Protein AF-A0A1X0P9D5-F1 (afdb_monomer)

Structure (mmCIF, N/CA/C/O backbone):
data_AF-A0A1X0P9D5-F1
#
_entry.id   AF-A0A1X0P9D5-F1
#
loop_
_atom_site.group_PDB
_atom_site.id
_atom_site.type_symbol
_atom_site.label_atom_id
_atom_site.label_alt_id
_atom_site.label_comp_id
_atom_site.label_asym_id
_atom_site.label_entity_id
_atom_site.label_seq_id
_atom_site.pdbx_PDB_ins_code
_atom_site.Cartn_x
_atom_site.Cartn_y
_atom_site.Cartn_z
_atom_site.occupancy
_atom_site.B_iso_or_equiv
_atom_site.auth_seq_id
_atom_site.auth_comp_id
_atom_site.auth_asym_id
_atom_site.auth_atom_id
_atom_site.pdbx_PDB_model_num
ATOM 1 N N . MET A 1 1 ? -4.549 -54.820 -21.043 1.00 29.36 1 MET A N 1
ATOM 2 C CA . MET A 1 1 ? -5.825 -54.355 -21.633 1.00 29.36 1 MET A CA 1
ATOM 3 C C . MET A 1 1 ? -6.159 -53.022 -20.970 1.00 29.36 1 MET A C 1
ATOM 5 O O . MET A 1 1 ? -6.401 -53.026 -19.777 1.00 29.36 1 MET A O 1
ATOM 9 N N . LEU A 1 2 ? -5.772 -51.872 -21.532 1.00 27.58 2 LEU A N 1
ATOM 10 C CA . LEU A 1 2 ? -6.295 -51.149 -22.712 1.00 27.58 2 LEU A CA 1
ATOM 11 C C . LEU A 1 2 ? -7.409 -50.141 -22.342 1.00 27.58 2 LEU A C 1
ATOM 13 O O . LEU A 1 2 ? -8.564 -50.530 -22.328 1.00 27.58 2 LEU A O 1
ATOM 17 N N . LEU A 1 3 ? -6.988 -48.874 -22.127 1.00 26.27 3 LEU A N 1
ATOM 18 C CA . LEU A 1 3 ? -7.594 -47.574 -22.534 1.00 26.27 3 LEU A CA 1
ATOM 19 C C . LEU A 1 3 ? -9.073 -47.240 -22.166 1.00 26.27 3 LEU A C 1
ATOM 21 O O . LEU A 1 3 ? -9.845 -48.138 -21.869 1.00 26.27 3 LEU A O 1
ATOM 25 N N . PRO A 1 4 ? -9.553 -45.973 -22.303 1.00 43.00 4 PRO A N 1
ATOM 26 C CA . PRO A 1 4 ? -8.861 -44.675 -22.402 1.00 43.00 4 PRO A CA 1
ATOM 27 C C . PRO A 1 4 ? -9.437 -43.537 -21.513 1.00 43.00 4 PRO A C 1
ATOM 29 O O . PRO A 1 4 ? -10.584 -43.541 -21.069 1.00 43.00 4 PRO A O 1
ATOM 32 N N . ARG A 1 5 ? -8.625 -42.478 -21.375 1.00 29.28 5 ARG A N 1
ATOM 33 C CA . ARG A 1 5 ? -9.010 -41.106 -20.995 1.00 29.28 5 ARG A CA 1
ATOM 34 C C . ARG A 1 5 ? -9.924 -40.475 -22.061 1.00 29.28 5 ARG A C 1
ATOM 36 O O . ARG A 1 5 ? -9.617 -40.571 -23.247 1.00 29.28 5 ARG A O 1
ATOM 43 N N . ARG A 1 6 ? -10.966 -39.744 -21.645 1.00 25.56 6 ARG A N 1
ATOM 44 C CA . ARG A 1 6 ? -11.691 -38.779 -22.493 1.00 25.56 6 ARG A CA 1
ATOM 45 C C . ARG A 1 6 ? -11.326 -37.347 -22.106 1.00 25.56 6 ARG A C 1
ATOM 47 O O . ARG A 1 6 ? -11.396 -36.970 -20.941 1.00 25.56 6 ARG A O 1
ATOM 54 N N . GLN A 1 7 ? -10.920 -36.597 -23.124 1.00 26.16 7 GLN A N 1
ATOM 55 C CA . GLN A 1 7 ? -10.745 -35.150 -23.149 1.00 26.16 7 GLN A CA 1
ATOM 56 C C . GLN A 1 7 ? -12.101 -34.455 -22.962 1.00 26.16 7 GLN A C 1
ATOM 58 O O . GLN A 1 7 ? -13.082 -34.859 -23.582 1.00 26.16 7 GLN A O 1
ATOM 63 N N . PHE A 1 8 ? -12.137 -33.378 -22.179 1.00 24.88 8 PHE A N 1
ATOM 64 C CA . PHE A 1 8 ? -13.155 -32.339 -22.307 1.00 24.88 8 PHE A CA 1
ATOM 65 C C . PHE A 1 8 ? -12.454 -31.046 -22.723 1.00 24.88 8 PHE A C 1
ATOM 67 O O . PHE A 1 8 ? -11.687 -30.461 -21.962 1.00 24.88 8 PHE A O 1
ATOM 74 N N . CYS A 1 9 ? -12.688 -30.648 -23.973 1.00 23.50 9 CYS A N 1
ATOM 75 C CA . CYS A 1 9 ? -12.358 -29.333 -24.501 1.00 23.50 9 CYS A CA 1
ATOM 76 C C . CYS A 1 9 ? -13.322 -28.303 -23.902 1.00 23.50 9 CYS A C 1
ATOM 78 O O . CYS A 1 9 ? -14.532 -28.411 -24.095 1.00 23.50 9 CYS A O 1
ATOM 80 N N . ALA A 1 10 ? -12.794 -27.292 -23.213 1.00 25.31 10 ALA A N 1
ATOM 81 C CA . ALA A 1 10 ? -13.541 -26.082 -22.894 1.00 25.31 10 ALA A CA 1
ATOM 82 C C . ALA A 1 10 ? -13.475 -25.143 -24.107 1.00 25.31 10 ALA A C 1
ATOM 84 O O . ALA A 1 10 ? -12.432 -24.570 -24.418 1.00 25.31 10 ALA A O 1
ATOM 85 N N . VAL A 1 11 ? -14.593 -25.044 -24.824 1.00 26.19 11 VAL A N 1
ATOM 86 C CA . VAL A 1 11 ? -14.821 -24.066 -25.889 1.00 26.19 11 VAL A CA 1
ATOM 87 C C . VAL A 1 11 ? -15.128 -22.723 -25.230 1.00 26.19 11 VAL A C 1
ATOM 89 O O . VAL A 1 11 ? -16.077 -22.607 -24.457 1.00 26.19 11 VAL A O 1
ATOM 92 N N . GLY A 1 12 ? -14.306 -21.717 -25.523 1.00 24.33 12 GLY A N 1
ATOM 93 C CA . GLY A 1 12 ? -14.533 -20.339 -25.108 1.00 24.33 12 GLY A CA 1
ATOM 94 C C . GLY A 1 12 ? -15.701 -19.715 -25.870 1.00 24.33 12 GLY A C 1
ATOM 95 O O . GLY A 1 12 ? -15.745 -19.763 -27.098 1.00 24.33 12 GLY A O 1
ATOM 96 N N . MET A 1 13 ? -16.627 -19.093 -25.142 1.00 24.36 13 MET A N 1
ATOM 97 C CA . MET A 1 13 ? -17.635 -18.203 -25.714 1.00 24.36 13 MET A CA 1
ATOM 98 C C . MET A 1 13 ? -17.244 -16.751 -25.440 1.00 24.36 13 MET A C 1
ATOM 100 O O . MET A 1 13 ? -17.421 -16.235 -24.340 1.00 24.36 13 MET A O 1
ATOM 104 N N . TYR A 1 14 ? -16.721 -16.094 -26.475 1.00 25.80 14 TYR A N 1
ATOM 105 C CA . TYR A 1 14 ? -16.740 -14.641 -26.612 1.00 25.80 14 TYR A CA 1
ATOM 106 C C . TYR A 1 14 ? -18.151 -14.228 -27.047 1.00 25.80 14 TYR A C 1
ATOM 108 O O . TYR A 1 14 ? -18.581 -14.569 -28.149 1.00 25.80 14 TYR A O 1
ATOM 116 N N . ALA A 1 15 ? -18.873 -13.495 -26.200 1.00 25.91 15 ALA A N 1
ATOM 117 C CA . ALA A 1 15 ? -20.132 -12.867 -26.581 1.00 25.91 15 ALA A CA 1
ATOM 118 C C . ALA A 1 15 ? -19.864 -11.453 -27.116 1.00 25.91 15 ALA A C 1
ATOM 120 O O . ALA A 1 15 ? -19.425 -10.553 -26.403 1.00 25.91 15 ALA A O 1
ATOM 121 N N . SER A 1 16 ? -20.113 -11.312 -28.414 1.00 25.41 16 SER A N 1
ATOM 122 C CA . SER A 1 16 ? -20.185 -10.074 -29.182 1.00 25.41 16 SER A CA 1
ATOM 123 C C . SER A 1 16 ? -21.464 -9.307 -28.835 1.00 25.41 16 SER A C 1
ATOM 125 O O . SER A 1 16 ? -22.542 -9.894 -28.858 1.00 25.41 16 SER A O 1
ATOM 127 N N . CYS A 1 17 ? -21.364 -7.996 -28.604 1.00 24.31 17 CYS A N 1
ATOM 128 C CA . CYS A 1 17 ? -22.497 -7.076 -28.706 1.00 24.31 17 CYS A CA 1
ATOM 129 C C . CYS A 1 17 ? -22.097 -5.874 -29.572 1.00 24.31 17 CYS A C 1
ATOM 131 O O . CYS A 1 17 ? -21.242 -5.069 -29.203 1.00 24.31 17 CYS A O 1
ATOM 133 N N . ARG A 1 18 ? -22.732 -5.763 -30.743 1.00 26.80 18 ARG A N 1
ATOM 134 C CA . ARG A 1 18 ? -22.739 -4.590 -31.626 1.00 26.80 18 ARG A CA 1
ATOM 135 C C . ARG A 1 18 ? -24.182 -4.296 -32.054 1.00 26.80 18 ARG A C 1
ATOM 137 O O . ARG A 1 18 ? -24.924 -5.237 -32.309 1.00 26.80 18 ARG A O 1
ATOM 144 N N . LEU A 1 19 ? -24.432 -2.996 -32.282 1.00 27.28 19 LEU A N 1
ATOM 145 C CA . LEU A 1 19 ? -25.589 -2.326 -32.924 1.00 27.28 19 LEU A CA 1
ATOM 146 C C . LEU A 1 19 ? -26.808 -2.136 -31.993 1.00 27.28 19 LEU A C 1
ATOM 148 O O . LEU A 1 19 ? -27.176 -3.060 -31.291 1.00 27.28 19 LEU A O 1
ATOM 152 N N . HIS A 1 20 ? -27.475 -0.980 -31.881 1.00 26.55 20 HIS A N 1
ATOM 153 C CA . HIS A 1 20 ? -27.617 0.212 -32.731 1.00 26.55 20 HIS A CA 1
ATOM 154 C C . HIS A 1 20 ? -27.954 1.453 -31.869 1.00 26.55 20 HIS A C 1
ATOM 156 O O . HIS A 1 20 ? -28.776 1.339 -30.970 1.00 26.55 20 HIS A O 1
ATOM 162 N N . SER A 1 21 ? -27.421 2.638 -32.203 1.00 25.36 21 SER A N 1
ATOM 163 C CA . SER A 1 21 ? -28.246 3.815 -32.552 1.00 25.36 21 SER A CA 1
ATOM 164 C C . SER A 1 21 ? -27.381 4.974 -33.068 1.00 25.36 21 SER A C 1
ATOM 166 O O . SER A 1 21 ? -26.315 5.266 -32.532 1.00 25.36 21 SER A O 1
ATOM 168 N N . LEU A 1 22 ? -27.840 5.583 -34.160 1.00 27.95 22 LEU A N 1
ATOM 169 C CA . LEU A 1 22 ? -27.232 6.659 -34.952 1.00 27.95 22 LEU A CA 1
ATOM 170 C C . LEU A 1 22 ? -28.058 7.953 -34.800 1.00 27.95 22 LEU A C 1
ATOM 172 O O . LEU A 1 22 ? -29.240 7.860 -34.487 1.00 27.95 22 LEU A O 1
ATOM 176 N N . MET A 1 23 ? -27.443 9.086 -35.200 1.00 27.45 23 MET A N 1
ATOM 177 C CA . MET A 1 23 ? -28.006 10.427 -35.531 1.00 27.45 23 MET A CA 1
ATOM 178 C C . MET A 1 23 ? -28.106 11.437 -34.366 1.00 27.45 23 MET A C 1
ATOM 180 O O . MET A 1 23 ? -28.661 11.095 -33.336 1.00 27.45 23 MET A O 1
ATOM 184 N N . LEU A 1 24 ? -27.644 12.705 -34.393 1.00 28.95 24 LEU A N 1
ATOM 185 C CA . LEU A 1 24 ? -27.053 13.695 -35.339 1.00 28.95 24 LEU A CA 1
ATOM 186 C C . LEU A 1 24 ? -26.233 14.692 -34.455 1.00 28.95 24 LEU A C 1
ATOM 188 O O . LEU A 1 24 ? -26.608 14.884 -33.307 1.00 28.95 24 LEU A O 1
ATOM 192 N N . CYS A 1 25 ? -25.114 15.346 -34.806 1.00 26.31 25 CYS A N 1
ATOM 193 C CA . CYS A 1 25 ? -24.866 16.371 -35.837 1.00 26.31 25 CYS A CA 1
ATOM 194 C C . CYS A 1 25 ? -23.348 16.772 -35.795 1.00 26.31 25 CYS A C 1
ATOM 196 O O . CYS A 1 25 ? -22.700 16.523 -34.776 1.00 26.31 25 CYS A O 1
ATOM 198 N N . PRO A 1 26 ? -22.747 17.377 -36.846 1.00 37.69 26 PRO A N 1
ATOM 199 C CA . PRO A 1 26 ? -21.297 17.392 -37.079 1.00 37.69 26 PRO A CA 1
ATOM 200 C C . PRO A 1 26 ? -20.604 18.747 -36.824 1.00 37.69 26 PRO A C 1
ATOM 202 O O . PRO A 1 26 ? -21.229 19.794 -36.969 1.00 37.69 26 PRO A O 1
ATOM 205 N N . LYS A 1 27 ? -19.278 18.691 -36.585 1.00 31.47 27 LYS A N 1
ATOM 206 C CA . LYS A 1 27 ? -18.193 19.636 -36.980 1.00 31.47 27 LYS A CA 1
ATOM 207 C C . LYS A 1 27 ? -17.182 19.891 -35.849 1.00 31.47 27 LYS A C 1
ATOM 209 O O . LYS A 1 27 ? -17.354 20.807 -35.063 1.00 31.47 27 LYS A O 1
ATOM 214 N N . GLN A 1 28 ? -16.074 19.149 -35.855 1.00 30.39 28 GLN A N 1
ATOM 215 C CA . GLN A 1 28 ? -14.709 19.689 -35.998 1.00 30.39 28 GLN A CA 1
ATOM 216 C C . GLN A 1 28 ? -13.708 18.529 -35.925 1.00 30.39 28 GLN A C 1
ATOM 218 O O . GLN A 1 28 ? -13.527 17.875 -34.904 1.00 30.39 28 GLN A O 1
ATOM 223 N N . HIS A 1 29 ? -13.081 18.247 -37.065 1.00 32.69 29 HIS A N 1
ATOM 224 C CA . HIS A 1 29 ? -12.006 17.275 -37.188 1.00 32.69 29 HIS A CA 1
ATOM 225 C C . HIS A 1 29 ? -10.721 17.831 -36.557 1.00 32.69 29 HIS A C 1
ATOM 227 O O . HIS A 1 29 ? -10.050 18.664 -37.160 1.00 32.69 29 HIS A O 1
ATOM 233 N N . GLN A 1 30 ? -10.320 17.287 -35.410 1.00 30.50 30 GLN A N 1
ATOM 234 C CA . GLN A 1 30 ? -8.907 17.131 -35.067 1.00 30.50 30 GLN A CA 1
ATOM 235 C C . GLN A 1 30 ? -8.640 15.639 -34.866 1.00 30.50 30 GLN A C 1
ATOM 237 O O . GLN A 1 30 ? -9.183 14.989 -33.977 1.00 30.50 30 GLN A O 1
ATOM 242 N N . ARG A 1 31 ? -7.859 15.070 -35.788 1.00 30.81 31 ARG A N 1
ATOM 243 C CA . ARG A 1 31 ? -7.423 13.673 -35.771 1.00 30.81 31 ARG A CA 1
ATOM 244 C C . ARG A 1 31 ? -6.461 13.455 -34.597 1.00 30.81 31 ARG A C 1
ATOM 246 O O . ARG A 1 31 ? -5.271 13.706 -34.739 1.00 30.81 31 ARG A O 1
ATOM 253 N N . CYS A 1 32 ? -6.955 12.929 -33.480 1.00 29.94 32 CYS A N 1
ATOM 254 C CA . CYS A 1 32 ? -6.142 12.141 -32.551 1.00 29.94 32 CYS A CA 1
ATOM 255 C C . CYS A 1 32 ? -6.212 10.673 -32.983 1.00 29.94 32 CYS A C 1
ATOM 257 O O . CYS A 1 32 ? -7.026 9.893 -32.494 1.00 29.94 32 CYS A O 1
ATOM 259 N N . SER A 1 33 ? -5.383 10.304 -33.956 1.00 29.47 33 SER A N 1
ATOM 260 C CA . SER A 1 33 ? -5.189 8.909 -34.344 1.00 29.47 33 SER A CA 1
ATOM 261 C C . SER A 1 33 ? -4.329 8.217 -33.281 1.00 29.47 33 SER A C 1
ATOM 263 O O . SER A 1 33 ? -3.103 8.291 -33.330 1.00 29.47 33 SER A O 1
ATOM 265 N N . TYR A 1 34 ? -4.953 7.551 -32.308 1.00 33.25 34 TYR A N 1
ATOM 266 C CA . TYR A 1 34 ? -4.268 6.593 -31.435 1.00 33.25 34 TYR A CA 1
ATOM 267 C C . TYR A 1 34 ? -3.864 5.367 -32.270 1.00 33.25 34 TYR A C 1
ATOM 269 O O . TYR A 1 34 ? -4.627 4.417 -32.428 1.00 33.25 34 TYR A O 1
ATOM 277 N N . HIS A 1 35 ? -2.659 5.388 -32.840 1.00 34.72 35 HIS A N 1
ATOM 278 C CA . HIS A 1 35 ? -2.023 4.182 -33.362 1.00 34.72 35 HIS A CA 1
ATOM 279 C C . HIS A 1 35 ? -1.574 3.312 -32.180 1.00 34.72 35 HIS A C 1
ATOM 281 O O . HIS A 1 35 ? -0.477 3.480 -31.652 1.00 34.72 35 HIS A O 1
ATOM 287 N N . HIS A 1 36 ? -2.397 2.346 -31.772 1.00 39.72 36 HIS A N 1
ATOM 288 C CA . HIS A 1 36 ? -1.877 1.160 -31.093 1.00 39.72 36 HIS A CA 1
ATOM 289 C C . HIS A 1 36 ? -1.109 0.331 -32.127 1.00 39.72 36 HIS A C 1
ATOM 291 O O . HIS A 1 36 ? -1.669 -0.532 -32.798 1.00 39.72 36 HIS A O 1
ATOM 297 N N . SER A 1 37 ? 0.186 0.614 -32.299 1.00 46.00 37 SER A N 1
ATOM 298 C CA . SER A 1 37 ? 1.079 -0.350 -32.940 1.00 46.00 37 SER A CA 1
ATOM 299 C C . SER A 1 37 ? 1.116 -1.584 -32.038 1.00 46.00 37 SER A C 1
ATOM 301 O O . SER A 1 37 ? 1.621 -1.498 -30.917 1.00 46.00 37 SER A O 1
ATOM 303 N N . HIS A 1 38 ? 0.571 -2.712 -32.487 1.00 52.47 38 HIS A N 1
ATOM 304 C CA . HIS A 1 38 ? 0.792 -3.999 -31.837 1.00 52.47 38 HIS A CA 1
ATOM 305 C C . HIS A 1 38 ? 2.296 -4.294 -31.861 1.00 52.47 38 HIS A C 1
ATOM 307 O O . HIS A 1 38 ? 2.842 -4.695 -32.887 1.00 52.47 38 HIS A O 1
ATOM 313 N N . ARG A 1 39 ? 2.988 -4.033 -30.750 1.00 75.88 39 ARG A N 1
ATOM 314 C CA . ARG A 1 39 ? 4.399 -4.393 -30.604 1.00 75.88 39 ARG A CA 1
ATOM 315 C C . ARG A 1 39 ? 4.467 -5.850 -30.209 1.00 75.88 39 ARG A C 1
ATOM 317 O O . ARG A 1 39 ? 3.822 -6.263 -29.249 1.00 75.88 39 ARG A O 1
ATOM 324 N N . SER A 1 40 ? 5.223 -6.616 -30.983 1.00 86.56 40 SER A N 1
ATOM 325 C CA . SER A 1 40 ? 5.480 -8.012 -30.653 1.00 86.56 40 SER A CA 1
ATOM 326 C C . SER A 1 40 ? 6.461 -8.073 -29.479 1.00 86.56 40 SER A C 1
ATOM 328 O O . SER A 1 40 ? 7.405 -7.278 -29.454 1.00 86.56 40 SER A O 1
ATOM 330 N N . PRO A 1 41 ? 6.247 -8.969 -28.503 1.00 93.75 41 PRO A N 1
ATOM 331 C CA . PRO A 1 41 ? 7.199 -9.175 -27.422 1.00 93.75 41 PRO A CA 1
ATOM 332 C C . PRO A 1 41 ? 8.531 -9.692 -27.977 1.00 93.75 41 PRO A C 1
ATOM 334 O O . PRO A 1 41 ? 8.555 -10.536 -28.873 1.00 93.75 41 PRO A O 1
ATOM 337 N N . VAL A 1 42 ? 9.635 -9.185 -27.433 1.00 95.62 42 VAL A N 1
ATOM 338 C CA . VAL A 1 42 ? 11.005 -9.574 -27.773 1.00 95.62 42 VAL A CA 1
ATOM 339 C C . VAL A 1 42 ? 11.639 -10.234 -26.556 1.00 95.62 42 VAL A C 1
ATOM 341 O O . VAL A 1 42 ? 11.574 -9.697 -25.449 1.00 95.62 42 VAL A O 1
ATOM 344 N N . VAL A 1 43 ? 12.256 -11.397 -26.768 1.00 96.25 43 VAL A N 1
ATOM 345 C CA . VAL A 1 43 ? 12.989 -12.132 -25.732 1.00 96.25 43 VAL A CA 1
ATOM 346 C C . VAL A 1 43 ? 14.475 -11.829 -25.879 1.00 96.25 43 VAL A C 1
ATOM 348 O O . VAL A 1 43 ? 15.092 -12.229 -26.863 1.00 96.25 43 VAL A O 1
ATOM 351 N N . CYS A 1 44 ? 15.043 -11.127 -24.906 1.00 95.38 44 CYS A N 1
ATOM 352 C CA . CYS A 1 44 ? 16.450 -10.750 -24.890 1.00 95.38 44 CYS A CA 1
ATOM 353 C C . CYS A 1 44 ? 17.318 -11.886 -24.340 1.00 95.38 44 CYS A C 1
ATOM 355 O O . CYS A 1 44 ? 16.965 -12.522 -23.343 1.00 95.38 44 CYS A O 1
ATOM 357 N N . ARG A 1 45 ? 18.482 -12.104 -24.961 1.00 94.12 45 ARG A N 1
ATOM 358 C CA . ARG A 1 45 ? 19.479 -13.095 -24.519 1.00 94.12 45 ARG A CA 1
ATOM 359 C C . ARG A 1 45 ? 20.618 -12.486 -23.715 1.00 94.12 45 ARG A C 1
ATOM 361 O O . ARG A 1 45 ? 21.317 -13.217 -23.028 1.00 94.12 45 ARG A O 1
ATOM 368 N N . GLY A 1 46 ? 20.773 -11.164 -23.747 1.00 93.94 46 GLY A N 1
ATOM 369 C CA . GLY A 1 46 ? 21.770 -10.445 -22.957 1.00 93.94 46 GLY A CA 1
ATOM 370 C C . GLY A 1 46 ? 21.236 -9.139 -22.372 1.00 93.94 46 GLY A C 1
ATOM 371 O O . GLY A 1 46 ? 20.317 -8.510 -22.906 1.00 93.94 46 GLY A O 1
ATOM 372 N N . VAL A 1 47 ? 21.850 -8.686 -21.274 1.00 92.81 47 VAL A N 1
ATOM 373 C CA . VAL A 1 47 ? 21.472 -7.423 -20.608 1.00 92.81 47 VAL A CA 1
ATOM 374 C C . VAL A 1 47 ? 21.677 -6.214 -21.534 1.00 92.81 47 VAL A C 1
ATOM 376 O O . VAL A 1 47 ? 20.848 -5.305 -21.547 1.00 92.81 47 VAL A O 1
ATOM 379 N N . GLY A 1 48 ? 22.742 -6.204 -22.346 1.00 92.50 48 GLY A N 1
ATOM 380 C CA . GLY A 1 48 ? 23.024 -5.111 -23.288 1.00 92.50 48 GLY A CA 1
ATOM 381 C C . GLY A 1 48 ? 21.996 -4.998 -24.422 1.00 92.50 48 GLY A C 1
ATOM 382 O O . GLY A 1 48 ? 21.538 -3.899 -24.734 1.00 92.50 48 GLY A O 1
ATOM 383 N N . GLU A 1 49 ? 21.574 -6.133 -24.985 1.00 93.00 49 GLU A N 1
ATOM 384 C CA . GLU A 1 49 ? 20.513 -6.200 -26.001 1.00 93.00 49 GLU A CA 1
ATOM 385 C C . GLU A 1 49 ? 19.190 -5.638 -25.456 1.00 93.00 49 GLU A C 1
ATOM 387 O O . GLU A 1 49 ? 18.531 -4.819 -26.102 1.00 93.00 49 GLU A O 1
ATOM 392 N N . CYS A 1 50 ? 18.826 -6.028 -24.233 1.00 93.50 50 CYS A N 1
ATOM 393 C CA . CYS A 1 50 ? 17.635 -5.535 -23.546 1.00 93.50 50 CYS A CA 1
ATOM 394 C C . CYS A 1 50 ? 17.656 -4.011 -23.379 1.00 93.50 50 CYS A C 1
ATOM 396 O O . CYS A 1 50 ? 16.693 -3.324 -23.725 1.00 93.50 50 CYS A O 1
ATOM 398 N N . GLN A 1 51 ? 18.780 -3.446 -22.934 1.00 93.06 51 GLN A N 1
ATOM 399 C CA . GLN A 1 51 ? 18.917 -1.995 -22.805 1.00 93.06 51 GLN A CA 1
ATOM 400 C C . GLN A 1 51 ? 18.753 -1.262 -24.135 1.00 93.06 51 GLN A C 1
ATOM 402 O O . GLN A 1 51 ? 18.198 -0.163 -24.159 1.00 93.06 51 GLN A O 1
ATOM 407 N N . GLN A 1 52 ? 19.230 -1.838 -25.241 1.00 93.50 52 GLN A N 1
ATOM 408 C CA . GLN A 1 52 ? 19.047 -1.248 -26.562 1.00 93.50 52 GLN A CA 1
ATOM 409 C C . GLN A 1 52 ? 17.560 -1.175 -26.927 1.00 93.50 52 GLN A C 1
ATOM 411 O O . GLN A 1 52 ? 17.093 -0.113 -27.339 1.00 93.50 52 GLN A O 1
ATOM 416 N N . HIS A 1 53 ? 16.800 -2.244 -26.683 1.00 93.44 53 HIS A N 1
ATOM 417 C CA . HIS A 1 53 ? 15.351 -2.254 -26.892 1.00 93.44 53 HIS A CA 1
ATOM 418 C C . HIS A 1 53 ? 14.639 -1.226 -26.003 1.00 93.44 53 HIS A C 1
ATOM 420 O O . HIS A 1 53 ? 13.828 -0.442 -26.493 1.00 93.44 53 HIS A O 1
ATOM 426 N N . ILE A 1 54 ? 14.997 -1.142 -24.720 1.00 94.31 54 ILE A N 1
ATOM 427 C CA . ILE A 1 54 ? 14.432 -0.153 -23.788 1.00 94.31 54 ILE A CA 1
ATOM 428 C C . ILE A 1 54 ? 14.735 1.285 -24.245 1.00 94.31 54 ILE A C 1
ATOM 430 O O . ILE A 1 54 ? 13.863 2.155 -24.186 1.00 94.31 54 ILE A O 1
ATOM 434 N N . ARG A 1 55 ? 15.944 1.552 -24.761 1.00 93.75 55 ARG A N 1
ATOM 435 C CA . ARG A 1 55 ? 16.310 2.864 -25.324 1.00 93.75 55 ARG A CA 1
ATOM 436 C C . ARG A 1 55 ? 15.482 3.219 -26.560 1.00 93.75 55 ARG A C 1
ATOM 438 O O . ARG A 1 55 ? 15.125 4.388 -26.692 1.00 93.75 55 ARG A O 1
ATOM 445 N N . LEU A 1 56 ? 15.172 2.252 -27.427 1.00 92.50 56 LEU A N 1
ATOM 446 C CA . LEU A 1 56 ? 14.314 2.462 -28.600 1.00 92.50 56 LEU A CA 1
ATOM 447 C C . LEU A 1 56 ? 12.876 2.793 -28.184 1.00 92.50 56 LEU A C 1
ATOM 449 O O . LEU A 1 56 ? 12.337 3.800 -28.633 1.00 92.50 56 LEU A O 1
ATOM 453 N N . LEU A 1 57 ? 12.302 2.028 -27.246 1.00 92.06 57 LEU A N 1
ATOM 454 C CA . LEU A 1 57 ? 10.964 2.300 -26.702 1.00 92.06 57 LEU A CA 1
ATOM 455 C C . LEU A 1 57 ? 10.869 3.715 -26.115 1.00 92.06 57 LEU A C 1
ATOM 457 O O . LEU A 1 57 ? 9.875 4.413 -26.296 1.00 92.06 57 LEU A O 1
ATOM 461 N N . ARG A 1 58 ? 11.923 4.162 -25.426 1.00 92.81 58 ARG A N 1
ATOM 462 C CA . ARG A 1 58 ? 11.991 5.502 -24.833 1.00 92.81 58 ARG A CA 1
ATOM 463 C C . ARG A 1 58 ? 11.902 6.620 -25.879 1.00 92.81 58 ARG A C 1
ATOM 465 O O . ARG A 1 58 ? 11.264 7.634 -25.609 1.00 92.81 58 ARG A O 1
ATOM 472 N N . GLN A 1 59 ? 12.540 6.465 -27.043 1.00 88.69 59 GLN A N 1
ATOM 473 C CA . GLN A 1 59 ? 12.618 7.522 -28.067 1.00 88.69 59 GLN A CA 1
ATOM 474 C C . GLN A 1 59 ? 11.248 7.920 -28.631 1.00 88.69 59 GLN A C 1
ATOM 476 O O . GLN A 1 59 ? 11.072 9.047 -29.083 1.00 88.69 59 GLN A O 1
ATOM 481 N N . GLU A 1 60 ? 10.263 7.031 -28.561 1.00 85.50 60 GLU A N 1
ATOM 482 C CA . GLU A 1 60 ? 8.937 7.249 -29.142 1.00 85.50 60 GLU A CA 1
ATOM 483 C C . GLU A 1 60 ? 7.977 8.005 -28.207 1.00 85.50 60 GLU A C 1
ATOM 485 O O . GLU A 1 60 ? 6.895 8.403 -28.629 1.00 85.50 60 GLU A O 1
ATOM 490 N N . MET A 1 61 ? 8.353 8.205 -26.939 1.00 86.06 61 MET A N 1
ATOM 491 C CA . MET A 1 61 ? 7.488 8.778 -25.894 1.00 86.06 61 MET A CA 1
ATOM 492 C C . MET A 1 61 ? 7.941 10.160 -25.392 1.00 86.06 61 MET A C 1
ATOM 494 O O . MET A 1 61 ? 7.442 10.643 -24.377 1.00 86.06 61 MET A O 1
ATOM 498 N N . GLY A 1 62 ? 8.882 10.808 -26.085 1.00 85.25 62 GLY A N 1
ATOM 499 C CA . GLY A 1 62 ? 9.408 12.125 -25.712 1.00 85.25 62 GLY A CA 1
ATOM 500 C C . GLY A 1 62 ? 8.498 13.309 -26.073 1.00 85.25 62 GLY A C 1
ATOM 501 O O . GLY A 1 62 ? 7.557 13.190 -26.853 1.00 85.25 62 GLY A O 1
ATOM 502 N N . GLY A 1 63 ? 8.822 14.488 -25.531 1.00 91.69 63 GLY A N 1
ATOM 503 C CA . GLY A 1 63 ? 8.195 15.760 -25.912 1.00 91.69 63 GLY A CA 1
ATOM 504 C C . GLY A 1 63 ? 7.124 16.290 -24.950 1.00 91.69 63 GLY A C 1
ATOM 505 O O . GLY A 1 63 ? 6.357 17.179 -25.324 1.00 91.69 63 GLY A O 1
ATOM 506 N N . ALA A 1 64 ? 7.068 15.790 -23.714 1.00 95.00 64 ALA A N 1
ATOM 507 C CA . ALA A 1 64 ? 6.127 16.255 -22.700 1.00 95.00 64 ALA A CA 1
ATOM 508 C C . ALA A 1 64 ? 6.374 17.726 -22.309 1.00 95.00 64 ALA A C 1
ATOM 510 O O . ALA A 1 64 ? 7.517 18.167 -22.166 1.00 95.00 64 ALA A O 1
ATOM 511 N N . ARG A 1 65 ? 5.289 18.494 -22.136 1.00 94.94 65 ARG A N 1
ATOM 512 C CA . ARG A 1 65 ? 5.330 19.938 -21.816 1.00 94.94 65 ARG A CA 1
ATOM 513 C C . ARG A 1 65 ? 4.997 20.268 -20.358 1.00 94.94 65 ARG A C 1
ATOM 515 O O . ARG A 1 65 ? 5.289 21.375 -19.919 1.00 94.94 65 ARG A O 1
ATOM 522 N N . THR A 1 66 ? 4.392 19.326 -19.640 1.00 95.50 66 THR A N 1
ATOM 523 C CA . THR A 1 66 ? 3.963 19.446 -18.239 1.00 95.50 66 THR A CA 1
ATOM 524 C C . THR A 1 66 ? 4.380 18.202 -17.464 1.00 95.50 66 THR A C 1
ATOM 526 O O . THR A 1 66 ? 4.621 17.147 -18.062 1.00 95.50 66 THR A O 1
ATOM 529 N N . LEU A 1 67 ? 4.434 18.304 -16.137 1.00 96.25 67 LEU A N 1
ATOM 530 C CA . LEU A 1 67 ? 4.744 17.178 -15.260 1.00 96.25 67 LEU A CA 1
ATOM 531 C C . LEU A 1 67 ? 3.717 16.044 -15.386 1.00 96.25 67 LEU A C 1
ATOM 533 O O . LEU A 1 67 ? 4.108 14.879 -15.430 1.00 96.25 67 LEU A O 1
ATOM 537 N N . LEU A 1 68 ? 2.428 16.372 -15.547 1.00 96.25 68 LEU A N 1
ATOM 538 C CA . LEU A 1 68 ? 1.372 15.390 -15.823 1.00 96.25 68 LEU A CA 1
ATOM 539 C C . LEU A 1 68 ? 1.678 14.565 -17.083 1.00 96.25 68 LEU A C 1
ATOM 541 O O . LEU A 1 68 ? 1.615 13.339 -17.053 1.00 96.25 68 LEU A O 1
ATOM 545 N N . ALA A 1 69 ? 2.079 15.220 -18.176 1.00 95.69 69 ALA A N 1
ATOM 546 C CA . ALA A 1 69 ? 2.420 14.525 -19.416 1.00 95.69 69 ALA A CA 1
ATOM 547 C C . ALA A 1 69 ? 3.682 13.652 -19.272 1.00 95.69 69 ALA A C 1
ATOM 549 O O . ALA A 1 69 ? 3.752 12.581 -19.877 1.00 95.69 69 ALA A O 1
ATOM 550 N N . VAL A 1 70 ? 4.662 14.071 -18.457 1.00 96.88 70 VAL A N 1
ATOM 551 C CA . VAL A 1 70 ? 5.829 13.234 -18.115 1.00 96.88 70 VAL A CA 1
ATOM 552 C C . VAL A 1 70 ? 5.388 12.011 -17.309 1.00 96.88 70 VAL A C 1
ATOM 554 O O . VAL A 1 70 ? 5.840 10.910 -17.608 1.00 96.88 70 VAL A O 1
ATOM 557 N N . HIS A 1 71 ? 4.480 12.170 -16.342 1.00 96.62 71 HIS A N 1
ATOM 558 C CA . HIS A 1 71 ? 3.927 11.064 -15.552 1.00 96.62 71 HIS A CA 1
ATOM 559 C C . HIS A 1 71 ? 3.201 10.044 -16.435 1.00 96.62 71 HIS A C 1
ATOM 561 O O . HIS A 1 71 ? 3.497 8.851 -16.381 1.00 96.62 71 HIS A O 1
ATOM 567 N N . GLU A 1 72 ? 2.330 10.497 -17.335 1.00 95.88 72 GLU A N 1
ATOM 568 C CA . GLU A 1 72 ? 1.632 9.607 -18.268 1.00 95.88 72 GLU A CA 1
ATOM 569 C C . GLU A 1 72 ? 2.576 8.932 -19.273 1.00 95.88 72 GLU A C 1
ATOM 571 O O . GLU A 1 72 ? 2.346 7.788 -19.673 1.00 95.88 72 GLU A O 1
ATOM 576 N N . ALA A 1 73 ? 3.637 9.615 -19.713 1.00 96.44 73 ALA A N 1
ATOM 577 C CA . ALA A 1 73 ? 4.675 9.012 -20.548 1.00 96.44 73 ALA A CA 1
ATOM 578 C C . ALA A 1 73 ? 5.474 7.951 -19.774 1.00 96.44 73 ALA A C 1
ATOM 580 O O . ALA A 1 73 ? 5.687 6.861 -20.296 1.00 96.44 73 ALA A O 1
ATOM 581 N N . ALA A 1 74 ? 5.845 8.228 -18.522 1.00 96.00 74 ALA A N 1
ATOM 582 C CA . ALA A 1 74 ? 6.569 7.310 -17.648 1.00 96.00 74 ALA A CA 1
ATOM 583 C C . ALA A 1 74 ? 5.782 6.018 -17.385 1.00 96.00 74 ALA A C 1
ATOM 585 O O . ALA A 1 74 ? 6.310 4.924 -17.583 1.00 96.00 74 ALA A O 1
ATOM 586 N N . VAL A 1 75 ? 4.503 6.133 -17.006 1.00 94.75 75 VAL A N 1
ATOM 587 C CA . VAL A 1 75 ? 3.627 4.976 -16.756 1.00 94.75 75 VAL A CA 1
ATOM 588 C C . VAL A 1 75 ? 3.452 4.139 -18.025 1.00 94.75 75 VAL A C 1
ATOM 590 O O . VAL A 1 75 ? 3.608 2.917 -17.983 1.00 94.75 75 VAL A O 1
ATOM 593 N N . ARG A 1 76 ? 3.197 4.778 -19.176 1.00 95.56 76 ARG A N 1
ATOM 594 C CA . ARG A 1 76 ? 3.098 4.075 -20.468 1.00 95.56 76 ARG A CA 1
ATOM 595 C C . ARG A 1 76 ? 4.410 3.410 -20.868 1.00 95.56 76 ARG A C 1
ATOM 597 O O . ARG A 1 76 ? 4.381 2.299 -21.388 1.00 95.56 76 ARG A O 1
ATOM 604 N N . PHE A 1 77 ? 5.543 4.054 -20.606 1.00 96.12 77 PHE A N 1
ATOM 605 C CA . PHE A 1 77 ? 6.859 3.503 -20.898 1.00 96.12 77 PHE A CA 1
ATOM 606 C C . PHE A 1 77 ? 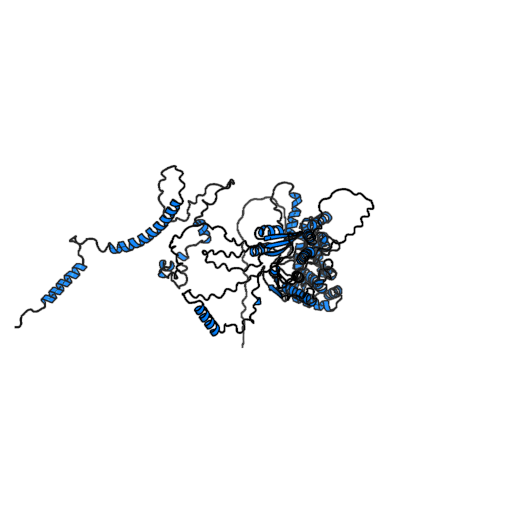7.146 2.250 -20.080 1.00 96.12 77 PHE A C 1
ATOM 608 O O . PHE A 1 77 ? 7.493 1.225 -20.661 1.00 96.12 77 PHE A O 1
ATOM 615 N N . VAL A 1 78 ? 6.946 2.289 -18.761 1.00 94.81 78 VAL A N 1
ATOM 616 C CA . VAL A 1 78 ? 7.154 1.108 -17.912 1.00 94.81 78 VAL A CA 1
ATOM 617 C C . VAL A 1 78 ? 6.187 -0.017 -18.288 1.00 94.81 78 VAL A C 1
ATOM 619 O O . VAL A 1 78 ? 6.613 -1.166 -18.393 1.00 94.81 78 VAL A O 1
ATOM 622 N N . ALA A 1 79 ? 4.922 0.296 -18.592 1.00 94.88 79 ALA A N 1
ATOM 623 C CA . ALA A 1 79 ? 3.956 -0.694 -19.075 1.00 94.88 79 ALA A CA 1
ATOM 624 C C . ALA A 1 79 ? 4.364 -1.312 -20.428 1.00 94.88 79 ALA A C 1
ATOM 626 O O . ALA A 1 79 ? 4.227 -2.522 -20.630 1.00 94.88 79 ALA A O 1
ATOM 627 N N . ALA A 1 80 ? 4.913 -0.510 -21.347 1.00 95.12 80 ALA A N 1
ATOM 628 C CA . ALA A 1 80 ? 5.461 -1.006 -22.605 1.00 95.12 80 ALA A CA 1
ATOM 629 C C . ALA A 1 80 ? 6.655 -1.935 -22.349 1.00 95.12 80 ALA A C 1
ATOM 631 O O . ALA A 1 80 ? 6.654 -3.060 -22.832 1.00 95.12 80 ALA A O 1
ATOM 632 N N . VAL A 1 81 ? 7.619 -1.538 -21.511 1.00 95.56 81 VAL A N 1
ATOM 633 C CA . VAL A 1 81 ? 8.763 -2.397 -21.153 1.00 95.56 81 VAL A CA 1
ATOM 634 C C . VAL A 1 81 ? 8.296 -3.710 -20.518 1.00 95.56 81 VAL A C 1
ATOM 636 O O . VAL A 1 81 ? 8.810 -4.769 -20.873 1.00 95.56 81 VAL A O 1
ATOM 639 N N . HIS A 1 82 ? 7.288 -3.664 -19.643 1.00 94.44 82 HIS A N 1
ATOM 640 C CA . HIS A 1 82 ? 6.727 -4.852 -19.000 1.00 94.44 82 HIS A CA 1
ATOM 641 C C . HIS A 1 82 ? 6.110 -5.843 -20.005 1.00 94.44 82 HIS A C 1
ATOM 643 O O . HIS A 1 82 ? 6.117 -7.050 -19.773 1.00 94.44 82 HIS A O 1
ATOM 649 N N . THR A 1 83 ? 5.552 -5.350 -21.111 1.00 95.00 83 THR A N 1
ATOM 650 C CA . THR A 1 83 ? 4.829 -6.175 -22.093 1.00 95.00 83 THR A CA 1
ATOM 651 C C . THR A 1 83 ? 5.675 -6.570 -23.300 1.00 95.00 83 THR A C 1
ATOM 653 O O . THR A 1 83 ? 5.407 -7.608 -23.902 1.00 95.00 83 THR A O 1
ATOM 656 N N . THR A 1 84 ? 6.694 -5.784 -23.659 1.00 95.44 84 THR A N 1
ATOM 657 C CA . THR A 1 84 ? 7.455 -5.990 -24.899 1.00 95.44 84 THR A CA 1
ATOM 658 C C . THR A 1 84 ? 8.877 -6.491 -24.697 1.00 95.44 84 THR A C 1
ATOM 660 O O . THR A 1 84 ? 9.431 -7.033 -25.644 1.00 95.44 84 THR A O 1
ATOM 663 N N . VAL A 1 85 ? 9.500 -6.289 -23.531 1.00 96.50 85 VAL A N 1
ATOM 664 C CA . VAL A 1 85 ? 10.904 -6.678 -23.296 1.00 96.50 85 VAL A CA 1
ATOM 665 C C . VAL A 1 85 ? 10.955 -7.770 -22.239 1.00 96.50 85 VAL A C 1
ATOM 667 O O . VAL A 1 85 ? 10.717 -7.515 -21.057 1.00 96.50 85 VAL A O 1
ATOM 670 N N . LEU A 1 86 ? 11.248 -8.991 -22.675 1.00 96.81 86 LEU A N 1
ATOM 671 C CA . LEU A 1 86 ? 11.170 -10.199 -21.863 1.00 96.81 86 LEU A CA 1
ATOM 672 C C . LEU A 1 86 ? 12.530 -10.899 -21.778 1.00 96.81 86 LE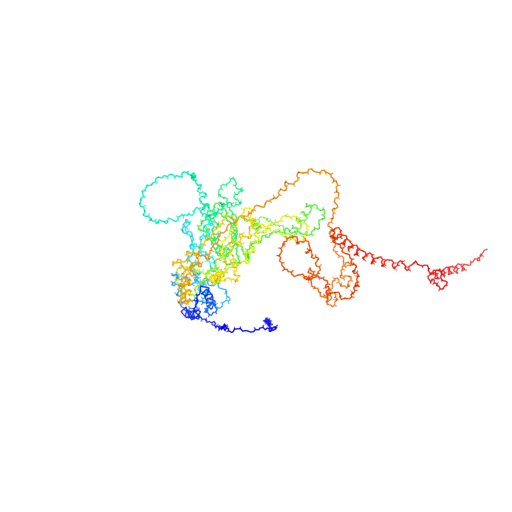U A C 1
ATOM 674 O O . LEU A 1 86 ? 13.355 -10.800 -22.680 1.00 96.81 86 LEU A O 1
ATOM 678 N N . PHE A 1 87 ? 12.732 -11.657 -20.711 1.00 96.25 87 PHE A N 1
ATOM 679 C CA . PHE A 1 87 ? 13.831 -12.595 -20.518 1.00 96.25 87 PHE A CA 1
ATOM 680 C C . PHE A 1 87 ? 13.272 -14.007 -20.320 1.00 96.25 87 PHE A C 1
ATOM 682 O O . PHE A 1 87 ? 12.138 -14.147 -19.846 1.00 96.25 87 PHE A O 1
ATOM 689 N N . PRO A 1 88 ? 14.038 -15.063 -20.651 1.00 95.50 88 PRO A N 1
ATOM 690 C CA . PRO A 1 88 ? 13.687 -16.414 -20.225 1.00 95.50 88 PRO A CA 1
ATOM 691 C C . PRO A 1 88 ? 13.630 -16.486 -18.693 1.00 95.50 88 PRO A C 1
ATOM 693 O O . PRO A 1 88 ? 14.359 -15.771 -18.009 1.00 95.50 88 PRO A O 1
ATOM 696 N N . ARG A 1 89 ? 12.780 -17.363 -18.144 1.00 93.25 89 ARG A N 1
ATOM 697 C CA . ARG A 1 89 ? 12.677 -17.585 -16.691 1.00 93.25 89 ARG A CA 1
ATOM 698 C C . ARG A 1 89 ? 14.028 -17.905 -16.051 1.00 93.25 89 ARG A C 1
ATOM 700 O O . ARG A 1 89 ? 14.334 -17.372 -14.988 1.00 93.25 89 ARG A O 1
ATOM 707 N N . ASP A 1 90 ? 14.807 -18.793 -16.665 1.00 93.12 90 ASP A N 1
ATOM 708 C CA . ASP A 1 90 ? 16.159 -19.105 -16.201 1.00 93.12 90 ASP A CA 1
ATOM 709 C C . ASP A 1 90 ? 17.117 -17.984 -16.614 1.00 93.12 90 ASP A C 1
ATOM 711 O O . ASP A 1 90 ? 17.864 -18.089 -17.582 1.00 93.12 90 ASP A O 1
ATOM 715 N N . VAL A 1 91 ? 17.043 -16.861 -15.902 1.00 93.69 91 VAL A N 1
ATOM 716 C CA . VAL A 1 91 ? 17.886 -15.692 -16.169 1.00 93.69 91 VAL A CA 1
ATOM 717 C C . VAL A 1 91 ? 19.345 -15.977 -15.799 1.00 93.69 91 VAL A C 1
ATOM 719 O O . VAL A 1 91 ? 20.259 -15.497 -16.461 1.00 93.69 91 VAL A O 1
ATOM 722 N N . VAL A 1 92 ? 19.575 -16.770 -14.751 1.00 92.06 92 VAL A N 1
ATOM 723 C CA . VAL A 1 92 ? 20.921 -17.060 -14.240 1.00 92.06 92 VAL A CA 1
ATOM 724 C C . VAL A 1 92 ? 21.707 -17.941 -15.212 1.00 92.06 92 VAL A C 1
ATOM 726 O O . VAL A 1 92 ? 22.867 -17.637 -15.483 1.00 92.06 92 VAL A O 1
ATOM 729 N N . GLY A 1 93 ? 21.087 -18.998 -15.748 1.00 90.81 93 GLY A N 1
ATOM 730 C CA . GLY A 1 93 ? 21.718 -19.898 -16.715 1.00 90.81 93 GLY A CA 1
ATOM 731 C C . GLY A 1 93 ? 21.517 -19.498 -18.179 1.00 90.81 93 GLY A C 1
ATOM 732 O O . GLY A 1 93 ? 22.359 -19.807 -19.020 1.00 90.81 93 GLY A O 1
ATOM 733 N N . GLY A 1 94 ? 20.417 -18.812 -18.498 1.00 88.50 94 GLY A N 1
ATOM 734 C CA . GLY A 1 94 ? 19.969 -18.567 -19.872 1.00 88.50 94 GLY A CA 1
ATOM 735 C C . GLY A 1 94 ? 20.193 -17.155 -20.417 1.00 88.50 94 GLY A C 1
ATOM 736 O O . GLY A 1 94 ? 19.936 -16.939 -21.602 1.00 88.50 94 GLY A O 1
ATOM 737 N N . VAL A 1 95 ? 20.647 -16.194 -19.600 1.00 93.88 95 VAL A N 1
ATOM 738 C CA . VAL A 1 95 ? 20.940 -14.818 -20.043 1.00 93.88 95 VAL A CA 1
ATOM 739 C C . VAL A 1 95 ? 22.429 -14.525 -19.918 1.00 93.88 95 VAL A C 1
ATOM 741 O O . VAL A 1 95 ? 23.011 -14.551 -18.832 1.00 93.88 95 VAL A O 1
ATOM 744 N N . GLU A 1 96 ? 23.036 -14.183 -21.049 1.00 92.12 96 GLU A N 1
ATOM 745 C CA . GLU A 1 96 ? 24.442 -13.820 -21.155 1.00 92.12 96 GLU A CA 1
ATOM 746 C C . GLU A 1 96 ? 24.772 -12.629 -20.239 1.00 92.12 96 GLU A C 1
ATOM 748 O O . GLU A 1 96 ? 24.008 -11.664 -20.108 1.00 92.12 96 GLU A O 1
ATOM 753 N N . ASP A 1 97 ? 25.933 -12.707 -19.588 1.00 89.75 97 ASP A N 1
ATOM 754 C CA . ASP A 1 97 ? 26.475 -11.737 -18.631 1.00 89.75 97 ASP A CA 1
ATOM 755 C C . ASP A 1 97 ? 25.660 -11.483 -17.350 1.00 89.75 97 ASP A C 1
ATOM 757 O O . ASP A 1 97 ? 26.142 -10.736 -16.492 1.00 89.75 97 ASP A O 1
ATOM 761 N N . PHE A 1 98 ? 24.461 -12.055 -17.170 1.00 93.94 98 PHE A N 1
ATOM 762 C CA . PHE A 1 98 ? 23.627 -11.748 -16.000 1.00 93.94 98 PHE A CA 1
ATOM 763 C C . PHE A 1 98 ? 24.300 -12.184 -14.694 1.00 93.94 98 PHE A C 1
ATOM 765 O O . PHE A 1 98 ? 24.536 -11.348 -13.821 1.00 93.94 98 PHE A O 1
ATOM 772 N N . ALA A 1 99 ? 24.684 -13.460 -14.585 1.00 92.62 99 ALA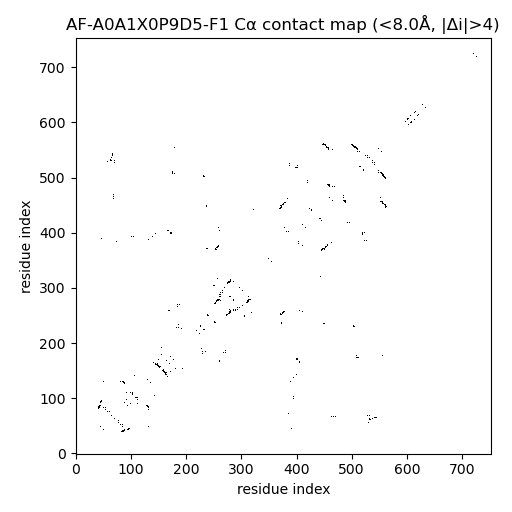 A N 1
ATOM 773 C CA . ALA A 1 99 ? 25.342 -14.001 -13.393 1.00 92.62 99 ALA A CA 1
ATOM 774 C C . ALA A 1 99 ? 26.645 -13.250 -13.062 1.00 92.62 99 ALA A C 1
ATOM 776 O O . ALA A 1 99 ? 26.876 -12.861 -11.919 1.00 92.62 99 ALA A O 1
ATOM 777 N N . ALA A 1 100 ? 27.461 -12.951 -14.079 1.00 90.94 100 ALA A N 1
ATOM 778 C CA . ALA A 1 100 ? 28.708 -12.204 -13.913 1.00 90.94 100 ALA A CA 1
ATOM 779 C C . ALA A 1 100 ? 28.486 -10.739 -13.485 1.00 90.94 100 ALA A C 1
ATOM 781 O O . ALA A 1 100 ? 29.321 -10.151 -12.798 1.00 90.94 100 ALA A O 1
ATOM 782 N N . ARG A 1 101 ? 27.384 -10.103 -13.899 1.00 91.75 101 ARG A N 1
ATOM 783 C CA . ARG A 1 101 ? 27.012 -8.747 -13.453 1.00 91.75 101 ARG A CA 1
ATOM 784 C C . ARG A 1 101 ? 26.461 -8.758 -12.031 1.00 91.75 101 ARG A C 1
ATOM 786 O O . ARG A 1 101 ? 26.881 -7.923 -11.236 1.00 91.75 101 ARG A O 1
ATOM 793 N N . LEU A 1 102 ? 25.602 -9.720 -11.703 1.00 91.12 102 LEU A N 1
ATOM 794 C CA . LEU A 1 102 ? 25.044 -9.887 -10.364 1.00 91.12 102 LEU A CA 1
ATOM 795 C C . LEU A 1 102 ? 26.147 -10.163 -9.329 1.00 91.12 102 LEU A C 1
ATOM 797 O O . LEU A 1 102 ? 26.239 -9.448 -8.334 1.00 91.12 102 LEU A O 1
ATOM 801 N N . ALA A 1 103 ? 27.046 -11.113 -9.602 1.00 89.81 103 ALA A N 1
ATOM 802 C CA . ALA A 1 103 ? 28.172 -11.420 -8.718 1.00 89.81 103 ALA A CA 1
ATOM 803 C C . ALA A 1 103 ? 29.070 -10.192 -8.474 1.00 89.81 103 ALA A C 1
ATOM 805 O O . ALA A 1 103 ? 29.497 -9.936 -7.350 1.00 89.81 103 ALA A O 1
ATOM 806 N N . ARG A 1 104 ? 29.310 -9.371 -9.508 1.00 88.44 104 ARG A N 1
ATOM 807 C CA . ARG A 1 104 ? 30.063 -8.112 -9.365 1.00 88.44 104 ARG A CA 1
ATOM 808 C C . ARG A 1 104 ? 29.332 -7.067 -8.524 1.00 88.44 104 ARG A C 1
ATOM 810 O O . ARG A 1 104 ? 29.984 -6.360 -7.763 1.00 88.44 104 ARG A O 1
ATOM 817 N N . ALA A 1 105 ? 28.013 -6.955 -8.662 1.00 86.12 105 ALA A N 1
ATOM 818 C CA . ALA A 1 105 ? 27.206 -5.976 -7.933 1.00 86.12 105 ALA A CA 1
ATOM 819 C C . ALA A 1 105 ? 27.146 -6.255 -6.421 1.00 86.12 105 ALA A C 1
ATOM 821 O O . ALA A 1 105 ? 27.095 -5.318 -5.619 1.00 86.12 105 ALA A O 1
ATOM 822 N N . HIS A 1 106 ? 27.171 -7.534 -6.038 1.00 83.25 106 HIS A N 1
ATOM 823 C CA . HIS A 1 106 ? 27.066 -7.971 -4.643 1.00 83.25 106 HIS A CA 1
ATOM 824 C C . HIS A 1 106 ? 28.406 -8.371 -4.014 1.00 83.25 106 HIS A C 1
ATOM 826 O O . HIS A 1 106 ? 28.465 -8.536 -2.804 1.00 83.25 106 HIS A O 1
ATOM 832 N N . ALA A 1 107 ? 29.482 -8.459 -4.807 1.00 80.56 107 ALA A N 1
ATOM 833 C CA . ALA A 1 107 ? 30.827 -8.851 -4.372 1.00 80.56 107 ALA A CA 1
ATOM 834 C C . ALA A 1 107 ? 30.900 -10.222 -3.659 1.00 80.56 107 ALA A C 1
ATOM 836 O O . ALA A 1 107 ? 31.866 -10.500 -2.952 1.00 80.56 107 ALA A O 1
ATOM 837 N N . GLU A 1 108 ? 29.912 -11.092 -3.890 1.00 77.38 108 GLU A N 1
ATOM 838 C CA . GLU A 1 108 ? 29.779 -12.411 -3.268 1.00 77.38 108 GLU A CA 1
ATOM 839 C C . GLU A 1 108 ? 29.485 -13.473 -4.334 1.00 77.38 108 GLU A C 1
ATOM 841 O O . GLU A 1 108 ? 28.648 -13.282 -5.218 1.00 77.38 108 GLU A O 1
ATOM 846 N N . LEU A 1 109 ? 30.190 -14.608 -4.258 1.00 67.88 109 LEU A N 1
ATOM 847 C CA . LEU A 1 109 ? 30.031 -15.726 -5.199 1.00 67.88 109 LEU A CA 1
ATOM 848 C C . LEU A 1 109 ? 28.699 -16.468 -4.998 1.00 67.88 109 LEU A C 1
ATOM 850 O O . LEU A 1 109 ? 28.136 -16.963 -5.972 1.00 67.88 109 LEU A O 1
ATOM 854 N N . THR A 1 110 ? 28.171 -16.502 -3.770 1.00 86.88 110 THR A N 1
ATOM 855 C CA . THR A 1 110 ? 26.894 -17.163 -3.438 1.00 86.88 110 THR A CA 1
ATOM 856 C C . THR A 1 110 ? 25.675 -16.360 -3.886 1.00 86.88 110 THR A C 1
ATOM 858 O O . THR A 1 110 ? 24.603 -16.933 -4.067 1.00 86.88 110 THR A O 1
ATOM 861 N N . ALA A 1 111 ? 25.843 -15.063 -4.178 1.00 87.75 111 ALA A N 1
ATOM 862 C CA . ALA A 1 111 ? 24.755 -14.172 -4.580 1.00 87.75 111 ALA A CA 1
ATOM 863 C C . ALA A 1 111 ? 23.986 -14.677 -5.813 1.00 87.75 111 ALA A C 1
ATOM 865 O O . ALA A 1 111 ? 22.799 -14.401 -5.960 1.00 87.75 111 ALA A O 1
ATOM 866 N N . VAL A 1 112 ? 24.642 -15.424 -6.707 1.00 91.06 112 VAL A N 1
ATOM 867 C CA . VAL A 1 112 ? 24.003 -15.989 -7.904 1.00 91.06 112 VAL A CA 1
ATOM 868 C C . VAL A 1 112 ? 23.041 -17.126 -7.550 1.00 91.06 112 VAL A C 1
ATOM 870 O O . VAL A 1 112 ? 21.921 -17.162 -8.061 1.00 91.06 112 VAL A O 1
ATOM 873 N N . GLU A 1 113 ? 23.453 -18.032 -6.664 1.00 92.00 113 GLU A N 1
ATOM 874 C CA . GLU A 1 113 ? 22.623 -19.152 -6.202 1.00 92.00 113 GLU A CA 1
ATOM 875 C C . GLU A 1 113 ? 21.468 -18.649 -5.328 1.00 92.00 113 GLU A C 1
ATOM 877 O O . GLU A 1 113 ? 20.313 -19.033 -5.528 1.00 92.00 113 GLU A O 1
ATOM 882 N N . GLU A 1 114 ? 21.764 -17.717 -4.420 1.00 94.00 114 GLU A N 1
ATOM 883 C CA . GLU A 1 114 ? 20.782 -17.070 -3.548 1.00 94.00 114 GLU A CA 1
ATOM 884 C C . GLU A 1 114 ? 19.743 -16.285 -4.352 1.00 94.00 114 GLU A C 1
ATOM 886 O O . GLU A 1 114 ? 18.542 -16.403 -4.099 1.00 94.00 114 GLU A O 1
ATOM 891 N N . PHE A 1 115 ? 20.168 -15.549 -5.385 1.00 95.31 115 PHE A N 1
ATOM 892 C CA . PHE A 1 115 ? 19.235 -14.885 -6.290 1.00 95.31 115 PHE A CA 1
ATOM 893 C C . PHE A 1 115 ? 18.394 -15.887 -7.086 1.00 95.31 115 PHE A C 1
ATOM 895 O O . PHE A 1 115 ? 17.220 -15.629 -7.343 1.00 95.31 115 PHE A O 1
ATOM 902 N N . GLY A 1 116 ? 18.952 -17.045 -7.451 1.00 94.12 116 GLY A N 1
ATOM 903 C CA . GLY A 1 116 ? 18.192 -18.139 -8.055 1.00 94.12 116 GLY A CA 1
ATOM 904 C C . GLY A 1 116 ? 17.039 -18.602 -7.159 1.00 94.12 116 GLY A C 1
ATOM 905 O O . GLY A 1 116 ? 15.903 -18.713 -7.626 1.00 94.12 116 GLY A O 1
ATOM 906 N N . ALA A 1 117 ? 17.297 -18.796 -5.863 1.00 93.50 117 ALA A N 1
ATOM 907 C CA . ALA A 1 117 ? 16.263 -19.125 -4.879 1.00 93.50 117 ALA A CA 1
ATOM 908 C C . ALA A 1 117 ? 15.263 -17.970 -4.674 1.00 93.50 117 ALA A C 1
ATOM 910 O O . ALA A 1 117 ? 14.052 -18.198 -4.634 1.00 93.50 117 ALA A O 1
ATOM 911 N N . TRP A 1 118 ? 15.747 -16.724 -4.626 1.00 94.31 118 TRP A N 1
ATOM 912 C CA . TRP A 1 118 ? 14.916 -15.519 -4.529 1.00 94.31 118 TRP A CA 1
ATOM 913 C C . TRP A 1 118 ? 13.938 -15.391 -5.702 1.00 94.31 118 TRP A C 1
ATOM 915 O O . TRP A 1 118 ? 12.742 -15.166 -5.514 1.00 94.31 118 TRP A O 1
ATOM 925 N N . LEU A 1 119 ? 14.437 -15.598 -6.922 1.00 94.44 119 LEU A N 1
ATOM 926 C CA . LEU A 1 119 ? 13.653 -15.589 -8.152 1.00 94.44 119 LEU A CA 1
ATOM 927 C C . LEU A 1 119 ? 12.580 -16.684 -8.131 1.00 94.44 119 LEU A C 1
ATOM 929 O O . LEU A 1 119 ? 11.440 -16.430 -8.513 1.00 94.44 119 LEU A O 1
ATOM 933 N N . GLN A 1 120 ? 12.921 -17.889 -7.664 1.00 92.38 120 GLN A N 1
ATOM 934 C CA . GLN A 1 120 ? 11.971 -19.000 -7.550 1.00 92.38 120 GLN A CA 1
ATOM 935 C C . GLN A 1 120 ? 10.871 -18.737 -6.516 1.00 92.38 120 GLN A C 1
ATOM 937 O O . GLN A 1 120 ? 9.726 -19.124 -6.748 1.00 92.38 120 GLN A O 1
ATOM 942 N N . ALA A 1 121 ? 11.198 -18.077 -5.403 1.00 90.56 121 ALA A N 1
ATOM 943 C CA . ALA A 1 121 ? 10.226 -17.715 -4.375 1.00 90.56 121 ALA A CA 1
ATOM 944 C C . ALA A 1 121 ? 9.272 -16.602 -4.841 1.00 90.56 121 ALA A C 1
ATOM 946 O O . ALA A 1 121 ? 8.083 -16.635 -4.521 1.00 90.56 121 ALA A O 1
ATOM 947 N N . ALA A 1 122 ? 9.776 -15.631 -5.610 1.00 88.69 122 ALA A N 1
ATOM 948 C CA . ALA A 1 122 ? 9.000 -14.473 -6.048 1.00 88.69 122 ALA A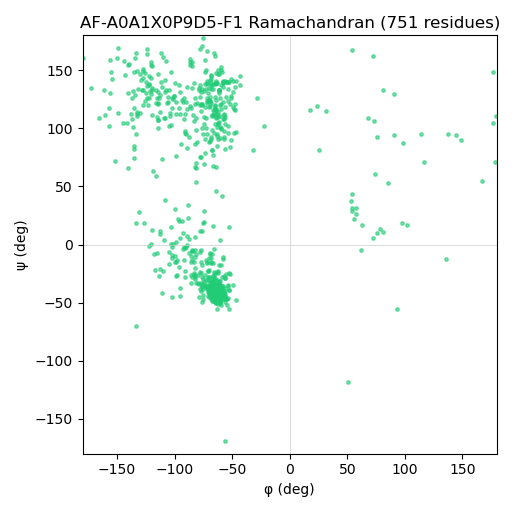 CA 1
ATOM 949 C C . ALA A 1 122 ? 8.188 -14.715 -7.334 1.00 88.69 122 ALA A C 1
ATOM 951 O O . ALA A 1 122 ? 7.102 -14.154 -7.490 1.00 88.69 122 ALA A O 1
ATOM 952 N N . VAL A 1 123 ? 8.686 -15.542 -8.263 1.00 88.88 123 VAL A N 1
ATOM 953 C CA . VAL A 1 123 ? 8.078 -15.736 -9.589 1.00 88.88 123 VAL A CA 1
ATOM 954 C C . VAL A 1 123 ? 7.351 -17.085 -9.680 1.00 88.88 123 VAL A C 1
ATOM 956 O O . VAL A 1 123 ? 7.987 -18.137 -9.545 1.00 88.88 123 VAL A O 1
ATOM 959 N N . PRO A 1 124 ? 6.039 -17.103 -10.004 1.00 87.81 124 PRO A N 1
ATOM 960 C CA . PRO A 1 124 ? 5.251 -18.333 -10.081 1.00 87.81 124 PRO A CA 1
ATOM 961 C C . PRO A 1 124 ? 5.896 -19.399 -10.978 1.00 87.81 124 PRO A C 1
ATOM 963 O O . PRO A 1 124 ? 6.374 -19.049 -12.057 1.00 87.81 124 PRO A O 1
ATOM 966 N N . PRO A 1 125 ? 5.869 -20.698 -10.614 1.00 85.19 125 PRO A N 1
ATOM 967 C CA . PRO A 1 125 ? 6.500 -21.793 -11.372 1.00 85.19 125 PRO A CA 1
ATOM 968 C C . PRO A 1 125 ? 5.980 -21.962 -12.807 1.00 85.19 125 PRO A C 1
ATOM 970 O O . PRO A 1 125 ? 6.650 -22.562 -13.638 1.00 85.19 125 PRO A O 1
ATOM 973 N N . THR A 1 126 ? 4.814 -21.400 -13.116 1.00 89.06 126 THR A N 1
ATOM 974 C CA . THR A 1 126 ? 4.173 -21.469 -14.434 1.00 89.06 126 THR A CA 1
ATOM 975 C C . THR A 1 126 ? 4.658 -20.413 -15.427 1.00 89.06 126 THR A C 1
ATOM 977 O O . THR A 1 126 ? 4.353 -20.521 -16.610 1.00 89.06 126 THR A O 1
ATOM 980 N N . ALA A 1 127 ? 5.386 -19.384 -14.982 1.00 91.50 127 ALA A N 1
ATOM 981 C CA . ALA A 1 127 ? 5.882 -18.336 -15.869 1.00 91.50 127 ALA A CA 1
ATOM 982 C C . ALA A 1 127 ? 7.115 -18.810 -16.662 1.00 91.50 127 ALA A C 1
ATOM 984 O O . ALA A 1 127 ? 8.142 -19.150 -16.072 1.00 91.50 127 ALA A O 1
ATOM 985 N N . GLU A 1 128 ? 7.018 -18.810 -17.993 1.00 93.38 128 GLU A N 1
ATOM 986 C CA . GLU A 1 128 ? 8.132 -19.130 -18.906 1.00 93.38 128 GLU A CA 1
ATOM 987 C C . GLU A 1 128 ? 9.064 -17.935 -19.148 1.00 93.38 128 GLU A C 1
ATOM 989 O O . GLU A 1 128 ? 10.265 -18.107 -19.362 1.00 93.38 128 GLU A O 1
ATOM 994 N N . PHE A 1 129 ? 8.513 -16.723 -19.079 1.00 95.38 129 PHE A N 1
ATOM 995 C CA . PHE A 1 129 ? 9.223 -15.473 -19.322 1.00 95.38 129 PHE A CA 1
ATOM 996 C C . PHE A 1 129 ? 9.020 -14.501 -18.166 1.00 95.38 129 PHE A C 1
ATOM 998 O O . PHE A 1 129 ? 7.974 -14.499 -17.514 1.00 95.38 129 PHE A O 1
ATOM 1005 N N . ILE A 1 130 ? 10.008 -13.637 -17.957 1.00 95.69 130 ILE A N 1
ATOM 1006 C CA . ILE A 1 130 ? 9.950 -12.531 -17.006 1.00 95.69 130 ILE A CA 1
ATOM 1007 C C . ILE A 1 130 ? 10.189 -11.208 -17.724 1.00 95.69 130 ILE A C 1
ATOM 1009 O O . ILE A 1 130 ? 11.049 -11.114 -18.595 1.00 95.69 130 ILE A O 1
ATOM 1013 N N . SER A 1 131 ? 9.426 -10.170 -17.387 1.00 95.75 131 SER A N 1
ATOM 1014 C CA . SER A 1 131 ? 9.630 -8.859 -18.000 1.00 95.75 131 SER A CA 1
ATOM 1015 C C . SER A 1 131 ? 10.904 -8.189 -17.484 1.00 95.75 131 SER A C 1
ATOM 1017 O O . SER A 1 131 ? 11.304 -8.376 -16.334 1.00 95.75 131 SER A O 1
ATOM 1019 N N . ALA A 1 132 ? 11.540 -7.364 -18.315 1.00 95.38 132 ALA A N 1
ATOM 1020 C CA . ALA A 1 132 ? 12.733 -6.619 -17.916 1.00 95.38 132 ALA A CA 1
ATOM 1021 C C . ALA A 1 132 ? 12.461 -5.663 -16.741 1.00 95.38 132 ALA A C 1
ATOM 1023 O O . ALA A 1 132 ? 13.315 -5.495 -15.867 1.00 95.38 132 ALA A O 1
ATOM 1024 N N . ALA A 1 133 ? 11.265 -5.066 -16.696 1.00 93.94 133 ALA A N 1
ATOM 1025 C CA . ALA A 1 133 ? 10.831 -4.227 -15.583 1.00 93.94 133 ALA A CA 1
ATOM 1026 C C . ALA A 1 133 ? 10.742 -5.036 -14.278 1.00 93.94 133 ALA A C 1
ATOM 1028 O O . ALA A 1 133 ? 11.290 -4.613 -13.263 1.00 93.94 133 ALA A O 1
ATOM 1029 N N . GLU A 1 134 ? 10.133 -6.224 -14.314 1.00 93.88 134 GLU A N 1
ATOM 1030 C CA . GLU A 1 134 ? 9.990 -7.068 -13.126 1.00 93.88 134 GLU A CA 1
ATOM 1031 C C . GLU A 1 134 ? 11.329 -7.656 -12.665 1.00 93.88 134 GLU A C 1
ATOM 1033 O O . GLU A 1 134 ? 11.650 -7.618 -11.480 1.00 93.88 134 GLU A O 1
ATOM 1038 N N . LEU A 1 135 ? 12.184 -8.089 -13.595 1.00 95.12 135 LEU A N 1
ATOM 1039 C CA . LEU A 1 135 ? 13.539 -8.533 -13.265 1.00 95.12 135 LEU A CA 1
ATOM 1040 C C . LEU A 1 135 ? 14.368 -7.409 -12.621 1.00 95.12 135 LEU A C 1
ATOM 1042 O O . LEU A 1 135 ? 15.113 -7.655 -11.674 1.00 95.12 135 LEU A O 1
ATOM 1046 N N . THR A 1 136 ? 14.205 -6.163 -13.081 1.00 93.94 136 THR A N 1
ATOM 1047 C CA . THR A 1 136 ? 14.844 -4.993 -12.453 1.00 93.94 136 THR A CA 1
ATOM 1048 C C . THR A 1 136 ? 14.373 -4.828 -11.006 1.00 93.94 136 THR A C 1
ATOM 1050 O O . THR A 1 136 ? 15.196 -4.653 -10.106 1.00 93.94 136 THR A O 1
ATOM 1053 N N . ARG A 1 137 ? 13.062 -4.944 -10.758 1.00 92.88 137 ARG A N 1
ATOM 1054 C CA . ARG A 1 137 ? 12.477 -4.872 -9.408 1.00 92.88 137 ARG A CA 1
ATOM 1055 C C . ARG A 1 137 ? 12.961 -6.009 -8.512 1.00 92.88 137 ARG A C 1
ATOM 1057 O O . ARG A 1 137 ? 13.230 -5.773 -7.336 1.00 92.88 137 ARG A O 1
ATOM 1064 N N . LEU A 1 138 ? 13.143 -7.212 -9.055 1.00 93.94 138 LEU A N 1
ATOM 1065 C CA . LEU A 1 138 ? 13.701 -8.348 -8.323 1.00 93.94 138 LEU A CA 1
ATOM 1066 C C . LEU A 1 138 ? 15.147 -8.110 -7.897 1.00 93.94 138 LEU A C 1
ATOM 1068 O O . LEU A 1 138 ? 15.438 -8.275 -6.715 1.00 93.94 138 LEU A O 1
ATOM 1072 N N . VAL A 1 139 ? 16.019 -7.652 -8.802 1.00 94.00 139 VAL A N 1
ATOM 1073 C CA . VAL A 1 139 ? 17.419 -7.314 -8.475 1.00 94.00 139 VAL A CA 1
ATOM 1074 C C . VAL A 1 139 ? 17.483 -6.221 -7.403 1.00 94.00 139 VAL A C 1
ATOM 1076 O O . VAL A 1 139 ? 18.212 -6.364 -6.422 1.00 94.00 139 VAL A O 1
ATOM 1079 N N . LEU A 1 140 ? 16.666 -5.168 -7.526 1.00 91.75 140 LEU A N 1
ATOM 1080 C CA . LEU A 1 140 ? 16.572 -4.118 -6.504 1.00 91.75 140 LEU A CA 1
ATOM 1081 C C . LEU A 1 140 ? 16.082 -4.672 -5.157 1.00 91.75 140 LEU A C 1
ATOM 1083 O O . LEU A 1 140 ? 16.645 -4.342 -4.116 1.00 91.75 140 LEU A O 1
ATOM 1087 N N . SER A 1 141 ? 15.056 -5.531 -5.162 1.00 93.12 141 SER A N 1
ATOM 1088 C CA . SER A 1 141 ? 14.513 -6.131 -3.938 1.00 93.12 141 SER A CA 1
ATOM 1089 C C . SER A 1 141 ? 15.483 -7.098 -3.261 1.00 93.12 141 SER A C 1
ATOM 1091 O O . SER A 1 141 ? 15.549 -7.122 -2.038 1.00 93.12 141 SER A O 1
ATOM 1093 N N . PHE A 1 142 ? 16.270 -7.837 -4.043 1.00 93.81 142 PHE A N 1
ATOM 1094 C CA . PHE A 1 142 ? 17.302 -8.735 -3.545 1.00 93.81 142 PHE A CA 1
ATOM 1095 C C . PHE A 1 142 ? 18.403 -7.938 -2.840 1.00 93.81 142 PHE A C 1
ATOM 1097 O O . PHE A 1 142 ? 18.716 -8.182 -1.679 1.00 93.81 142 PHE A O 1
ATOM 1104 N N . GLY A 1 143 ? 18.920 -6.888 -3.484 1.00 91.38 143 GLY A N 1
ATOM 1105 C CA . GLY A 1 143 ? 19.887 -6.007 -2.834 1.00 91.38 143 GLY A CA 1
ATOM 1106 C C . GLY A 1 143 ? 19.339 -5.293 -1.603 1.00 91.38 143 GLY A C 1
ATOM 1107 O O . GLY A 1 143 ? 20.057 -5.159 -0.611 1.00 91.38 143 GLY A O 1
ATOM 1108 N N . ARG A 1 144 ? 18.062 -4.897 -1.621 1.00 91.62 144 ARG A N 1
ATOM 1109 C CA . ARG A 1 144 ? 17.372 -4.328 -0.455 1.00 91.62 144 ARG A CA 1
ATOM 1110 C C . ARG A 1 144 ? 17.268 -5.325 0.699 1.00 91.62 144 ARG A C 1
ATOM 1112 O O . ARG A 1 144 ? 17.479 -4.924 1.838 1.00 91.62 144 ARG A O 1
ATOM 1119 N N . TYR A 1 145 ? 16.975 -6.591 0.411 1.00 92.75 145 TYR A N 1
ATOM 1120 C CA . TYR A 1 145 ? 16.918 -7.654 1.410 1.00 92.75 145 TYR A CA 1
ATOM 1121 C C . TYR A 1 145 ? 18.290 -7.879 2.057 1.00 92.75 145 TYR A C 1
ATOM 1123 O O . TYR A 1 145 ? 18.394 -7.806 3.274 1.00 92.75 145 TYR A O 1
ATOM 1131 N N . HIS A 1 146 ? 19.362 -8.030 1.273 1.00 90.75 146 HIS A N 1
ATOM 1132 C CA . HIS A 1 146 ? 20.700 -8.291 1.824 1.00 90.75 146 HIS A CA 1
ATOM 1133 C C . HIS A 1 146 ? 21.323 -7.087 2.544 1.00 90.75 146 HIS A C 1
ATOM 1135 O O . HIS A 1 146 ? 21.971 -7.254 3.574 1.00 90.75 146 HIS A O 1
ATOM 1141 N N . ARG A 1 147 ? 21.137 -5.860 2.036 1.00 89.25 147 ARG A N 1
ATOM 1142 C CA . ARG A 1 147 ? 21.684 -4.653 2.690 1.00 89.25 147 ARG A CA 1
ATOM 1143 C C . ARG A 1 147 ? 20.839 -4.172 3.869 1.00 89.25 147 ARG A C 1
ATOM 1145 O O . ARG A 1 147 ? 21.363 -3.504 4.758 1.00 89.25 147 ARG A O 1
ATOM 1152 N N . GLY A 1 148 ? 19.549 -4.489 3.854 1.00 90.69 148 GLY A N 1
ATOM 1153 C CA . GLY A 1 148 ? 18.565 -3.984 4.798 1.00 90.69 148 GLY A CA 1
ATOM 1154 C C . GLY A 1 148 ? 18.210 -2.505 4.589 1.00 90.69 148 GLY A C 1
ATOM 1155 O O . GLY A 1 148 ? 18.914 -1.729 3.942 1.00 90.69 148 GLY A O 1
ATOM 1156 N N . VAL A 1 149 ? 17.078 -2.102 5.159 1.00 90.88 149 VAL A N 1
ATOM 1157 C CA . VAL A 1 149 ? 16.607 -0.719 5.254 1.00 90.88 149 VAL A CA 1
ATOM 1158 C C . VAL A 1 149 ? 16.953 -0.198 6.640 1.00 90.88 149 VAL A C 1
ATOM 1160 O O . VAL A 1 149 ? 16.536 -0.774 7.646 1.00 90.88 149 VAL A O 1
ATOM 1163 N N . ARG A 1 150 ? 17.711 0.897 6.706 1.00 89.50 150 ARG A N 1
ATOM 1164 C CA . ARG A 1 150 ? 18.121 1.498 7.978 1.00 89.50 150 ARG A CA 1
ATOM 1165 C C . ARG A 1 150 ? 16.959 2.230 8.645 1.00 89.50 150 ARG A C 1
ATOM 1167 O O . ARG A 1 150 ? 16.302 3.061 8.027 1.00 89.50 150 ARG A O 1
ATOM 1174 N N . TRP A 1 151 ? 16.779 1.961 9.934 1.00 87.19 151 TRP A N 1
ATOM 1175 C CA . TRP A 1 151 ? 15.805 2.604 10.806 1.00 87.19 151 TRP A CA 1
ATOM 1176 C C . TRP A 1 151 ? 16.468 3.102 12.093 1.00 87.19 151 TRP A C 1
ATOM 1178 O O . TRP A 1 151 ? 17.314 2.432 12.678 1.00 87.19 151 TRP A O 1
ATOM 1188 N N . GLY A 1 152 ? 16.054 4.271 12.588 1.00 65.94 152 GLY A N 1
ATOM 1189 C CA . GLY A 1 152 ? 16.366 4.693 13.959 1.00 65.94 152 GLY A CA 1
ATOM 1190 C C . GLY A 1 152 ? 17.771 5.242 14.213 1.00 65.94 152 GLY A C 1
ATOM 1191 O O . GLY A 1 152 ? 18.130 5.359 15.375 1.00 65.94 152 GLY A O 1
ATOM 1192 N N . GLY A 1 153 ? 18.566 5.582 13.192 1.00 64.69 153 GLY A N 1
ATOM 1193 C CA . GLY A 1 153 ? 19.940 6.080 13.376 1.00 64.69 153 GLY A CA 1
ATOM 1194 C C . GLY A 1 153 ? 20.050 7.449 14.065 1.00 64.69 153 GLY A C 1
ATOM 1195 O O . GLY A 1 153 ? 20.914 7.629 14.919 1.00 64.69 153 GLY A O 1
ATOM 1196 N N . GLU A 1 154 ? 19.172 8.399 13.735 1.00 57.22 154 GLU A N 1
ATOM 1197 C CA . GLU A 1 154 ? 19.269 9.783 14.236 1.00 57.22 154 GLU A CA 1
ATOM 1198 C C . GLU A 1 154 ? 18.341 10.067 15.436 1.00 57.22 154 GLU A C 1
ATOM 1200 O O . GLU A 1 154 ? 18.662 10.889 16.297 1.00 57.22 154 GLU A O 1
ATOM 1205 N N . TRP A 1 155 ? 17.223 9.342 15.563 1.00 60.59 155 TRP A N 1
ATOM 1206 C CA . TRP A 1 155 ? 16.181 9.580 16.583 1.00 60.59 155 TRP A CA 1
ATOM 1207 C C . TRP A 1 155 ? 15.997 8.450 17.603 1.00 60.59 155 TRP A C 1
ATOM 1209 O O . TRP A 1 155 ? 15.260 8.630 18.572 1.00 60.59 155 TRP A O 1
ATOM 1219 N N . HIS A 1 156 ? 16.660 7.305 17.432 1.00 55.09 156 HIS A N 1
ATOM 1220 C CA . HIS A 1 156 ? 16.679 6.218 18.412 1.00 55.09 156 HIS A CA 1
ATOM 1221 C C . HIS A 1 156 ? 18.135 5.837 18.721 1.00 55.09 156 HIS A C 1
ATOM 1223 O O . HIS A 1 156 ? 19.028 6.000 17.896 1.00 55.09 156 HIS A O 1
ATOM 1229 N N . ARG A 1 157 ? 18.441 5.364 19.934 1.00 57.62 157 ARG A N 1
ATOM 1230 C CA . ARG A 1 157 ? 19.802 4.865 20.204 1.00 57.62 157 ARG A CA 1
ATOM 1231 C C . ARG A 1 157 ? 20.011 3.562 19.425 1.00 57.62 157 ARG A C 1
ATOM 1233 O O . ARG A 1 157 ? 19.204 2.651 19.583 1.00 57.62 157 ARG A O 1
ATOM 1240 N N . GLY A 1 158 ? 21.086 3.496 18.633 1.00 63.84 158 GLY A N 1
ATOM 1241 C CA . GLY A 1 158 ? 21.558 2.273 17.972 1.00 63.84 158 GLY A CA 1
ATOM 1242 C C . GLY A 1 158 ? 20.703 1.829 16.788 1.00 63.84 158 GLY A C 1
ATOM 1243 O O . GLY A 1 158 ? 20.135 0.746 16.845 1.00 63.84 158 GLY A O 1
ATOM 1244 N N . GLY A 1 159 ? 20.591 2.669 15.749 1.00 80.31 159 GLY A N 1
ATOM 1245 C CA . GLY A 1 159 ? 19.844 2.346 14.529 1.00 80.31 159 GLY A CA 1
ATOM 1246 C C . GLY A 1 159 ? 20.080 0.917 14.022 1.00 80.31 159 GLY A C 1
ATOM 1247 O O . GLY A 1 159 ? 21.173 0.372 14.150 1.00 80.31 159 GLY A O 1
ATOM 1248 N N . TYR A 1 160 ? 19.034 0.324 13.463 1.00 88.94 160 TYR A N 1
ATOM 1249 C CA . TYR A 1 160 ? 18.954 -1.087 13.096 1.00 88.94 160 TYR A CA 1
ATOM 1250 C C . TYR A 1 160 ? 18.605 -1.236 11.614 1.00 88.94 160 TYR A C 1
ATOM 1252 O O . TYR A 1 160 ? 18.252 -0.262 10.943 1.00 88.94 160 TYR A O 1
ATOM 1260 N N . LEU A 1 161 ? 18.733 -2.456 11.103 1.00 92.00 161 LEU A N 1
ATOM 1261 C CA . LEU A 1 161 ? 18.374 -2.809 9.737 1.00 92.00 161 LEU A CA 1
ATOM 1262 C C . LEU A 1 161 ? 17.110 -3.674 9.755 1.00 92.00 161 LEU A C 1
ATOM 1264 O O . LEU A 1 161 ? 16.911 -4.496 10.650 1.00 92.00 161 LEU A O 1
ATOM 1268 N N . LEU A 1 162 ? 16.236 -3.439 8.784 1.00 93.00 162 LEU A N 1
ATOM 1269 C CA . LEU A 1 162 ? 15.097 -4.298 8.472 1.00 93.00 162 LEU A CA 1
ATOM 1270 C C . LEU A 1 162 ? 15.324 -4.949 7.115 1.00 93.00 162 LEU A C 1
ATOM 1272 O O . LEU A 1 162 ? 15.763 -4.266 6.195 1.00 93.00 162 LEU A O 1
ATOM 1276 N N . HIS A 1 163 ? 14.973 -6.222 6.964 1.00 94.31 163 HIS A N 1
ATOM 1277 C CA . HIS A 1 163 ? 15.243 -6.999 5.753 1.00 94.31 163 HIS A CA 1
ATOM 1278 C C . HIS A 1 163 ? 13.936 -7.325 4.997 1.00 94.31 163 HIS A C 1
ATOM 1280 O O . HIS A 1 163 ? 13.446 -8.454 5.043 1.00 94.31 163 HIS A O 1
ATOM 1286 N N . PRO A 1 164 ? 13.313 -6.340 4.314 1.00 93.88 164 PRO A N 1
ATOM 1287 C CA . PRO A 1 164 ? 12.018 -6.530 3.664 1.00 93.88 164 PRO A CA 1
ATOM 1288 C C . PRO A 1 164 ? 12.112 -7.488 2.473 1.00 93.88 164 PRO A C 1
ATOM 1290 O O . PRO A 1 164 ? 13.061 -7.429 1.688 1.00 93.88 164 PRO A O 1
ATOM 1293 N N . TRP A 1 165 ? 11.088 -8.325 2.293 1.00 94.56 165 TRP A N 1
ATOM 1294 C CA . TRP A 1 165 ? 10.999 -9.213 1.134 1.00 94.56 165 TRP A CA 1
ATOM 1295 C C . TRP A 1 165 ? 10.588 -8.485 -0.153 1.00 94.56 165 TRP A C 1
ATOM 1297 O O . TRP A 1 165 ? 10.174 -7.318 -0.143 1.00 94.56 165 TRP A O 1
ATOM 1307 N N . HIS A 1 166 ? 10.663 -9.188 -1.286 1.00 93.00 166 HIS A N 1
ATOM 1308 C CA . HIS A 1 166 ? 10.191 -8.676 -2.569 1.00 93.00 166 HIS A CA 1
ATOM 1309 C C . HIS A 1 166 ? 8.723 -8.214 -2.503 1.00 93.00 166 HIS A C 1
ATOM 1311 O O . HIS A 1 166 ? 7.879 -8.835 -1.865 1.00 93.00 166 HIS A O 1
ATOM 1317 N N . ASN A 1 167 ? 8.411 -7.098 -3.165 1.00 91.38 167 ASN A N 1
ATOM 1318 C CA . ASN A 1 167 ? 7.068 -6.512 -3.194 1.00 91.38 167 ASN A CA 1
ATOM 1319 C C . ASN A 1 167 ? 6.447 -6.245 -1.800 1.00 91.38 167 ASN A C 1
ATOM 1321 O O . ASN A 1 167 ? 5.229 -6.301 -1.637 1.00 91.38 167 ASN A O 1
ATOM 1325 N N . THR A 1 168 ? 7.275 -5.933 -0.796 1.00 93.56 168 THR A N 1
ATOM 1326 C CA . THR A 1 168 ? 6.820 -5.447 0.516 1.00 93.56 168 THR A CA 1
ATOM 1327 C C . THR A 1 168 ? 7.203 -3.978 0.708 1.00 93.56 168 THR A C 1
ATOM 1329 O O . THR A 1 168 ? 8.320 -3.552 0.383 1.00 93.56 168 THR A O 1
ATOM 1332 N N . TYR A 1 169 ? 6.258 -3.181 1.209 1.00 94.38 169 TYR A N 1
ATOM 1333 C CA . TYR A 1 169 ? 6.500 -1.773 1.502 1.00 94.38 169 TYR A CA 1
ATOM 1334 C C . TYR A 1 169 ? 7.272 -1.629 2.817 1.00 94.38 169 TYR A C 1
ATOM 1336 O O . TYR A 1 169 ? 6.982 -2.315 3.796 1.00 94.38 169 TYR A O 1
ATOM 1344 N N . CYS A 1 170 ? 8.261 -0.736 2.825 1.00 93.06 170 CYS A N 1
ATOM 1345 C CA . CYS A 1 170 ? 8.976 -0.319 4.029 1.00 93.06 170 CYS A CA 1
ATOM 1346 C C . CYS A 1 170 ? 9.587 1.072 3.775 1.00 93.06 170 CYS A C 1
ATOM 1348 O O . CYS A 1 170 ? 10.419 1.183 2.866 1.00 93.06 170 CYS A O 1
ATOM 1350 N N . PRO A 1 171 ? 9.175 2.107 4.533 1.00 91.38 171 PRO A N 1
ATOM 1351 C CA . PRO A 1 171 ? 9.702 3.465 4.424 1.00 91.38 171 PRO A CA 1
ATOM 1352 C C . PRO A 1 171 ? 11.228 3.478 4.491 1.00 91.38 171 PRO A C 1
ATOM 1354 O O . PRO A 1 171 ? 11.814 3.015 5.475 1.00 91.38 171 PRO A O 1
ATOM 1357 N N . ALA A 1 172 ? 11.877 3.987 3.448 1.00 87.50 172 ALA A N 1
ATOM 1358 C CA . ALA A 1 172 ? 13.332 3.926 3.335 1.00 87.50 172 ALA A CA 1
ATOM 1359 C C . ALA A 1 172 ? 13.996 5.301 3.408 1.00 87.50 172 ALA A C 1
ATOM 1361 O O . ALA A 1 172 ? 15.139 5.391 3.851 1.00 87.50 172 ALA A O 1
ATOM 1362 N N . THR A 1 173 ? 13.285 6.355 3.008 1.00 86.25 173 THR A N 1
ATOM 1363 C CA . THR A 1 173 ? 13.775 7.731 3.126 1.00 86.25 173 THR A CA 1
ATOM 1364 C C . THR A 1 173 ? 13.481 8.301 4.512 1.00 86.25 173 THR A C 1
ATOM 1366 O O . THR A 1 173 ? 12.515 7.912 5.176 1.00 86.25 173 THR A O 1
ATOM 1369 N N . HIS A 1 174 ? 14.293 9.268 4.944 1.00 85.62 174 HIS A N 1
ATOM 1370 C CA . HIS A 1 174 ? 14.064 9.998 6.192 1.00 85.62 174 HIS A CA 1
ATOM 1371 C C . HIS A 1 174 ? 12.657 10.624 6.222 1.00 85.62 174 HIS A C 1
ATOM 1373 O O . HIS A 1 174 ? 11.900 10.431 7.177 1.00 85.62 174 HIS A O 1
ATOM 1379 N N . ALA A 1 175 ? 12.280 11.287 5.125 1.00 86.62 175 ALA A N 1
ATOM 1380 C CA . ALA A 1 175 ? 10.999 11.966 4.955 1.00 86.62 175 ALA A CA 1
ATOM 1381 C C . ALA A 1 175 ? 9.793 11.034 5.163 1.00 86.62 175 ALA A C 1
ATOM 1383 O O . ALA A 1 175 ? 8.837 11.392 5.854 1.00 86.62 175 ALA A O 1
ATOM 1384 N N . GLU A 1 176 ? 9.841 9.825 4.597 1.00 89.06 176 GLU A N 1
ATOM 1385 C CA . GLU A 1 176 ? 8.777 8.825 4.745 1.00 89.06 176 GLU A CA 1
ATOM 1386 C C . GLU A 1 176 ? 8.743 8.209 6.148 1.00 89.06 176 GLU A C 1
ATOM 1388 O O . GLU A 1 176 ? 7.673 7.834 6.626 1.00 89.06 176 GLU A O 1
ATOM 1393 N N . GLN A 1 177 ? 9.894 8.100 6.822 1.00 91.50 177 GLN A N 1
ATOM 1394 C CA . GLN A 1 177 ? 9.990 7.539 8.172 1.00 91.50 177 GLN A CA 1
ATOM 1395 C C . GLN A 1 177 ? 9.456 8.504 9.246 1.00 91.50 177 GLN A C 1
ATOM 1397 O O . GLN A 1 177 ? 8.869 8.050 10.230 1.00 91.50 177 GLN A O 1
ATOM 1402 N N . MET A 1 178 ? 9.589 9.824 9.065 1.00 90.62 178 MET A N 1
ATOM 1403 C CA . MET A 1 178 ? 9.184 10.846 10.049 1.00 90.62 178 MET A CA 1
ATOM 1404 C C . MET A 1 178 ? 7.786 10.680 10.685 1.00 90.62 178 MET A C 1
ATOM 1406 O O . MET A 1 178 ? 7.701 10.765 11.916 1.00 90.62 178 MET A O 1
ATOM 1410 N N . PRO A 1 179 ? 6.685 10.429 9.945 1.00 93.62 179 PRO A N 1
ATOM 1411 C CA . PRO A 1 179 ? 5.376 10.196 10.563 1.00 93.62 179 PRO A CA 1
ATOM 1412 C C . PRO A 1 179 ? 5.372 9.006 11.536 1.00 93.62 179 PRO A C 1
ATOM 1414 O O . PRO A 1 179 ? 4.810 9.111 12.627 1.00 93.62 179 PRO A O 1
ATOM 1417 N N . TYR A 1 180 ? 6.049 7.908 11.194 1.00 95.00 180 TYR A N 1
ATOM 1418 C CA . TYR A 1 180 ? 6.167 6.724 12.054 1.00 95.00 180 TYR A CA 1
ATOM 1419 C C . TYR A 1 180 ? 7.028 7.001 13.289 1.00 95.00 180 TYR A C 1
ATOM 1421 O O . TYR A 1 180 ? 6.716 6.562 14.396 1.00 95.00 180 TYR A O 1
ATOM 1429 N N . VAL A 1 181 ? 8.095 7.779 13.114 1.00 91.62 181 VAL A N 1
ATOM 1430 C CA . VAL A 1 181 ? 9.007 8.176 14.191 1.00 91.62 181 VAL A CA 1
ATOM 1431 C C . VAL A 1 181 ? 8.309 9.052 15.217 1.00 91.62 181 VAL A C 1
ATOM 1433 O O . VAL A 1 181 ? 8.415 8.798 16.415 1.00 91.62 181 VAL A O 1
ATOM 1436 N N . HIS A 1 182 ? 7.574 10.069 14.777 1.00 90.50 182 HIS A N 1
ATOM 1437 C CA . HIS A 1 182 ? 6.834 10.930 15.694 1.00 90.50 182 HIS A CA 1
ATOM 1438 C C . HIS A 1 182 ? 5.666 10.203 16.364 1.00 90.50 182 HIS A C 1
ATOM 1440 O O . HIS A 1 182 ? 5.390 10.476 17.532 1.00 90.50 182 HIS A O 1
ATOM 1446 N N . LEU A 1 183 ? 5.028 9.244 15.684 1.00 94.25 183 LEU A N 1
ATOM 1447 C CA . LEU A 1 183 ? 4.056 8.365 16.331 1.00 94.25 183 LEU A CA 1
ATOM 1448 C C . LEU A 1 183 ? 4.717 7.543 17.451 1.00 94.25 183 LEU A C 1
ATOM 1450 O O . LEU A 1 183 ? 4.197 7.500 18.565 1.00 94.25 183 LEU A O 1
ATOM 1454 N N . LEU A 1 184 ? 5.895 6.957 17.199 1.00 92.25 184 LEU A N 1
ATOM 1455 C CA . LEU A 1 184 ? 6.666 6.241 18.222 1.00 92.25 184 LEU A CA 1
ATOM 1456 C C . LEU A 1 184 ? 7.071 7.156 19.388 1.00 92.25 184 LEU A C 1
ATOM 1458 O O . LEU A 1 184 ? 6.943 6.762 20.545 1.00 92.25 184 LEU A O 1
ATOM 1462 N N . GLN A 1 185 ? 7.535 8.375 19.107 1.00 89.44 185 GLN A N 1
ATOM 1463 C CA . GLN A 1 185 ? 7.903 9.350 20.139 1.00 89.44 185 GLN A CA 1
ATOM 1464 C C . GLN A 1 185 ? 6.717 9.733 21.024 1.00 89.44 185 GLN A C 1
ATOM 1466 O O . GLN A 1 185 ? 6.862 9.800 22.245 1.00 89.44 185 GLN A O 1
ATOM 1471 N N . TRP A 1 186 ? 5.541 9.934 20.423 1.00 90.69 186 TRP A N 1
ATOM 1472 C CA . TRP A 1 186 ? 4.310 10.202 21.160 1.00 90.69 186 TRP A CA 1
ATOM 1473 C C . TRP A 1 186 ? 3.914 9.016 22.053 1.00 90.69 186 TRP A C 1
ATOM 1475 O O . TRP A 1 186 ? 3.606 9.223 23.226 1.00 90.69 186 TRP A O 1
ATOM 1485 N N . MET A 1 187 ? 4.010 7.775 21.557 1.00 91.12 187 MET A N 1
ATOM 1486 C CA . MET A 1 187 ? 3.736 6.570 22.360 1.00 91.12 187 MET A CA 1
ATOM 1487 C C . MET A 1 187 ? 4.737 6.387 23.516 1.00 91.12 187 MET A C 1
ATOM 1489 O O . MET A 1 187 ? 4.351 6.038 24.632 1.00 91.12 187 MET A O 1
ATOM 1493 N N . LEU A 1 188 ? 6.024 6.655 23.275 1.00 87.62 188 LEU A N 1
ATOM 1494 C CA . LEU A 1 188 ? 7.099 6.519 24.266 1.00 87.62 188 LEU A CA 1
ATOM 1495 C C . LEU A 1 188 ? 7.236 7.720 25.212 1.00 87.62 188 LEU A C 1
ATOM 1497 O O . LEU A 1 188 ? 8.057 7.678 26.126 1.00 87.62 188 LEU A O 1
ATOM 1501 N N . HIS A 1 189 ? 6.465 8.788 25.004 1.00 83.56 189 HIS A N 1
ATOM 1502 C CA . HIS A 1 189 ? 6.593 10.052 25.729 1.00 83.56 189 HIS A CA 1
ATOM 1503 C C . HIS A 1 189 ? 7.997 10.692 25.615 1.00 83.56 189 HIS A C 1
ATOM 1505 O O . HIS A 1 189 ? 8.466 11.360 26.539 1.00 83.56 189 HIS A O 1
ATOM 1511 N N . THR A 1 190 ? 8.692 10.501 24.487 1.00 77.19 190 THR A N 1
ATOM 1512 C CA . THR A 1 190 ? 10.068 10.986 24.277 1.00 77.19 190 THR A CA 1
ATOM 1513 C C . THR A 1 190 ? 10.115 12.269 23.449 1.00 77.19 190 THR A C 1
ATOM 1515 O O . THR A 1 190 ? 9.566 12.354 22.352 1.00 77.19 190 THR A O 1
ATOM 1518 N N . LYS A 1 191 ? 10.801 13.302 23.956 1.00 66.56 191 LYS A N 1
ATOM 1519 C CA . LYS A 1 191 ? 10.983 14.554 23.205 1.00 66.56 191 LYS A CA 1
ATOM 1520 C C . LYS A 1 191 ? 11.808 14.298 21.933 1.00 66.56 191 LYS A C 1
ATOM 1522 O O . LYS A 1 191 ? 12.830 13.610 22.026 1.00 66.56 191 LYS A O 1
ATOM 1527 N N . PRO A 1 192 ? 11.455 14.897 20.780 1.00 59.31 192 PRO A N 1
ATOM 1528 C CA . PRO A 1 192 ? 12.359 14.908 19.640 1.00 59.31 192 PRO A CA 1
ATOM 1529 C C . PRO A 1 192 ? 13.633 15.652 20.036 1.00 59.31 192 PRO A C 1
ATOM 1531 O O . PRO A 1 192 ? 13.592 16.732 20.635 1.00 59.31 192 PRO A O 1
ATOM 1534 N N . ARG A 1 193 ? 14.786 15.062 19.724 1.00 56.12 193 ARG A N 1
ATOM 1535 C CA . ARG A 1 193 ? 16.064 15.751 19.886 1.00 56.12 193 ARG A CA 1
ATOM 1536 C C . ARG A 1 193 ? 16.073 16.924 18.912 1.00 56.12 193 ARG A C 1
ATOM 1538 O O . ARG A 1 193 ? 15.945 16.717 17.710 1.00 56.12 193 ARG A O 1
ATOM 1545 N N . ARG A 1 194 ? 16.199 18.153 19.420 1.00 49.97 194 ARG A N 1
ATOM 1546 C CA . ARG A 1 194 ? 16.458 19.307 18.554 1.00 49.97 194 ARG A CA 1
ATOM 1547 C C . ARG A 1 194 ? 17.773 19.027 17.827 1.00 49.97 194 ARG A C 1
ATOM 1549 O O . ARG A 1 194 ? 18.792 18.816 18.483 1.00 49.97 194 ARG A O 1
ATOM 1556 N N . HIS A 1 195 ? 17.747 18.995 16.496 1.00 41.69 195 HIS A N 1
ATOM 1557 C CA . HIS A 1 195 ? 18.976 19.116 15.725 1.00 41.69 195 HIS A CA 1
ATOM 1558 C C . HIS A 1 195 ? 19.591 20.464 16.100 1.00 41.69 195 HIS A C 1
ATOM 1560 O O . HIS A 1 195 ? 18.976 21.511 15.900 1.00 41.69 195 HIS A O 1
ATOM 1566 N N . ASN A 1 196 ? 20.781 20.432 16.699 1.00 33.34 196 ASN A N 1
ATOM 1567 C CA . ASN A 1 196 ? 21.603 21.616 16.882 1.00 33.34 196 ASN A CA 1
ATOM 1568 C C . ASN A 1 196 ? 22.068 22.072 15.498 1.00 33.34 196 ASN A C 1
ATOM 1570 O O . ASN A 1 196 ? 23.184 21.775 15.079 1.00 33.34 196 ASN A O 1
ATOM 1574 N N . THR A 1 197 ? 21.221 22.798 14.775 1.00 36.22 197 THR A N 1
ATOM 1575 C CA . THR A 1 197 ? 21.682 23.654 13.688 1.00 36.22 197 THR A CA 1
ATOM 1576 C C . THR A 1 197 ? 22.343 24.854 14.350 1.00 36.22 197 THR A C 1
ATOM 1578 O O . THR A 1 197 ? 21.746 25.914 14.513 1.00 36.22 197 THR A O 1
ATOM 1581 N N . SER A 1 198 ? 23.579 24.669 14.811 1.00 36.28 198 SER A N 1
ATOM 1582 C CA . SER A 1 198 ? 24.474 25.761 15.166 1.00 36.28 198 SER A CA 1
ATOM 1583 C C . SER A 1 198 ? 24.835 26.512 13.884 1.00 36.28 198 SER A C 1
ATOM 1585 O O . SER A 1 198 ? 25.920 26.343 13.331 1.00 36.28 198 SER A O 1
ATOM 1587 N N . GLN A 1 199 ? 23.915 27.333 13.380 1.00 32.84 199 GLN A N 1
ATOM 1588 C CA . GLN A 1 199 ? 24.326 28.494 12.612 1.00 32.84 199 GLN A CA 1
ATOM 1589 C C . GLN A 1 199 ? 24.906 29.477 13.620 1.00 32.84 199 GLN A C 1
ATOM 1591 O O . GLN A 1 199 ? 24.190 30.152 14.355 1.00 32.84 199 GLN A O 1
ATOM 1596 N N . HIS A 1 200 ? 26.235 29.483 13.672 1.00 35.03 200 HIS A N 1
ATOM 1597 C CA . HIS A 1 200 ? 27.040 30.590 14.159 1.00 35.03 200 HIS A CA 1
ATOM 1598 C C . HIS A 1 200 ? 26.577 31.866 13.437 1.00 35.03 200 HIS A C 1
ATOM 1600 O O . HIS A 1 200 ? 27.066 32.201 12.361 1.00 35.03 200 HIS A O 1
ATOM 1606 N N . ILE A 1 201 ? 25.607 32.572 14.010 1.00 35.34 201 ILE A N 1
ATOM 1607 C CA . ILE A 1 201 ? 25.450 33.998 13.763 1.00 35.34 201 ILE A CA 1
ATOM 1608 C C . ILE A 1 201 ? 26.273 34.665 14.854 1.00 35.34 201 ILE A C 1
ATOM 1610 O O . ILE A 1 201 ? 25.862 34.774 16.006 1.00 35.34 201 ILE A O 1
ATOM 1614 N N . ASN A 1 202 ? 27.492 35.040 14.477 1.00 37.34 202 ASN A N 1
ATOM 1615 C CA . ASN A 1 202 ? 28.254 36.034 15.208 1.00 37.34 202 ASN A CA 1
ATOM 1616 C C . ASN A 1 202 ? 27.463 37.342 15.168 1.00 37.34 202 ASN A C 1
ATOM 1618 O O . ASN A 1 202 ? 27.465 38.031 14.152 1.00 37.34 202 ASN A O 1
ATOM 1622 N N . THR A 1 203 ? 26.842 37.703 16.280 1.00 34.00 203 THR A N 1
ATOM 1623 C CA . THR A 1 203 ? 26.553 39.101 16.595 1.00 34.00 203 THR A CA 1
ATOM 1624 C C . THR A 1 203 ? 26.966 39.336 18.036 1.00 34.00 203 THR A C 1
ATOM 1626 O O . THR A 1 203 ? 26.228 39.042 18.972 1.00 34.00 203 THR A O 1
ATOM 1629 N N . ASN A 1 204 ? 28.194 39.832 18.180 1.00 37.22 204 ASN A N 1
ATOM 1630 C CA . ASN A 1 204 ? 28.564 40.689 19.295 1.00 37.22 204 ASN A CA 1
ATOM 1631 C C . ASN A 1 204 ? 27.641 41.917 19.285 1.00 37.22 204 ASN A C 1
ATOM 1633 O O . ASN A 1 204 ? 27.356 42.426 18.198 1.00 37.22 204 ASN A O 1
ATOM 1637 N N . ASN A 1 205 ? 27.210 42.332 20.478 1.00 35.59 205 ASN A N 1
ATOM 1638 C CA . ASN A 1 205 ? 26.747 43.658 20.931 1.00 35.59 205 ASN A CA 1
ATOM 1639 C C . ASN A 1 205 ? 25.625 43.415 21.954 1.00 35.59 205 ASN A C 1
ATOM 1641 O O . ASN A 1 205 ? 24.553 42.931 21.609 1.00 35.59 205 ASN A O 1
ATOM 1645 N N . GLU A 1 206 ? 25.982 43.391 23.236 1.00 37.38 206 GLU A N 1
ATOM 1646 C CA . GLU A 1 206 ? 25.910 44.542 24.155 1.00 37.38 206 GLU A CA 1
ATOM 1647 C C . GLU A 1 206 ? 24.467 44.880 24.560 1.00 37.38 206 GLU A C 1
ATOM 1649 O O . GLU A 1 206 ? 23.675 45.396 23.779 1.00 37.38 206 GLU A O 1
ATOM 1654 N N . ASP A 1 207 ? 24.171 44.520 25.810 1.00 35.94 207 ASP A N 1
ATOM 1655 C CA . ASP A 1 207 ? 23.364 45.228 26.801 1.00 35.94 207 ASP A CA 1
ATOM 1656 C C . ASP A 1 207 ? 22.192 46.098 26.327 1.00 35.94 207 ASP A C 1
ATOM 1658 O O . ASP A 1 207 ? 22.349 47.202 25.814 1.00 35.94 207 ASP A O 1
ATOM 1662 N N . THR A 1 208 ? 20.986 45.678 26.710 1.00 34.59 208 THR A N 1
ATOM 1663 C CA . THR A 1 208 ? 20.026 46.574 27.377 1.00 34.59 208 THR A CA 1
ATOM 1664 C C . THR A 1 208 ? 18.970 45.759 28.126 1.00 34.59 208 THR A C 1
ATOM 1666 O O . THR A 1 208 ? 18.126 45.083 27.541 1.00 34.59 208 THR A O 1
ATOM 1669 N N . ASN A 1 209 ? 19.026 45.845 29.457 1.00 35.59 209 ASN A N 1
ATOM 1670 C CA . ASN A 1 209 ? 17.850 45.741 30.319 1.00 35.59 209 ASN A CA 1
ATOM 1671 C C . ASN A 1 209 ? 16.805 46.766 29.844 1.00 35.59 209 ASN A C 1
ATOM 1673 O O . ASN A 1 209 ? 17.181 47.918 29.643 1.00 35.59 209 ASN A O 1
ATOM 1677 N N . ASP A 1 210 ? 15.530 46.393 29.699 1.00 31.39 210 ASP A N 1
ATOM 1678 C CA . ASP A 1 210 ? 14.483 46.743 30.677 1.00 31.39 210 ASP A CA 1
ATOM 1679 C C . ASP A 1 210 ? 13.072 46.270 30.244 1.00 31.39 210 ASP A C 1
ATOM 1681 O O . ASP A 1 210 ? 12.718 46.278 29.068 1.00 31.39 210 ASP A O 1
ATOM 1685 N N . CYS A 1 211 ? 12.265 45.951 31.260 1.00 31.34 211 CYS A N 1
ATOM 1686 C CA . CYS A 1 211 ? 10.797 45.945 31.321 1.00 31.34 211 CYS A CA 1
ATOM 1687 C C . CYS A 1 211 ? 9.958 44.932 30.508 1.00 31.34 211 CYS A C 1
ATOM 1689 O O . CYS A 1 211 ? 9.682 45.093 29.322 1.00 31.34 211 CYS A O 1
ATOM 1691 N N . GLY A 1 212 ? 9.352 43.980 31.236 1.00 29.78 212 GLY A N 1
ATOM 1692 C CA . GLY A 1 212 ? 8.155 43.267 30.775 1.00 29.78 212 GLY A CA 1
ATOM 1693 C C . GLY A 1 212 ? 7.787 42.021 31.579 1.00 29.78 212 GLY A C 1
ATOM 1694 O O . GLY A 1 212 ? 7.671 40.940 31.012 1.00 29.78 212 GLY A O 1
ATOM 1695 N N . GLY A 1 213 ? 7.630 42.141 32.900 1.00 38.16 213 GLY A N 1
ATOM 1696 C CA . GLY A 1 213 ? 7.183 41.038 33.750 1.00 38.16 213 GLY A CA 1
ATOM 1697 C C . GLY A 1 213 ? 5.739 40.626 33.462 1.00 38.16 213 GLY A C 1
ATOM 1698 O O . GLY A 1 213 ? 4.820 41.356 33.811 1.00 38.16 213 GLY A O 1
ATOM 1699 N N . LEU A 1 214 ? 5.553 39.429 32.904 1.00 34.75 214 LEU A N 1
ATOM 1700 C CA . LEU A 1 214 ? 4.331 38.629 33.001 1.00 34.75 214 LEU A CA 1
ATOM 1701 C C . LEU A 1 214 ? 4.731 37.143 33.049 1.00 34.75 214 LEU A C 1
ATOM 1703 O O . LEU A 1 214 ? 5.155 36.570 32.053 1.00 34.75 214 LEU A O 1
ATOM 1707 N N . LEU A 1 215 ? 4.651 36.571 34.254 1.00 40.25 215 LEU A N 1
ATOM 1708 C CA . LEU A 1 215 ? 4.453 35.151 34.587 1.00 40.25 215 LEU A CA 1
ATOM 1709 C C . LEU A 1 215 ? 4.898 34.114 33.529 1.00 40.25 215 LEU A C 1
ATOM 1711 O O . LEU A 1 215 ? 4.072 33.534 32.831 1.00 40.25 215 LEU A O 1
ATOM 1715 N N . ASN A 1 216 ? 6.195 33.799 33.485 1.00 36.88 216 ASN A N 1
ATOM 1716 C CA . ASN A 1 216 ? 6.670 32.531 32.927 1.00 36.88 216 ASN A CA 1
ATOM 1717 C C . ASN A 1 216 ? 6.828 31.530 34.075 1.00 36.88 216 ASN A C 1
ATOM 1719 O O . ASN A 1 216 ? 7.911 31.395 34.645 1.00 36.88 216 ASN A O 1
ATOM 1723 N N . GLU A 1 217 ? 5.749 30.827 34.429 1.00 38.91 217 GLU A N 1
ATOM 1724 C CA . GLU A 1 217 ? 5.932 29.543 35.105 1.00 38.91 217 GLU A CA 1
ATOM 1725 C C . GLU A 1 217 ? 6.732 28.612 34.176 1.00 38.91 217 GLU A C 1
ATOM 1727 O O . GLU A 1 217 ? 6.471 28.577 32.966 1.00 38.91 217 GLU A O 1
ATOM 1732 N N . PRO A 1 218 ? 7.718 27.857 34.689 1.00 42.56 218 PRO A N 1
ATOM 1733 C CA . PRO A 1 218 ? 8.409 26.863 33.889 1.00 42.56 218 PRO A CA 1
ATOM 1734 C C . PRO A 1 218 ? 7.396 25.784 33.503 1.00 42.56 218 PRO A C 1
ATOM 1736 O O . PRO A 1 218 ? 7.019 24.953 34.325 1.00 42.56 218 PRO A O 1
ATOM 1739 N N . PHE A 1 219 ? 6.940 25.803 32.250 1.00 42.84 219 PHE A N 1
ATOM 1740 C CA . PHE A 1 219 ? 6.103 24.737 31.711 1.00 42.84 219 PHE A CA 1
ATOM 1741 C C . PHE A 1 219 ? 6.742 23.383 32.024 1.00 42.84 219 PHE A C 1
ATOM 1743 O O . PHE A 1 219 ? 7.935 23.175 31.778 1.00 42.84 219 PHE A O 1
ATOM 1750 N N . SER A 1 220 ? 5.941 22.463 32.561 1.00 62.59 220 SER A N 1
ATOM 1751 C CA . SER A 1 220 ? 6.375 21.095 32.818 1.00 62.59 220 SER A CA 1
ATOM 1752 C C . SER A 1 220 ? 7.009 20.519 31.550 1.00 62.59 220 SER A C 1
ATOM 1754 O O . SER A 1 220 ? 6.537 20.757 30.436 1.00 62.59 220 SER A O 1
ATOM 1756 N N . SER A 1 221 ? 8.075 19.724 31.691 1.00 62.16 221 SER A N 1
ATOM 1757 C CA . SER A 1 221 ? 8.742 19.068 30.556 1.00 62.16 221 SER A CA 1
ATOM 1758 C C . SER A 1 221 ? 7.763 18.269 29.677 1.00 62.16 221 SER A C 1
ATOM 1760 O O . SER A 1 221 ? 8.015 18.096 28.483 1.00 62.16 221 SER A O 1
ATOM 1762 N N . ARG A 1 222 ? 6.633 17.849 30.259 1.00 62.72 222 ARG A N 1
ATOM 1763 C CA . ARG A 1 222 ? 5.483 17.225 29.602 1.00 62.72 222 ARG A CA 1
ATOM 1764 C C . ARG A 1 222 ? 4.719 18.179 28.675 1.00 62.72 222 ARG A C 1
ATOM 1766 O O . ARG A 1 222 ? 4.439 17.799 27.543 1.00 62.72 222 ARG A O 1
ATOM 1773 N N . ASP A 1 223 ? 4.430 19.403 29.107 1.00 66.81 223 ASP A N 1
ATOM 1774 C CA . ASP A 1 223 ? 3.654 20.384 28.330 1.00 66.81 223 ASP A CA 1
ATOM 1775 C C . ASP A 1 223 ? 4.437 20.893 27.116 1.00 66.81 223 ASP A C 1
ATOM 1777 O O . ASP A 1 223 ? 3.871 21.153 26.053 1.00 66.81 223 ASP A O 1
ATOM 1781 N N . GLU A 1 224 ? 5.763 20.982 27.244 1.00 69.75 224 GLU A N 1
ATOM 1782 C CA . GLU A 1 224 ? 6.640 21.286 26.114 1.00 69.75 224 GLU A CA 1
ATOM 1783 C C . GLU A 1 224 ? 6.639 20.146 25.080 1.00 69.75 224 GLU A C 1
ATOM 1785 O O . GLU A 1 224 ? 6.545 20.405 23.882 1.00 69.75 224 GLU A O 1
ATOM 1790 N N . ALA A 1 225 ? 6.689 18.882 25.519 1.00 66.50 225 ALA A N 1
ATOM 1791 C CA . ALA A 1 225 ? 6.648 17.728 24.617 1.00 66.50 225 ALA A CA 1
ATOM 1792 C C . ALA A 1 225 ? 5.316 17.654 23.847 1.00 66.50 225 ALA A C 1
ATOM 1794 O O . ALA A 1 225 ? 5.309 17.495 22.627 1.00 66.50 225 ALA A O 1
ATOM 1795 N N . MET A 1 226 ? 4.205 17.887 24.548 1.00 73.88 226 MET A N 1
ATOM 1796 C CA . MET A 1 226 ? 2.857 17.970 23.980 1.00 73.88 226 MET A CA 1
ATOM 1797 C C . MET A 1 226 ? 2.730 19.061 22.910 1.00 73.88 226 MET A C 1
ATOM 1799 O O . MET A 1 226 ? 2.198 18.802 21.827 1.00 73.88 226 MET A O 1
ATOM 1803 N N . ARG A 1 227 ? 3.297 20.249 23.168 1.00 74.06 227 ARG A N 1
ATOM 1804 C CA . ARG A 1 227 ? 3.381 21.333 22.177 1.00 74.06 227 ARG A CA 1
ATOM 1805 C C . ARG A 1 227 ? 4.198 20.940 20.950 1.00 74.06 227 ARG A C 1
ATOM 1807 O O . ARG A 1 227 ? 3.788 21.231 19.832 1.00 74.06 227 ARG A O 1
ATOM 1814 N N . ILE A 1 228 ? 5.331 20.265 21.140 1.00 73.31 228 ILE A N 1
ATOM 1815 C CA . ILE A 1 228 ? 6.203 19.858 20.031 1.00 73.31 228 ILE A CA 1
ATOM 1816 C C . ILE A 1 228 ? 5.543 18.785 19.148 1.00 73.31 228 ILE A C 1
ATOM 1818 O O . ILE A 1 228 ? 5.725 18.781 17.926 1.00 73.31 228 ILE A O 1
ATOM 1822 N N . TRP A 1 229 ? 4.772 17.874 19.740 1.00 73.19 229 TRP A N 1
ATOM 1823 C CA . TRP A 1 229 ? 4.028 16.866 18.981 1.00 73.19 229 TRP A CA 1
ATOM 1824 C C . TRP A 1 229 ? 2.762 17.419 18.319 1.00 73.19 229 TRP A C 1
ATOM 1826 O O . TRP A 1 229 ? 2.240 16.772 17.413 1.00 73.19 229 TRP A O 1
ATOM 1836 N N . ASN A 1 230 ? 2.297 18.606 18.730 1.00 80.81 230 ASN A N 1
ATOM 1837 C CA . ASN A 1 230 ? 0.992 19.160 18.368 1.00 80.81 230 ASN A CA 1
ATOM 1838 C C . ASN A 1 230 ? -0.157 18.188 18.706 1.00 80.81 230 ASN A C 1
ATOM 1840 O O . ASN A 1 230 ? -1.054 17.942 17.896 1.00 80.81 230 ASN A O 1
ATOM 1844 N N . ALA A 1 231 ? -0.072 17.579 19.890 1.00 85.50 231 ALA A N 1
ATOM 1845 C CA . ALA A 1 231 ? -1.069 16.655 20.411 1.00 85.50 231 ALA A CA 1
ATOM 1846 C C . ALA A 1 231 ? -1.930 17.351 21.477 1.00 85.50 231 ALA A C 1
ATOM 1848 O O . ALA A 1 231 ? -1.441 18.211 22.207 1.00 85.50 231 ALA A O 1
ATOM 1849 N N . LEU A 1 232 ? -3.198 16.959 21.597 1.00 87.44 232 LEU A N 1
ATOM 1850 C CA . LEU A 1 232 ? -4.094 17.439 22.656 1.00 87.44 232 LEU A CA 1
ATOM 1851 C C . LEU A 1 232 ? -3.917 16.661 23.964 1.00 87.44 232 LEU A C 1
ATOM 1853 O O . LEU A 1 232 ? -4.180 17.191 25.039 1.00 87.44 232 LEU A O 1
ATOM 1857 N N . GLU A 1 233 ? -3.434 15.417 23.892 1.00 88.00 233 GLU A N 1
ATOM 1858 C CA . GLU A 1 233 ? -3.148 14.596 25.070 1.00 88.00 233 GLU A CA 1
ATOM 1859 C C . GLU A 1 233 ? -2.006 13.588 24.877 1.00 88.00 233 GLU A C 1
ATOM 1861 O O . GLU A 1 233 ? -1.620 13.232 23.760 1.00 88.00 233 GLU A O 1
ATOM 1866 N N . THR A 1 234 ? -1.453 13.132 26.002 1.00 87.44 234 THR A N 1
ATOM 1867 C CA . THR A 1 234 ? -0.440 12.072 26.053 1.00 87.44 234 THR A CA 1
ATOM 1868 C C . THR A 1 234 ? -1.056 10.704 25.781 1.00 87.44 234 THR A C 1
ATOM 1870 O O . THR A 1 234 ? -2.189 10.449 26.199 1.00 87.44 234 THR A O 1
ATOM 1873 N N . PHE A 1 235 ? -0.290 9.796 25.175 1.00 90.19 235 PHE A N 1
ATOM 1874 C CA . PHE A 1 235 ? -0.733 8.425 24.941 1.00 90.19 235 PHE A CA 1
ATOM 1875 C C . PHE A 1 235 ? -1.039 7.702 26.262 1.00 90.19 235 PHE A C 1
ATOM 1877 O O . PHE A 1 235 ? -0.147 7.412 27.054 1.00 90.19 235 PHE A O 1
ATOM 1884 N N . THR A 1 236 ? -2.320 7.422 26.516 1.00 88.81 236 THR A N 1
ATOM 1885 C CA . THR A 1 236 ? -2.779 6.761 27.749 1.00 88.81 236 THR A CA 1
ATOM 1886 C C . THR A 1 236 ? -3.800 5.663 27.429 1.00 88.81 236 THR A C 1
ATOM 1888 O O . THR A 1 236 ? -5.006 5.853 27.626 1.00 88.81 236 THR A O 1
ATOM 1891 N N . PRO A 1 237 ? -3.350 4.510 26.892 1.00 89.69 237 PRO A N 1
ATOM 1892 C CA . PRO A 1 237 ? -4.242 3.441 26.456 1.00 89.69 237 PRO A CA 1
ATOM 1893 C C . PRO A 1 237 ? -5.124 2.926 27.610 1.00 89.69 237 PRO A C 1
ATOM 1895 O O . PRO A 1 237 ? -4.685 2.907 28.765 1.00 89.69 237 PRO A O 1
ATOM 1898 N N . PRO A 1 238 ? -6.362 2.473 27.329 1.00 85.50 238 PRO A N 1
ATOM 1899 C CA . PRO A 1 238 ? -7.299 2.008 28.355 1.00 85.50 238 PRO A CA 1
ATOM 1900 C C . PRO A 1 238 ? -6.729 0.941 29.296 1.00 85.50 238 PRO A C 1
ATOM 1902 O O . PRO A 1 238 ? -6.967 1.015 30.502 1.00 85.50 238 PRO A O 1
ATOM 1905 N N . SER A 1 239 ? -5.930 0.002 28.777 1.00 84.25 239 SER A N 1
ATOM 1906 C CA . SER A 1 239 ? -5.275 -1.046 29.576 1.00 84.25 239 SER A CA 1
ATOM 1907 C C . SER A 1 239 ? -4.419 -0.525 30.740 1.00 84.25 239 SER A C 1
ATOM 1909 O O . SER A 1 239 ? -4.275 -1.229 31.736 1.00 84.25 239 SER A O 1
ATOM 1911 N N . TRP A 1 240 ? -3.901 0.707 30.679 1.00 82.69 240 TRP A N 1
ATOM 1912 C CA . TRP A 1 240 ? -3.105 1.285 31.771 1.00 82.69 240 TRP A CA 1
ATOM 1913 C C . TRP A 1 240 ? -3.956 1.789 32.943 1.00 82.69 240 TRP A C 1
ATOM 1915 O O . TRP A 1 240 ? -3.471 1.873 34.067 1.00 82.69 240 TRP A O 1
ATOM 1925 N N . LYS A 1 241 ? -5.239 2.109 32.719 1.00 72.31 241 LYS A N 1
ATOM 1926 C CA . LYS A 1 241 ? -6.111 2.717 33.745 1.00 72.31 241 LYS A CA 1
ATOM 1927 C C . LYS A 1 241 ? -6.546 1.728 34.828 1.00 72.31 241 LYS A C 1
ATOM 1929 O O . LYS A 1 241 ? -6.792 2.136 35.957 1.00 72.31 241 LYS A O 1
ATOM 1934 N N . ASN A 1 242 ? -6.592 0.436 34.507 1.00 60.09 242 ASN A N 1
ATOM 1935 C CA . ASN A 1 242 ? -6.974 -0.617 35.454 1.00 60.09 242 ASN A CA 1
ATOM 1936 C C . ASN A 1 242 ? -5.801 -1.089 36.336 1.00 60.09 242 ASN A C 1
ATOM 1938 O O . ASN A 1 242 ? -6.002 -1.887 37.246 1.00 60.09 242 ASN A O 1
ATOM 1942 N N . ALA A 1 243 ? -4.584 -0.595 36.090 1.00 54.28 243 ALA A N 1
ATOM 1943 C CA . ALA A 1 243 ? -3.349 -1.041 36.732 1.00 54.28 243 ALA A CA 1
ATOM 1944 C C . ALA A 1 243 ? -2.886 -0.124 37.879 1.00 54.28 243 ALA A C 1
ATOM 1946 O O . ALA A 1 243 ? -1.689 0.009 38.120 1.00 54.28 243 ALA A O 1
ATOM 1947 N N . ALA A 1 244 ? -3.816 0.525 38.586 1.00 46.31 244 ALA A N 1
ATOM 1948 C CA . ALA A 1 244 ? -3.535 1.570 39.580 1.00 46.31 244 ALA A CA 1
ATOM 1949 C C . ALA A 1 244 ? -2.671 1.141 40.797 1.00 46.31 244 ALA A C 1
ATOM 1951 O O . ALA A 1 244 ? -2.428 1.958 41.680 1.00 46.31 244 ALA A O 1
ATOM 1952 N N . SER A 1 245 ? -2.173 -0.099 40.855 1.00 45.41 245 SER A N 1
ATOM 1953 C CA . SER A 1 245 ? -1.284 -0.604 41.913 1.00 45.41 245 SER A CA 1
ATOM 1954 C C . SER A 1 245 ? 0.073 -1.141 41.429 1.00 45.41 245 SER A C 1
ATOM 1956 O O . SER A 1 245 ? 0.904 -1.513 42.255 1.00 45.41 245 SER A O 1
ATOM 1958 N N . THR A 1 246 ? 0.357 -1.152 40.124 1.00 40.94 246 THR A N 1
ATOM 1959 C CA . THR A 1 246 ? 1.639 -1.630 39.574 1.00 40.94 246 THR A CA 1
ATOM 1960 C C . THR A 1 246 ? 2.134 -0.643 38.528 1.00 40.94 246 THR A C 1
ATOM 1962 O O . THR A 1 246 ? 1.365 -0.282 37.646 1.00 40.94 246 THR A O 1
ATOM 1965 N N . GLY A 1 247 ? 3.388 -0.190 38.642 1.00 48.84 247 GLY A N 1
ATOM 1966 C CA . GLY A 1 247 ? 3.988 0.872 37.821 1.00 48.84 247 GLY A CA 1
ATOM 1967 C C . GLY A 1 247 ? 3.953 0.638 36.301 1.00 48.84 247 GLY A C 1
ATOM 1968 O O . GLY A 1 247 ? 3.317 -0.286 35.811 1.00 48.84 247 GLY A O 1
ATOM 1969 N N . SER A 1 248 ? 4.679 1.468 35.548 1.00 51.44 248 SER A N 1
ATOM 1970 C CA . SER A 1 248 ? 4.755 1.576 34.071 1.00 51.44 248 SER A CA 1
ATOM 1971 C C . SER A 1 248 ? 5.060 0.297 33.252 1.00 51.44 248 SER A C 1
ATOM 1973 O O . SER A 1 248 ? 5.409 0.391 32.081 1.00 51.44 248 SER A O 1
ATOM 1975 N N . ASN A 1 249 ? 4.952 -0.892 33.839 1.00 59.75 249 ASN A N 1
ATOM 1976 C CA . ASN A 1 249 ? 5.162 -2.204 33.235 1.00 59.75 249 ASN A CA 1
ATOM 1977 C C . ASN A 1 249 ? 3.880 -2.842 32.677 1.00 59.75 249 ASN A C 1
ATOM 1979 O O . ASN A 1 249 ? 3.897 -4.021 32.339 1.00 59.75 249 ASN A O 1
ATOM 1983 N N . THR A 1 250 ? 2.759 -2.126 32.582 1.00 71.38 250 THR A N 1
ATOM 1984 C CA . THR A 1 250 ? 1.576 -2.666 31.899 1.00 71.38 250 THR A CA 1
ATOM 1985 C C . THR A 1 250 ? 1.666 -2.366 30.406 1.00 71.38 250 THR A C 1
ATOM 1987 O O . THR A 1 250 ? 1.795 -1.220 29.994 1.00 71.38 250 THR A O 1
ATOM 1990 N N . GLY A 1 251 ? 1.686 -3.400 29.564 1.00 85.75 251 GLY A N 1
ATOM 1991 C CA . GLY A 1 251 ? 1.662 -3.218 28.110 1.00 85.75 251 GLY A CA 1
ATOM 1992 C C . GLY A 1 251 ? 0.266 -2.835 27.606 1.00 85.75 251 GLY A C 1
ATOM 1993 O O . GLY A 1 251 ? -0.706 -2.830 28.359 1.00 85.75 251 GLY A O 1
ATOM 1994 N N . PHE A 1 252 ? 0.136 -2.596 26.300 1.00 92.44 252 PHE A N 1
ATOM 1995 C CA . PHE A 1 252 ? -1.163 -2.414 25.629 1.00 92.44 252 PHE A CA 1
ATOM 1996 C C . PHE A 1 252 ? -1.360 -3.394 24.460 1.00 92.44 252 PHE A C 1
ATOM 1998 O O . PHE A 1 252 ? -0.406 -4.041 24.016 1.00 92.44 252 PHE A O 1
ATOM 2005 N N . THR A 1 253 ? -2.607 -3.540 24.013 1.00 94.62 253 THR A N 1
ATOM 2006 C CA . THR A 1 253 ? -3.007 -4.382 22.870 1.00 94.62 253 THR A CA 1
ATOM 2007 C C . THR A 1 253 ? -3.121 -3.545 21.598 1.00 94.62 253 THR A C 1
ATOM 2009 O O . THR A 1 253 ? -3.665 -2.439 21.645 1.00 94.62 253 THR A O 1
ATOM 2012 N N . ALA A 1 254 ? -2.622 -4.054 20.471 1.00 96.88 254 ALA A N 1
ATOM 2013 C CA . ALA A 1 254 ? -2.593 -3.319 19.212 1.00 96.88 254 ALA A CA 1
ATOM 2014 C C . ALA A 1 254 ? -3.050 -4.153 18.005 1.00 96.88 254 ALA A C 1
ATOM 2016 O O . ALA A 1 254 ? -2.811 -5.358 17.946 1.00 96.88 254 ALA A O 1
ATOM 2017 N N . LEU A 1 255 ? -3.665 -3.484 17.029 1.00 96.94 255 LEU A N 1
ATOM 2018 C CA . LEU A 1 255 ? -3.989 -4.021 15.707 1.00 96.94 255 LEU A CA 1
ATOM 2019 C C . LEU A 1 255 ? -3.218 -3.235 14.640 1.00 96.94 255 LEU A C 1
ATOM 2021 O O . LEU A 1 255 ? -3.368 -2.017 14.539 1.00 96.94 255 LEU A O 1
ATOM 2025 N N . ASP A 1 256 ? -2.404 -3.940 13.860 1.00 97.44 256 ASP A N 1
ATOM 2026 C CA . ASP A 1 256 ? -1.607 -3.409 12.753 1.00 97.44 256 ASP A CA 1
ATOM 2027 C C . ASP A 1 256 ? -2.260 -3.806 11.419 1.00 97.44 256 ASP A C 1
ATOM 2029 O O . ASP A 1 256 ? -2.183 -4.963 11.000 1.00 97.44 256 ASP A O 1
ATOM 2033 N N . CYS A 1 257 ? -2.964 -2.862 10.786 1.00 96.25 257 CYS A N 1
ATOM 2034 C CA . CYS A 1 257 ? -3.712 -3.082 9.550 1.00 96.25 257 CYS A CA 1
ATOM 2035 C C . CYS A 1 257 ? -2.877 -2.677 8.325 1.00 96.25 257 CYS A C 1
ATOM 2037 O O . CYS A 1 257 ? -2.642 -1.487 8.097 1.00 96.25 257 CYS A O 1
ATOM 2039 N N . GLY A 1 258 ? -2.491 -3.670 7.518 1.00 93.62 258 GLY A N 1
ATOM 2040 C CA . GLY A 1 258 ? -1.554 -3.517 6.404 1.00 93.62 258 GLY A CA 1
ATOM 2041 C C . GLY A 1 258 ? -0.105 -3.623 6.876 1.00 93.62 258 GLY A C 1
ATOM 2042 O O . GLY A 1 258 ? 0.688 -2.719 6.647 1.00 93.62 258 GLY A O 1
ATOM 2043 N N . CYS A 1 259 ? 0.253 -4.694 7.593 1.00 94.62 259 CYS A N 1
ATOM 2044 C CA . CYS A 1 259 ? 1.546 -4.757 8.285 1.00 94.62 259 CYS A CA 1
ATOM 2045 C C . CYS A 1 259 ? 2.773 -4.842 7.350 1.00 94.62 259 CYS A C 1
ATOM 2047 O O . CYS A 1 259 ? 3.893 -4.584 7.799 1.00 94.62 259 CYS A O 1
ATOM 2049 N N . HIS A 1 260 ? 2.598 -5.170 6.062 1.00 94.81 260 HIS A N 1
ATOM 2050 C CA . HIS A 1 260 ? 3.658 -5.188 5.044 1.00 94.81 260 HIS A CA 1
ATOM 2051 C C . HIS A 1 260 ? 4.901 -5.980 5.474 1.00 94.81 260 HIS A C 1
ATOM 2053 O O . HIS A 1 260 ? 4.801 -7.178 5.695 1.00 94.81 260 HIS A O 1
ATOM 2059 N N . SER A 1 261 ? 6.077 -5.347 5.578 1.00 95.06 261 SER A N 1
ATOM 2060 C CA . SER A 1 261 ? 7.314 -6.010 6.010 1.00 95.06 261 SER A CA 1
ATOM 2061 C C . SER A 1 261 ? 7.457 -6.122 7.537 1.00 95.06 261 SER A C 1
ATOM 2063 O O . SER A 1 261 ? 8.530 -6.472 8.020 1.00 95.06 261 SER A O 1
ATOM 2065 N N . GLY A 1 262 ? 6.439 -5.747 8.317 1.00 96.56 262 GLY A N 1
ATOM 2066 C CA . GLY A 1 262 ? 6.452 -5.788 9.783 1.00 96.56 262 GLY A CA 1
ATOM 2067 C C . GLY A 1 262 ? 7.155 -4.615 10.469 1.00 96.56 262 GLY A C 1
ATOM 2068 O O . GLY A 1 262 ? 7.354 -4.663 11.681 1.00 96.56 262 GLY A O 1
ATOM 2069 N N . TYR A 1 263 ? 7.517 -3.547 9.745 1.00 95.62 263 TYR A N 1
ATOM 2070 C CA . TYR A 1 263 ? 8.197 -2.390 10.349 1.00 95.62 263 TYR A CA 1
ATOM 2071 C C . TYR A 1 263 ? 7.324 -1.697 11.410 1.00 95.62 263 TYR A C 1
ATOM 2073 O O . TYR A 1 263 ? 7.828 -1.315 12.462 1.00 95.62 263 TYR A O 1
ATOM 2081 N N . MET A 1 264 ? 6.009 -1.573 11.185 1.00 97.06 264 MET A N 1
ATOM 2082 C CA . MET A 1 264 ? 5.099 -0.959 12.159 1.00 97.06 264 MET A CA 1
ATOM 2083 C C . MET A 1 264 ? 4.887 -1.869 13.376 1.00 97.06 264 MET A C 1
ATOM 2085 O O . MET A 1 264 ? 4.887 -1.393 14.511 1.00 97.06 264 MET A O 1
ATOM 2089 N N . THR A 1 265 ? 4.809 -3.184 13.163 1.00 97.06 265 THR A N 1
ATOM 2090 C CA . THR A 1 265 ? 4.787 -4.181 14.241 1.00 97.06 265 THR A CA 1
ATOM 2091 C C . THR A 1 265 ? 6.049 -4.095 15.120 1.00 97.06 265 THR A C 1
ATOM 2093 O O . THR A 1 265 ? 5.930 -4.076 16.346 1.00 97.06 265 THR A O 1
ATOM 2096 N N . ASP A 1 266 ? 7.247 -3.960 14.534 1.00 95.19 266 ASP A N 1
ATOM 2097 C CA . ASP A 1 266 ? 8.509 -3.736 15.272 1.00 95.19 266 ASP A CA 1
ATOM 2098 C C . ASP A 1 266 ? 8.449 -2.446 16.121 1.00 95.19 266 ASP A C 1
ATOM 2100 O O . ASP A 1 266 ? 8.782 -2.463 17.313 1.00 95.19 266 ASP A O 1
ATOM 2104 N N . LEU A 1 267 ? 7.918 -1.346 15.567 1.00 94.56 267 LEU A N 1
ATOM 2105 C CA . LEU A 1 267 ? 7.717 -0.093 16.309 1.00 94.56 267 LEU A CA 1
ATOM 2106 C C . LEU A 1 267 ? 6.731 -0.252 17.474 1.00 94.56 267 LEU A C 1
ATOM 2108 O O . LEU A 1 267 ? 6.983 0.272 18.558 1.00 94.56 267 LEU A O 1
ATOM 2112 N N . LEU A 1 268 ? 5.632 -0.988 17.289 1.00 95.62 268 LEU A N 1
ATOM 2113 C CA . LEU A 1 268 ? 4.658 -1.265 18.349 1.00 95.62 268 LEU A CA 1
ATOM 2114 C C . LEU A 1 268 ? 5.276 -2.103 19.480 1.00 95.62 268 LEU A C 1
ATOM 2116 O O . LEU A 1 268 ? 5.063 -1.805 20.659 1.00 95.62 268 LEU A O 1
ATOM 2120 N N . LEU A 1 269 ? 6.106 -3.100 19.152 1.00 94.06 269 LEU A N 1
ATOM 2121 C CA . LEU A 1 269 ? 6.853 -3.884 20.146 1.00 94.06 269 LEU A CA 1
ATOM 2122 C C . LEU A 1 269 ? 7.832 -3.014 20.947 1.00 94.06 269 LEU A C 1
ATOM 2124 O O . LEU A 1 269 ? 7.992 -3.216 22.158 1.00 94.06 269 LEU A O 1
ATOM 2128 N N . LYS A 1 270 ? 8.478 -2.041 20.290 1.00 91.06 270 LYS A N 1
ATOM 2129 C CA . LYS A 1 270 ? 9.341 -1.039 20.940 1.00 91.06 270 LYS A CA 1
ATOM 2130 C C . LYS A 1 270 ? 8.552 -0.065 21.806 1.00 91.06 270 LYS A C 1
ATOM 2132 O O . LYS A 1 270 ? 9.020 0.281 22.886 1.00 91.06 270 LYS A O 1
ATOM 2137 N N . ALA A 1 271 ? 7.350 0.314 21.379 1.00 90.94 271 ALA A N 1
ATOM 2138 C CA . ALA A 1 271 ? 6.440 1.176 22.128 1.00 90.94 271 ALA A CA 1
ATOM 2139 C C . ALA A 1 271 ? 5.870 0.522 23.402 1.00 90.94 271 ALA A C 1
ATOM 2141 O O . ALA A 1 271 ? 5.270 1.212 24.222 1.00 90.94 271 ALA A O 1
ATOM 2142 N N . GLY A 1 272 ? 6.053 -0.792 23.586 1.00 91.00 272 GLY A N 1
ATOM 2143 C CA . GLY A 1 272 ? 5.570 -1.524 24.760 1.00 91.00 272 GLY A CA 1
ATOM 2144 C C . GLY A 1 272 ? 4.245 -2.259 24.547 1.00 91.00 272 GLY A C 1
ATOM 2145 O O . GLY A 1 272 ? 3.592 -2.636 25.524 1.00 91.00 272 GLY A O 1
ATOM 2146 N N . ALA A 1 273 ? 3.837 -2.498 23.297 1.00 92.94 273 ALA A N 1
ATOM 2147 C CA . ALA A 1 273 ? 2.723 -3.398 23.020 1.00 92.94 273 ALA A CA 1
ATOM 2148 C C . ALA A 1 273 ? 3.084 -4.838 23.434 1.00 92.94 273 ALA A C 1
ATOM 2150 O O . ALA A 1 273 ? 4.205 -5.307 23.212 1.00 92.94 273 ALA A O 1
ATOM 2151 N N . HIS A 1 274 ? 2.132 -5.536 24.056 1.00 90.31 274 HIS A N 1
ATOM 2152 C CA . HIS A 1 274 ? 2.315 -6.913 24.537 1.00 90.31 274 HIS A CA 1
ATOM 2153 C C . HIS A 1 274 ? 1.465 -7.931 23.780 1.00 90.31 274 HIS A C 1
ATOM 2155 O O . HIS A 1 274 ? 1.793 -9.111 23.781 1.00 90.31 274 HIS A O 1
ATOM 2161 N N . HIS A 1 275 ? 0.392 -7.495 23.130 1.00 92.75 275 HIS A N 1
ATOM 2162 C CA . HIS A 1 275 ? -0.393 -8.334 22.239 1.00 92.75 275 HIS A CA 1
ATOM 2163 C C . HIS A 1 275 ? -0.634 -7.559 20.951 1.00 92.75 275 HIS A C 1
ATOM 2165 O O . HIS A 1 275 ? -1.285 -6.515 20.985 1.00 92.75 275 HIS A O 1
ATOM 2171 N N . ILE A 1 276 ? -0.064 -8.032 19.845 1.00 95.62 276 ILE A N 1
ATOM 2172 C CA . ILE A 1 276 ? -0.191 -7.388 18.537 1.00 95.62 276 ILE A CA 1
ATOM 2173 C C . ILE A 1 276 ? -0.828 -8.370 17.568 1.00 95.62 276 ILE A C 1
ATOM 2175 O O . ILE A 1 276 ? -0.355 -9.497 17.427 1.00 95.62 276 ILE A O 1
ATOM 2179 N N . VAL A 1 277 ? -1.867 -7.918 16.878 1.00 95.81 277 VAL A N 1
ATOM 2180 C CA . VAL A 1 277 ? -2.442 -8.631 15.741 1.00 95.81 277 VAL A CA 1
ATOM 2181 C C . VAL A 1 277 ? -1.993 -7.913 14.473 1.00 95.81 277 VAL A C 1
ATOM 2183 O O . VAL A 1 277 ? -2.384 -6.772 14.242 1.00 95.81 277 VAL A O 1
ATOM 2186 N N . GLY A 1 278 ? -1.128 -8.549 13.688 1.00 96.69 278 GLY A N 1
ATOM 2187 C CA . GLY A 1 278 ? -0.689 -8.065 12.382 1.00 96.69 278 GLY A CA 1
ATOM 2188 C C . GLY A 1 278 ? -1.581 -8.631 11.289 1.00 96.69 278 GLY A C 1
ATOM 2189 O O . GLY A 1 278 ? -1.781 -9.845 11.215 1.00 96.69 278 GLY A O 1
ATOM 2190 N N . VAL A 1 279 ? -2.140 -7.760 10.456 1.00 95.81 279 VAL A N 1
ATOM 2191 C CA . VAL A 1 279 ? -3.142 -8.132 9.462 1.00 95.81 279 VAL A CA 1
ATOM 2192 C C . VAL A 1 279 ? -2.757 -7.624 8.084 1.00 95.81 279 VAL A C 1
ATOM 2194 O O . VAL A 1 279 ? -2.408 -6.457 7.914 1.00 95.81 279 VAL A O 1
ATOM 2197 N N . ASP A 1 280 ? -2.854 -8.497 7.085 1.00 96.69 280 ASP A N 1
ATOM 2198 C CA . ASP A 1 280 ? -2.551 -8.168 5.693 1.00 96.69 280 ASP A CA 1
ATOM 2199 C C . ASP A 1 280 ? -3.293 -9.119 4.730 1.00 96.69 280 ASP A C 1
ATOM 2201 O O . ASP A 1 280 ? -3.691 -10.229 5.098 1.00 96.69 280 ASP A O 1
ATOM 2205 N N . VAL A 1 281 ? -3.477 -8.690 3.480 1.00 94.69 281 VAL A N 1
ATOM 2206 C CA . VAL A 1 281 ? -4.151 -9.464 2.422 1.00 94.69 281 VAL A CA 1
ATOM 2207 C C . VAL A 1 281 ? -3.242 -10.572 1.897 1.00 94.69 281 VAL A C 1
ATOM 2209 O O . VAL A 1 281 ? -3.702 -11.654 1.509 1.00 94.69 281 VAL A O 1
ATOM 2212 N N . SER A 1 282 ? -1.935 -10.308 1.856 1.00 93.12 282 SER A N 1
ATOM 2213 C CA . SER A 1 282 ? -0.958 -11.202 1.251 1.00 93.12 282 SER A CA 1
ATOM 2214 C C . SER A 1 282 ? -0.306 -12.111 2.292 1.00 93.12 282 SER A C 1
ATOM 2216 O O . SER A 1 282 ? 0.211 -11.676 3.311 1.00 93.12 282 SER A O 1
ATOM 2218 N N . LYS A 1 283 ? -0.256 -13.421 2.017 1.00 94.19 283 LYS A N 1
ATOM 2219 C CA . LYS A 1 283 ? 0.521 -14.348 2.865 1.00 94.19 283 LYS A CA 1
ATOM 2220 C C . LYS A 1 283 ? 2.022 -14.044 2.811 1.00 94.19 283 LYS A C 1
ATOM 2222 O O . LYS A 1 283 ? 2.735 -14.318 3.766 1.00 94.19 283 LYS A O 1
ATOM 2227 N N . HIS A 1 284 ? 2.489 -13.497 1.689 1.00 92.75 284 HIS A N 1
ATOM 2228 C CA . HIS A 1 284 ? 3.896 -13.182 1.474 1.00 92.75 284 HIS A CA 1
ATOM 2229 C C . HIS A 1 284 ? 4.356 -11.997 2.338 1.00 92.75 284 HIS A C 1
ATOM 2231 O O . HIS A 1 284 ? 5.434 -12.048 2.920 1.00 92.75 284 HIS A O 1
ATOM 2237 N N . THR A 1 285 ? 3.534 -10.951 2.469 1.00 93.81 285 THR A N 1
ATOM 2238 C CA . THR A 1 285 ? 3.813 -9.824 3.379 1.00 93.81 285 THR A CA 1
ATOM 2239 C C . THR A 1 285 ? 3.794 -10.293 4.831 1.00 93.81 285 THR A C 1
ATOM 2241 O O . THR A 1 285 ? 4.747 -10.030 5.553 1.00 93.81 285 THR A O 1
ATOM 2244 N N . LEU A 1 286 ? 2.800 -11.096 5.233 1.00 96.75 286 LEU A N 1
ATOM 2245 C CA . LEU A 1 286 ? 2.751 -11.681 6.581 1.00 96.75 286 LEU A CA 1
ATOM 2246 C C . LEU A 1 286 ? 4.006 -12.498 6.918 1.00 96.75 286 LEU A C 1
ATOM 2248 O O . LEU A 1 286 ? 4.548 -12.336 8.005 1.00 96.75 286 LEU A O 1
ATOM 2252 N N . GLY A 1 287 ? 4.509 -13.315 5.985 1.00 96.75 287 GLY A N 1
ATOM 2253 C CA . GLY A 1 287 ? 5.765 -14.048 6.179 1.00 96.75 287 GLY A CA 1
ATOM 2254 C C . GLY A 1 287 ? 6.977 -13.124 6.354 1.00 96.75 287 GLY A C 1
ATOM 2255 O O . GLY A 1 287 ? 7.817 -13.366 7.218 1.00 96.75 287 GLY A O 1
ATOM 2256 N N . SER A 1 288 ? 7.039 -12.020 5.601 1.00 9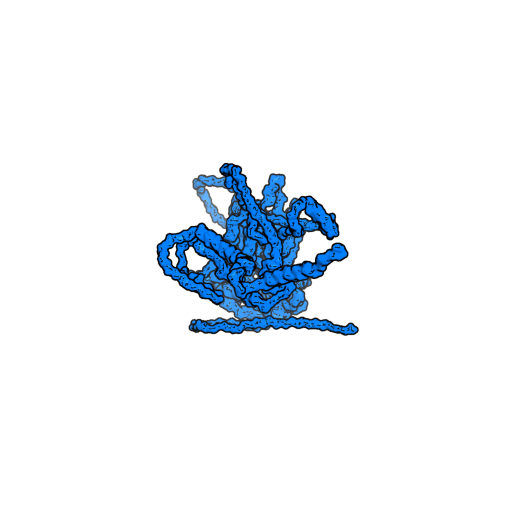6.12 288 SER A N 1
ATOM 2257 C CA . SER A 1 288 ? 8.080 -10.999 5.781 1.00 96.12 288 SER A CA 1
ATOM 2258 C C . SER A 1 288 ? 7.969 -10.303 7.140 1.00 96.12 288 SER A C 1
ATOM 2260 O O . SER A 1 288 ? 8.988 -10.052 7.777 1.00 96.12 288 SER A O 1
ATOM 2262 N N . ALA A 1 289 ? 6.752 -10.002 7.599 1.00 97.69 289 ALA A N 1
ATOM 2263 C CA . ALA A 1 289 ? 6.517 -9.401 8.906 1.00 97.69 289 ALA A CA 1
ATOM 2264 C C . ALA A 1 289 ? 6.882 -10.352 10.056 1.00 97.69 289 ALA A C 1
ATOM 2266 O O . ALA A 1 289 ? 7.480 -9.923 11.043 1.00 97.69 289 ALA A O 1
ATOM 2267 N N . GLU A 1 290 ? 6.584 -11.643 9.912 1.00 97.56 290 GLU A N 1
ATOM 2268 C CA . GLU A 1 290 ? 6.977 -12.682 10.864 1.00 97.56 290 GLU A CA 1
ATOM 2269 C C . GLU A 1 290 ? 8.501 -12.827 10.951 1.00 97.56 290 GLU A C 1
ATOM 2271 O O . GLU A 1 290 ? 9.047 -12.843 12.056 1.00 97.56 290 GLU A O 1
ATOM 2276 N N . ALA A 1 291 ? 9.199 -12.832 9.810 1.00 96.56 291 ALA A N 1
ATOM 2277 C CA . ALA A 1 291 ? 10.661 -12.836 9.769 1.00 96.56 291 ALA A CA 1
ATOM 2278 C C . ALA A 1 291 ? 11.257 -11.615 10.497 1.00 96.56 291 ALA A C 1
ATOM 2280 O O . ALA A 1 291 ? 12.140 -11.773 11.339 1.00 96.56 291 ALA A O 1
ATOM 2281 N N . THR A 1 292 ? 10.706 -10.417 10.268 1.00 96.56 292 THR A N 1
ATOM 2282 C CA . THR A 1 292 ? 11.104 -9.191 10.981 1.00 96.56 292 THR A CA 1
ATOM 2283 C C . THR A 1 292 ? 10.898 -9.304 12.495 1.00 96.56 292 THR A C 1
ATOM 2285 O O . THR A 1 292 ? 11.752 -8.881 13.276 1.00 96.56 292 THR A O 1
ATOM 2288 N N . VAL A 1 293 ? 9.782 -9.885 12.948 1.00 95.50 293 VAL A N 1
ATOM 2289 C CA . VAL A 1 293 ? 9.536 -10.102 14.384 1.00 95.50 293 VAL A CA 1
ATOM 2290 C C . VAL A 1 293 ? 10.525 -11.109 14.966 1.00 95.50 293 VAL A C 1
ATOM 2292 O O . VAL A 1 293 ? 11.020 -10.905 16.076 1.00 95.50 293 VAL A O 1
ATOM 2295 N N . HIS A 1 294 ? 10.851 -12.168 14.229 1.00 95.25 294 HIS A N 1
ATOM 2296 C CA . HIS A 1 294 ? 11.847 -13.145 14.650 1.00 95.25 294 HIS A CA 1
ATOM 2297 C C . HIS A 1 294 ? 13.231 -12.498 14.833 1.00 95.25 294 HIS A C 1
ATOM 2299 O O . HIS A 1 294 ? 13.845 -12.668 15.888 1.00 95.25 294 HIS A O 1
ATOM 2305 N N . GLU A 1 295 ? 13.679 -11.677 13.879 1.00 93.62 295 GLU A N 1
ATOM 2306 C CA . GLU A 1 295 ? 14.915 -10.884 13.992 1.00 93.62 295 GLU A CA 1
ATOM 2307 C C . GLU A 1 295 ? 14.869 -9.915 15.184 1.00 93.62 295 GLU A C 1
ATOM 2309 O O . GLU A 1 295 ? 15.807 -9.848 15.979 1.00 93.62 295 GLU A O 1
ATOM 2314 N N . HIS A 1 296 ? 13.750 -9.214 15.387 1.00 92.44 296 HIS A N 1
ATOM 2315 C CA . HIS A 1 296 ? 13.563 -8.308 16.527 1.00 92.44 296 HIS A CA 1
ATOM 2316 C C . HIS A 1 296 ? 13.725 -9.017 17.880 1.00 92.44 296 HIS A C 1
ATOM 2318 O O . HIS A 1 296 ? 14.321 -8.461 18.812 1.00 92.44 296 HIS A O 1
ATOM 2324 N N . LEU A 1 297 ? 13.198 -10.240 18.000 1.00 91.44 297 LEU A N 1
ATOM 2325 C CA . LEU A 1 297 ? 13.331 -11.065 19.201 1.00 91.44 297 LEU A CA 1
ATOM 2326 C C . LEU A 1 297 ? 14.768 -11.565 19.389 1.00 91.44 297 LEU A C 1
ATOM 2328 O O . LEU A 1 297 ? 15.279 -11.519 20.511 1.00 91.44 297 LEU A O 1
ATOM 2332 N N . GLN A 1 298 ? 15.432 -11.988 18.310 1.00 92.06 298 GLN A N 1
ATOM 2333 C CA . GLN A 1 298 ? 16.840 -12.396 18.337 1.00 92.06 298 GLN A CA 1
ATOM 2334 C C . GLN A 1 298 ? 17.761 -11.250 18.770 1.00 92.06 298 GLN A C 1
ATOM 2336 O O . GLN A 1 298 ? 18.626 -11.435 19.626 1.00 92.06 298 GLN A O 1
ATOM 2341 N N . GLU A 1 299 ? 17.527 -10.048 18.246 1.00 89.12 299 GLU A N 1
ATOM 2342 C CA . GLU A 1 299 ? 18.290 -8.841 18.568 1.00 89.12 299 GLU A CA 1
ATOM 2343 C C . GLU A 1 299 ? 17.906 -8.202 19.911 1.00 89.12 299 GLU A C 1
ATOM 2345 O O . GLU A 1 299 ? 18.557 -7.258 20.360 1.00 89.12 299 GLU A O 1
ATOM 2350 N N . ARG A 1 300 ? 16.855 -8.700 20.580 1.00 88.56 300 ARG A N 1
ATOM 2351 C CA . ARG A 1 300 ? 16.375 -8.202 21.883 1.00 88.56 300 ARG A CA 1
ATOM 2352 C C . ARG A 1 300 ? 16.117 -6.689 21.886 1.00 88.56 300 ARG A C 1
ATOM 2354 O O . ARG A 1 300 ? 16.344 -6.012 22.890 1.00 88.56 300 ARG A O 1
ATOM 2361 N N . ARG A 1 301 ? 15.596 -6.151 20.777 1.00 85.12 301 ARG A N 1
ATOM 2362 C CA . ARG A 1 301 ? 15.411 -4.697 20.583 1.00 85.12 301 ARG A CA 1
ATOM 2363 C C . ARG A 1 301 ? 14.372 -4.072 21.518 1.00 85.12 301 ARG A C 1
ATOM 2365 O O . ARG A 1 301 ? 14.305 -2.853 21.643 1.00 85.12 301 ARG A O 1
ATOM 2372 N N . SER A 1 302 ? 13.531 -4.889 22.149 1.00 85.19 302 SER A N 1
ATOM 2373 C CA . SER A 1 302 ? 12.520 -4.446 23.109 1.00 85.19 302 SER A CA 1
ATOM 2374 C C . SER A 1 302 ? 12.670 -5.190 24.432 1.00 85.19 302 SER A C 1
ATOM 2376 O O . SER A 1 302 ? 13.048 -6.360 24.449 1.00 85.19 302 SER A O 1
ATOM 2378 N N . THR A 1 303 ? 12.343 -4.533 25.543 1.00 76.12 303 THR A N 1
ATOM 2379 C CA . THR A 1 303 ? 12.480 -5.123 26.880 1.00 76.12 303 THR A CA 1
ATOM 2380 C C . THR A 1 303 ? 11.556 -6.331 27.063 1.00 76.12 303 THR A C 1
ATOM 2382 O O . THR A 1 303 ? 10.412 -6.335 26.600 1.00 76.12 303 THR A O 1
ATOM 2385 N N . GLY A 1 304 ? 12.058 -7.368 27.739 1.00 71.75 304 GLY A N 1
ATOM 2386 C CA . GLY A 1 304 ? 11.348 -8.629 27.994 1.00 71.75 304 GLY A CA 1
ATOM 2387 C C . GLY A 1 304 ? 10.602 -8.680 29.331 1.00 71.75 304 GLY A C 1
ATOM 2388 O O . GLY A 1 304 ? 10.347 -9.767 29.833 1.00 71.75 304 GLY A O 1
ATOM 2389 N N . HIS A 1 305 ? 10.297 -7.533 29.950 1.00 73.88 305 HIS A N 1
ATOM 2390 C CA . HIS A 1 305 ? 9.670 -7.496 31.282 1.00 73.88 305 HIS A CA 1
ATOM 2391 C C . HIS A 1 305 ? 8.211 -7.978 31.290 1.00 73.88 305 HIS A C 1
ATOM 2393 O O . HIS A 1 305 ? 7.709 -8.381 32.334 1.00 73.88 305 HIS A O 1
ATOM 2399 N N . VAL A 1 306 ? 7.541 -7.946 30.136 1.00 78.62 306 VAL A N 1
ATOM 2400 C CA . VAL A 1 306 ? 6.167 -8.423 29.938 1.00 78.62 306 VAL A CA 1
ATOM 2401 C C . VAL A 1 306 ? 6.196 -9.456 28.822 1.00 78.62 306 VAL A C 1
ATOM 2403 O O . VAL A 1 306 ? 6.860 -9.234 27.809 1.00 78.62 306 VAL A O 1
ATOM 2406 N N . ALA A 1 307 ? 5.484 -10.571 28.994 1.00 84.25 307 ALA A N 1
ATOM 2407 C CA . ALA A 1 307 ? 5.326 -11.562 27.936 1.00 84.25 307 ALA A CA 1
ATOM 2408 C C . ALA A 1 307 ? 4.632 -10.921 26.724 1.00 84.25 307 ALA A C 1
ATOM 2410 O O . ALA A 1 307 ? 3.560 -10.328 26.856 1.00 84.25 307 ALA A O 1
ATOM 2411 N N . LYS A 1 308 ? 5.260 -11.030 25.550 1.00 89.31 308 LYS A N 1
ATOM 2412 C CA . LYS A 1 308 ? 4.763 -10.459 24.294 1.00 89.31 308 LYS A CA 1
ATOM 2413 C C . LYS A 1 308 ? 4.248 -11.576 23.398 1.00 89.31 308 LYS A C 1
ATOM 2415 O O . LYS A 1 308 ? 4.935 -12.577 23.217 1.00 89.31 308 LYS A O 1
ATOM 2420 N N . ARG A 1 309 ? 3.059 -11.393 22.832 1.00 91.12 309 ARG A N 1
ATOM 2421 C CA . ARG A 1 309 ? 2.443 -12.277 21.841 1.00 91.12 309 ARG A CA 1
ATOM 2422 C C . ARG A 1 309 ? 2.161 -11.490 20.570 1.00 91.12 309 ARG A C 1
ATOM 2424 O O . ARG A 1 309 ? 1.609 -10.391 20.625 1.00 91.12 309 ARG A O 1
ATOM 2431 N N . VAL A 1 310 ? 2.549 -12.056 19.436 1.00 94.38 310 VAL A N 1
ATOM 2432 C CA . VAL A 1 310 ? 2.284 -11.491 18.112 1.00 94.38 310 VAL A CA 1
ATOM 2433 C C . VAL A 1 310 ? 1.559 -12.546 17.295 1.00 94.38 310 VAL A C 1
ATOM 2435 O O . VAL A 1 310 ? 1.975 -13.704 17.271 1.00 94.38 310 VAL A O 1
ATOM 2438 N N . HIS A 1 311 ? 0.457 -12.158 16.668 1.00 94.38 311 HIS A N 1
ATOM 2439 C CA . HIS A 1 311 ? -0.369 -13.034 15.850 1.00 94.38 311 HIS A CA 1
ATOM 2440 C C . HIS A 1 311 ? -0.531 -12.414 14.469 1.00 94.38 311 HIS A C 1
ATOM 2442 O O . HIS A 1 311 ? -0.988 -11.280 14.351 1.00 94.38 311 HIS A O 1
ATOM 2448 N N . PHE A 1 312 ? -0.158 -13.156 13.430 1.00 95.62 312 PHE A N 1
ATOM 2449 C CA . PHE A 1 312 ? -0.327 -12.731 12.046 1.00 95.62 312 PHE A CA 1
ATOM 2450 C C . PHE A 1 312 ? -1.546 -13.414 11.440 1.00 95.62 312 PHE A C 1
ATOM 2452 O O . PHE A 1 312 ? -1.661 -14.640 11.460 1.00 95.62 312 PHE A O 1
ATOM 2459 N N . MET A 1 313 ? -2.466 -12.619 10.903 1.00 94.00 313 MET A N 1
ATOM 2460 C CA . MET A 1 313 ? -3.704 -13.106 10.312 1.00 94.00 313 MET A CA 1
ATOM 2461 C C . MET A 1 313 ? -3.863 -12.558 8.901 1.00 94.00 313 MET A C 1
ATOM 2463 O O . MET A 1 313 ? -3.744 -11.360 8.658 1.00 94.00 313 MET A O 1
ATOM 2467 N N . ARG A 1 314 ? -4.199 -13.445 7.964 1.00 94.56 314 ARG A N 1
ATOM 2468 C CA . ARG A 1 314 ? -4.627 -13.017 6.636 1.00 94.56 314 ARG A CA 1
ATOM 2469 C C . ARG A 1 314 ? -6.092 -12.608 6.672 1.00 94.56 314 ARG A C 1
ATOM 2471 O O . ARG A 1 314 ? -6.938 -13.452 6.958 1.00 94.56 314 ARG A O 1
ATOM 2478 N N . CYS A 1 315 ? -6.389 -11.372 6.292 1.00 90.94 315 CYS A N 1
ATOM 2479 C CA . CYS A 1 315 ? -7.749 -10.952 5.966 1.00 90.94 315 CYS A CA 1
ATOM 2480 C C . CYS A 1 315 ? -7.740 -9.842 4.909 1.00 90.94 315 CYS A C 1
ATOM 2482 O O . CYS A 1 315 ? -6.694 -9.273 4.605 1.00 90.94 315 CYS A O 1
ATOM 2484 N N . ASP A 1 316 ? -8.910 -9.520 4.364 1.00 87.94 316 ASP A N 1
ATOM 2485 C CA . ASP A 1 316 ? -9.005 -8.560 3.264 1.00 87.94 316 ASP A CA 1
ATOM 2486 C C . ASP A 1 316 ? -8.826 -7.112 3.739 1.00 87.94 316 ASP A C 1
ATOM 2488 O O . ASP A 1 316 ? -8.057 -6.356 3.147 1.00 87.94 316 ASP A O 1
ATOM 2492 N N . ILE A 1 317 ? -9.500 -6.711 4.820 1.00 86.38 317 ILE A N 1
ATOM 2493 C CA . ILE A 1 317 ? -9.470 -5.324 5.313 1.00 86.38 317 ILE A CA 1
ATOM 2494 C C . ILE A 1 317 ? -9.252 -5.302 6.822 1.00 86.38 317 ILE A C 1
ATOM 2496 O O . ILE A 1 317 ? -8.173 -4.948 7.281 1.00 86.38 317 ILE A O 1
ATOM 2500 N N . LEU A 1 318 ? -10.252 -5.736 7.586 1.00 87.44 318 LEU A N 1
ATOM 2501 C CA . LEU A 1 318 ? -10.174 -5.889 9.032 1.00 87.44 318 LEU A CA 1
ATOM 2502 C C . LEU A 1 318 ? -10.674 -7.284 9.418 1.00 87.44 318 LEU A C 1
ATOM 2504 O O . LEU A 1 318 ? -11.565 -7.818 8.751 1.00 87.44 318 LEU A O 1
ATOM 2508 N N . PRO A 1 319 ? -10.113 -7.888 10.475 1.00 84.44 319 PRO A N 1
ATOM 2509 C CA . PRO A 1 319 ? -10.558 -9.193 10.931 1.00 84.44 319 PRO A CA 1
ATOM 2510 C C . PRO A 1 319 ? -11.987 -9.100 11.472 1.00 84.44 319 PRO A C 1
ATOM 2512 O O . PRO A 1 319 ? -12.305 -8.207 12.259 1.00 84.44 319 PRO A O 1
ATOM 2515 N N . GLU A 1 320 ? -12.846 -10.038 11.073 1.00 78.12 320 GLU A N 1
ATOM 2516 C CA . GLU A 1 320 ? -14.165 -10.209 11.676 1.00 78.12 320 GLU A CA 1
ATOM 2517 C C . GLU A 1 320 ? -14.064 -11.178 12.855 1.00 78.12 320 GLU A C 1
ATOM 2519 O O . GLU A 1 320 ? -13.726 -12.351 12.710 1.00 78.12 320 GLU A O 1
ATOM 2524 N N . TRP A 1 321 ? -14.356 -10.671 14.047 1.00 70.50 321 TRP A N 1
ATOM 2525 C CA . TRP A 1 321 ? -14.276 -11.425 15.290 1.00 70.50 321 TRP A CA 1
ATOM 2526 C C . TRP A 1 321 ? -15.620 -12.110 15.451 1.00 70.50 321 TRP A C 1
ATOM 2528 O O . TRP A 1 321 ? -16.590 -11.503 15.917 1.00 70.50 321 TRP A O 1
ATOM 2538 N N . GLU A 1 322 ? -15.717 -13.341 14.954 1.00 60.06 322 GLU A N 1
ATOM 2539 C CA . GLU A 1 322 ? -16.948 -14.106 15.079 1.00 60.06 322 GLU A CA 1
ATOM 2540 C C . GLU A 1 322 ? -17.269 -14.296 16.562 1.00 60.06 322 GLU A C 1
ATOM 2542 O O . GLU A 1 322 ? -16.519 -14.912 17.321 1.00 60.06 322 GLU A O 1
ATOM 2547 N N . THR A 1 323 ? -18.433 -13.799 16.985 1.00 56.00 323 THR A N 1
ATOM 2548 C CA . THR A 1 323 ? -19.062 -14.333 18.185 1.00 56.00 323 THR A CA 1
ATOM 2549 C C . THR A 1 323 ? -19.390 -15.780 17.864 1.00 56.00 323 THR A C 1
ATOM 2551 O O . THR A 1 323 ? -20.265 -16.046 17.041 1.00 56.00 323 THR A O 1
ATOM 2554 N N . VAL A 1 324 ? -18.659 -16.722 18.468 1.00 54.12 324 VAL A N 1
ATOM 2555 C CA . VAL A 1 324 ? -19.008 -18.143 18.407 1.00 54.12 324 VAL A CA 1
ATOM 2556 C C . VAL A 1 324 ? -20.424 -18.248 18.949 1.00 54.12 324 VAL A C 1
ATOM 2558 O O . VAL A 1 324 ? -20.642 -18.217 20.162 1.00 54.12 324 VAL A O 1
ATOM 2561 N N . ALA A 1 325 ? -21.399 -18.286 18.040 1.00 52.09 325 ALA A N 1
ATOM 2562 C CA . ALA A 1 325 ? -22.787 -18.408 18.414 1.00 52.09 325 ALA A CA 1
ATOM 2563 C C . ALA A 1 325 ? -22.876 -19.702 19.225 1.00 52.09 325 ALA A C 1
ATOM 2565 O O . ALA A 1 325 ? -22.466 -20.759 18.721 1.00 52.09 325 ALA A O 1
ATOM 2566 N N . PRO A 1 326 ? -23.351 -19.663 20.483 1.00 52.84 326 PRO A N 1
ATOM 2567 C CA . PRO A 1 326 ? -23.689 -20.901 21.150 1.00 52.84 326 PRO A CA 1
ATOM 2568 C C . PRO A 1 326 ? -24.652 -21.612 20.204 1.00 52.84 326 PRO A C 1
ATOM 2570 O O . PRO A 1 326 ? -25.630 -21.009 19.771 1.00 52.84 326 PRO A O 1
ATOM 2573 N N . LYS A 1 327 ? -24.332 -22.848 19.800 1.00 50.88 327 LYS A N 1
ATOM 2574 C CA . LYS A 1 327 ? -25.235 -23.664 18.985 1.00 50.88 327 LYS A CA 1
ATOM 2575 C C . LYS A 1 327 ? -26.548 -23.798 19.756 1.00 50.88 327 LYS A C 1
ATOM 2577 O O . LYS A 1 327 ? -26.687 -24.685 20.601 1.00 50.88 327 LYS A O 1
ATOM 2582 N N . GLU A 1 328 ? -27.488 -22.897 19.500 1.00 48.19 328 GLU A N 1
ATOM 2583 C CA . GLU A 1 328 ? -28.866 -23.009 19.938 1.00 48.19 328 GLU A CA 1
ATOM 2584 C C . GLU A 1 328 ? -29.466 -24.144 19.123 1.00 48.19 328 GLU A C 1
ATOM 2586 O O . GLU A 1 328 ? -29.965 -23.983 18.013 1.00 48.19 328 GLU A O 1
ATOM 2591 N N . ASN A 1 329 ? -29.335 -25.354 19.658 1.00 45.41 329 ASN A N 1
ATOM 2592 C CA . ASN A 1 329 ? -30.121 -26.473 19.184 1.00 45.41 329 ASN A CA 1
ATOM 2593 C C . ASN A 1 329 ? -31.584 -26.116 19.461 1.00 45.41 329 ASN A C 1
ATOM 2595 O O . ASN A 1 329 ? -31.976 -26.064 20.626 1.00 45.41 329 ASN A O 1
ATOM 2599 N N . GLY A 1 330 ? -32.341 -25.842 18.395 1.00 43.97 330 GLY A N 1
ATOM 2600 C CA . GLY A 1 330 ? -33.736 -25.401 18.407 1.00 43.97 330 GLY A CA 1
ATOM 2601 C C . GLY A 1 330 ? -34.675 -26.346 19.154 1.00 43.97 330 GLY A C 1
ATOM 2602 O O . GLY A 1 330 ? -35.355 -27.175 18.558 1.00 43.97 330 GLY A O 1
ATOM 2603 N N . GLY A 1 331 ? -34.710 -26.211 20.476 1.00 45.69 331 GLY A N 1
ATOM 2604 C CA . GLY A 1 331 ? -35.747 -26.747 21.338 1.00 45.69 331 GLY A CA 1
ATOM 2605 C C . GLY A 1 331 ? -36.678 -25.611 21.720 1.00 45.69 331 GLY A C 1
ATOM 2606 O O . GLY A 1 331 ? -36.251 -24.651 22.354 1.00 45.69 331 GLY A O 1
ATOM 2607 N N . THR A 1 332 ? -37.944 -25.724 21.327 1.00 48.78 332 THR A N 1
ATOM 2608 C CA . THR A 1 332 ? -39.040 -24.865 21.790 1.00 48.78 332 THR A CA 1
ATOM 2609 C C . THR A 1 332 ? -38.955 -24.634 23.304 1.00 48.78 332 THR A C 1
ATOM 2611 O O . THR A 1 332 ? -38.729 -25.611 24.029 1.00 48.78 332 THR A O 1
ATOM 2614 N N . PRO A 1 333 ? -39.181 -23.404 23.806 1.00 44.97 333 PRO A N 1
ATOM 2615 C CA . PRO A 1 333 ? -39.159 -23.089 25.228 1.00 44.97 333 PRO A CA 1
ATOM 2616 C C . PRO A 1 333 ? -40.436 -23.624 25.885 1.00 44.97 333 PRO A C 1
ATOM 2618 O O . PRO A 1 333 ? -41.330 -22.888 26.293 1.00 44.97 333 PRO A O 1
ATOM 2621 N N . LEU A 1 334 ? -40.546 -24.946 25.976 1.00 54.34 334 LEU A N 1
ATOM 2622 C CA . LEU A 1 334 ? -41.376 -25.560 26.997 1.00 54.34 334 LEU A CA 1
ATOM 2623 C C . LEU A 1 334 ? -40.697 -25.278 28.338 1.00 54.34 334 LEU A C 1
ATOM 2625 O O . LEU A 1 334 ? -39.473 -25.205 28.397 1.00 54.34 334 LEU A O 1
ATOM 2629 N N . LYS A 1 335 ? -41.500 -25.084 29.390 1.00 59.03 335 LYS A N 1
ATOM 2630 C CA . LYS A 1 335 ? -41.138 -24.725 30.778 1.00 59.03 335 LYS A CA 1
ATOM 2631 C C . LYS A 1 335 ? -40.200 -25.734 31.483 1.00 59.03 335 LYS A C 1
ATOM 2633 O O . LYS A 1 335 ? -40.417 -26.086 32.639 1.00 59.03 335 LYS A O 1
ATOM 2638 N N . GLU A 1 336 ? -39.189 -26.262 30.809 1.00 58.22 336 GLU A N 1
ATOM 2639 C CA . GLU A 1 336 ? -38.152 -27.090 31.400 1.00 58.22 336 GLU A CA 1
ATOM 2640 C C . GLU A 1 336 ? -37.137 -26.197 32.117 1.00 58.22 336 GLU A C 1
ATOM 2642 O O . GLU A 1 336 ? -36.669 -25.186 31.596 1.00 58.22 336 GLU A O 1
ATOM 2647 N N . SER A 1 337 ? -36.792 -26.586 33.343 1.00 78.44 337 SER A N 1
ATOM 2648 C CA . SER A 1 337 ? -35.753 -25.939 34.141 1.00 78.44 337 SER A CA 1
ATOM 2649 C C . SER A 1 337 ? -34.435 -25.858 33.355 1.00 78.44 337 SER A C 1
ATOM 2651 O O . SER A 1 337 ? -34.025 -26.823 32.701 1.00 78.44 337 SER A O 1
ATOM 2653 N N . VAL A 1 338 ? -33.718 -24.734 33.466 1.00 79.81 338 VAL A N 1
ATOM 2654 C CA . VAL A 1 338 ? -32.376 -24.535 32.878 1.00 79.81 338 VAL A CA 1
ATOM 2655 C C . VAL A 1 338 ? -31.442 -25.703 33.227 1.00 79.81 338 VAL A C 1
ATOM 2657 O O . VAL A 1 338 ? -30.658 -26.158 32.395 1.00 79.81 338 VAL A O 1
ATOM 2660 N N . LEU A 1 339 ? -31.595 -26.269 34.429 1.00 80.81 339 LEU A N 1
ATOM 2661 C CA . LEU A 1 339 ? -30.833 -27.427 34.897 1.00 80.81 339 LEU A CA 1
ATOM 2662 C C . LEU A 1 339 ? -31.180 -28.712 34.135 1.00 80.81 339 LEU A C 1
ATOM 2664 O O . LEU A 1 339 ? -30.289 -29.507 33.836 1.00 80.81 339 LEU A O 1
ATOM 2668 N N . THR A 1 340 ? -32.452 -28.923 33.782 1.00 80.94 340 THR A N 1
ATOM 2669 C CA . THR A 1 340 ? -32.869 -30.096 32.998 1.00 80.94 340 THR A CA 1
ATOM 2670 C C . THR A 1 340 ? -32.368 -30.022 31.559 1.00 80.94 340 THR A C 1
ATOM 2672 O O . THR A 1 340 ? -31.888 -31.029 31.031 1.00 80.94 340 THR A O 1
ATOM 2675 N N . VAL A 1 341 ? -32.370 -28.828 30.959 1.00 84.44 341 VAL A N 1
ATOM 2676 C CA . VAL A 1 341 ? -31.802 -28.590 29.624 1.00 84.44 341 VAL A CA 1
ATOM 2677 C C . VAL A 1 341 ? -30.282 -28.784 29.644 1.00 84.44 341 VAL A C 1
ATOM 2679 O O . VAL A 1 341 ? -29.747 -29.517 28.811 1.00 84.44 341 VAL A O 1
ATOM 2682 N N . ALA A 1 342 ? -29.585 -28.228 30.641 1.00 82.62 342 ALA A N 1
ATOM 2683 C CA . ALA A 1 342 ? -28.142 -28.408 30.814 1.00 82.62 342 ALA A CA 1
ATOM 2684 C C . ALA A 1 342 ? -27.758 -29.883 31.034 1.00 82.62 342 ALA A C 1
ATOM 2686 O O . ALA A 1 342 ? -26.814 -30.385 30.421 1.00 82.62 342 ALA A O 1
ATOM 2687 N N . ALA A 1 343 ? -28.519 -30.620 31.850 1.00 82.94 343 ALA A N 1
ATOM 2688 C CA . ALA A 1 343 ? -28.281 -32.041 32.092 1.00 82.94 343 ALA A CA 1
ATOM 2689 C C . ALA A 1 343 ? -28.510 -32.896 30.834 1.00 82.94 343 ALA A C 1
ATOM 2691 O O . ALA A 1 343 ? -27.703 -33.787 30.547 1.00 82.94 343 ALA A O 1
ATOM 2692 N N . LYS A 1 344 ? -29.574 -32.625 30.062 1.00 83.62 344 LYS A N 1
ATOM 2693 C CA . LYS A 1 344 ? -29.821 -33.275 28.763 1.00 83.62 344 LYS A CA 1
ATOM 2694 C C . LYS A 1 344 ? -28.704 -32.960 27.768 1.00 83.62 344 LYS A C 1
ATOM 2696 O O . LYS A 1 344 ? -28.216 -33.883 27.116 1.00 83.62 344 LYS A O 1
ATOM 2701 N N . ARG A 1 345 ? -28.253 -31.701 27.699 1.00 83.81 345 ARG A N 1
ATOM 2702 C CA . ARG A 1 345 ? -27.133 -31.269 26.851 1.00 83.81 345 ARG A CA 1
ATOM 2703 C C . ARG A 1 345 ? -25.846 -32.012 27.201 1.00 83.81 345 ARG A C 1
ATOM 2705 O O . ARG A 1 345 ? -25.296 -32.673 26.329 1.00 83.81 345 ARG A O 1
ATOM 2712 N N . ARG A 1 346 ? -25.446 -32.026 28.477 1.00 85.62 346 ARG A N 1
ATOM 2713 C CA . ARG A 1 346 ? -24.263 -32.765 28.952 1.00 85.62 346 ARG A CA 1
ATOM 2714 C C . ARG A 1 346 ? -24.337 -34.253 28.602 1.00 85.62 346 ARG A C 1
ATOM 2716 O O . ARG A 1 346 ? -23.366 -34.824 28.123 1.00 85.62 346 ARG A O 1
ATOM 2723 N N . ARG A 1 347 ? -25.494 -34.898 28.812 1.00 87.50 347 ARG A N 1
ATOM 2724 C CA . ARG A 1 347 ? -25.696 -36.318 28.458 1.00 87.50 347 ARG A CA 1
ATOM 2725 C C . ARG A 1 347 ? -25.594 -36.555 26.951 1.00 87.50 347 ARG A C 1
ATOM 2727 O O . ARG A 1 347 ? -25.043 -37.571 26.542 1.00 87.50 347 ARG A O 1
ATOM 2734 N N . ARG A 1 348 ? -26.129 -35.648 26.130 1.00 87.38 348 ARG A N 1
ATOM 2735 C CA . ARG A 1 348 ? -26.046 -35.724 24.665 1.00 87.38 348 ARG A CA 1
ATOM 2736 C C . ARG A 1 348 ? -24.609 -35.549 24.182 1.00 87.38 348 ARG A C 1
ATOM 2738 O O . ARG A 1 348 ? -24.151 -36.378 23.408 1.00 87.38 348 ARG A O 1
ATOM 2745 N N . GLU A 1 349 ? -23.905 -34.531 24.670 1.00 86.94 349 GLU A N 1
ATOM 2746 C CA . GLU A 1 349 ? -22.500 -34.278 24.334 1.00 86.94 349 GLU A CA 1
ATOM 2747 C C . GLU A 1 349 ? -21.612 -35.456 24.763 1.00 86.94 349 GLU A C 1
ATOM 2749 O O . GLU A 1 349 ? -20.782 -35.897 23.974 1.00 86.94 349 GLU A O 1
ATOM 2754 N N . ALA A 1 350 ? -21.854 -36.051 25.942 1.00 86.25 350 ALA A N 1
ATOM 2755 C CA . ALA A 1 350 ? -21.149 -37.254 26.399 1.00 86.25 350 ALA A CA 1
ATOM 2756 C C . ALA A 1 350 ? -21.364 -38.451 25.463 1.00 86.25 350 ALA A C 1
ATOM 2758 O O . ALA A 1 350 ? -20.410 -39.110 25.064 1.00 86.25 350 ALA A O 1
ATOM 2759 N N . ARG A 1 351 ? -22.624 -38.725 25.094 1.00 88.06 351 ARG A N 1
ATOM 2760 C CA . ARG A 1 351 ? -22.985 -39.845 24.205 1.00 88.06 351 ARG A CA 1
ATOM 2761 C C . ARG A 1 351 ? -22.450 -39.673 22.788 1.00 88.06 351 ARG A C 1
ATOM 2763 O O . ARG A 1 351 ? -22.219 -40.661 22.110 1.00 88.06 351 ARG A O 1
ATOM 2770 N N . GLN A 1 352 ? -22.295 -38.432 22.340 1.00 88.38 352 GLN A N 1
ATOM 2771 C CA . GLN A 1 352 ? -21.725 -38.109 21.036 1.00 88.38 352 GLN A CA 1
ATOM 2772 C C . GLN A 1 352 ? -20.194 -37.995 21.069 1.00 88.38 352 GLN A C 1
ATOM 2774 O O . GLN A 1 352 ? -19.617 -37.619 20.057 1.00 88.38 352 GLN A O 1
ATOM 2779 N N . HIS A 1 353 ? -19.545 -38.278 22.207 1.00 81.81 353 HIS A N 1
ATOM 2780 C CA . HIS A 1 353 ? -18.105 -38.077 22.408 1.00 81.81 353 HIS A CA 1
ATOM 2781 C C . HIS A 1 353 ? -17.629 -36.643 22.089 1.00 81.81 353 HIS A C 1
ATOM 2783 O O . HIS A 1 353 ? -16.477 -36.425 21.738 1.00 81.81 353 HIS A O 1
ATOM 2789 N N . ASN A 1 354 ? -18.515 -35.656 22.253 1.00 79.44 354 ASN A N 1
ATOM 2790 C CA . ASN A 1 354 ? -18.260 -34.234 21.998 1.00 79.44 354 ASN A CA 1
ATOM 2791 C C . ASN A 1 354 ? -17.857 -33.462 23.268 1.00 79.44 354 ASN A C 1
ATOM 2793 O O . ASN A 1 354 ? -17.753 -32.237 23.236 1.00 79.44 354 ASN A O 1
ATOM 2797 N N . ILE A 1 355 ? -17.678 -34.144 24.404 1.00 81.12 355 ILE A N 1
ATOM 2798 C CA . ILE A 1 355 ? -17.134 -33.516 25.613 1.00 81.12 355 ILE A CA 1
ATOM 2799 C C . ILE A 1 355 ? -15.631 -33.362 25.417 1.00 81.12 355 ILE A C 1
ATOM 2801 O O . ILE A 1 355 ? -14.932 -34.355 25.222 1.00 81.12 355 ILE A O 1
ATOM 2805 N N . ALA A 1 356 ? -15.146 -32.122 25.483 1.00 72.00 356 ALA A N 1
ATOM 2806 C CA . ALA A 1 356 ? -13.717 -31.841 25.482 1.00 72.00 356 ALA A CA 1
ATOM 2807 C C . ALA A 1 356 ? -13.049 -32.606 26.638 1.00 72.00 356 ALA A C 1
ATOM 2809 O O . ALA A 1 356 ? -13.392 -32.398 27.801 1.00 72.00 356 ALA A O 1
ATOM 2810 N N . VAL A 1 357 ? -12.132 -33.514 26.295 1.00 75.25 357 VAL A N 1
ATOM 2811 C CA . VAL A 1 357 ? -11.378 -34.343 27.254 1.00 75.25 357 VAL A CA 1
ATOM 2812 C C . VAL A 1 357 ? -10.422 -33.482 28.084 1.00 75.25 357 VAL A C 1
ATOM 2814 O O . VAL A 1 357 ? -10.163 -33.794 29.242 1.00 75.25 357 VAL A O 1
ATOM 2817 N N . ASP A 1 358 ? -9.978 -32.361 27.514 1.00 75.44 358 ASP A N 1
ATOM 2818 C CA . ASP A 1 358 ? -9.209 -31.325 28.189 1.00 75.44 358 ASP A CA 1
ATOM 2819 C C . ASP A 1 358 ? -9.680 -29.938 27.690 1.00 75.44 358 ASP A C 1
ATOM 2821 O O . ASP A 1 358 ? -9.373 -29.557 26.553 1.00 75.44 358 ASP A O 1
ATOM 2825 N N . PRO A 1 359 ? -10.465 -29.188 28.488 1.00 62.69 359 PRO A N 1
ATOM 2826 C CA . PRO A 1 359 ? -10.974 -27.871 28.107 1.00 62.69 359 PRO A CA 1
ATOM 2827 C C . PRO A 1 359 ? -9.883 -26.789 28.033 1.00 62.69 359 PRO A C 1
ATOM 2829 O O . PRO A 1 359 ? -10.183 -25.682 27.578 1.00 62.69 359 PRO A O 1
ATOM 2832 N N . ASP A 1 360 ? -8.653 -27.083 28.464 1.00 59.03 360 ASP A N 1
ATOM 2833 C CA . ASP A 1 360 ? -7.507 -26.175 28.378 1.00 59.03 360 ASP A CA 1
ATOM 2834 C C . ASP A 1 360 ? -6.607 -26.464 27.162 1.00 59.03 360 ASP A C 1
ATOM 2836 O O . ASP A 1 360 ? -5.823 -25.603 26.770 1.00 59.03 360 ASP A O 1
ATOM 2840 N N . SER A 1 361 ? -6.783 -27.616 26.498 1.00 52.28 361 SER A N 1
ATOM 2841 C CA . SER A 1 361 ? -6.043 -28.001 25.278 1.00 52.28 361 SER A CA 1
ATOM 2842 C C . SER A 1 361 ? -6.609 -27.431 23.969 1.00 52.28 361 SER A C 1
ATOM 2844 O O . SER A 1 361 ? -5.939 -27.449 22.936 1.00 52.28 361 SER A O 1
ATOM 2846 N N . VAL A 1 362 ? -7.846 -26.926 23.985 1.00 51.91 362 VAL A N 1
ATOM 2847 C CA . VAL A 1 362 ? -8.463 -26.282 22.819 1.00 51.91 362 VAL A CA 1
ATOM 2848 C C . VAL A 1 362 ? -8.030 -24.827 22.826 1.00 51.91 362 VAL A C 1
ATOM 2850 O O . VAL A 1 362 ? -8.378 -24.124 23.767 1.00 51.91 362 VAL A O 1
ATOM 2853 N N . GLU A 1 363 ? -7.296 -24.399 21.796 1.00 55.19 363 GLU A N 1
ATOM 2854 C CA . GLU A 1 363 ? -6.876 -23.021 21.494 1.00 55.19 363 GLU A CA 1
ATOM 2855 C C . GLU A 1 363 ? -7.906 -21.955 21.944 1.00 55.19 363 GLU A C 1
ATOM 2857 O O . GLU A 1 363 ? -8.684 -21.427 21.147 1.00 55.19 363 GLU A O 1
ATOM 2862 N N . LYS A 1 364 ? -7.902 -21.585 23.233 1.00 51.34 364 LYS A N 1
ATOM 2863 C CA . LYS A 1 364 ? -8.684 -20.465 23.788 1.00 51.34 364 LYS A CA 1
ATOM 2864 C C . LYS A 1 364 ? -8.204 -19.119 23.223 1.00 51.34 364 LYS A C 1
ATOM 2866 O O . LYS A 1 364 ? -8.802 -18.088 23.504 1.00 51.34 364 LYS A O 1
ATOM 2871 N N . GLU A 1 365 ? -7.151 -19.131 22.406 1.00 51.22 365 GLU A N 1
ATOM 2872 C CA . GLU A 1 365 ? -6.498 -17.964 21.812 1.00 51.22 365 GLU A CA 1
ATOM 2873 C C . GLU A 1 365 ? -7.239 -17.343 20.618 1.00 51.22 365 GLU A C 1
ATOM 2875 O O . GLU A 1 365 ? -6.823 -16.291 20.147 1.00 51.22 365 GLU A O 1
ATOM 2880 N N . LYS A 1 366 ? -8.347 -17.924 20.134 1.00 55.97 366 LYS A N 1
ATOM 2881 C CA . LYS A 1 366 ? -9.081 -17.355 18.980 1.00 55.97 366 LYS A CA 1
ATOM 2882 C C . LYS A 1 366 ? -10.102 -16.274 19.325 1.00 55.97 366 LYS A C 1
ATOM 2884 O O . LYS A 1 366 ? -10.530 -15.551 18.429 1.00 55.97 366 LYS A O 1
ATOM 2889 N N . ASN A 1 367 ? -10.475 -16.137 20.595 1.00 63.25 367 ASN A N 1
ATOM 2890 C CA . ASN A 1 367 ? -11.278 -15.004 21.033 1.00 63.25 367 ASN A CA 1
ATOM 2891 C C . ASN A 1 367 ? -10.314 -13.923 21.466 1.00 63.25 367 ASN A C 1
ATOM 2893 O O . ASN A 1 367 ? -9.829 -13.958 22.597 1.00 63.25 367 ASN A O 1
ATOM 2897 N N . PHE A 1 368 ? -10.014 -12.990 20.574 1.00 72.56 368 PHE A N 1
ATOM 2898 C CA . PHE A 1 368 ? -9.312 -11.812 21.018 1.00 72.56 368 PHE A CA 1
ATOM 2899 C C . PHE A 1 368 ? -10.296 -10.747 21.525 1.00 72.56 368 PHE A C 1
ATOM 2901 O O . PHE A 1 368 ? -11.468 -10.680 21.148 1.00 72.56 368 PHE A O 1
ATOM 2908 N N . ASP A 1 369 ? -9.782 -9.900 22.401 1.00 80.25 369 ASP A N 1
ATOM 2909 C CA . ASP A 1 369 ? -10.511 -8.766 22.936 1.00 80.25 369 ASP A CA 1
ATOM 2910 C C . ASP A 1 369 ? -10.372 -7.538 22.022 1.00 80.25 369 ASP A C 1
ATOM 2912 O O . ASP A 1 369 ? -9.405 -7.440 21.258 1.00 80.25 369 ASP A O 1
ATOM 2916 N N . PRO A 1 370 ? -11.292 -6.560 22.128 1.00 89.12 370 PRO A N 1
ATOM 2917 C CA . PRO A 1 370 ? -11.124 -5.251 21.504 1.00 89.12 370 PRO A CA 1
ATOM 2918 C C . PRO A 1 370 ? -9.742 -4.665 21.821 1.00 89.12 370 PRO A C 1
ATOM 2920 O O . PRO A 1 370 ? -9.278 -4.768 22.958 1.00 89.12 370 PRO A O 1
ATOM 2923 N N . VAL A 1 371 ? -9.097 -4.008 20.856 1.00 93.38 371 VAL A N 1
ATOM 2924 C CA . VAL A 1 371 ? -7.732 -3.481 21.032 1.00 93.38 371 VAL A CA 1
ATOM 2925 C C . VAL A 1 371 ? -7.709 -2.077 21.646 1.00 93.38 371 VAL A C 1
ATOM 2927 O O . VAL A 1 371 ? -8.681 -1.320 21.558 1.00 93.38 371 VAL A O 1
ATOM 2930 N N . ASP A 1 372 ? -6.590 -1.710 22.278 1.00 94.94 372 ASP A N 1
ATOM 2931 C CA . ASP A 1 372 ? -6.355 -0.352 22.795 1.00 94.94 372 ASP A CA 1
ATOM 2932 C C . ASP A 1 372 ? -5.945 0.626 21.688 1.00 94.94 372 ASP A C 1
ATOM 2934 O O . ASP A 1 372 ? -6.266 1.814 21.762 1.00 94.94 372 ASP A O 1
ATOM 2938 N N . PHE A 1 373 ? -5.203 0.127 20.698 1.00 97.31 373 PHE A N 1
ATOM 2939 C CA . PHE A 1 373 ? -4.590 0.919 19.641 1.00 97.31 373 PHE A CA 1
ATOM 2940 C C . PHE A 1 373 ? -4.763 0.233 18.282 1.00 97.31 373 PHE A C 1
ATOM 2942 O O . PHE A 1 373 ? -4.386 -0.923 18.119 1.00 97.31 373 PHE A O 1
ATOM 2949 N N . LEU A 1 374 ? -5.310 0.937 17.296 1.00 97.56 374 LEU A N 1
ATOM 2950 C CA . LEU A 1 374 ? -5.378 0.473 15.909 1.00 97.56 374 LEU A CA 1
ATOM 2951 C C . LEU A 1 374 ? -4.546 1.405 15.038 1.00 97.56 374 LEU A C 1
ATOM 2953 O O . LEU A 1 374 ? -4.704 2.618 15.142 1.00 97.56 374 LEU A O 1
ATOM 2957 N N . VAL A 1 375 ? -3.705 0.866 14.159 1.00 97.94 375 VAL A N 1
ATOM 2958 C CA . VAL A 1 375 ? -3.019 1.658 13.131 1.00 97.94 375 VAL A CA 1
ATOM 2959 C C . VAL A 1 375 ? -3.380 1.178 11.731 1.00 97.94 375 VAL A C 1
ATOM 2961 O O . VAL A 1 375 ? -3.384 -0.020 11.461 1.00 97.94 375 VAL A O 1
ATOM 2964 N N . PHE A 1 376 ? -3.666 2.128 10.840 1.00 97.75 376 PHE A N 1
ATOM 2965 C CA . PHE A 1 376 ? -3.827 1.910 9.405 1.00 97.75 376 PHE A CA 1
ATOM 2966 C C . PHE A 1 376 ? -2.844 2.798 8.637 1.00 97.75 376 PHE A C 1
ATOM 2968 O O . PHE A 1 376 ? -2.864 4.025 8.778 1.00 97.75 376 PHE A O 1
ATOM 2975 N N . HIS A 1 377 ? -1.963 2.183 7.849 1.00 96.44 377 HIS A N 1
ATOM 2976 C CA . HIS A 1 377 ? -0.838 2.871 7.201 1.00 96.44 377 HIS A CA 1
ATOM 2977 C C . HIS A 1 377 ? -0.598 2.368 5.764 1.00 96.44 377 HIS A C 1
ATOM 2979 O O . HIS A 1 377 ? 0.427 1.764 5.468 1.00 96.44 377 HIS A O 1
ATOM 2985 N N . PRO A 1 378 ? -1.543 2.603 4.834 1.00 94.75 378 PRO A N 1
ATOM 2986 C CA . PRO A 1 378 ? -1.390 2.179 3.447 1.00 94.75 378 PRO A CA 1
ATOM 2987 C C . PRO A 1 378 ? -0.168 2.844 2.783 1.00 94.75 378 PRO A C 1
ATOM 2989 O O . PRO A 1 378 ? 0.125 4.014 3.053 1.00 94.75 378 PRO A O 1
ATOM 2992 N N . PRO A 1 379 ? 0.521 2.150 1.859 1.00 91.75 379 PRO A N 1
ATOM 2993 C CA . PRO A 1 379 ? 1.726 2.666 1.233 1.00 91.75 379 PRO A CA 1
ATOM 2994 C C . PRO A 1 379 ? 1.405 3.863 0.338 1.00 91.75 379 PRO A C 1
ATOM 2996 O O . PRO A 1 379 ? 0.428 3.856 -0.425 1.00 91.75 379 PRO A O 1
ATOM 2999 N N . ALA A 1 380 ? 2.255 4.887 0.416 1.00 88.06 380 ALA A N 1
ATOM 3000 C CA . ALA A 1 380 ? 2.176 6.057 -0.446 1.00 88.06 380 ALA A CA 1
ATOM 3001 C C . ALA A 1 380 ? 2.712 5.716 -1.843 1.00 88.06 380 ALA A C 1
ATOM 3003 O O . ALA A 1 380 ? 3.771 5.104 -1.982 1.00 88.06 380 ALA A O 1
ATOM 3004 N N . LYS A 1 381 ? 1.985 6.116 -2.893 1.00 90.00 381 LYS A N 1
ATOM 3005 C CA . LYS A 1 381 ? 2.454 5.924 -4.270 1.00 90.00 381 LYS A CA 1
ATOM 3006 C C . LYS A 1 381 ? 3.496 6.985 -4.643 1.00 90.00 381 LYS A C 1
ATOM 3008 O O . LYS A 1 381 ? 3.252 8.164 -4.378 1.00 90.00 381 LYS A O 1
ATOM 3013 N N . PRO A 1 382 ? 4.618 6.604 -5.280 1.00 90.44 382 PRO A N 1
ATOM 3014 C CA . PRO A 1 382 ? 5.610 7.541 -5.761 1.00 90.44 382 PRO A CA 1
ATOM 3015 C C . PRO A 1 382 ? 5.053 8.247 -6.993 1.00 90.44 382 PRO A C 1
ATOM 3017 O O . PRO A 1 382 ? 4.157 7.739 -7.676 1.00 90.44 382 PRO A O 1
ATOM 3020 N N . LEU A 1 383 ? 5.611 9.414 -7.301 1.00 92.56 383 LEU A N 1
ATOM 3021 C CA . LEU A 1 383 ? 5.220 10.163 -8.487 1.00 92.56 383 LEU A CA 1
ATOM 3022 C C . LEU A 1 383 ? 5.535 9.393 -9.776 1.00 92.56 383 LEU A C 1
ATOM 3024 O O . LEU A 1 383 ? 4.716 9.374 -10.693 1.00 92.56 383 LEU A O 1
ATOM 3028 N N . PHE A 1 384 ? 6.701 8.750 -9.847 1.00 93.62 384 PHE A N 1
ATOM 3029 C CA . PHE A 1 384 ? 7.113 7.942 -10.992 1.00 93.62 384 PHE A CA 1
ATOM 3030 C C . PHE A 1 384 ? 7.427 6.495 -10.581 1.00 93.62 384 PHE A C 1
ATOM 3032 O O . PHE A 1 384 ? 7.981 6.273 -9.503 1.00 93.62 384 PHE A O 1
ATOM 3039 N N . PRO A 1 385 ? 7.120 5.505 -11.441 1.00 92.31 385 PRO A N 1
ATOM 3040 C CA . PRO A 1 385 ? 7.515 4.113 -11.220 1.00 92.31 385 PRO A CA 1
ATOM 3041 C C . PRO A 1 385 ? 9.039 3.943 -11.261 1.00 92.31 385 PRO A C 1
ATOM 3043 O O . PRO A 1 385 ? 9.749 4.778 -11.828 1.00 92.31 385 PRO A O 1
ATOM 3046 N N . SER A 1 386 ? 9.558 2.838 -10.726 1.00 90.62 386 SER A N 1
ATOM 3047 C CA . SER A 1 386 ? 10.993 2.542 -10.770 1.00 90.62 386 SER A CA 1
ATOM 3048 C C . SER A 1 386 ? 11.518 2.486 -12.203 1.00 90.62 386 SER A C 1
ATOM 3050 O O . SER A 1 386 ? 10.892 1.922 -13.100 1.00 90.62 386 SER A O 1
ATOM 3052 N N . TRP A 1 387 ? 12.679 3.106 -12.429 1.00 91.94 387 TRP A N 1
ATOM 3053 C CA . TRP A 1 387 ? 13.299 3.160 -13.753 1.00 91.94 387 TRP A CA 1
ATOM 3054 C C . TRP A 1 387 ? 13.699 1.741 -14.206 1.00 91.94 387 TRP A C 1
ATOM 3056 O O . TRP A 1 387 ? 14.536 1.121 -13.544 1.00 91.94 387 TRP A O 1
ATOM 3066 N N . PRO A 1 388 ? 13.140 1.205 -15.311 1.00 93.44 388 PRO A N 1
ATOM 3067 C CA . PRO A 1 388 ? 13.289 -0.202 -15.679 1.00 93.44 388 PRO A CA 1
ATOM 3068 C C . PRO A 1 388 ? 14.631 -0.444 -16.386 1.00 93.44 388 PRO A C 1
ATOM 3070 O O . PRO A 1 388 ? 14.687 -0.658 -17.593 1.00 93.44 388 PRO A O 1
ATOM 3073 N N . SER A 1 389 ? 15.737 -0.355 -15.649 1.00 92.12 389 SER A N 1
ATOM 3074 C CA . SER A 1 389 ? 17.095 -0.533 -16.168 1.00 92.12 389 SER A CA 1
ATOM 3075 C C . SER A 1 389 ? 17.898 -1.464 -15.272 1.00 92.12 389 SER A C 1
ATOM 3077 O O . SER A 1 389 ? 18.299 -1.101 -14.165 1.00 92.12 389 SER A O 1
ATOM 3079 N N . LEU A 1 390 ? 18.192 -2.657 -15.790 1.00 90.31 390 LEU A N 1
ATOM 3080 C CA . LEU A 1 390 ? 19.012 -3.645 -15.088 1.00 90.31 390 LEU A CA 1
ATOM 3081 C C . LEU A 1 390 ? 20.428 -3.140 -14.801 1.00 90.31 390 LEU A C 1
ATOM 3083 O O . LEU A 1 390 ? 20.988 -3.470 -13.763 1.00 90.31 390 LEU A O 1
ATOM 3087 N N . GLU A 1 391 ? 21.006 -2.315 -15.681 1.00 90.25 391 GLU A N 1
ATOM 3088 C CA . GLU A 1 391 ? 22.331 -1.726 -15.424 1.00 90.25 391 GLU A CA 1
ATOM 3089 C C . GLU A 1 391 ? 22.330 -0.864 -14.176 1.00 90.25 391 GLU A C 1
ATOM 3091 O O . GLU A 1 391 ? 23.232 -0.946 -13.348 1.00 90.25 391 GLU A O 1
ATOM 3096 N N . ASP A 1 392 ? 21.302 -0.028 -14.061 1.00 87.50 392 ASP A N 1
ATOM 3097 C CA . ASP A 1 392 ? 21.161 0.869 -12.932 1.00 87.50 392 ASP A CA 1
ATOM 3098 C C . ASP A 1 392 ? 20.884 0.079 -11.657 1.00 87.50 392 ASP A C 1
ATOM 3100 O O . ASP A 1 392 ? 21.428 0.426 -10.615 1.00 87.50 392 ASP A O 1
ATOM 3104 N N . ALA A 1 393 ? 20.110 -1.008 -11.739 1.00 89.19 393 ALA A N 1
ATOM 3105 C CA . ALA A 1 393 ? 19.860 -1.880 -10.597 1.00 89.19 393 ALA A CA 1
ATOM 3106 C C . ALA A 1 393 ? 21.142 -2.541 -10.071 1.00 89.19 393 ALA A C 1
ATOM 3108 O O . ALA A 1 393 ? 21.377 -2.506 -8.866 1.00 89.19 393 ALA A O 1
ATOM 3109 N N . PHE A 1 394 ? 22.005 -3.063 -10.951 1.00 89.44 394 PHE A N 1
ATOM 3110 C CA . PHE A 1 394 ? 23.298 -3.636 -10.548 1.00 89.44 394 PHE A CA 1
ATOM 3111 C C . PHE A 1 394 ? 24.253 -2.597 -9.954 1.00 89.44 394 PHE A C 1
ATOM 3113 O O . PHE A 1 394 ? 25.021 -2.903 -9.046 1.00 89.44 394 PHE A O 1
ATOM 3120 N N . ASN A 1 395 ? 24.211 -1.364 -10.457 1.00 86.19 395 ASN A N 1
ATOM 3121 C CA . ASN A 1 395 ? 25.077 -0.287 -9.985 1.00 86.19 395 ASN A CA 1
ATOM 3122 C C . ASN A 1 395 ? 24.492 0.475 -8.784 1.00 86.19 395 ASN A C 1
ATOM 3124 O O . ASN A 1 395 ? 25.173 1.335 -8.216 1.00 86.19 395 ASN A O 1
ATOM 3128 N N . SER A 1 396 ? 23.244 0.196 -8.392 1.00 82.38 396 SER A N 1
ATOM 3129 C CA . SER A 1 396 ? 22.585 0.950 -7.334 1.00 82.38 396 SER A CA 1
ATOM 3130 C C . SER A 1 396 ? 23.188 0.631 -5.969 1.00 82.38 396 SER A C 1
ATOM 3132 O O . SER A 1 396 ? 23.232 -0.516 -5.506 1.00 82.38 396 SER A O 1
ATOM 3134 N N . ARG A 1 397 ? 23.644 1.683 -5.286 1.00 73.44 397 ARG A N 1
ATOM 3135 C CA . ARG A 1 397 ? 24.024 1.617 -3.870 1.00 73.44 397 ARG A CA 1
ATOM 3136 C C . ARG A 1 397 ? 22.822 1.809 -2.945 1.00 73.44 397 ARG A C 1
ATOM 3138 O O . ARG A 1 397 ? 22.778 1.200 -1.877 1.00 73.44 397 ARG A O 1
ATOM 3145 N N . ASP A 1 398 ? 21.819 2.536 -3.429 1.00 67.06 398 ASP A N 1
ATOM 3146 C CA . ASP A 1 398 ? 20.676 2.994 -2.653 1.00 67.06 398 ASP A CA 1
ATOM 3147 C C . ASP A 1 398 ? 19.402 2.316 -3.165 1.00 67.06 398 ASP A C 1
ATOM 3149 O O . ASP A 1 398 ? 18.889 2.622 -4.242 1.00 67.06 398 ASP A O 1
ATOM 3153 N N . PHE A 1 399 ? 18.872 1.369 -2.390 1.00 68.75 399 PHE A N 1
ATOM 3154 C CA . PHE A 1 399 ? 17.619 0.672 -2.716 1.00 68.75 399 PHE A CA 1
ATOM 3155 C C . PHE A 1 399 ? 16.369 1.388 -2.167 1.00 68.75 399 PHE A C 1
ATOM 3157 O O . PHE A 1 399 ? 15.256 0.865 -2.256 1.00 68.75 399 PHE A O 1
ATOM 3164 N N . ALA A 1 400 ? 16.560 2.589 -1.609 1.00 54.22 400 ALA A N 1
ATOM 3165 C CA . ALA A 1 400 ? 15.550 3.356 -0.886 1.00 54.22 400 ALA A CA 1
ATOM 3166 C C . ALA A 1 400 ? 14.435 3.946 -1.773 1.00 54.22 400 ALA A C 1
ATOM 3168 O O . ALA A 1 400 ? 13.339 4.168 -1.282 1.00 54.22 400 ALA A O 1
ATOM 3169 N N . GLY A 1 401 ? 14.670 4.143 -3.076 1.00 54.06 401 GLY A N 1
ATOM 3170 C CA . GLY A 1 401 ? 13.698 4.743 -4.010 1.00 54.06 401 GLY A CA 1
ATOM 3171 C C . GLY A 1 401 ? 12.872 3.743 -4.832 1.00 54.06 401 GLY A C 1
ATOM 3172 O O . GLY A 1 401 ? 12.427 4.071 -5.931 1.00 54.06 401 GLY A O 1
ATOM 3173 N N . SER A 1 402 ? 12.742 2.493 -4.379 1.00 61.97 402 SER A N 1
ATOM 3174 C CA . SER A 1 402 ? 12.120 1.430 -5.178 1.00 61.97 402 SER A CA 1
ATOM 3175 C C . SER A 1 402 ? 10.604 1.344 -4.957 1.00 61.97 402 SER A C 1
ATOM 3177 O O . SER A 1 402 ? 10.127 1.373 -3.827 1.00 61.97 402 SER A O 1
ATOM 3179 N N . ASP A 1 403 ? 9.831 1.200 -6.038 1.00 75.25 403 ASP A N 1
ATOM 3180 C CA . ASP A 1 403 ? 8.359 1.137 -6.033 1.00 75.25 403 ASP A CA 1
ATOM 3181 C C . ASP A 1 403 ? 7.780 -0.204 -5.516 1.00 75.25 403 ASP A C 1
ATOM 3183 O O . ASP A 1 403 ? 6.704 -0.673 -5.916 1.00 75.25 403 ASP A O 1
ATOM 3187 N N . LEU A 1 404 ? 8.523 -0.870 -4.633 1.00 80.00 404 LEU A N 1
ATOM 3188 C CA . LEU A 1 404 ? 8.251 -2.217 -4.148 1.00 80.00 404 LEU A CA 1
ATOM 3189 C C . LEU A 1 404 ? 7.142 -2.204 -3.091 1.00 80.00 404 LEU A C 1
ATOM 3191 O O . LEU A 1 404 ? 7.227 -1.500 -2.087 1.00 80.00 404 LEU A O 1
ATOM 3195 N N . GLY A 1 405 ? 6.104 -3.019 -3.299 1.00 76.88 405 GLY A N 1
ATOM 3196 C CA . GLY A 1 405 ? 4.987 -3.158 -2.357 1.00 76.88 405 GLY A CA 1
ATOM 3197 C C . GLY A 1 405 ? 3.984 -2.004 -2.365 1.00 76.88 405 GLY A C 1
ATOM 3198 O O . GLY A 1 405 ? 3.114 -1.946 -1.506 1.00 76.88 405 GLY A O 1
ATOM 3199 N N . ILE A 1 406 ? 4.078 -1.096 -3.338 1.00 81.62 406 ILE A N 1
ATOM 3200 C CA . ILE A 1 406 ? 3.255 0.120 -3.405 1.00 81.62 406 ILE A CA 1
ATOM 3201 C C . ILE A 1 406 ? 1.871 -0.138 -4.021 1.00 81.62 406 ILE A C 1
ATOM 3203 O O . ILE A 1 406 ? 0.894 0.549 -3.720 1.00 81.62 406 ILE A O 1
ATOM 3207 N N . SER A 1 407 ? 1.761 -1.163 -4.866 1.00 84.06 407 SER A N 1
ATOM 3208 C CA . SER A 1 407 ? 0.476 -1.636 -5.390 1.00 84.06 407 SER A CA 1
ATOM 3209 C C . SER A 1 407 ? -0.191 -2.564 -4.376 1.00 84.06 407 SER A C 1
ATOM 3211 O O . SER A 1 407 ? -0.301 -3.767 -4.602 1.00 84.06 407 SER A O 1
ATOM 3213 N N . HIS A 1 408 ? -0.593 -2.003 -3.235 1.00 90.94 408 HIS A N 1
ATOM 3214 C CA . HIS A 1 408 ? -1.289 -2.738 -2.186 1.00 90.94 408 HIS A CA 1
ATOM 3215 C C . HIS A 1 408 ? -2.808 -2.501 -2.253 1.00 90.94 408 HIS A C 1
ATOM 3217 O O . HIS A 1 408 ? -3.223 -1.354 -2.443 1.00 90.94 408 HIS A O 1
ATOM 3223 N N . PRO A 1 409 ? -3.660 -3.529 -2.051 1.00 91.19 409 PRO A N 1
ATOM 3224 C CA . PRO A 1 409 ? -5.120 -3.368 -2.069 1.00 91.19 409 PRO A CA 1
ATOM 3225 C C . PRO A 1 409 ? -5.650 -2.321 -1.076 1.00 91.19 409 PRO A C 1
ATOM 3227 O O . PRO A 1 409 ? -6.659 -1.664 -1.336 1.00 91.19 409 PRO A O 1
ATOM 3230 N N . HIS A 1 410 ? -4.941 -2.118 0.040 1.00 92.00 410 HIS A N 1
ATOM 3231 C CA . HIS A 1 410 ? -5.302 -1.120 1.055 1.00 92.00 410 HIS A CA 1
ATOM 3232 C C . HIS A 1 410 ? -5.080 0.336 0.624 1.00 92.00 410 HIS A C 1
ATOM 3234 O O . HIS A 1 410 ? -5.666 1.231 1.226 1.00 92.00 410 HIS A O 1
ATOM 3240 N N . SER A 1 411 ? -4.310 0.601 -0.437 1.00 93.06 411 SER A N 1
ATOM 3241 C CA . SER A 1 411 ? -4.102 1.957 -0.974 1.00 93.06 411 SER A CA 1
ATOM 3242 C C . SER A 1 411 ? -5.253 2.396 -1.884 1.00 93.06 411 SER A C 1
ATOM 3244 O O . SER A 1 411 ? -5.042 2.765 -3.044 1.00 93.06 411 SER A O 1
ATOM 3246 N N . SER A 1 412 ? -6.488 2.320 -1.381 1.00 93.62 412 SER A N 1
ATOM 3247 C CA . SER A 1 412 ? -7.691 2.689 -2.126 1.00 93.62 412 SER A CA 1
ATOM 3248 C C . SER A 1 412 ? -8.751 3.360 -1.247 1.00 93.62 412 SER A C 1
ATOM 3250 O O . SER A 1 412 ? -8.926 3.046 -0.068 1.00 93.62 412 SER A O 1
ATOM 3252 N N . LEU A 1 413 ? -9.489 4.306 -1.838 1.00 92.75 413 LEU A N 1
ATOM 3253 C CA . LEU A 1 413 ? -10.556 5.030 -1.144 1.00 92.75 413 LEU A CA 1
ATOM 3254 C C . LEU A 1 413 ? -11.727 4.126 -0.706 1.00 92.75 413 LEU A C 1
ATOM 3256 O O . LEU A 1 413 ? -12.224 4.343 0.398 1.00 92.75 413 LEU A O 1
ATOM 3260 N N . PRO A 1 414 ? -12.172 3.123 -1.496 1.00 93.81 414 PRO A N 1
ATOM 3261 C CA . PRO A 1 414 ? -13.206 2.190 -1.050 1.00 93.81 414 PRO A CA 1
ATOM 3262 C C . PRO A 1 414 ? -12.816 1.438 0.226 1.00 93.81 414 PRO A C 1
ATOM 3264 O O . PRO A 1 414 ? -13.614 1.397 1.157 1.00 93.81 414 PRO A O 1
ATOM 3267 N N . VAL A 1 415 ? -11.573 0.946 0.313 1.00 93.88 415 VAL A N 1
ATOM 3268 C CA . VAL A 1 415 ? -11.079 0.247 1.511 1.00 93.88 415 VAL A CA 1
ATOM 3269 C C . VAL A 1 415 ? -11.043 1.180 2.718 1.00 93.88 415 VAL A C 1
ATOM 3271 O O . VAL A 1 415 ? -11.522 0.811 3.786 1.00 93.88 415 VAL A O 1
ATOM 3274 N N . LEU A 1 416 ? -10.548 2.414 2.555 1.00 95.44 416 LEU A N 1
ATOM 3275 C CA . LEU A 1 416 ? -10.568 3.397 3.641 1.00 95.44 416 LEU A CA 1
ATOM 3276 C C . LEU A 1 416 ? -12.000 3.659 4.133 1.00 95.44 416 LEU A C 1
ATOM 3278 O O . LEU A 1 416 ? -12.237 3.672 5.336 1.00 95.44 416 LEU A O 1
ATOM 3282 N N . ARG A 1 417 ? -12.968 3.837 3.226 1.00 94.00 417 ARG A N 1
ATOM 3283 C CA . ARG A 1 417 ? -14.376 4.051 3.600 1.00 94.00 417 ARG A CA 1
ATOM 3284 C C . ARG A 1 417 ? -14.954 2.868 4.364 1.00 94.00 417 ARG A C 1
ATOM 3286 O O . ARG A 1 417 ? -15.649 3.084 5.350 1.00 94.00 417 ARG A O 1
ATOM 3293 N N . GLU A 1 418 ? -14.649 1.648 3.941 1.00 92.69 418 GLU A N 1
ATOM 3294 C CA . GLU A 1 418 ? -15.105 0.443 4.629 1.00 92.69 418 GLU A CA 1
ATOM 3295 C C . GLU A 1 418 ? -14.514 0.337 6.041 1.00 92.69 418 GLU A C 1
ATOM 3297 O O . GLU A 1 418 ? -15.251 0.098 6.995 1.00 92.69 418 GLU A O 1
ATOM 3302 N N . ILE A 1 419 ? -13.217 0.624 6.210 1.00 93.88 419 ILE A N 1
ATOM 3303 C CA . ILE A 1 419 ? -12.579 0.707 7.535 1.00 93.88 419 ILE A CA 1
ATOM 3304 C C . ILE A 1 419 ? -13.303 1.732 8.412 1.00 93.88 419 ILE A C 1
ATOM 3306 O O . ILE A 1 419 ? -13.673 1.426 9.543 1.00 93.88 419 ILE A O 1
ATOM 3310 N N . LEU A 1 420 ? -13.545 2.941 7.897 1.00 94.69 420 LEU A N 1
ATOM 3311 C CA . LEU A 1 420 ? -14.228 3.995 8.650 1.00 94.69 420 LEU A CA 1
ATOM 3312 C C . LEU A 1 420 ? -15.657 3.584 9.040 1.00 94.69 420 LEU A C 1
ATOM 3314 O O . LEU A 1 420 ? -16.063 3.811 10.177 1.00 94.69 420 LEU A O 1
ATOM 3318 N N . GLN A 1 421 ? -16.394 2.916 8.149 1.00 91.31 421 GLN A N 1
ATOM 3319 C CA . GLN A 1 421 ? -17.726 2.376 8.446 1.00 91.31 421 GLN A CA 1
ATOM 3320 C C . GLN A 1 421 ? -17.687 1.312 9.548 1.00 91.31 421 GLN A C 1
ATOM 3322 O O . GLN A 1 421 ? -18.531 1.326 10.444 1.00 91.31 421 GLN A O 1
ATOM 3327 N N . GLN A 1 422 ? -16.695 0.418 9.530 1.00 89.19 422 GLN A N 1
ATOM 3328 C CA . GLN A 1 422 ? -16.526 -0.586 10.582 1.00 89.19 422 GLN A CA 1
ATOM 3329 C C . GLN A 1 422 ? -16.156 0.042 11.934 1.00 89.19 422 GLN A C 1
ATOM 3331 O O . GLN A 1 422 ? -16.614 -0.428 12.975 1.00 89.19 422 GLN A O 1
ATOM 3336 N N . LEU A 1 423 ? -15.376 1.127 11.937 1.00 90.75 423 LEU A N 1
ATOM 3337 C CA . LEU A 1 423 ? -15.032 1.879 13.149 1.00 90.75 423 LEU A CA 1
ATOM 3338 C C . LEU A 1 423 ? -16.226 2.635 13.744 1.00 90.75 423 LEU A C 1
ATOM 3340 O O . LEU A 1 423 ? -16.356 2.714 14.967 1.00 90.75 423 LEU A O 1
ATOM 3344 N N . LEU A 1 424 ? -17.101 3.166 12.887 1.00 88.69 424 LEU A N 1
ATOM 3345 C CA . LEU A 1 424 ? -18.343 3.831 13.286 1.00 88.69 424 LEU A CA 1
ATOM 3346 C C . LEU A 1 424 ? -19.411 2.866 13.799 1.00 88.69 424 LEU A C 1
ATOM 3348 O O . LEU A 1 424 ? -20.372 3.319 14.418 1.00 88.69 424 LEU A O 1
ATOM 3352 N N . PHE A 1 425 ? -19.273 1.560 13.556 1.00 76.06 425 PHE A N 1
ATOM 3353 C CA . PHE A 1 425 ? -20.264 0.581 13.980 1.00 76.06 425 PHE A CA 1
ATOM 3354 C C . PHE A 1 425 ? -20.327 0.513 15.514 1.00 76.06 425 PHE A C 1
ATOM 3356 O O . PHE A 1 425 ? -19.549 -0.170 16.187 1.00 76.06 425 PHE A O 1
ATOM 3363 N N . VAL A 1 426 ? -21.273 1.253 16.087 1.00 58.75 426 VAL A N 1
ATOM 3364 C CA . VAL A 1 426 ? -21.644 1.157 17.493 1.00 58.75 426 VAL A CA 1
ATOM 3365 C C . VAL A 1 426 ? -22.489 -0.101 17.625 1.00 58.75 426 VAL A C 1
ATOM 3367 O O . VAL A 1 426 ? -23.530 -0.217 16.987 1.00 58.75 426 VAL A O 1
ATOM 3370 N N . SER A 1 427 ? -22.048 -1.055 18.449 1.00 51.47 427 SER A N 1
ATOM 3371 C CA . SER A 1 427 ? -22.901 -2.161 18.890 1.00 51.47 427 SER A CA 1
ATOM 3372 C C . SER A 1 427 ? -24.061 -1.563 19.690 1.00 51.47 427 SER A C 1
ATOM 3374 O O . SER A 1 427 ? -23.978 -1.456 20.914 1.00 51.47 427 SER A O 1
ATOM 3376 N N . SER A 1 428 ? -25.120 -1.126 19.009 1.00 46.56 428 SER A N 1
ATOM 3377 C CA . SER A 1 428 ? -26.356 -0.683 19.633 1.00 46.56 428 SER A CA 1
ATOM 3378 C C . SER A 1 428 ? -26.927 -1.879 20.386 1.00 46.56 428 SER A C 1
ATOM 3380 O O . SER A 1 428 ? -27.444 -2.829 19.804 1.00 46.56 428 SER A O 1
ATOM 3382 N N . ASN A 1 429 ? -26.784 -1.856 21.706 1.00 44.56 429 ASN A N 1
ATOM 3383 C CA . ASN A 1 429 ? -27.432 -2.807 22.604 1.00 44.56 429 ASN A CA 1
ATOM 3384 C C . ASN A 1 429 ? -28.918 -2.459 22.818 1.00 44.56 429 ASN A C 1
ATOM 3386 O O . ASN A 1 429 ? -29.540 -3.006 23.728 1.00 44.56 429 ASN A O 1
ATOM 3390 N N . GLU A 1 430 ? -29.481 -1.548 22.020 1.00 43.16 430 GLU A N 1
ATOM 3391 C CA . GLU A 1 430 ? -30.883 -1.176 22.124 1.00 43.16 430 GLU A CA 1
ATOM 3392 C C . GLU A 1 430 ? -31.776 -2.318 21.641 1.00 43.16 430 GLU A C 1
ATOM 3394 O O . GLU A 1 430 ? -31.630 -2.874 20.552 1.00 43.16 430 GLU A O 1
ATOM 3399 N N . MET A 1 431 ? -32.666 -2.698 22.549 1.00 45.31 431 MET A N 1
ATOM 3400 C CA . MET A 1 431 ? -33.720 -3.688 22.413 1.00 45.31 431 MET A CA 1
ATOM 3401 C C . MET A 1 431 ? -34.780 -3.221 21.407 1.00 45.31 431 MET A C 1
ATOM 3403 O O . MET A 1 431 ? -35.925 -2.982 21.783 1.00 45.31 431 MET A O 1
ATOM 3407 N N . ASP A 1 432 ? -34.441 -3.120 20.125 1.00 39.09 432 ASP A N 1
ATOM 3408 C CA . ASP A 1 432 ? -35.461 -2.984 19.085 1.00 39.09 432 ASP A CA 1
ATOM 3409 C C . ASP A 1 432 ? -36.048 -4.363 18.766 1.00 39.09 432 ASP A C 1
ATOM 3411 O O . ASP A 1 432 ? -35.606 -5.106 17.890 1.00 39.09 432 ASP A O 1
ATOM 3415 N N . ASN A 1 433 ? -37.087 -4.711 19.527 1.00 43.94 433 ASN A N 1
ATOM 3416 C CA . ASN A 1 433 ? -37.864 -5.953 19.445 1.00 43.94 433 ASN A CA 1
ATOM 3417 C C . ASN A 1 433 ? -38.687 -6.119 18.144 1.00 43.94 433 ASN A C 1
ATOM 3419 O O . ASN A 1 433 ? -39.603 -6.940 18.107 1.00 43.94 433 ASN A O 1
ATOM 3423 N N . SER A 1 434 ? -38.422 -5.359 17.078 1.00 40.50 434 SER A N 1
ATOM 3424 C CA . SER A 1 434 ? -39.333 -5.271 15.924 1.00 40.50 434 SER A CA 1
ATOM 3425 C C . SER A 1 434 ? -38.760 -5.702 14.570 1.00 40.50 434 SER A C 1
ATOM 3427 O O . SER A 1 434 ? -39.512 -5.727 13.597 1.00 40.50 434 SER A O 1
ATOM 3429 N N . SER A 1 435 ? -37.501 -6.145 14.472 1.00 38.50 435 SER A N 1
ATOM 3430 C CA . SER A 1 435 ? -37.008 -6.762 13.231 1.00 38.50 435 SER A CA 1
ATOM 3431 C C . SER A 1 435 ? -36.252 -8.068 13.484 1.00 38.50 435 SER A C 1
ATOM 3433 O O . SER A 1 435 ? -35.167 -8.118 14.050 1.00 38.50 435 SER A O 1
ATOM 3435 N N . SER A 1 436 ? -36.847 -9.174 13.041 1.00 38.16 436 SER A N 1
ATOM 3436 C CA . SER A 1 436 ? -36.341 -10.547 13.167 1.00 38.16 436 SER A CA 1
ATOM 3437 C C . SER A 1 436 ? -35.173 -10.879 12.225 1.00 38.16 436 SER A C 1
ATOM 3439 O O . SER A 1 436 ? -34.872 -12.052 11.997 1.00 38.16 436 SER A O 1
ATOM 3441 N N . ARG A 1 437 ? -34.462 -9.878 11.692 1.00 40.28 437 ARG A N 1
ATOM 3442 C CA . ARG A 1 437 ? -33.166 -10.125 11.056 1.00 40.28 437 ARG A CA 1
ATOM 3443 C C . ARG A 1 437 ? -32.123 -10.137 12.156 1.00 40.28 437 ARG A C 1
ATOM 3445 O O . ARG A 1 437 ? -31.862 -9.118 12.777 1.00 40.28 437 ARG A O 1
ATOM 3452 N N . GLN A 1 438 ? -31.560 -11.317 12.403 1.00 42.03 438 GLN A N 1
ATOM 3453 C CA . GLN A 1 438 ? -30.445 -11.560 13.313 1.00 42.03 438 GLN A CA 1
ATOM 3454 C C . GLN A 1 438 ? -29.271 -10.616 12.996 1.00 42.03 438 GLN A C 1
ATOM 3456 O O . GLN A 1 438 ? -28.333 -10.984 12.289 1.00 42.03 438 GLN A O 1
ATOM 3461 N N . HIS A 1 439 ? -29.299 -9.392 13.517 1.00 43.41 439 HIS A N 1
ATOM 3462 C CA . HIS A 1 439 ? -28.136 -8.524 13.552 1.00 43.41 439 HIS A CA 1
ATOM 3463 C C . HIS A 1 439 ? -27.160 -9.158 14.542 1.00 43.41 439 HIS A C 1
ATOM 3465 O O . HIS A 1 439 ? -27.255 -8.974 15.755 1.00 43.41 439 HIS A O 1
ATOM 3471 N N . ARG A 1 440 ? -26.258 -10.001 14.016 1.00 55.62 440 ARG A N 1
ATOM 3472 C CA . ARG A 1 440 ? -25.136 -10.568 14.769 1.00 55.62 440 ARG A CA 1
ATOM 3473 C C . ARG A 1 440 ? -24.434 -9.412 15.478 1.00 55.62 440 ARG A C 1
ATOM 3475 O O . ARG A 1 440 ? -23.937 -8.501 14.819 1.00 55.62 440 ARG A O 1
ATOM 3482 N N . ARG A 1 441 ? -24.412 -9.441 16.813 1.00 55.69 441 ARG A N 1
ATOM 3483 C CA . ARG A 1 441 ? -23.671 -8.473 17.628 1.00 55.69 441 ARG A CA 1
ATOM 3484 C C . ARG A 1 441 ? -22.191 -8.584 17.257 1.00 55.69 441 ARG A C 1
ATOM 3486 O O . ARG A 1 441 ? -21.526 -9.536 17.667 1.00 55.69 441 ARG A O 1
ATOM 3493 N N . LYS A 1 442 ? -21.699 -7.659 16.429 1.00 66.25 442 LYS A N 1
ATOM 3494 C CA . LYS A 1 442 ? -20.273 -7.542 16.110 1.00 66.25 442 LYS A CA 1
ATOM 3495 C C . LYS A 1 442 ? -19.559 -6.995 17.348 1.00 66.25 442 LYS A C 1
ATOM 3497 O O . LYS A 1 442 ? -19.973 -5.979 17.906 1.00 66.25 442 LYS A O 1
ATOM 3502 N N . ILE A 1 443 ? -18.523 -7.699 17.803 1.00 72.69 443 ILE A N 1
ATOM 3503 C CA . ILE A 1 443 ? -17.671 -7.256 18.913 1.00 72.69 443 ILE A CA 1
ATOM 3504 C C . ILE A 1 443 ? -17.006 -5.939 18.484 1.00 72.69 443 ILE A C 1
ATOM 3506 O O . ILE A 1 443 ? -16.522 -5.856 17.353 1.00 72.69 443 ILE A O 1
ATOM 3510 N N . PRO A 1 444 ? -16.994 -4.893 19.332 1.00 81.06 444 PRO A N 1
ATOM 3511 C CA . PRO A 1 444 ? -16.334 -3.644 18.979 1.00 81.06 444 PRO A CA 1
ATOM 3512 C C . PRO A 1 444 ? -14.841 -3.891 18.757 1.00 81.06 444 PRO A C 1
ATOM 3514 O O . PRO A 1 444 ? -14.181 -4.468 19.610 1.00 81.06 444 PRO A O 1
ATOM 3517 N N . LEU A 1 445 ? -14.291 -3.408 17.644 1.00 87.44 445 LEU A N 1
ATOM 3518 C CA . LEU A 1 445 ? -12.878 -3.629 17.318 1.00 87.44 445 LEU A CA 1
ATOM 3519 C C . LEU A 1 445 ? -11.924 -2.909 18.288 1.00 87.44 445 LEU A C 1
ATOM 3521 O O . LEU A 1 445 ? -10.850 -3.410 18.602 1.00 87.44 445 LEU A O 1
ATOM 3525 N N . ILE A 1 446 ? -12.326 -1.731 18.774 1.00 91.44 446 ILE A N 1
ATOM 3526 C CA . ILE A 1 446 ? -11.527 -0.866 19.653 1.00 91.44 446 ILE A CA 1
ATOM 3527 C C . ILE A 1 446 ? -12.277 -0.598 20.952 1.00 91.44 446 ILE A C 1
ATOM 3529 O O . ILE A 1 446 ? -13.479 -0.282 20.937 1.00 91.44 446 ILE A O 1
ATOM 3533 N N . LYS A 1 447 ? -11.536 -0.668 22.063 1.00 91.75 447 LYS A N 1
ATOM 3534 C CA . LYS A 1 447 ? -12.017 -0.335 23.408 1.00 91.75 447 LYS A CA 1
ATOM 3535 C C . LYS A 1 447 ? -12.485 1.116 23.498 1.00 91.75 447 LYS A C 1
ATOM 3537 O O . LYS A 1 447 ? -11.990 2.006 22.810 1.00 91.75 447 LYS A O 1
ATOM 3542 N N . GLU A 1 448 ? -13.415 1.388 24.403 1.00 91.00 448 GLU A N 1
ATOM 3543 C CA . GLU A 1 448 ? -13.790 2.767 24.722 1.00 91.00 448 GLU A CA 1
ATOM 3544 C C . GLU A 1 448 ? -12.590 3.547 25.280 1.00 91.00 448 GLU A C 1
ATOM 3546 O O . GLU A 1 448 ? -11.867 3.063 26.153 1.00 91.00 448 GLU A O 1
ATOM 3551 N N . GLY A 1 449 ? -12.360 4.759 24.772 1.00 91.38 449 GLY A N 1
ATOM 3552 C CA . GLY A 1 449 ? -11.150 5.526 25.074 1.00 91.38 449 GLY A CA 1
ATOM 3553 C C . GLY A 1 449 ? -9.873 4.991 24.416 1.00 91.38 449 GLY A C 1
ATOM 3554 O O . GLY A 1 449 ? -8.801 5.505 24.723 1.00 91.38 449 GLY A O 1
ATOM 3555 N N . GLY A 1 450 ? -9.967 3.972 23.554 1.00 94.69 450 GLY A N 1
ATOM 3556 C CA . GLY A 1 450 ? -8.869 3.516 22.703 1.00 94.69 450 GLY A CA 1
ATOM 3557 C C . GLY A 1 450 ? -8.572 4.499 21.570 1.00 94.69 450 GLY A C 1
ATOM 3558 O O . GLY A 1 450 ? -9.368 5.399 21.280 1.00 94.69 450 GLY A O 1
ATOM 3559 N N . TYR A 1 451 ? -7.423 4.318 20.926 1.00 97.25 451 TYR A N 1
ATOM 3560 C CA . TYR A 1 451 ? -6.907 5.217 19.896 1.00 97.25 451 TYR A CA 1
ATOM 3561 C C . TYR A 1 451 ? -6.861 4.536 18.526 1.00 97.25 451 TYR A C 1
ATOM 3563 O O . TYR A 1 451 ? -6.581 3.343 18.418 1.00 97.25 451 TYR A O 1
ATOM 3571 N N . VAL A 1 452 ? -7.087 5.321 17.477 1.00 97.56 452 VAL A N 1
ATOM 3572 C CA . VAL A 1 452 ? -6.880 4.930 16.082 1.00 97.56 452 VAL A CA 1
ATOM 3573 C C . VAL A 1 452 ? -5.910 5.901 15.442 1.00 97.56 452 VAL A C 1
ATOM 3575 O O . VAL A 1 452 ? -6.138 7.108 15.484 1.00 97.56 452 VAL A O 1
ATOM 3578 N N . ALA A 1 453 ? -4.844 5.380 14.848 1.00 98.19 453 ALA A N 1
ATOM 3579 C CA . ALA A 1 453 ? -3.869 6.144 14.097 1.00 98.19 453 ALA A CA 1
ATOM 3580 C C . ALA A 1 453 ? -3.992 5.857 12.595 1.00 98.19 453 ALA A C 1
ATOM 3582 O O . ALA A 1 453 ? -3.997 4.704 12.167 1.00 98.19 453 ALA A O 1
ATOM 3583 N N . PHE A 1 454 ? -4.046 6.915 11.796 1.00 98.12 454 PHE A N 1
ATOM 3584 C CA . PHE A 1 454 ? -4.013 6.862 10.342 1.00 98.12 454 PHE A CA 1
ATOM 3585 C C . PHE A 1 454 ? -2.744 7.556 9.851 1.00 98.12 454 PHE A C 1
ATOM 3587 O O . PHE A 1 454 ? -2.497 8.709 10.211 1.00 98.12 454 PHE A O 1
ATOM 3594 N N . ILE A 1 455 ? -1.954 6.865 9.030 1.00 97.69 455 ILE A N 1
ATOM 3595 C CA . ILE A 1 455 ? -0.809 7.439 8.313 1.00 97.69 455 ILE A CA 1
ATOM 3596 C C . ILE A 1 455 ? -1.149 7.372 6.830 1.00 97.69 455 ILE A C 1
ATOM 3598 O O . ILE A 1 455 ? -1.084 6.305 6.225 1.00 97.69 455 ILE A O 1
ATOM 3602 N N . LEU A 1 456 ? -1.593 8.493 6.265 1.00 96.56 456 LEU A N 1
ATOM 3603 C CA . LEU A 1 456 ? -2.198 8.532 4.934 1.00 96.56 456 LEU A CA 1
ATOM 3604 C C . LEU A 1 456 ? -1.476 9.533 4.035 1.00 96.56 456 LEU A C 1
ATOM 3606 O O . LEU A 1 456 ? -1.164 10.632 4.491 1.00 96.56 456 LEU A O 1
ATOM 3610 N N . PRO A 1 457 ? -1.254 9.229 2.747 1.00 94.44 457 PRO A N 1
ATOM 3611 C CA . PRO A 1 457 ? -0.901 10.271 1.793 1.00 94.44 457 PRO A CA 1
ATOM 3612 C C . PRO A 1 457 ? -2.079 11.243 1.621 1.00 94.44 457 PRO A C 1
ATOM 3614 O O . PRO A 1 457 ? -3.222 10.928 1.959 1.00 94.44 457 PRO A O 1
ATOM 3617 N N . ARG A 1 458 ? -1.837 12.419 1.033 1.00 91.38 458 ARG A N 1
ATOM 3618 C CA . ARG A 1 458 ? -2.927 13.353 0.700 1.00 91.38 458 ARG A CA 1
ATOM 3619 C C . ARG A 1 458 ? -3.983 12.713 -0.204 1.00 91.38 458 ARG A C 1
ATOM 3621 O O . ARG A 1 458 ? -5.175 12.925 0.012 1.00 91.38 458 ARG A O 1
ATOM 3628 N N . THR A 1 459 ? -3.544 11.942 -1.197 1.00 92.75 459 THR A N 1
ATOM 3629 C CA . THR A 1 459 ? -4.376 11.154 -2.117 1.00 92.75 459 THR A CA 1
ATOM 3630 C C . THR A 1 459 ? -3.703 9.805 -2.382 1.00 92.75 459 THR A C 1
ATOM 3632 O O . THR A 1 459 ? -2.484 9.677 -2.272 1.00 92.75 459 THR A O 1
ATOM 3635 N N . PHE A 1 460 ? -4.483 8.782 -2.743 1.00 92.12 460 PHE A N 1
ATOM 3636 C CA . PHE A 1 460 ? -3.921 7.485 -3.150 1.00 92.12 460 PHE A CA 1
ATOM 3637 C C . PHE A 1 460 ? -3.352 7.498 -4.572 1.00 92.12 460 PHE A C 1
ATOM 3639 O O . PHE A 1 460 ? -2.502 6.669 -4.895 1.00 92.12 460 PHE A O 1
ATOM 3646 N N . ASP A 1 461 ? -3.843 8.399 -5.425 1.00 91.62 461 ASP A N 1
ATOM 3647 C CA . ASP A 1 461 ? -3.387 8.557 -6.801 1.00 91.62 461 ASP A CA 1
ATOM 3648 C C . ASP A 1 461 ? -2.680 9.915 -6.970 1.00 91.62 461 ASP A C 1
ATOM 3650 O O . ASP A 1 461 ? -3.335 10.960 -6.842 1.00 91.62 461 ASP A O 1
ATOM 3654 N N . PRO A 1 462 ? -1.358 9.934 -7.239 1.00 91.88 462 PRO A N 1
ATOM 3655 C CA . PRO A 1 462 ? -0.633 11.170 -7.508 1.00 91.88 462 PRO A CA 1
ATOM 3656 C C . PRO A 1 462 ? -1.095 11.829 -8.814 1.00 91.88 462 PRO A C 1
ATOM 3658 O O . PRO A 1 462 ? -0.979 13.048 -8.942 1.00 91.88 462 PRO A O 1
ATOM 3661 N N . LYS A 1 463 ? -1.678 11.073 -9.760 1.00 93.62 463 LYS A N 1
ATOM 3662 C CA . LYS A 1 463 ? -2.202 11.633 -11.011 1.00 93.62 463 LYS A CA 1
ATOM 3663 C C . LYS A 1 463 ? -3.290 12.673 -10.751 1.00 93.62 463 LYS A C 1
ATOM 3665 O O . LYS A 1 463 ? -3.252 13.743 -11.347 1.00 93.62 463 LYS A O 1
ATOM 3670 N N . SER A 1 464 ? -4.199 12.409 -9.811 1.00 91.06 464 SER A N 1
ATOM 3671 C CA . SER A 1 464 ? -5.281 13.341 -9.462 1.00 91.06 464 SER A CA 1
ATOM 3672 C C . SER A 1 464 ? -4.758 14.680 -8.930 1.00 91.06 464 SER A C 1
ATOM 3674 O O . SER A 1 464 ? -5.371 15.721 -9.155 1.00 91.06 464 SER A O 1
ATOM 3676 N N . ILE A 1 465 ? -3.606 14.673 -8.247 1.00 91.19 465 ILE A N 1
ATOM 3677 C CA . ILE A 1 465 ? -2.937 15.904 -7.809 1.00 91.19 465 ILE A CA 1
ATOM 3678 C C . ILE A 1 465 ? -2.402 16.670 -9.022 1.00 91.19 465 ILE A C 1
ATOM 3680 O O . ILE A 1 465 ? -2.622 17.873 -9.126 1.00 91.19 465 ILE A O 1
ATOM 3684 N N . LEU A 1 466 ? -1.729 15.982 -9.948 1.00 92.88 466 LEU A N 1
ATOM 3685 C CA . LEU A 1 466 ? -1.168 16.597 -11.155 1.00 92.88 466 LEU A CA 1
ATOM 3686 C C . LEU A 1 466 ? -2.241 17.145 -12.105 1.00 92.88 466 LEU A C 1
ATOM 3688 O O . LEU A 1 466 ? -2.020 18.164 -12.758 1.00 92.88 466 LEU A O 1
ATOM 3692 N N . GLU A 1 467 ? -3.390 16.476 -12.207 1.00 90.94 467 GLU A N 1
ATOM 3693 C CA . GLU A 1 467 ? -4.545 16.952 -12.975 1.00 90.94 467 GLU A CA 1
ATOM 3694 C C . GLU A 1 467 ? -5.072 18.270 -12.399 1.00 90.94 467 GLU A C 1
ATOM 3696 O O . GLU A 1 467 ? -5.298 19.217 -13.150 1.00 90.94 467 GLU A O 1
ATOM 3701 N N . TYR A 1 468 ? -5.171 18.371 -11.070 1.00 85.19 468 TYR A N 1
ATOM 3702 C CA . TYR A 1 468 ? -5.574 19.603 -10.392 1.00 85.19 468 TYR A CA 1
ATOM 3703 C C . TYR A 1 468 ? -4.565 20.744 -10.612 1.00 85.19 468 TYR A C 1
ATOM 3705 O O . TYR A 1 468 ? -4.949 21.829 -11.047 1.00 85.19 468 TYR A O 1
ATOM 3713 N N . THR A 1 469 ? -3.267 20.503 -10.389 1.00 84.75 469 THR A N 1
ATOM 3714 C CA . THR A 1 469 ? -2.233 21.548 -10.533 1.00 84.75 469 THR A CA 1
ATOM 3715 C C . THR A 1 469 ? -2.045 22.010 -11.975 1.00 84.75 469 THR A C 1
ATOM 3717 O O . THR A 1 469 ? -1.732 23.172 -12.223 1.00 84.75 469 THR A O 1
ATOM 3720 N N . SER A 1 470 ? -2.271 21.127 -12.951 1.00 79.62 470 SER A N 1
ATOM 3721 C CA . SER A 1 470 ? -2.178 21.482 -14.371 1.00 79.62 470 SER A CA 1
ATOM 3722 C C . SER A 1 470 ? -3.328 22.386 -14.840 1.00 79.62 470 SER A C 1
ATOM 3724 O O . SER A 1 470 ? -3.172 23.078 -15.848 1.00 79.62 470 SER A O 1
ATOM 3726 N N . LEU A 1 471 ? -4.468 22.381 -14.138 1.00 71.44 471 LEU A N 1
ATOM 3727 C CA . LEU A 1 471 ? -5.673 23.158 -14.466 1.00 71.44 471 LEU A CA 1
ATOM 3728 C C . LEU A 1 471 ? -5.771 24.490 -13.703 1.00 71.44 471 LEU A C 1
ATOM 3730 O O . LEU A 1 471 ? -6.465 25.397 -14.157 1.00 71.44 471 LEU A O 1
ATOM 3734 N N . GLU A 1 472 ? -5.049 24.634 -12.590 1.00 64.38 472 GLU A N 1
ATOM 3735 C CA . GLU A 1 472 ? -5.034 25.835 -11.739 1.00 64.38 472 GLU A CA 1
ATOM 3736 C C . GLU A 1 472 ? -4.741 27.153 -12.502 1.00 64.38 472 GLU A C 1
ATOM 3738 O O . GLU A 1 472 ? -5.451 28.130 -12.270 1.00 64.38 472 GLU A O 1
ATOM 3743 N N . PRO A 1 473 ? -3.824 27.212 -13.497 1.00 58.47 473 PRO A N 1
ATOM 3744 C CA . PRO A 1 473 ? -3.561 28.443 -14.256 1.00 58.47 473 PRO A CA 1
ATOM 3745 C C . PRO A 1 473 ? -4.691 28.881 -15.207 1.00 58.47 473 PRO A C 1
ATOM 3747 O O . PRO A 1 473 ? -4.614 29.968 -15.774 1.00 58.47 473 PRO A O 1
ATOM 3750 N N . LEU A 1 474 ? -5.694 28.029 -15.458 1.00 55.16 474 LEU A N 1
ATOM 3751 C CA . LEU A 1 474 ? -6.790 28.290 -16.405 1.00 55.16 474 LEU A CA 1
ATOM 3752 C C . LEU A 1 474 ? -8.080 28.766 -15.715 1.00 55.16 474 LEU A C 1
ATOM 3754 O O . LEU A 1 474 ? -9.002 29.201 -16.402 1.00 55.16 474 LEU A O 1
ATOM 3758 N N . LEU A 1 475 ? -8.152 28.696 -14.381 1.00 54.12 475 LEU A N 1
ATOM 3759 C CA . LEU A 1 475 ? -9.366 28.962 -13.599 1.00 54.12 475 LEU A CA 1
ATOM 3760 C C . LEU A 1 475 ? -9.534 30.428 -13.156 1.00 54.12 475 LEU A C 1
ATOM 3762 O O . LEU A 1 475 ? -10.592 30.777 -12.637 1.00 54.12 475 LEU A O 1
ATOM 3766 N N . ASP A 1 476 ? -8.565 31.305 -13.443 1.00 51.38 476 ASP A N 1
ATOM 3767 C CA . ASP A 1 476 ? -8.708 32.762 -13.250 1.00 51.38 476 ASP A CA 1
ATOM 3768 C C . ASP A 1 476 ? -9.703 33.413 -14.239 1.00 51.38 476 ASP A C 1
ATOM 3770 O O . ASP A 1 476 ? -10.059 34.582 -14.098 1.00 51.38 476 ASP A O 1
ATOM 3774 N N . SER A 1 477 ? -10.205 32.672 -15.236 1.00 46.34 477 SER A N 1
ATOM 3775 C CA . SER A 1 477 ? -11.337 33.088 -16.076 1.00 46.34 477 SER A CA 1
ATOM 3776 C C . SER A 1 477 ? -12.564 32.248 -15.742 1.00 46.34 477 SER A C 1
ATOM 3778 O O . SER A 1 477 ? -12.616 31.056 -16.025 1.00 46.34 477 SER A O 1
ATOM 3780 N N . GLY A 1 478 ? -13.539 32.890 -15.099 1.00 47.44 478 GLY A N 1
ATOM 3781 C CA . GLY A 1 478 ? -14.689 32.256 -14.468 1.00 47.44 478 GLY A CA 1
ATOM 3782 C C . GLY A 1 478 ? -15.432 31.214 -15.311 1.00 47.44 478 GLY A C 1
ATOM 3783 O O . GLY A 1 478 ? -15.800 31.453 -16.459 1.00 47.44 478 GLY A O 1
ATOM 3784 N N . GLY A 1 479 ? -15.750 30.098 -14.651 1.00 47.53 479 GLY A N 1
ATOM 3785 C CA . GLY A 1 479 ? -16.814 29.175 -15.039 1.00 47.53 479 GLY A CA 1
ATOM 3786 C C . GLY A 1 479 ? -16.323 27.795 -15.472 1.00 47.53 479 GLY A C 1
ATOM 3787 O O . GLY A 1 479 ? -15.996 27.613 -16.632 1.00 47.53 479 GLY A O 1
ATOM 3788 N N . PHE A 1 480 ? -16.309 26.847 -14.522 1.00 42.16 480 PHE A N 1
ATOM 3789 C CA . PHE A 1 480 ? -16.664 25.411 -14.615 1.00 42.16 480 PHE A CA 1
ATOM 3790 C C . PHE A 1 480 ? -15.834 24.548 -13.633 1.00 42.16 480 PHE A C 1
ATOM 3792 O O . PHE A 1 480 ? -14.781 24.017 -13.957 1.00 42.16 480 PHE A O 1
ATOM 3799 N N . GLY A 1 481 ? -16.359 24.383 -12.412 1.00 46.19 481 GLY A N 1
ATOM 3800 C CA . GLY A 1 481 ? -16.633 23.073 -11.799 1.00 46.19 481 GLY A CA 1
ATOM 3801 C C . GLY A 1 481 ? -15.521 22.062 -11.482 1.00 46.19 481 GLY A C 1
ATOM 3802 O O . GLY A 1 481 ? -15.874 20.908 -11.253 1.00 46.19 481 GLY A O 1
ATOM 3803 N N . VAL A 1 482 ? -14.230 22.402 -11.433 1.00 50.31 482 VAL A N 1
ATOM 3804 C CA . VAL A 1 482 ? -13.229 21.447 -10.910 1.00 50.31 482 VAL A CA 1
ATOM 3805 C C . VAL A 1 482 ? -13.236 21.501 -9.382 1.00 50.31 482 VAL A C 1
ATOM 3807 O O . VAL A 1 482 ? -12.652 22.393 -8.771 1.00 50.31 482 VAL A O 1
ATOM 3810 N N . THR A 1 483 ? -13.932 20.557 -8.747 1.00 58.00 483 THR A N 1
ATOM 3811 C CA . THR A 1 483 ? -13.897 20.401 -7.288 1.00 58.00 483 THR A CA 1
ATOM 3812 C C . THR A 1 483 ? -12.490 19.998 -6.838 1.00 58.00 483 THR A C 1
ATOM 3814 O O . THR A 1 483 ? -11.965 19.007 -7.357 1.00 58.00 483 THR A O 1
ATOM 3817 N N . PRO A 1 484 ? -11.874 20.714 -5.879 1.00 66.69 484 PRO A N 1
ATOM 3818 C CA . PRO A 1 484 ? -10.564 20.350 -5.352 1.00 66.69 484 PRO A CA 1
ATOM 3819 C C . PRO A 1 484 ? -10.595 18.934 -4.771 1.00 66.69 484 PRO A C 1
ATOM 3821 O O . PRO A 1 484 ? -11.564 18.537 -4.120 1.00 66.69 484 PRO A O 1
ATOM 3824 N N . VAL A 1 485 ? -9.528 18.162 -5.002 1.00 73.06 485 VAL A N 1
ATOM 3825 C CA . VAL A 1 485 ? -9.415 16.806 -4.450 1.00 73.06 485 VAL A CA 1
ATOM 3826 C C . VAL A 1 485 ? -9.359 16.906 -2.927 1.00 73.06 485 VAL A C 1
ATOM 3828 O O . VAL A 1 485 ? -8.393 17.431 -2.366 1.00 73.06 485 VAL A O 1
ATOM 3831 N N . MET A 1 486 ? -10.405 16.417 -2.259 1.00 82.06 486 MET A N 1
ATOM 3832 C CA . MET A 1 486 ? -10.480 16.416 -0.801 1.00 82.06 486 MET A CA 1
ATOM 3833 C C . MET A 1 486 ? -9.371 15.517 -0.228 1.00 82.06 486 MET A C 1
ATOM 3835 O O . MET A 1 486 ? -9.303 14.341 -0.602 1.00 82.06 486 MET A O 1
ATOM 3839 N N . PRO A 1 487 ? -8.497 16.031 0.658 1.00 90.31 487 PRO A N 1
ATOM 3840 C CA . PRO A 1 487 ? -7.449 15.228 1.279 1.00 90.31 487 PRO A CA 1
ATOM 3841 C C . PRO A 1 487 ? -8.024 14.030 2.039 1.00 90.31 487 PRO A C 1
ATOM 3843 O O . PRO A 1 487 ? -9.022 14.160 2.750 1.00 90.31 487 PRO A O 1
ATOM 3846 N N . LEU A 1 488 ? -7.362 12.871 1.957 1.00 92.38 488 LEU A N 1
ATOM 3847 C CA . LEU A 1 488 ? -7.793 11.661 2.671 1.00 92.38 488 LEU A CA 1
ATOM 3848 C C . LEU A 1 488 ? -7.878 11.881 4.184 1.00 92.38 488 LEU A C 1
ATOM 3850 O O . LEU A 1 488 ? -8.791 11.373 4.830 1.00 92.38 488 LEU A O 1
ATOM 3854 N N . GLY A 1 489 ? -6.968 12.677 4.747 1.00 91.81 489 GLY A N 1
ATOM 3855 C CA . GLY A 1 489 ? -7.013 13.014 6.163 1.00 91.81 489 GLY A CA 1
ATOM 3856 C C . GLY A 1 489 ? -8.279 13.779 6.567 1.00 91.81 489 GLY A C 1
ATOM 3857 O O . GLY A 1 489 ? -8.813 13.550 7.649 1.00 91.81 489 GLY A O 1
ATOM 3858 N N . ASP A 1 490 ? -8.808 14.635 5.688 1.00 92.31 490 ASP A N 1
ATOM 3859 C CA . ASP A 1 490 ? -10.070 15.344 5.931 1.00 92.31 490 ASP A CA 1
ATOM 3860 C C . ASP A 1 490 ? -11.279 14.408 5.790 1.00 92.31 490 ASP A C 1
ATOM 3862 O O . ASP A 1 490 ? -12.206 14.504 6.591 1.00 92.31 490 ASP A O 1
ATOM 3866 N N . VAL A 1 491 ? -11.246 13.441 4.860 1.00 92.50 491 VAL A N 1
ATOM 3867 C CA . VAL A 1 491 ? -12.253 12.359 4.779 1.00 92.50 491 VAL A CA 1
ATOM 3868 C C . VAL A 1 491 ? -12.347 11.606 6.111 1.00 92.50 491 VAL A C 1
ATOM 3870 O O . VAL A 1 491 ? -13.445 11.373 6.606 1.00 92.50 491 VAL A O 1
ATOM 3873 N N . VAL A 1 492 ? -11.209 11.234 6.709 1.00 94.06 492 VAL A N 1
ATOM 3874 C CA . VAL A 1 492 ? -11.182 10.517 7.996 1.00 94.06 492 VAL A CA 1
ATOM 3875 C C . VAL A 1 492 ? -11.789 11.360 9.110 1.00 94.06 492 VAL A C 1
ATOM 3877 O O . VAL A 1 492 ? -12.667 10.878 9.824 1.00 94.06 492 VAL A O 1
ATOM 3880 N N . VAL A 1 493 ? -11.331 12.608 9.257 1.00 92.31 493 VAL A N 1
ATOM 3881 C CA . VAL A 1 493 ? -11.796 13.497 10.330 1.00 92.31 493 VAL A CA 1
ATOM 3882 C C . VAL A 1 493 ? -13.296 13.737 10.206 1.00 92.31 493 VAL A C 1
ATOM 3884 O O . VAL A 1 493 ? -14.005 13.496 11.171 1.00 92.31 493 VAL A O 1
ATOM 3887 N N . THR A 1 494 ? -13.781 14.116 9.023 1.00 92.44 494 THR A N 1
ATOM 3888 C CA . THR A 1 494 ? -15.213 14.378 8.784 1.00 92.44 494 THR A CA 1
ATOM 3889 C C . THR A 1 494 ? -16.091 13.145 8.986 1.00 92.44 494 THR A C 1
ATOM 3891 O O . THR A 1 494 ? -17.204 13.263 9.482 1.00 92.44 494 THR A O 1
ATOM 3894 N N . THR A 1 495 ? -15.601 11.951 8.639 1.00 92.75 495 THR A N 1
ATOM 3895 C CA . THR A 1 495 ? -16.381 10.712 8.787 1.00 92.75 495 THR A CA 1
ATOM 3896 C C . THR A 1 495 ? -16.466 10.260 10.245 1.00 92.75 495 THR A C 1
ATOM 3898 O O . THR A 1 495 ? -17.501 9.758 10.668 1.00 92.75 495 THR A O 1
ATOM 3901 N N . LEU A 1 496 ? -15.384 10.407 11.018 1.00 92.19 496 LEU A N 1
ATOM 3902 C CA . LEU A 1 496 ? -15.325 9.964 12.418 1.00 92.19 496 LEU A CA 1
ATOM 3903 C C . LEU A 1 496 ? -15.715 11.053 13.426 1.00 92.19 496 LEU A C 1
ATOM 3905 O O . LEU A 1 496 ? -15.769 10.782 14.632 1.00 92.19 496 LEU A O 1
ATOM 3909 N N . GLU A 1 497 ? -15.973 12.271 12.951 1.00 89.00 497 GLU A N 1
ATOM 3910 C CA . GLU A 1 497 ? -16.430 13.384 13.771 1.00 89.00 497 GLU A CA 1
ATOM 3911 C C . GLU A 1 497 ? -17.713 13.009 14.528 1.00 89.00 497 GLU A C 1
ATOM 3913 O O . GLU A 1 497 ? -18.584 12.293 14.039 1.00 89.00 497 GLU A O 1
ATOM 3918 N N . GLY A 1 498 ? -17.813 13.446 15.782 1.00 87.69 498 GLY A N 1
ATOM 3919 C CA . GLY A 1 498 ? -18.917 13.081 16.670 1.00 87.69 498 GLY A CA 1
ATOM 3920 C C . GLY A 1 498 ? -18.608 11.860 17.536 1.00 87.69 498 GLY A C 1
ATOM 3921 O O . GLY A 1 498 ? -18.645 11.996 18.760 1.00 87.69 498 GLY A O 1
ATOM 3922 N N . SER A 1 499 ? -18.242 10.715 16.949 1.00 91.12 499 SER A N 1
ATOM 3923 C CA . SER A 1 499 ? -17.942 9.468 17.689 1.00 91.12 499 SER A CA 1
ATOM 3924 C C . SER A 1 499 ? -16.495 9.370 18.182 1.00 91.12 499 SER A C 1
ATOM 3926 O O . SER A 1 499 ? -16.217 8.707 19.187 1.00 91.12 499 SER A O 1
ATOM 3928 N N . TYR A 1 500 ? -15.574 10.045 17.498 1.00 95.25 500 TYR A N 1
ATOM 3929 C CA . TYR A 1 500 ? -14.165 10.121 17.859 1.00 95.25 500 TYR A CA 1
ATOM 3930 C C . TYR A 1 500 ? -13.735 11.575 18.093 1.00 95.25 500 TYR A C 1
ATOM 3932 O O . TYR A 1 500 ? -14.354 12.522 17.612 1.00 95.25 500 TYR A O 1
ATOM 3940 N N . GLU A 1 501 ? -12.665 11.752 18.862 1.00 94.94 501 GLU A N 1
ATOM 3941 C CA . GLU A 1 501 ? -12.024 13.041 19.125 1.00 94.94 501 GLU A CA 1
ATOM 3942 C C . GLU A 1 501 ? -10.645 13.057 18.482 1.00 94.94 501 GLU A C 1
ATOM 3944 O O . GLU A 1 501 ? -9.847 12.147 18.700 1.00 94.94 501 GLU A O 1
ATOM 3949 N N . LEU A 1 502 ? -10.349 14.088 17.694 1.00 95.88 502 LEU A N 1
ATOM 3950 C CA . LEU A 1 502 ? -9.025 14.270 17.114 1.00 95.88 502 LEU A CA 1
ATOM 3951 C C . LEU A 1 502 ? -8.020 14.614 18.221 1.00 95.88 502 LEU A C 1
ATOM 3953 O O . LEU A 1 502 ? -8.186 15.611 18.910 1.00 95.88 502 LEU A O 1
ATOM 3957 N N . VAL A 1 503 ? -6.973 13.805 18.371 1.00 94.94 503 VAL A N 1
ATOM 3958 C CA . VAL A 1 503 ? -5.925 13.972 19.392 1.00 94.94 503 VAL A CA 1
ATOM 3959 C C . VAL A 1 503 ? -4.659 14.566 18.798 1.00 94.94 503 VAL A C 1
ATOM 3961 O O . VAL A 1 503 ? -4.060 15.456 19.391 1.00 94.94 503 VAL A O 1
ATOM 3964 N N . LEU A 1 504 ? -4.232 14.068 17.640 1.00 93.94 504 LEU A N 1
ATOM 3965 C CA . LEU A 1 504 ? -3.025 14.526 16.964 1.00 93.94 504 LEU A CA 1
ATOM 3966 C C . LEU A 1 504 ? -3.333 14.679 15.483 1.00 93.94 504 LEU A C 1
ATOM 3968 O O . LEU A 1 504 ? -3.882 13.773 14.859 1.00 93.94 504 LEU A O 1
ATOM 3972 N N . ARG A 1 505 ? -2.944 15.821 14.918 1.00 94.12 505 ARG A N 1
ATOM 3973 C CA . ARG A 1 505 ? -2.929 16.048 13.474 1.00 94.12 505 ARG A CA 1
ATOM 3974 C C . ARG A 1 505 ? -1.630 16.725 13.090 1.00 94.12 505 ARG A C 1
ATOM 3976 O O . ARG A 1 505 ? -1.363 17.855 13.504 1.00 94.12 505 ARG A O 1
ATOM 3983 N N . ARG A 1 506 ? -0.835 16.045 12.268 1.00 92.62 506 ARG A N 1
ATOM 3984 C CA . ARG A 1 506 ? 0.418 16.588 11.748 1.00 92.62 506 ARG A CA 1
ATOM 3985 C C . ARG A 1 506 ? 0.609 16.197 10.293 1.00 92.62 506 ARG A C 1
ATOM 3987 O O . ARG A 1 506 ? 0.487 15.028 9.947 1.00 92.62 506 ARG A O 1
ATOM 3994 N N . ARG A 1 507 ? 0.922 17.193 9.465 1.00 91.94 507 ARG A N 1
ATOM 3995 C CA . ARG A 1 507 ? 1.214 17.018 8.041 1.00 91.94 507 ARG A CA 1
ATOM 3996 C C . ARG A 1 507 ? 2.723 17.031 7.827 1.00 91.94 507 ARG A C 1
ATOM 3998 O O . ARG A 1 507 ? 3.395 17.958 8.280 1.00 91.94 507 ARG A O 1
ATOM 4005 N N . TYR A 1 508 ? 3.242 16.020 7.148 1.00 91.19 508 TYR A N 1
ATOM 4006 C CA . TYR A 1 508 ? 4.652 15.896 6.794 1.00 91.19 508 TYR A CA 1
ATOM 4007 C C . TYR A 1 508 ? 4.818 16.220 5.319 1.00 91.19 508 TYR A C 1
ATOM 4009 O O . TYR A 1 508 ? 4.315 15.499 4.458 1.00 91.19 508 TYR A O 1
ATOM 4017 N N . SER A 1 509 ? 5.506 17.325 5.035 1.00 87.88 509 SER A N 1
ATOM 4018 C CA . SER A 1 509 ? 5.911 17.655 3.671 1.00 87.88 509 SER A CA 1
ATOM 4019 C C . SER A 1 509 ? 7.029 16.716 3.236 1.00 87.88 509 SER A C 1
ATOM 4021 O O . SER A 1 509 ? 7.966 16.472 3.993 1.00 87.88 509 SER A O 1
ATOM 4023 N N . LEU A 1 510 ? 6.954 16.245 1.995 1.00 86.19 510 LEU A N 1
ATOM 4024 C CA . LEU A 1 510 ? 7.978 15.398 1.388 1.00 86.19 510 LEU A CA 1
ATOM 4025 C C . LEU A 1 510 ? 9.085 16.218 0.707 1.00 86.19 510 LEU A C 1
ATOM 4027 O O . LEU A 1 510 ? 9.781 15.718 -0.169 1.00 86.19 510 LEU A O 1
ATOM 4031 N N . LYS A 1 511 ? 9.282 17.482 1.107 1.00 86.81 511 LYS A N 1
ATOM 4032 C CA . LYS A 1 511 ? 10.311 18.375 0.548 1.00 86.81 511 LYS A CA 1
ATOM 4033 C C . LYS A 1 511 ? 11.719 17.770 0.578 1.00 86.81 511 LYS A C 1
ATOM 4035 O O . LYS A 1 511 ? 12.497 18.047 -0.326 1.00 86.81 511 LYS A O 1
ATOM 4040 N N . GLU A 1 512 ? 12.050 16.982 1.597 1.00 80.06 512 GLU A N 1
ATOM 4041 C CA . GLU A 1 512 ? 13.355 16.313 1.719 1.00 80.06 512 GLU A CA 1
ATOM 4042 C C . GLU A 1 512 ? 13.614 15.313 0.579 1.00 80.06 512 GLU A C 1
ATOM 4044 O O . GLU A 1 512 ? 14.763 15.102 0.215 1.00 80.06 512 GLU A O 1
ATOM 4049 N N . MET A 1 513 ? 12.569 14.801 -0.087 1.00 79.00 513 MET A N 1
ATOM 4050 C CA . MET A 1 513 ? 12.715 13.960 -1.285 1.00 79.00 513 MET A CA 1
ATOM 4051 C C . MET A 1 513 ? 13.273 14.710 -2.504 1.00 79.00 513 MET A C 1
ATOM 4053 O O . MET A 1 513 ? 13.544 14.086 -3.526 1.00 79.00 513 MET A O 1
ATOM 4057 N N . LEU A 1 514 ? 13.413 16.038 -2.426 1.00 79.44 514 LEU A N 1
ATOM 4058 C CA . LEU A 1 514 ? 14.045 16.868 -3.453 1.00 79.44 514 LEU A CA 1
ATOM 4059 C C . LEU A 1 514 ? 15.559 17.020 -3.260 1.00 79.44 514 LEU A C 1
ATOM 4061 O O . LEU A 1 514 ? 16.169 17.752 -4.034 1.00 79.44 514 LEU A O 1
ATOM 4065 N N . ASP A 1 515 ? 16.156 16.418 -2.228 1.00 80.69 515 ASP A N 1
ATOM 4066 C CA . ASP A 1 515 ? 17.606 16.478 -2.057 1.00 80.69 515 ASP A CA 1
ATOM 4067 C C . ASP A 1 515 ? 18.321 15.681 -3.163 1.00 80.69 515 ASP A C 1
ATOM 4069 O O . ASP A 1 515 ? 17.927 14.565 -3.504 1.00 80.69 515 ASP A O 1
ATOM 4073 N N . ASP A 1 516 ? 19.397 16.239 -3.718 1.00 72.50 516 ASP A N 1
ATOM 4074 C CA . ASP A 1 516 ? 20.177 15.626 -4.803 1.00 72.50 516 ASP A CA 1
ATOM 4075 C C . ASP A 1 516 ? 20.827 14.300 -4.376 1.00 72.50 516 ASP A C 1
ATOM 4077 O O . ASP A 1 516 ? 21.138 13.442 -5.212 1.00 72.50 516 ASP A O 1
ATOM 4081 N N . SER A 1 517 ? 21.035 14.130 -3.066 1.00 73.62 517 SER A N 1
ATOM 4082 C CA . SER A 1 517 ? 21.563 12.905 -2.468 1.00 73.62 517 SER A CA 1
ATOM 4083 C C . SER A 1 517 ? 20.553 11.746 -2.512 1.00 73.62 517 SER A C 1
ATOM 4085 O O . SER A 1 517 ? 20.942 10.577 -2.649 1.00 73.62 517 SER A O 1
ATOM 4087 N N . GLU A 1 518 ? 19.255 12.057 -2.503 1.00 79.19 518 GLU A N 1
ATOM 4088 C CA . GLU A 1 518 ? 18.185 11.070 -2.431 1.00 79.19 518 GLU A CA 1
ATOM 4089 C C . GLU A 1 518 ? 18.049 10.282 -3.741 1.00 79.19 518 GLU A C 1
ATOM 4091 O O . GLU A 1 518 ? 18.140 10.795 -4.865 1.00 79.19 518 GLU A O 1
ATOM 4096 N N . ALA A 1 519 ? 17.827 8.973 -3.610 1.00 80.81 519 ALA A N 1
ATOM 4097 C CA . ALA A 1 519 ? 17.658 8.085 -4.761 1.00 80.81 519 ALA A CA 1
ATOM 4098 C C . ALA A 1 519 ? 16.407 8.450 -5.579 1.00 80.81 519 ALA A C 1
ATOM 4100 O O . ALA A 1 519 ? 16.427 8.383 -6.812 1.00 80.81 519 ALA A O 1
ATOM 4101 N N . THR A 1 520 ? 15.344 8.887 -4.898 1.00 84.69 520 THR A N 1
ATOM 4102 C CA . THR A 1 520 ? 14.068 9.244 -5.524 1.00 84.69 520 THR A CA 1
ATOM 4103 C C . THR A 1 520 ? 14.190 10.488 -6.400 1.00 84.69 520 THR A C 1
ATOM 4105 O O . THR A 1 520 ? 13.744 10.458 -7.545 1.00 84.69 520 THR A O 1
ATOM 4108 N N . HIS A 1 521 ? 14.896 11.536 -5.951 1.00 88.50 521 HIS A N 1
ATOM 4109 C CA . HIS A 1 521 ? 15.126 12.725 -6.778 1.00 88.50 521 HIS A CA 1
ATOM 4110 C C . HIS A 1 521 ? 15.871 12.381 -8.076 1.00 88.50 521 HIS A C 1
ATOM 4112 O O . HIS A 1 521 ? 15.463 12.763 -9.177 1.00 88.50 521 HIS A O 1
ATOM 4118 N N . ARG A 1 522 ? 16.943 11.583 -7.968 1.00 88.50 522 ARG A N 1
ATOM 4119 C CA . ARG A 1 522 ? 17.715 11.117 -9.131 1.00 88.50 522 ARG A CA 1
ATOM 4120 C C . ARG A 1 522 ? 16.854 10.317 -10.107 1.00 88.50 522 ARG A C 1
ATOM 4122 O O . ARG A 1 522 ? 17.042 10.447 -11.318 1.00 88.50 522 ARG A O 1
ATOM 4129 N N . GLN A 1 523 ? 15.924 9.504 -9.608 1.00 89.19 523 GLN A N 1
ATOM 4130 C CA . GLN A 1 523 ? 14.973 8.762 -10.433 1.00 89.19 523 GLN A CA 1
ATOM 4131 C C . GLN A 1 523 ? 13.984 9.691 -11.144 1.00 89.19 523 GLN A C 1
ATOM 4133 O O . GLN A 1 523 ? 13.832 9.596 -12.363 1.00 89.19 523 GLN A O 1
ATOM 4138 N N . ASP A 1 524 ? 13.369 10.624 -10.426 1.00 92.31 524 ASP A N 1
ATOM 4139 C CA . ASP A 1 524 ? 12.394 11.563 -10.986 1.00 92.31 524 ASP A CA 1
ATOM 4140 C C . ASP A 1 524 ? 13.032 12.425 -12.084 1.00 92.31 524 ASP A C 1
ATOM 4142 O O . ASP A 1 524 ? 12.502 12.561 -13.193 1.00 92.31 524 ASP A O 1
ATOM 4146 N N . MET A 1 525 ? 14.255 12.905 -11.844 1.00 93.81 525 MET A N 1
ATOM 4147 C CA . MET A 1 525 ? 15.016 13.662 -12.836 1.00 93.81 525 MET A CA 1
ATOM 4148 C C . MET A 1 525 ? 15.411 12.827 -14.060 1.00 93.81 525 MET A C 1
ATOM 4150 O O . MET A 1 525 ? 15.563 13.387 -15.147 1.00 93.81 525 MET A O 1
ATOM 4154 N N . ARG A 1 526 ? 15.545 11.496 -13.952 1.00 93.00 526 ARG A N 1
ATOM 4155 C CA . ARG A 1 526 ? 15.755 10.627 -15.129 1.00 93.00 526 ARG A CA 1
ATOM 4156 C C . ARG A 1 526 ? 14.527 10.608 -16.031 1.00 93.00 526 ARG A C 1
ATOM 4158 O O . ARG A 1 526 ? 14.692 10.713 -17.246 1.00 93.00 526 ARG A O 1
ATOM 4165 N N . TYR A 1 527 ? 13.323 10.536 -15.464 1.00 95.56 527 TYR A N 1
ATOM 4166 C CA . TYR A 1 527 ? 12.080 10.619 -16.236 1.00 95.56 527 TYR A CA 1
ATOM 4167 C C . TYR A 1 527 ? 11.925 11.978 -16.911 1.00 95.56 527 TYR A C 1
ATOM 4169 O O . TYR A 1 527 ? 11.624 12.037 -18.104 1.00 95.56 527 TYR A O 1
ATOM 4177 N N . ILE A 1 528 ? 12.210 13.064 -16.190 1.00 96.19 528 ILE A N 1
ATOM 4178 C CA . ILE A 1 528 ? 12.170 14.412 -16.765 1.00 96.19 528 ILE A CA 1
ATOM 4179 C C . ILE A 1 528 ? 13.176 14.521 -17.918 1.00 96.19 528 ILE A C 1
ATOM 4181 O O . ILE A 1 528 ? 12.787 14.893 -19.019 1.00 96.19 528 ILE A O 1
ATOM 4185 N N . ARG A 1 529 ? 14.434 14.102 -17.742 1.00 95.31 529 ARG A N 1
ATOM 4186 C CA . ARG A 1 529 ? 15.437 14.131 -18.828 1.00 95.31 529 ARG A CA 1
ATOM 4187 C C . ARG A 1 529 ? 15.055 13.260 -20.028 1.00 95.31 529 ARG A C 1
ATOM 4189 O O . ARG A 1 529 ? 15.416 13.590 -21.153 1.00 95.31 529 ARG A O 1
ATOM 4196 N N . ALA A 1 530 ? 14.380 12.137 -19.792 1.00 94.94 530 ALA A N 1
ATOM 4197 C CA . ALA A 1 530 ? 13.995 11.198 -20.838 1.00 94.94 530 ALA A CA 1
ATOM 4198 C C . ALA A 1 530 ? 12.789 11.673 -21.660 1.00 94.94 530 ALA A C 1
ATOM 4200 O O . ALA A 1 530 ? 12.772 11.470 -22.873 1.00 94.94 530 ALA A O 1
ATOM 4201 N N . PHE A 1 531 ? 11.785 12.267 -21.010 1.00 96.81 531 PHE A N 1
ATOM 4202 C CA . PHE A 1 531 ? 10.474 12.497 -21.620 1.00 96.81 531 PHE A CA 1
ATOM 4203 C C . PHE A 1 531 ? 10.094 13.973 -21.755 1.00 96.81 531 PHE A C 1
ATOM 4205 O O . PHE A 1 531 ? 9.277 14.303 -22.618 1.00 96.81 531 PHE A O 1
ATOM 4212 N N . ALA A 1 532 ? 10.679 14.879 -20.966 1.00 96.44 532 ALA A N 1
ATOM 4213 C CA . ALA A 1 532 ? 10.401 16.305 -21.085 1.00 96.44 532 ALA A CA 1
ATOM 4214 C C . ALA A 1 532 ? 10.970 16.884 -22.384 1.00 96.44 532 ALA A C 1
ATOM 4216 O O . ALA A 1 532 ? 12.084 16.581 -22.809 1.00 96.44 532 ALA A O 1
ATOM 4217 N N . HIS A 1 533 ? 10.216 17.790 -22.998 1.00 95.50 533 HIS A N 1
ATOM 4218 C CA . HIS A 1 533 ? 10.720 18.589 -24.102 1.00 95.50 533 HIS A CA 1
ATOM 4219 C C . HIS A 1 533 ? 11.771 19.598 -23.584 1.00 95.50 533 HIS A C 1
ATOM 4221 O O . HIS A 1 533 ? 11.495 20.290 -22.597 1.00 95.50 533 HIS A O 1
ATOM 4227 N N . PRO A 1 534 ? 12.932 19.773 -24.251 1.00 94.38 534 PRO A N 1
ATOM 4228 C CA . PRO A 1 534 ? 14.037 20.595 -23.739 1.00 94.38 534 PRO A CA 1
ATOM 4229 C C . PRO A 1 534 ? 13.649 22.029 -23.345 1.00 94.38 534 PRO A C 1
ATOM 4231 O O . PRO A 1 534 ? 14.132 22.553 -22.346 1.00 94.38 534 PRO A O 1
ATOM 4234 N N . GLN A 1 535 ? 12.723 22.652 -24.083 1.00 95.31 535 GLN A N 1
ATOM 4235 C CA . GLN A 1 535 ? 12.239 24.012 -23.791 1.00 95.31 535 GLN A CA 1
ATOM 4236 C C . GLN A 1 535 ? 11.437 24.121 -22.482 1.00 95.31 535 GLN A C 1
ATOM 4238 O O . GLN A 1 535 ? 11.410 25.184 -21.869 1.00 95.31 535 GLN A O 1
ATOM 4243 N N . PHE A 1 536 ? 10.787 23.039 -22.046 1.00 94.94 536 PHE A N 1
ATOM 4244 C CA . PHE A 1 536 ? 9.915 23.031 -20.867 1.00 94.94 536 PHE A CA 1
ATOM 4245 C C . PHE A 1 536 ? 10.580 22.395 -19.640 1.00 94.94 536 PHE A C 1
ATOM 4247 O O . PHE A 1 536 ? 9.979 22.376 -18.570 1.00 94.94 536 PHE A O 1
ATOM 4254 N N . HIS A 1 537 ? 11.832 21.940 -19.748 1.00 94.31 537 HIS A N 1
ATOM 4255 C CA . HIS A 1 537 ? 12.534 21.221 -18.681 1.00 94.31 537 HIS A CA 1
ATOM 4256 C C . HIS A 1 537 ? 12.552 21.992 -17.350 1.00 94.31 537 HIS A C 1
ATOM 4258 O O . HIS A 1 537 ? 12.092 21.481 -16.336 1.00 94.31 537 HIS A O 1
ATOM 4264 N N . LYS A 1 538 ? 12.977 23.266 -17.357 1.00 94.88 538 LYS A N 1
ATOM 4265 C CA . LYS A 1 538 ? 13.011 24.121 -16.147 1.00 94.88 538 LYS A CA 1
ATOM 4266 C C . LYS A 1 538 ? 11.629 24.422 -15.561 1.00 94.88 538 LYS A C 1
ATOM 4268 O O . LYS A 1 538 ? 11.509 24.808 -14.403 1.00 94.88 538 LYS A O 1
ATOM 4273 N N . ARG A 1 539 ? 10.578 24.362 -16.381 1.00 94.88 539 ARG A N 1
ATOM 4274 C CA . ARG A 1 539 ? 9.201 24.532 -15.910 1.00 94.88 539 ARG A CA 1
ATOM 4275 C C . ARG A 1 539 ? 8.740 23.259 -15.206 1.00 94.88 539 ARG A C 1
ATOM 4277 O O . ARG A 1 539 ? 8.279 23.350 -14.080 1.00 94.88 539 ARG A O 1
ATOM 4284 N N . ILE A 1 540 ? 8.926 22.105 -15.841 1.00 95.81 540 ILE A N 1
ATOM 4285 C CA . ILE A 1 540 ? 8.545 20.797 -15.294 1.00 95.81 540 ILE A CA 1
ATOM 4286 C C . ILE A 1 540 ? 9.312 20.497 -14.000 1.00 95.81 540 ILE A C 1
ATOM 4288 O O . ILE A 1 540 ? 8.746 19.966 -13.056 1.00 95.81 540 ILE A O 1
ATOM 4292 N N . GLU A 1 541 ? 10.581 20.892 -13.919 1.00 95.25 541 GLU A N 1
ATOM 4293 C CA . GLU A 1 541 ? 11.377 20.779 -12.695 1.00 95.25 541 GLU A CA 1
ATOM 4294 C C . GLU A 1 541 ? 10.812 21.632 -11.547 1.00 95.25 541 GLU A C 1
ATOM 4296 O O . GLU A 1 541 ? 10.782 21.182 -10.406 1.00 95.25 541 GLU A O 1
ATOM 4301 N N . ARG A 1 542 ? 10.290 22.834 -11.833 1.00 94.25 542 ARG A N 1
ATOM 4302 C CA . ARG A 1 542 ? 9.568 23.635 -10.829 1.00 94.25 542 ARG A CA 1
ATOM 4303 C C . ARG A 1 542 ? 8.249 22.983 -10.427 1.00 94.25 542 ARG A C 1
ATOM 4305 O O . ARG A 1 542 ? 7.997 22.861 -9.238 1.00 94.25 542 ARG A O 1
ATOM 4312 N N . GLU A 1 543 ? 7.476 22.480 -11.392 1.00 94.94 543 GLU A N 1
ATOM 4313 C CA . GLU A 1 543 ? 6.249 21.717 -11.116 1.00 94.94 543 GLU A CA 1
ATOM 4314 C C . GLU A 1 543 ? 6.540 20.497 -10.214 1.00 94.94 543 GLU A C 1
ATOM 4316 O O . GLU A 1 543 ? 5.763 20.205 -9.309 1.00 94.94 543 GLU A O 1
ATOM 4321 N N . LEU A 1 544 ? 7.684 19.819 -10.399 1.00 95.06 544 LEU A N 1
ATOM 4322 C CA . LEU A 1 544 ? 8.132 18.713 -9.539 1.00 95.06 544 LEU A CA 1
ATOM 4323 C C . LEU A 1 544 ? 8.434 19.191 -8.112 1.00 95.06 544 LEU A C 1
ATOM 4325 O O . LEU A 1 544 ? 8.040 18.549 -7.137 1.00 95.06 544 LEU A O 1
ATOM 4329 N N . GLN A 1 545 ? 9.135 20.317 -7.977 1.00 93.31 545 GLN A N 1
ATOM 4330 C CA . GLN A 1 545 ? 9.427 20.893 -6.667 1.00 93.31 545 GLN A CA 1
ATOM 4331 C C . GLN A 1 545 ? 8.150 21.307 -5.934 1.00 93.31 545 GLN A C 1
ATOM 4333 O O . GLN A 1 545 ? 8.019 21.033 -4.740 1.00 93.31 545 GLN A O 1
ATOM 4338 N N . ASP A 1 546 ? 7.214 21.937 -6.639 1.00 91.69 546 ASP A N 1
ATOM 4339 C CA . ASP A 1 546 ? 5.934 22.365 -6.081 1.00 91.69 546 ASP A CA 1
ATOM 4340 C C . ASP A 1 546 ? 5.083 21.152 -5.685 1.00 91.69 546 ASP A C 1
ATOM 4342 O O . ASP A 1 546 ? 4.491 21.145 -4.602 1.00 91.69 546 ASP A O 1
ATOM 4346 N N . PHE A 1 547 ? 5.107 20.075 -6.483 1.00 93.50 547 PHE A N 1
ATOM 4347 C CA . PHE A 1 547 ? 4.450 18.811 -6.150 1.00 93.50 547 PHE A CA 1
ATOM 4348 C C . PHE A 1 547 ? 4.871 18.296 -4.766 1.00 93.50 547 PHE A C 1
ATOM 4350 O O . PHE A 1 547 ? 4.007 18.125 -3.910 1.00 93.50 547 PHE A O 1
ATOM 4357 N N . TYR A 1 548 ? 6.168 18.114 -4.494 1.00 92.19 548 TYR A N 1
ATOM 4358 C CA . TYR A 1 548 ? 6.629 17.575 -3.203 1.00 92.19 548 TYR A CA 1
ATOM 4359 C C . TYR A 1 548 ? 6.591 18.581 -2.042 1.00 92.19 548 TYR A C 1
ATOM 4361 O O . TYR A 1 548 ? 6.454 18.185 -0.883 1.00 92.19 548 TYR A O 1
ATOM 4369 N N . LYS A 1 549 ? 6.717 19.886 -2.319 1.00 90.25 549 LYS A N 1
ATOM 4370 C CA . LYS A 1 549 ? 6.686 20.928 -1.278 1.00 90.25 549 LYS A CA 1
ATOM 4371 C C . LYS A 1 549 ? 5.266 21.248 -0.819 1.00 90.25 549 LYS A C 1
ATOM 4373 O O . LYS A 1 549 ? 5.039 21.385 0.382 1.00 90.25 549 LYS A O 1
ATOM 4378 N N . VAL A 1 550 ? 4.340 21.401 -1.765 1.00 88.94 550 VAL A N 1
ATOM 4379 C CA . VAL A 1 550 ? 3.020 22.010 -1.537 1.00 88.94 550 VAL A CA 1
ATOM 4380 C C . VAL A 1 550 ? 1.896 20.989 -1.642 1.00 88.94 550 VAL A C 1
ATOM 4382 O O . VAL A 1 550 ? 0.956 21.015 -0.843 1.00 88.94 550 VAL A O 1
ATOM 4385 N N . HIS A 1 551 ? 1.958 20.095 -2.627 1.00 88.69 551 HIS A N 1
ATOM 4386 C CA . HIS A 1 551 ? 0.805 19.266 -2.954 1.00 88.69 551 HIS A CA 1
ATOM 4387 C C . HIS A 1 551 ? 0.838 17.901 -2.274 1.00 88.69 551 HIS A C 1
ATOM 4389 O O . HIS A 1 551 ? -0.178 17.506 -1.708 1.00 88.69 551 HIS A O 1
ATOM 4395 N N . GLN A 1 552 ? 1.980 17.218 -2.257 1.00 89.94 552 GLN A N 1
ATOM 4396 C CA . GLN A 1 552 ? 2.131 15.894 -1.669 1.00 89.94 552 GLN A CA 1
ATOM 4397 C C . GLN A 1 552 ? 2.618 15.979 -0.221 1.00 89.94 552 GLN A C 1
ATOM 4399 O O . GLN A 1 552 ? 3.656 16.564 0.086 1.00 89.94 552 GLN A O 1
ATOM 4404 N N . MET A 1 553 ? 1.853 15.360 0.674 1.00 91.69 553 MET A N 1
ATOM 4405 C CA . MET A 1 553 ? 2.150 15.273 2.102 1.00 91.69 553 MET A CA 1
ATOM 4406 C C . MET A 1 553 ? 1.703 13.914 2.641 1.00 91.69 553 MET A C 1
ATOM 4408 O O . MET A 1 553 ? 0.824 13.275 2.054 1.00 91.69 553 MET A O 1
ATOM 4412 N N . ILE A 1 554 ? 2.287 13.505 3.766 1.00 94.62 554 ILE A N 1
ATOM 4413 C CA . ILE A 1 554 ? 1.803 12.383 4.574 1.00 94.62 554 ILE A CA 1
ATOM 4414 C C . ILE A 1 554 ? 1.151 12.958 5.833 1.00 94.62 554 ILE A C 1
ATOM 4416 O O . ILE A 1 554 ? 1.788 13.685 6.593 1.00 94.62 554 ILE A O 1
ATOM 4420 N N . ASP A 1 555 ? -0.116 12.642 6.055 1.00 95.31 555 ASP A N 1
ATOM 4421 C CA . ASP A 1 555 ? -0.878 13.033 7.232 1.00 95.31 555 ASP A CA 1
ATOM 4422 C C . ASP A 1 555 ? -0.779 11.932 8.295 1.00 95.31 555 ASP A C 1
ATOM 4424 O O . ASP A 1 555 ? -1.170 10.790 8.055 1.00 95.31 555 ASP A O 1
ATOM 4428 N N . LEU A 1 556 ? -0.288 12.290 9.485 1.00 96.88 556 LEU A N 1
ATOM 4429 C CA . LEU A 1 556 ? -0.447 11.497 10.703 1.00 96.88 556 LEU A CA 1
ATOM 4430 C C . LEU A 1 556 ? -1.646 12.042 11.479 1.00 96.88 556 LEU A C 1
ATOM 4432 O O . LEU A 1 556 ? -1.631 13.188 11.945 1.00 96.88 556 LEU A O 1
ATOM 4436 N N . LEU A 1 557 ? -2.659 11.201 11.639 1.00 97.50 557 LEU A N 1
ATOM 4437 C CA . LEU A 1 557 ? -3.856 11.485 12.417 1.00 97.50 557 LEU A CA 1
ATOM 4438 C C . LEU A 1 557 ? -3.971 10.472 13.542 1.00 97.50 557 LEU A C 1
ATOM 4440 O O . LEU A 1 557 ? -3.863 9.276 13.298 1.00 97.50 557 LEU A O 1
ATOM 4444 N N . VAL A 1 558 ? -4.240 10.935 14.757 1.00 97.56 558 VAL A N 1
ATOM 4445 C CA . VAL A 1 558 ? -4.616 10.070 15.877 1.00 97.56 558 VAL A CA 1
ATOM 4446 C C . VAL A 1 558 ? -5.952 10.547 16.409 1.00 97.56 558 VAL A C 1
ATOM 4448 O O . VAL A 1 558 ? -6.099 11.722 16.742 1.00 97.56 558 VAL A O 1
ATOM 4451 N N . LEU A 1 559 ? -6.918 9.639 16.492 1.00 97.19 559 LEU A N 1
ATOM 4452 C CA . LEU A 1 559 ? -8.245 9.895 17.027 1.00 97.19 559 LEU A CA 1
ATOM 4453 C C . LEU A 1 559 ? -8.520 8.980 18.219 1.00 97.19 559 LEU A C 1
ATOM 4455 O O . LEU A 1 559 ? -8.132 7.814 18.219 1.00 97.19 559 LEU A O 1
ATOM 4459 N N . ARG A 1 560 ? -9.221 9.489 19.228 1.00 96.06 560 ARG A N 1
ATOM 4460 C CA . ARG A 1 560 ? -9.656 8.733 20.402 1.00 96.06 560 ARG A CA 1
ATOM 4461 C C . ARG A 1 560 ? -11.141 8.423 20.317 1.00 96.06 560 ARG A C 1
ATOM 4463 O O . ARG A 1 560 ? -11.946 9.318 20.080 1.00 96.06 560 ARG A O 1
ATOM 4470 N N . LYS A 1 561 ? -11.521 7.174 20.580 1.00 94.88 561 LYS A N 1
ATOM 4471 C CA . LYS A 1 561 ? -12.927 6.766 20.660 1.00 94.88 561 LYS A CA 1
ATOM 4472 C C . LYS A 1 561 ? -13.582 7.366 21.904 1.00 94.88 561 LYS A C 1
ATOM 4474 O O . LYS A 1 561 ? -13.108 7.117 23.018 1.00 94.88 561 LYS A O 1
ATOM 4479 N N . LYS A 1 562 ? -14.678 8.114 21.744 1.00 92.50 562 LYS A N 1
ATOM 4480 C CA . LYS A 1 562 ? -15.440 8.621 22.894 1.00 92.50 562 LYS A CA 1
ATOM 4481 C C . LYS A 1 562 ? -16.043 7.459 23.678 1.00 92.50 562 LYS A C 1
ATOM 4483 O O . LYS A 1 562 ? -16.391 6.420 23.118 1.00 92.50 562 LYS A O 1
ATOM 4488 N N . LYS A 1 563 ? -16.159 7.631 24.994 1.00 87.12 563 LYS A N 1
ATOM 4489 C CA . LYS A 1 563 ? -16.945 6.706 25.814 1.00 87.12 563 LYS A CA 1
ATOM 4490 C C . LYS A 1 563 ? -18.407 6.889 25.444 1.00 87.12 563 LYS A C 1
ATOM 4492 O O . LYS A 1 563 ? -18.858 8.031 25.351 1.00 87.12 563 LYS A O 1
ATOM 4497 N N . LEU A 1 564 ? -19.131 5.792 25.243 1.00 80.81 564 LEU A N 1
ATOM 4498 C CA . LEU A 1 564 ? -20.571 5.887 25.068 1.00 80.81 564 LEU A CA 1
ATOM 4499 C C . LEU A 1 564 ? -21.122 6.433 26.387 1.00 80.81 564 LEU A C 1
ATOM 4501 O O . LEU A 1 564 ? -20.961 5.799 27.435 1.00 80.81 564 LEU A O 1
ATOM 4505 N N . SER A 1 565 ? -21.721 7.624 26.372 1.00 67.75 565 SER A N 1
ATOM 4506 C CA . SER A 1 565 ? -22.506 8.059 27.518 1.00 67.75 565 SER A CA 1
ATOM 4507 C C . SER A 1 565 ? -23.655 7.069 27.613 1.00 67.75 565 SER A C 1
ATOM 4509 O O . SER A 1 565 ? -24.609 7.137 26.841 1.00 67.75 565 SER A O 1
ATOM 4511 N N . LYS A 1 566 ? -23.552 6.102 28.528 1.00 60.47 566 LYS A N 1
ATOM 4512 C CA . LYS A 1 566 ? -24.747 5.443 29.034 1.00 60.47 566 LYS A CA 1
ATOM 4513 C C . LYS A 1 566 ? -25.579 6.593 29.569 1.00 60.47 566 LYS A C 1
ATOM 4515 O O . LYS A 1 566 ? -25.210 7.156 30.597 1.00 60.47 566 LYS A O 1
ATOM 4520 N N . ASN A 1 567 ? -26.609 6.999 28.830 1.00 42.72 567 ASN A N 1
ATOM 4521 C CA . ASN A 1 567 ? -27.672 7.813 29.383 1.00 42.72 567 ASN A CA 1
ATOM 4522 C C . ASN A 1 567 ? -28.217 6.988 30.545 1.00 42.72 567 ASN A C 1
ATOM 4524 O O . ASN A 1 567 ? -29.043 6.098 30.384 1.00 42.72 567 ASN A O 1
ATOM 4528 N N . THR A 1 568 ? -27.657 7.207 31.728 1.00 41.16 568 THR A N 1
ATOM 4529 C CA . THR A 1 568 ? -28.380 6.996 32.959 1.00 41.16 568 THR A CA 1
ATOM 4530 C C . THR A 1 568 ? -29.505 8.004 32.876 1.00 41.16 568 THR A C 1
ATOM 4532 O O . THR A 1 568 ? -29.293 9.185 33.156 1.00 41.16 568 THR A O 1
ATOM 4535 N N . ASP A 1 569 ? -30.659 7.548 32.392 1.00 39.53 569 ASP A N 1
ATOM 4536 C CA . ASP A 1 569 ? -31.932 8.229 32.555 1.00 39.53 569 ASP A CA 1
ATOM 4537 C C . ASP A 1 569 ? -32.057 8.605 34.029 1.00 39.53 569 ASP A C 1
ATOM 4539 O O . ASP A 1 569 ? -32.409 7.810 34.896 1.00 39.53 569 ASP A O 1
ATOM 4543 N N . THR A 1 570 ? -31.671 9.844 34.311 1.00 40.69 570 THR A N 1
ATOM 4544 C CA . THR A 1 570 ? -31.859 10.519 35.592 1.00 40.69 570 THR A CA 1
ATOM 4545 C C . THR A 1 570 ? -32.940 11.577 35.399 1.00 40.69 570 THR A C 1
ATOM 4547 O O . THR A 1 570 ? -32.858 12.685 35.910 1.00 40.69 570 THR A O 1
ATOM 4550 N N . PHE A 1 571 ? -33.959 11.229 34.614 1.00 40.38 571 PHE A N 1
ATOM 4551 C CA . PHE A 1 571 ? -35.176 11.999 34.421 1.00 40.38 571 PHE A CA 1
ATOM 4552 C C . PHE A 1 571 ? -36.351 11.031 34.498 1.00 40.38 571 PHE A C 1
ATOM 4554 O O . PHE A 1 571 ? -36.776 10.509 33.484 1.00 40.38 571 PHE A O 1
ATOM 4561 N N . TYR A 1 572 ? -36.773 10.716 35.724 1.00 40.03 572 TYR A N 1
ATOM 4562 C CA . TYR A 1 572 ? -38.168 10.611 36.180 1.00 40.03 572 TYR A CA 1
ATOM 4563 C C . TYR A 1 572 ? -38.157 10.175 37.656 1.00 40.03 572 TYR A C 1
ATOM 4565 O O . TYR A 1 572 ? -38.504 9.055 38.013 1.00 40.03 572 TYR A O 1
ATOM 4573 N N . ASN A 1 573 ? -37.742 11.092 38.536 1.00 39.59 573 ASN A N 1
ATOM 4574 C CA . ASN A 1 573 ? -38.307 11.150 39.882 1.00 39.59 573 ASN A CA 1
ATOM 4575 C C . ASN A 1 573 ? -39.507 12.093 39.779 1.00 39.59 573 ASN A C 1
ATOM 4577 O O . ASN A 1 573 ? -39.356 13.312 39.781 1.00 39.59 573 ASN A O 1
ATOM 4581 N N . GLY A 1 574 ? -40.683 11.508 39.596 1.00 33.00 574 GLY A N 1
ATOM 4582 C CA . GLY A 1 574 ? -41.952 12.213 39.562 1.00 33.00 574 GLY A CA 1
ATOM 4583 C C . GLY A 1 574 ? -43.043 11.223 39.917 1.00 33.00 574 GLY A C 1
ATOM 4584 O O . GLY A 1 574 ? -43.383 10.372 39.101 1.00 33.00 574 GLY A O 1
ATOM 4585 N N . ASP A 1 575 ? -43.500 11.314 41.164 1.00 41.34 575 ASP A N 1
ATOM 4586 C CA . ASP A 1 575 ? -44.697 10.684 41.712 1.00 41.34 575 ASP A CA 1
ATOM 4587 C C . ASP A 1 575 ? -45.783 10.453 40.661 1.00 41.34 575 ASP A C 1
ATOM 4589 O O . ASP A 1 575 ? -46.221 11.413 40.040 1.00 41.34 575 ASP A O 1
ATOM 4593 N N . HIS A 1 576 ? -46.278 9.218 40.533 1.00 35.91 576 HIS A N 1
ATOM 4594 C CA . HIS A 1 576 ? -47.710 8.962 40.360 1.00 35.91 576 HIS A CA 1
ATOM 4595 C C . HIS A 1 576 ? -48.055 7.480 40.586 1.00 35.91 576 HIS A C 1
ATOM 4597 O O . HIS A 1 576 ? -47.731 6.596 39.802 1.00 35.91 576 HIS A O 1
ATOM 4603 N N . ASN A 1 577 ? -48.731 7.257 41.714 1.00 35.38 577 ASN A N 1
ATOM 4604 C CA . ASN A 1 577 ? -49.832 6.329 41.972 1.00 35.38 577 ASN A CA 1
ATOM 4605 C C . ASN A 1 577 ? -50.010 5.088 41.078 1.00 35.38 577 ASN A C 1
ATOM 4607 O O . ASN A 1 577 ? -50.414 5.163 39.922 1.00 35.38 577 ASN A O 1
ATOM 4611 N N . ASN A 1 578 ? -49.912 3.941 41.757 1.00 39.22 578 ASN A N 1
ATOM 4612 C CA . ASN A 1 578 ? -50.676 2.712 41.540 1.00 39.22 578 ASN A CA 1
ATOM 4613 C C . ASN A 1 578 ? -52.018 2.930 40.810 1.00 39.22 578 ASN A C 1
ATOM 4615 O O . ASN A 1 578 ? -53.028 3.254 41.438 1.00 39.22 578 ASN A O 1
ATOM 4619 N N . VAL A 1 579 ? -52.055 2.629 39.512 1.00 36.16 579 VAL A N 1
ATOM 4620 C CA . VAL A 1 579 ? -53.280 2.205 38.830 1.00 36.16 579 VAL A CA 1
ATOM 4621 C C . VAL A 1 579 ? -52.981 0.906 38.100 1.00 36.16 579 VAL A C 1
ATOM 4623 O O . VAL A 1 579 ? -52.088 0.790 37.267 1.00 36.16 579 VAL A O 1
ATOM 4626 N N . ASN A 1 580 ? -53.734 -0.101 38.508 1.00 36.19 580 ASN A N 1
ATOM 4627 C CA . ASN A 1 580 ? -53.640 -1.488 38.112 1.00 36.19 580 ASN A CA 1
ATOM 4628 C C . ASN A 1 580 ? -54.282 -1.656 36.720 1.00 36.19 580 ASN A C 1
ATOM 4630 O O . ASN A 1 580 ? -55.411 -2.131 36.612 1.00 36.19 580 ASN A O 1
ATOM 4634 N N . GLU A 1 581 ? -53.604 -1.227 35.654 1.00 31.78 581 GLU A N 1
ATOM 4635 C CA . GLU A 1 581 ? -54.033 -1.511 34.281 1.00 31.78 581 GLU A CA 1
ATOM 4636 C C . GLU A 1 581 ? -53.379 -2.798 33.773 1.00 31.78 581 GLU A C 1
ATOM 4638 O O . GLU A 1 581 ? -52.185 -2.877 33.486 1.00 31.78 581 GLU A O 1
ATOM 4643 N N . LYS A 1 582 ? -54.213 -3.836 33.661 1.00 33.25 582 LYS A N 1
ATOM 4644 C CA . LYS A 1 582 ? -53.927 -5.073 32.934 1.00 33.25 582 LYS A CA 1
ATOM 4645 C C . LYS A 1 582 ? -53.677 -4.739 31.463 1.00 33.25 582 LYS A C 1
ATOM 4647 O O . LYS A 1 582 ? -54.603 -4.733 30.654 1.00 33.25 582 LYS A O 1
ATOM 4652 N N . SER A 1 583 ? -52.422 -4.508 31.108 1.00 32.78 583 SER A N 1
ATOM 4653 C CA . SER A 1 583 ? -51.974 -4.542 29.724 1.00 32.78 583 SER A CA 1
ATOM 4654 C C . SER A 1 583 ? -52.116 -5.974 29.206 1.00 32.78 583 SER A C 1
ATOM 4656 O O . SER A 1 583 ? -51.478 -6.918 29.675 1.00 32.78 583 SER A O 1
ATOM 4658 N N . HIS A 1 584 ? -53.021 -6.152 28.244 1.00 32.09 584 HIS A N 1
ATOM 4659 C CA . HIS A 1 584 ? -53.079 -7.356 27.434 1.00 32.09 584 HIS A CA 1
ATOM 4660 C C . HIS A 1 584 ? -51.745 -7.511 26.704 1.00 32.09 584 HIS A C 1
ATOM 4662 O O . HIS A 1 584 ? -51.498 -6.881 25.678 1.00 32.09 584 HIS A O 1
ATOM 4668 N N . SER A 1 585 ? -50.892 -8.381 27.243 1.00 33.00 585 SER A N 1
ATOM 4669 C CA . SER A 1 585 ? -49.815 -9.010 26.501 1.00 33.00 585 SER A CA 1
ATOM 4670 C C . SER A 1 585 ? -50.435 -9.667 25.269 1.00 33.00 585 SER A C 1
ATOM 4672 O O . SER A 1 585 ? -51.052 -10.733 25.365 1.00 33.00 585 SER A O 1
ATOM 4674 N N . ASN A 1 586 ? -50.299 -9.027 24.109 1.00 34.62 586 ASN A N 1
ATOM 4675 C CA . ASN A 1 586 ? -50.409 -9.723 22.839 1.00 34.62 586 ASN A CA 1
ATOM 4676 C C . ASN A 1 586 ? -49.275 -10.744 22.830 1.00 34.62 586 ASN A C 1
ATOM 4678 O O . ASN A 1 586 ? -48.144 -10.445 22.454 1.00 34.62 586 ASN A O 1
ATOM 4682 N N . ASN A 1 587 ? -49.588 -11.940 23.329 1.00 35.44 587 ASN A N 1
ATOM 4683 C CA . ASN A 1 587 ? -48.789 -13.127 23.128 1.00 35.44 587 ASN A CA 1
ATOM 4684 C C . ASN A 1 587 ? -48.475 -13.177 21.639 1.00 35.44 587 ASN A C 1
ATOM 4686 O O . ASN A 1 587 ? -49.392 -13.297 20.822 1.00 35.44 587 ASN A O 1
ATOM 4690 N N . GLY A 1 588 ? -47.190 -13.070 21.303 1.00 39.62 588 GLY A N 1
ATOM 4691 C CA . GLY A 1 588 ? -46.689 -13.500 20.015 1.00 39.62 588 GLY A CA 1
ATOM 4692 C C . GLY A 1 588 ? -47.129 -14.943 19.838 1.00 39.62 588 GLY A C 1
ATOM 4693 O O . GLY A 1 588 ? -46.515 -15.859 20.380 1.00 39.62 588 GLY A O 1
ATOM 4694 N N . ARG A 1 589 ? -48.255 -15.135 19.1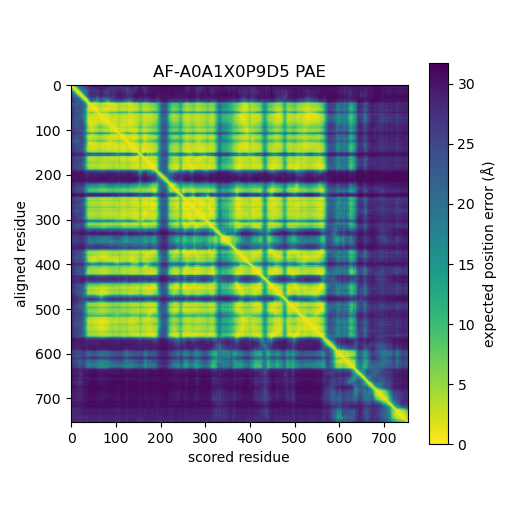45 1.00 42.72 589 ARG A N 1
ATOM 4695 C CA . ARG A 1 589 ? -48.616 -16.422 18.581 1.00 42.72 589 ARG A CA 1
ATOM 4696 C C . ARG A 1 589 ? -47.438 -16.768 17.690 1.00 42.72 589 ARG A C 1
ATOM 4698 O O . ARG A 1 589 ? -47.252 -16.143 16.652 1.00 42.72 589 ARG A O 1
ATOM 4705 N N . THR A 1 590 ? -46.637 -17.734 18.122 1.00 44.09 590 THR A N 1
ATOM 4706 C CA . THR A 1 590 ? -45.975 -18.650 17.204 1.00 44.09 590 THR A CA 1
ATOM 4707 C C . THR A 1 590 ? -47.059 -19.093 16.235 1.00 44.09 590 THR A C 1
ATOM 4709 O O . THR A 1 590 ? -47.915 -19.899 16.596 1.00 44.09 590 THR A O 1
ATOM 4712 N N . THR A 1 591 ? -47.126 -18.441 15.077 1.00 48.44 591 THR A N 1
ATOM 4713 C CA . THR A 1 591 ? -47.988 -18.848 13.980 1.00 48.44 591 THR A CA 1
ATOM 4714 C C . THR A 1 591 ? -47.587 -20.276 13.685 1.00 48.44 591 THR A C 1
ATOM 4716 O O . THR A 1 591 ? -46.458 -20.521 13.256 1.00 48.44 591 THR A O 1
ATOM 4719 N N . GLU A 1 592 ? -48.470 -21.214 14.022 1.00 57.53 592 GLU A N 1
ATOM 4720 C CA . GLU A 1 592 ? -48.380 -22.567 13.499 1.00 57.53 592 GLU A CA 1
ATOM 4721 C C . GLU A 1 592 ? -48.151 -22.460 11.985 1.00 57.53 592 GLU A C 1
ATOM 4723 O O . GLU A 1 592 ? -48.679 -21.530 11.362 1.00 57.53 592 GLU A O 1
ATOM 4728 N N . PRO A 1 593 ? -47.302 -23.323 11.401 1.00 63.34 593 PRO A N 1
ATOM 4729 C CA . PRO A 1 593 ? -47.089 -23.308 9.963 1.00 63.34 593 PRO A CA 1
ATOM 4730 C C . PRO A 1 593 ? -48.457 -23.351 9.280 1.00 63.34 593 PRO A C 1
ATOM 4732 O O . PRO A 1 593 ? -49.270 -24.214 9.613 1.00 63.34 593 PRO A O 1
ATOM 4735 N N . LEU A 1 594 ? -48.709 -22.379 8.394 1.00 71.56 594 LEU A N 1
ATOM 4736 C CA . LEU A 1 594 ? -49.936 -22.313 7.602 1.00 71.56 594 LEU A CA 1
ATOM 4737 C C . LEU A 1 594 ? -50.183 -23.698 7.006 1.00 71.56 594 LEU A C 1
ATOM 4739 O O . LEU A 1 594 ? -49.313 -24.242 6.319 1.00 71.56 594 LEU A O 1
ATOM 4743 N N . GLN A 1 595 ? -51.333 -24.287 7.336 1.00 86.50 595 GLN A N 1
ATOM 4744 C CA . GLN A 1 595 ? -51.727 -25.561 6.750 1.00 86.50 595 GLN A CA 1
ATOM 4745 C C . GLN A 1 595 ? -51.878 -25.369 5.241 1.00 86.50 595 GLN A C 1
ATOM 4747 O O . GLN A 1 595 ? -52.255 -24.289 4.784 1.00 86.50 595 GLN A O 1
ATOM 4752 N N . TYR A 1 596 ? -51.561 -26.399 4.457 1.00 84.19 596 TYR A N 1
ATOM 4753 C CA . TYR A 1 596 ? -51.607 -26.299 2.997 1.00 84.19 596 TYR A CA 1
ATOM 4754 C C . TYR A 1 596 ? -53.013 -25.933 2.506 1.00 84.19 596 TYR A C 1
ATOM 4756 O O . TYR A 1 596 ? -53.157 -25.120 1.606 1.00 84.19 596 TYR A O 1
ATOM 4764 N N . GLU A 1 597 ? -54.056 -26.426 3.171 1.00 86.69 597 GLU A N 1
ATOM 4765 C CA . GLU A 1 597 ? -55.456 -26.104 2.888 1.00 86.69 597 GLU A CA 1
ATOM 4766 C C . GLU A 1 597 ? -55.792 -24.608 3.071 1.00 86.69 597 GLU A C 1
ATOM 4768 O O . GLU A 1 597 ? -56.812 -24.134 2.567 1.00 86.69 597 GLU A O 1
ATOM 4773 N N . GLU A 1 598 ? -54.940 -23.861 3.780 1.00 83.50 598 GLU A N 1
ATOM 4774 C CA . GLU A 1 598 ? -55.040 -22.413 3.994 1.00 83.50 598 GLU A CA 1
ATOM 4775 C C . GLU A 1 598 ? -54.087 -21.604 3.095 1.00 83.50 598 GLU A C 1
ATOM 4777 O O . GLU A 1 598 ? -54.048 -20.374 3.185 1.00 83.50 598 GLU A O 1
ATOM 4782 N N . SER A 1 599 ? -53.311 -22.268 2.235 1.00 83.50 599 SER A N 1
ATOM 4783 C CA . SER A 1 599 ? -52.332 -21.628 1.361 1.00 83.50 599 SER A CA 1
ATOM 4784 C C . SER A 1 599 ? -52.963 -21.121 0.056 1.00 83.50 599 SER A C 1
ATOM 4786 O O . SER A 1 599 ? -54.017 -21.588 -0.388 1.00 83.50 599 SER A O 1
ATOM 4788 N N . PHE A 1 600 ? -52.312 -20.143 -0.580 1.00 87.12 600 PHE A N 1
ATOM 4789 C CA . PHE A 1 600 ? -52.738 -19.623 -1.886 1.00 87.12 600 PHE A CA 1
ATOM 4790 C C . PHE A 1 600 ? -52.694 -20.722 -2.960 1.00 87.12 600 PHE A C 1
ATOM 4792 O O . PHE A 1 600 ? -53.578 -20.830 -3.810 1.00 87.12 600 PHE A O 1
ATOM 4799 N N . GLU A 1 601 ? -51.699 -21.598 -2.867 1.00 89.00 601 GLU A N 1
ATOM 4800 C CA . GLU A 1 601 ? -51.497 -22.728 -3.764 1.00 89.00 601 GLU A CA 1
ATOM 4801 C C . GLU A 1 601 ? -52.704 -23.674 -3.750 1.00 89.00 601 GLU A C 1
ATOM 4803 O O . GLU A 1 601 ? -53.157 -24.093 -4.812 1.00 89.00 601 GLU A O 1
ATOM 4808 N N . PHE A 1 602 ? -53.298 -23.948 -2.583 1.00 88.50 602 PHE A N 1
ATOM 4809 C CA . PHE A 1 602 ? -54.510 -24.768 -2.501 1.00 88.50 602 PHE A CA 1
ATOM 4810 C C . PHE A 1 602 ? -55.731 -24.090 -3.134 1.00 88.50 602 PHE A C 1
ATOM 4812 O O . PHE A 1 602 ? -56.531 -24.760 -3.790 1.00 88.50 602 PHE A O 1
ATOM 4819 N N . THR A 1 603 ? -55.868 -22.764 -2.996 1.00 89.31 603 THR A N 1
ATOM 4820 C CA . THR A 1 603 ? -56.980 -22.025 -3.622 1.00 89.31 603 THR A CA 1
ATOM 4821 C C . THR A 1 603 ? -56.934 -22.049 -5.148 1.00 89.31 603 THR A C 1
ATOM 4823 O O . THR A 1 603 ? -57.988 -22.067 -5.780 1.00 89.31 603 THR A O 1
ATOM 4826 N N . GLU A 1 604 ? -55.734 -22.120 -5.721 1.00 87.94 604 GLU A N 1
ATOM 4827 C CA . GLU A 1 604 ? -55.499 -22.119 -7.168 1.00 87.94 604 GLU A CA 1
ATOM 4828 C C . GLU A 1 604 ? -55.169 -23.512 -7.730 1.00 87.94 604 GLU A C 1
ATOM 4830 O O . GLU A 1 604 ? -54.709 -23.635 -8.862 1.00 87.94 604 GLU A O 1
ATOM 4835 N N . TYR A 1 605 ? -55.419 -24.579 -6.960 1.00 89.25 605 TYR A N 1
ATOM 4836 C CA . TYR A 1 605 ? -55.161 -25.973 -7.352 1.00 89.25 605 TYR A CA 1
ATOM 4837 C C . TYR A 1 605 ? -53.693 -26.273 -7.724 1.00 89.25 605 TYR A C 1
ATOM 4839 O O . TYR A 1 605 ? -53.406 -27.216 -8.468 1.00 89.25 605 TYR A O 1
ATOM 4847 N N . ILE A 1 606 ? -52.748 -25.505 -7.181 1.00 88.94 606 ILE A N 1
ATOM 4848 C CA . ILE A 1 606 ? -51.309 -25.721 -7.337 1.00 88.94 606 ILE A CA 1
ATOM 4849 C C . ILE A 1 606 ? -50.871 -26.794 -6.326 1.00 88.94 606 ILE A C 1
ATOM 4851 O O . ILE A 1 606 ? -51.055 -26.611 -5.122 1.00 88.94 606 ILE A O 1
ATOM 4855 N N . PRO A 1 607 ? -50.293 -27.923 -6.769 1.00 88.50 607 PRO A N 1
ATOM 4856 C CA . PRO A 1 607 ? -49.978 -29.059 -5.901 1.00 88.50 607 PRO A CA 1
ATOM 4857 C C . PRO A 1 607 ? -48.862 -28.753 -4.888 1.00 88.50 607 PRO A C 1
ATOM 4859 O O . PRO A 1 607 ? -47.834 -28.191 -5.248 1.00 88.50 607 PRO A O 1
ATOM 4862 N N . ALA A 1 608 ? -49.014 -29.222 -3.643 1.00 84.25 608 ALA A N 1
ATOM 4863 C CA . ALA A 1 608 ? -48.072 -28.954 -2.544 1.00 84.25 608 ALA A CA 1
ATOM 4864 C C . ALA A 1 608 ? -46.624 -29.425 -2.793 1.00 84.25 608 ALA A C 1
ATOM 4866 O O . ALA A 1 608 ? -45.680 -28.769 -2.371 1.00 84.25 608 ALA A O 1
ATOM 4867 N N . ASN A 1 609 ? -46.447 -30.586 -3.439 1.00 79.56 609 ASN A N 1
ATOM 4868 C CA . ASN A 1 609 ? -45.154 -31.279 -3.551 1.00 79.56 609 ASN A CA 1
ATOM 4869 C C . ASN A 1 609 ? -44.822 -31.711 -4.993 1.00 79.56 609 ASN A C 1
ATOM 4871 O O . ASN A 1 609 ? -44.142 -32.718 -5.195 1.00 79.56 609 ASN A O 1
ATOM 4875 N N . ALA A 1 610 ? -45.325 -30.998 -6.002 1.00 79.56 610 ALA A N 1
ATOM 4876 C CA . ALA A 1 610 ? -45.012 -31.276 -7.406 1.00 79.56 610 ALA A CA 1
ATOM 4877 C C . ALA A 1 610 ? -44.135 -30.157 -8.000 1.00 79.56 610 ALA A C 1
ATOM 4879 O O . ALA A 1 610 ? -44.075 -29.065 -7.432 1.00 79.56 610 ALA A O 1
ATOM 4880 N N . PRO A 1 611 ? -43.432 -30.398 -9.123 1.00 80.31 611 PRO A N 1
ATOM 4881 C CA . PRO A 1 611 ? -42.734 -29.328 -9.828 1.00 80.31 611 PRO A CA 1
ATOM 4882 C C . PRO A 1 611 ? -43.706 -28.194 -10.176 1.00 80.31 611 PRO A C 1
ATOM 4884 O O . PRO A 1 611 ? -44.847 -28.466 -10.561 1.00 80.31 611 PRO A O 1
ATOM 4887 N N . SER A 1 612 ? -43.242 -26.944 -10.035 1.00 78.81 612 SER A N 1
ATOM 4888 C CA . SER A 1 612 ? -44.057 -25.762 -10.336 1.00 78.81 612 SER A CA 1
ATOM 4889 C C . SER A 1 612 ? -44.667 -25.906 -11.739 1.00 78.81 612 SER A C 1
ATOM 4891 O O . SER A 1 612 ? -43.950 -26.231 -12.698 1.00 78.81 612 SER A O 1
ATOM 4893 N N . PRO A 1 613 ? -45.992 -25.738 -11.875 1.00 83.62 613 PRO A N 1
ATOM 4894 C CA . PRO A 1 613 ? -46.657 -25.893 -13.151 1.00 83.62 613 PRO A CA 1
ATOM 4895 C C . PRO A 1 613 ? -46.321 -24.688 -14.039 1.00 83.62 613 PRO A C 1
ATOM 4897 O O . PRO A 1 613 ? -47.037 -23.696 -14.058 1.00 83.62 613 PRO A O 1
ATOM 4900 N N . ALA A 1 614 ? -45.246 -24.798 -14.823 1.00 84.19 614 ALA A N 1
ATOM 4901 C CA . ALA A 1 614 ? -44.690 -23.722 -15.658 1.00 84.19 614 ALA A CA 1
ATOM 4902 C C . ALA A 1 614 ? -45.660 -23.117 -16.698 1.00 84.19 614 ALA A C 1
ATOM 4904 O O . ALA A 1 614 ? -45.371 -22.086 -17.300 1.00 84.19 614 ALA A O 1
ATOM 4905 N N . HIS A 1 615 ? -46.801 -23.765 -16.938 1.00 88.19 615 HIS A N 1
ATOM 4906 C CA . HIS A 1 615 ? -47.867 -23.288 -17.825 1.00 88.19 615 HIS A CA 1
ATOM 4907 C C . HIS A 1 615 ? -49.131 -22.851 -17.070 1.00 88.19 615 HIS A C 1
ATOM 4909 O O . HIS A 1 615 ? -50.138 -22.524 -17.696 1.00 88.19 615 HIS A O 1
ATOM 4915 N N . HIS A 1 616 ? -49.107 -22.866 -15.737 1.00 88.75 616 HIS A N 1
ATOM 4916 C CA . HIS A 1 616 ? -50.185 -22.343 -14.914 1.00 88.75 616 HIS A CA 1
ATOM 4917 C C . HIS A 1 616 ? -50.196 -20.819 -14.988 1.00 88.75 616 HIS A C 1
ATOM 4919 O O . HIS A 1 616 ? -49.150 -20.173 -14.998 1.00 88.75 616 HIS A O 1
ATOM 4925 N N . TRP A 1 617 ? -51.385 -20.227 -15.038 1.00 88.44 617 TRP A N 1
ATOM 4926 C CA . TRP A 1 617 ? -51.541 -18.796 -15.291 1.00 88.44 617 TRP A CA 1
ATOM 4927 C C . TRP A 1 617 ? -50.852 -17.921 -14.229 1.00 88.44 617 TRP A C 1
ATOM 4929 O O . TRP A 1 617 ? -50.338 -16.859 -14.568 1.00 88.44 617 TRP A O 1
ATOM 4939 N N . THR A 1 618 ? -50.775 -18.383 -12.975 1.00 87.88 618 THR A N 1
ATOM 4940 C CA . THR A 1 618 ? -50.076 -17.679 -11.883 1.00 87.88 618 THR A CA 1
ATOM 4941 C C . THR A 1 618 ? -48.568 -17.578 -12.119 1.00 87.88 618 THR A C 1
ATOM 4943 O O . THR A 1 618 ? -47.977 -16.566 -11.773 1.00 87.88 618 THR A O 1
ATOM 4946 N N . GLU A 1 619 ? -47.958 -18.590 -12.741 1.00 85.94 619 GLU A N 1
ATOM 4947 C CA . GLU A 1 619 ? -46.520 -18.637 -13.061 1.00 85.94 619 GLU A CA 1
ATOM 4948 C C . GLU A 1 619 ? -46.195 -17.877 -14.354 1.00 85.94 619 GLU A C 1
ATOM 4950 O O . GLU A 1 619 ? -45.106 -17.337 -14.524 1.00 85.94 619 GLU A O 1
ATOM 4955 N N . VAL A 1 620 ? -47.161 -17.788 -15.275 1.00 88.19 620 VAL A N 1
ATOM 4956 C CA . VAL A 1 620 ? -47.038 -16.997 -16.513 1.00 88.19 620 VAL A CA 1
ATOM 4957 C C . VAL A 1 620 ? -47.344 -15.508 -16.266 1.00 88.19 620 VAL A C 1
ATOM 4959 O O . VAL A 1 620 ? -47.081 -14.666 -17.126 1.00 88.19 620 VAL A O 1
ATOM 4962 N N . THR A 1 621 ? -47.877 -15.156 -15.090 1.00 87.25 621 THR A N 1
ATOM 4963 C CA . THR A 1 621 ? -48.169 -13.767 -14.722 1.00 87.25 621 THR A CA 1
ATOM 4964 C C . THR A 1 621 ? -46.860 -13.027 -14.422 1.00 87.25 621 THR A C 1
ATOM 4966 O O . THR A 1 621 ? -46.149 -13.401 -13.490 1.00 87.25 621 THR A O 1
ATOM 4969 N N . PRO A 1 622 ? -46.511 -11.968 -15.176 1.00 87.62 622 PRO A N 1
ATOM 4970 C CA . PRO A 1 622 ? -45.258 -11.258 -14.959 1.00 87.62 622 PRO A CA 1
ATOM 4971 C C . PRO A 1 622 ? -45.299 -10.490 -13.630 1.00 87.62 622 PRO A C 1
ATOM 4973 O O . PRO A 1 622 ? -46.116 -9.588 -13.449 1.00 87.62 622 PRO A O 1
ATOM 4976 N N . SER A 1 623 ? -44.395 -10.829 -12.710 1.00 85.56 623 SER A N 1
ATOM 4977 C CA . SER A 1 623 ? -44.224 -10.137 -11.428 1.00 85.56 623 SER A CA 1
ATOM 4978 C C . SER A 1 623 ? -43.009 -9.205 -11.465 1.00 85.56 623 SER A C 1
ATOM 4980 O O . SER A 1 623 ? -41.894 -9.655 -11.742 1.00 85.56 623 SER A O 1
ATOM 4982 N N . TYR A 1 624 ? -43.200 -7.926 -11.131 1.00 89.50 624 TYR A N 1
ATOM 4983 C CA . TYR A 1 624 ? -42.138 -6.911 -11.069 1.00 89.50 624 TYR A CA 1
ATOM 4984 C C . TYR A 1 624 ? -42.014 -6.346 -9.651 1.00 89.50 624 TYR A C 1
ATOM 4986 O O . TYR A 1 624 ? -42.242 -5.162 -9.415 1.00 89.50 624 TYR A O 1
ATOM 4994 N N . SER A 1 625 ? -41.649 -7.201 -8.697 1.00 83.56 625 SER A N 1
ATOM 4995 C CA . SER A 1 625 ? -41.646 -6.869 -7.265 1.00 83.56 625 SER A CA 1
ATOM 4996 C C . SER A 1 625 ? -40.751 -5.685 -6.885 1.00 83.56 625 SER A C 1
ATOM 4998 O O . SER A 1 625 ? -41.069 -4.950 -5.957 1.00 83.56 625 SER A O 1
ATOM 5000 N N . TYR A 1 626 ? -39.675 -5.429 -7.636 1.00 82.94 626 TYR A N 1
ATOM 5001 C CA . TYR A 1 626 ? -38.798 -4.268 -7.432 1.00 82.94 626 TYR A CA 1
ATOM 5002 C C . TYR A 1 626 ? -39.458 -2.921 -7.777 1.00 82.94 626 TYR A C 1
ATOM 5004 O O . TYR A 1 626 ? -38.930 -1.883 -7.395 1.00 82.94 626 TYR A O 1
ATOM 5012 N N . LEU A 1 627 ? -40.592 -2.930 -8.487 1.00 85.38 627 LEU A N 1
ATOM 5013 C CA . LEU A 1 627 ? -41.393 -1.740 -8.784 1.00 85.38 627 LEU A CA 1
ATOM 5014 C C . LEU A 1 627 ? -42.603 -1.616 -7.850 1.00 85.38 627 LEU A C 1
ATOM 5016 O O . LEU A 1 627 ? -43.213 -0.558 -7.774 1.00 85.38 627 LEU A O 1
ATOM 5020 N N . GLU A 1 628 ? -42.984 -2.665 -7.120 1.00 83.12 628 GLU A N 1
ATOM 5021 C CA . GLU A 1 628 ? -44.222 -2.646 -6.332 1.00 83.12 628 GLU A CA 1
ATOM 5022 C C . GLU A 1 628 ? -44.228 -1.550 -5.258 1.00 83.12 628 GLU A C 1
ATOM 5024 O O . GLU A 1 628 ? -45.268 -0.938 -5.028 1.00 83.12 628 GLU A O 1
ATOM 5029 N N . GLU A 1 629 ? -43.084 -1.231 -4.648 1.00 78.31 629 GLU A N 1
ATOM 5030 C CA . GLU A 1 629 ? -42.983 -0.127 -3.682 1.00 78.31 629 GLU A CA 1
ATOM 5031 C C . GLU A 1 629 ? -43.111 1.256 -4.338 1.00 78.31 629 GLU A C 1
ATOM 5033 O O . GLU A 1 629 ? -43.639 2.178 -3.724 1.00 78.31 629 GLU A O 1
ATOM 5038 N N . GLU A 1 630 ? -42.699 1.413 -5.595 1.00 80.00 630 GLU A N 1
ATOM 5039 C CA . GLU A 1 630 ? -42.834 2.680 -6.323 1.00 80.00 630 GLU A CA 1
ATOM 5040 C C . GLU A 1 630 ? -44.275 2.906 -6.813 1.00 80.00 630 GLU A C 1
ATOM 5042 O O . GLU A 1 630 ? -44.750 4.040 -6.841 1.00 80.00 630 GLU A O 1
ATOM 5047 N N . PHE A 1 631 ? -44.988 1.828 -7.167 1.00 72.31 631 PHE A N 1
ATOM 5048 C CA . PHE A 1 631 ? -46.342 1.884 -7.736 1.00 72.31 631 PHE A CA 1
ATOM 5049 C C . PHE A 1 631 ? -47.460 1.721 -6.694 1.00 72.31 631 PHE A C 1
ATOM 5051 O O . PHE A 1 631 ? -48.508 2.357 -6.802 1.00 72.31 631 PHE A O 1
ATOM 5058 N N . PHE A 1 632 ? -47.256 0.862 -5.695 1.00 78.75 632 PHE A N 1
ATOM 5059 C CA . PHE A 1 632 ? -48.239 0.518 -4.661 1.00 78.75 632 PHE A CA 1
ATOM 5060 C C . PHE A 1 632 ? -47.780 0.894 -3.250 1.00 78.75 632 PHE A C 1
ATOM 5062 O O . PHE A 1 632 ? -48.577 0.819 -2.307 1.00 78.75 632 PHE A O 1
ATOM 5069 N N . GLY A 1 633 ? -46.522 1.318 -3.079 1.00 74.25 633 GLY A N 1
ATOM 5070 C CA . GLY A 1 633 ? -46.068 1.905 -1.829 1.00 74.25 633 GLY A CA 1
ATOM 5071 C C . GLY A 1 633 ? -46.830 3.198 -1.577 1.00 74.25 633 GLY A C 1
ATOM 5072 O O . GLY A 1 633 ? -46.743 4.166 -2.329 1.00 74.25 633 GLY A O 1
ATOM 5073 N N . GLY A 1 634 ? -47.620 3.215 -0.505 1.00 61.91 634 GLY A N 1
ATOM 5074 C CA . GLY A 1 634 ? -48.293 4.419 -0.035 1.00 61.91 634 GLY A CA 1
ATOM 5075 C C . GLY A 1 634 ? -47.259 5.415 0.479 1.00 61.91 634 GLY A C 1
ATOM 5076 O O . GLY A 1 634 ? -47.008 5.481 1.683 1.00 61.91 634 GLY A O 1
ATOM 5077 N N . ASN A 1 635 ? -46.630 6.160 -0.424 1.00 55.56 635 ASN A N 1
ATOM 5078 C CA . ASN A 1 635 ? -45.618 7.136 -0.073 1.00 55.56 635 ASN A CA 1
ATOM 5079 C C . ASN A 1 635 ? -46.248 8.244 0.780 1.00 55.56 635 ASN A C 1
ATOM 5081 O O . ASN A 1 635 ? -47.012 9.084 0.303 1.00 55.56 635 ASN A O 1
ATOM 5085 N N . LYS A 1 636 ? -45.874 8.260 2.067 1.00 54.47 636 LYS A N 1
ATOM 5086 C CA . LYS A 1 636 ? -46.024 9.365 3.030 1.00 54.47 636 LYS A CA 1
ATOM 5087 C C . LYS A 1 636 ? -45.188 10.592 2.611 1.00 54.47 636 LYS A C 1
ATOM 5089 O O . LYS A 1 636 ? -44.478 11.171 3.426 1.00 54.47 636 LYS A O 1
ATOM 5094 N N . VAL A 1 637 ? -45.241 10.992 1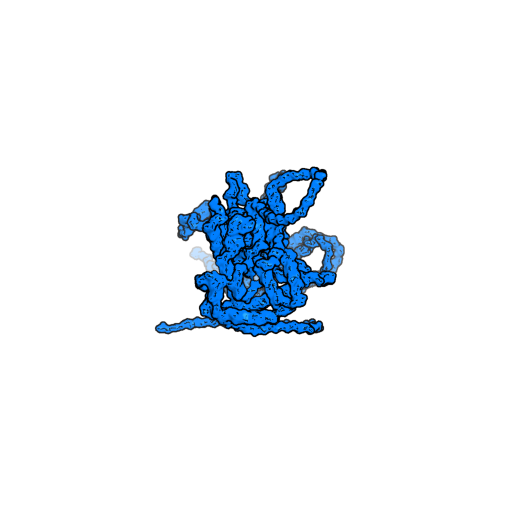.344 1.00 49.38 637 VAL A N 1
ATOM 5095 C CA . VAL A 1 637 ? -44.485 12.139 0.813 1.00 49.38 637 VAL A CA 1
ATOM 5096 C C . VAL A 1 637 ? -45.227 13.464 1.046 1.00 49.38 637 VAL A C 1
ATOM 5098 O O . VAL A 1 637 ? -44.650 14.526 0.866 1.00 49.38 637 VAL A O 1
ATOM 5101 N N . ILE A 1 638 ? -46.463 13.445 1.563 1.00 49.66 638 ILE A N 1
ATOM 5102 C CA . ILE A 1 638 ? -47.220 14.681 1.851 1.00 49.66 638 ILE A CA 1
ATOM 5103 C C . ILE A 1 638 ? -47.021 15.199 3.294 1.00 49.66 638 ILE A C 1
ATOM 5105 O O . ILE A 1 638 ? -47.317 16.355 3.565 1.00 49.66 638 ILE A O 1
ATOM 5109 N N . THR A 1 639 ? -46.452 14.428 4.231 1.00 44.31 639 THR A N 1
ATOM 5110 C CA . THR A 1 639 ? -46.337 14.876 5.643 1.00 44.31 639 THR A CA 1
ATOM 5111 C C . THR A 1 639 ? -44.914 15.135 6.147 1.00 44.31 639 THR A C 1
ATOM 5113 O O . THR A 1 639 ? -44.741 15.346 7.342 1.00 44.31 639 THR A O 1
ATOM 5116 N N . ALA A 1 640 ? -43.893 15.132 5.283 1.00 41.56 640 ALA A N 1
ATOM 5117 C CA . ALA A 1 640 ? -42.498 15.345 5.702 1.00 41.56 640 ALA A CA 1
ATOM 5118 C C . ALA A 1 640 ? -41.760 16.471 4.952 1.00 41.56 640 ALA A C 1
ATOM 5120 O O . ALA A 1 640 ? -40.538 16.535 5.010 1.00 41.56 640 ALA A O 1
ATOM 5121 N N . SER A 1 641 ? -42.473 17.387 4.287 1.00 38.53 641 SER A N 1
ATOM 5122 C CA . SER A 1 641 ? -41.894 18.647 3.791 1.00 38.53 641 SER A CA 1
ATOM 5123 C C . SER A 1 641 ? -42.543 19.846 4.483 1.00 38.53 641 SER A C 1
ATOM 5125 O O . SER A 1 641 ? -43.154 20.714 3.860 1.00 38.53 641 SER A O 1
ATOM 5127 N N . GLY A 1 642 ? -42.436 19.871 5.809 1.00 40.00 642 GLY A N 1
ATOM 5128 C CA . GLY A 1 642 ? -42.554 21.106 6.564 1.00 40.00 642 GLY A CA 1
ATOM 5129 C C . GLY A 1 642 ? -41.213 21.828 6.514 1.00 40.00 642 GLY A C 1
ATOM 5130 O O . GLY A 1 642 ? -40.275 21.397 7.171 1.00 40.00 642 GLY A O 1
ATOM 5131 N N . LEU A 1 643 ? -41.184 22.936 5.772 1.00 44.94 643 LEU A N 1
ATOM 5132 C CA . LEU A 1 643 ? -40.164 23.987 5.813 1.00 44.94 643 LEU A CA 1
ATOM 5133 C C . LEU A 1 643 ? -38.816 23.675 5.130 1.00 44.94 643 LEU A C 1
ATOM 5135 O O . LEU A 1 643 ? -37.866 23.252 5.766 1.00 44.94 643 LEU A O 1
ATOM 5139 N N . GLU A 1 644 ? -38.692 24.039 3.851 1.00 35.56 644 GLU A N 1
ATOM 5140 C CA . GLU A 1 644 ? -37.675 25.019 3.448 1.00 35.56 644 GLU A CA 1
ATOM 5141 C C . GLU A 1 644 ? -38.001 25.621 2.075 1.00 35.56 644 GLU A C 1
ATOM 5143 O O . GLU A 1 644 ? -38.425 24.960 1.128 1.00 35.56 644 GLU A O 1
ATOM 5148 N N . LYS A 1 645 ? -37.897 26.947 2.019 1.00 42.25 645 LYS A N 1
ATOM 5149 C CA . LYS A 1 64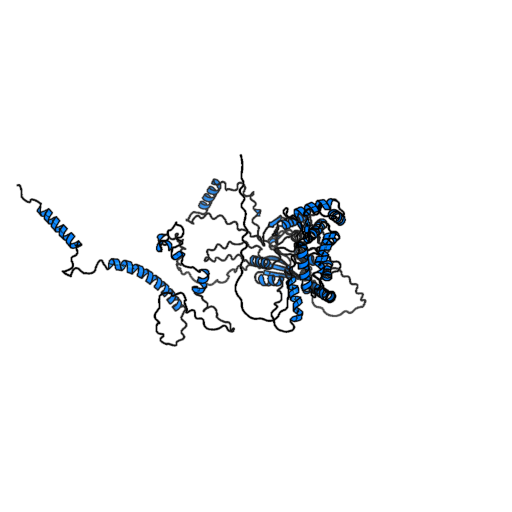5 ? -38.263 27.791 0.886 1.00 42.25 645 LYS A CA 1
ATOM 5150 C C . LYS A 1 645 ? -37.261 27.607 -0.254 1.00 42.25 645 LYS A C 1
ATOM 5152 O O . LYS A 1 645 ? -36.106 27.987 -0.121 1.00 42.25 645 LYS A O 1
ATOM 5157 N N . GLY A 1 646 ? -37.783 27.229 -1.416 1.00 38.72 646 GLY A N 1
ATOM 5158 C CA . GLY A 1 646 ? -37.304 27.744 -2.694 1.00 38.72 646 GLY A CA 1
ATOM 5159 C C . GLY A 1 646 ? -36.332 26.849 -3.448 1.00 38.72 646 GLY A C 1
ATOM 5160 O O . GLY A 1 646 ? -35.130 27.081 -3.441 1.00 38.72 646 GLY A O 1
ATOM 5161 N N . THR A 1 647 ? -36.862 25.931 -4.253 1.00 31.27 647 THR A N 1
ATOM 5162 C CA . THR A 1 647 ? -36.309 25.702 -5.595 1.00 31.27 647 THR A CA 1
ATOM 5163 C C . THR A 1 647 ? -37.372 25.098 -6.507 1.00 31.27 647 THR A C 1
ATOM 5165 O O . THR A 1 647 ? -38.100 24.180 -6.145 1.00 31.27 647 THR A O 1
ATOM 5168 N N . ILE A 1 648 ? -37.502 25.701 -7.682 1.00 43.81 648 ILE A N 1
ATOM 5169 C CA . ILE A 1 648 ? -38.521 25.439 -8.694 1.00 43.81 648 ILE A CA 1
ATOM 5170 C C . ILE A 1 648 ? -38.327 24.028 -9.260 1.00 43.81 648 ILE A C 1
ATOM 5172 O O . ILE A 1 648 ? -37.336 23.764 -9.934 1.00 43.81 648 ILE A O 1
ATOM 5176 N N . SER A 1 649 ? -39.299 23.144 -9.041 1.00 31.31 649 SER A N 1
ATOM 5177 C CA . SER A 1 649 ? -39.533 21.976 -9.893 1.00 31.31 649 SER A CA 1
ATOM 5178 C C . SER A 1 649 ? -41.039 21.821 -10.132 1.00 31.31 649 SER A C 1
ATOM 5180 O O . SER A 1 649 ? -41.825 21.582 -9.223 1.00 31.31 649 SER A O 1
ATOM 5182 N N . THR A 1 650 ? -41.412 22.131 -11.374 1.00 32.53 650 THR A N 1
ATOM 5183 C CA . THR A 1 650 ? -42.586 21.694 -12.150 1.00 32.53 650 THR A CA 1
ATOM 5184 C C . THR A 1 650 ? -43.792 21.085 -11.404 1.00 32.53 650 THR A C 1
ATOM 5186 O O . THR A 1 650 ? -43.709 19.962 -10.911 1.00 32.53 650 THR A O 1
ATOM 5189 N N . PRO A 1 651 ? -44.970 21.743 -11.433 1.00 37.31 651 PRO A N 1
ATOM 5190 C CA . PRO A 1 651 ? -46.215 21.171 -10.940 1.00 37.31 651 PRO A CA 1
ATOM 5191 C C . PRO A 1 651 ? -46.891 20.322 -12.028 1.00 37.31 651 PRO A C 1
ATOM 5193 O O . PRO A 1 651 ? -47.040 20.767 -13.165 1.00 37.31 651 PRO A O 1
ATOM 5196 N N . GLY A 1 652 ? -47.367 19.132 -11.660 1.00 36.59 652 GLY A N 1
ATOM 5197 C CA . GLY A 1 652 ? -48.401 18.429 -12.425 1.00 36.59 652 GLY A CA 1
ATOM 5198 C C . GLY A 1 652 ? -47.994 17.091 -13.030 1.00 36.59 652 GLY A C 1
ATOM 5199 O O . GLY A 1 652 ? -47.963 16.952 -14.245 1.00 36.59 652 GLY A O 1
ATOM 5200 N N . VAL A 1 653 ? -47.809 16.074 -12.188 1.00 34.69 653 VAL A N 1
ATOM 5201 C CA . VAL A 1 653 ? -48.257 14.714 -12.522 1.00 34.69 653 VAL A CA 1
ATOM 5202 C C . VAL A 1 653 ? -48.945 14.159 -11.279 1.00 34.69 653 VAL A C 1
ATOM 5204 O O . VAL A 1 653 ? -48.336 13.517 -10.429 1.00 34.69 653 VAL A O 1
ATOM 5207 N N . THR A 1 654 ? -50.231 14.464 -11.128 1.00 40.03 654 THR A N 1
ATOM 5208 C CA . THR A 1 654 ? -51.099 13.670 -10.261 1.00 40.03 654 THR A CA 1
ATOM 5209 C C . THR A 1 654 ? -51.197 12.280 -10.883 1.00 40.03 654 THR A C 1
ATOM 5211 O O . THR A 1 654 ? -51.633 12.139 -12.025 1.00 40.03 654 THR A O 1
ATOM 5214 N N . HIS A 1 655 ? -50.754 11.264 -10.145 1.00 44.81 655 HIS A N 1
ATOM 5215 C CA . HIS A 1 655 ? -50.863 9.840 -10.471 1.00 44.81 655 HIS A CA 1
ATOM 5216 C C . HIS A 1 655 ? -52.343 9.391 -10.514 1.00 44.81 655 HIS A C 1
ATOM 5218 O O . HIS A 1 655 ? -52.804 8.625 -9.677 1.00 44.81 655 HIS A O 1
ATOM 5224 N N . GLU A 1 656 ? -53.121 9.882 -11.482 1.00 42.50 656 GLU A N 1
ATOM 5225 C CA . GLU A 1 656 ? -54.483 9.393 -11.763 1.00 42.50 656 GLU A CA 1
ATOM 5226 C C . GLU A 1 656 ? -54.548 8.461 -12.982 1.00 42.50 656 GLU A C 1
ATOM 5228 O O . GLU A 1 656 ? -55.597 7.892 -13.273 1.00 42.50 656 GLU A O 1
ATOM 5233 N N . GLN A 1 657 ? -53.435 8.215 -13.674 1.00 44.00 657 GLN A N 1
ATOM 5234 C CA . GLN A 1 657 ? -53.392 7.227 -14.752 1.00 44.00 657 GLN A CA 1
ATOM 5235 C C . GLN A 1 657 ? -52.801 5.908 -14.252 1.00 44.00 657 GLN A C 1
ATOM 5237 O O . GLN A 1 657 ? -51.658 5.553 -14.524 1.00 44.00 657 GLN A O 1
ATOM 5242 N N . ASN A 1 658 ? -53.630 5.169 -13.513 1.00 41.22 658 ASN A N 1
ATOM 5243 C CA . ASN A 1 658 ? -53.437 3.746 -13.245 1.00 41.22 658 ASN A CA 1
ATOM 5244 C C . ASN A 1 658 ? -53.500 2.969 -14.571 1.00 41.22 658 ASN A C 1
ATOM 5246 O O . ASN A 1 658 ? -54.573 2.583 -15.034 1.00 41.22 658 ASN A O 1
ATOM 5250 N N . PHE A 1 659 ? -52.343 2.739 -15.190 1.00 44.44 659 PHE A N 1
ATOM 5251 C CA . PHE A 1 659 ? -52.196 2.137 -16.521 1.00 44.44 659 PHE A CA 1
ATOM 5252 C C . PHE A 1 659 ? -52.435 0.608 -16.572 1.00 44.44 659 PHE A C 1
ATOM 5254 O O . PHE A 1 659 ? -52.045 -0.044 -17.533 1.00 44.44 659 PHE A O 1
ATOM 5261 N N . LEU A 1 660 ? -53.095 0.003 -15.574 1.00 40.69 660 LEU A N 1
ATOM 5262 C CA . LEU A 1 660 ? -53.405 -1.440 -15.564 1.00 40.69 660 LEU A CA 1
ATOM 5263 C C . LEU A 1 660 ? -54.852 -1.787 -15.172 1.00 40.69 660 LEU A C 1
ATOM 5265 O O . LEU A 1 660 ? -55.157 -2.940 -14.877 1.00 40.69 660 LEU A O 1
ATOM 5269 N N . ALA A 1 661 ? -55.787 -0.836 -15.240 1.00 39.19 661 ALA A N 1
ATOM 5270 C CA . ALA A 1 661 ? -57.216 -1.151 -15.164 1.00 39.19 661 ALA A CA 1
ATOM 5271 C C . ALA A 1 661 ? -57.751 -1.630 -16.529 1.00 39.19 661 ALA A C 1
ATOM 5273 O O . ALA A 1 661 ? -58.579 -0.975 -17.160 1.00 39.19 661 ALA A O 1
ATOM 5274 N N . VAL A 1 662 ? -57.287 -2.787 -17.005 1.00 38.03 662 VAL A N 1
ATOM 5275 C CA . VAL A 1 662 ? -57.975 -3.493 -18.093 1.00 38.03 662 VAL A CA 1
ATOM 5276 C C . VAL A 1 662 ? -59.205 -4.168 -17.485 1.00 38.03 662 VAL A C 1
ATOM 5278 O O . VAL A 1 662 ? -59.094 -5.215 -16.858 1.00 38.03 662 VAL A O 1
ATOM 5281 N N . GLY A 1 663 ? -60.384 -3.558 -17.652 1.00 35.94 663 GLY A N 1
ATOM 5282 C CA . GLY A 1 663 ? -61.648 -4.306 -17.608 1.00 35.94 663 GLY A CA 1
ATOM 5283 C C . GLY A 1 663 ? -62.825 -3.726 -16.826 1.00 35.94 663 GLY A C 1
ATOM 5284 O O . GLY A 1 663 ? -63.935 -4.205 -17.036 1.00 35.94 663 GLY A O 1
ATOM 5285 N N . HIS A 1 664 ? -62.668 -2.694 -15.991 1.00 31.34 664 HIS A N 1
ATOM 5286 C CA . HIS A 1 664 ? -63.817 -2.099 -15.291 1.00 31.34 664 HIS A CA 1
ATOM 5287 C C . HIS A 1 664 ? -63.778 -0.570 -15.316 1.00 31.34 664 HIS A C 1
ATOM 5289 O O . HIS A 1 664 ? -63.075 0.077 -14.545 1.00 31.34 664 HIS A O 1
ATOM 5295 N N . THR A 1 665 ? -64.575 0.010 -16.212 1.00 29.91 665 THR A N 1
ATOM 5296 C CA . THR A 1 665 ? -64.932 1.427 -16.197 1.00 29.91 665 THR A CA 1
ATOM 5297 C C . THR A 1 665 ? -65.802 1.713 -14.971 1.00 29.91 665 THR A C 1
ATOM 5299 O O . THR A 1 665 ? -66.944 1.267 -14.881 1.00 29.91 665 THR A O 1
ATOM 5302 N N . ILE A 1 666 ? -65.274 2.464 -14.005 1.00 33.88 666 ILE A N 1
ATOM 5303 C CA . ILE A 1 666 ? -66.092 3.061 -12.940 1.00 33.88 666 ILE A CA 1
ATOM 5304 C C . ILE A 1 666 ? -66.802 4.282 -13.557 1.00 33.88 666 ILE A C 1
ATOM 5306 O O . ILE A 1 666 ? -66.137 5.076 -14.229 1.00 33.88 666 ILE A O 1
ATOM 5310 N N . PRO A 1 667 ? -68.128 4.461 -13.390 1.00 29.52 667 PRO A N 1
ATOM 5311 C CA . PRO A 1 667 ? -68.815 5.610 -13.962 1.00 29.52 667 PRO A CA 1
ATOM 5312 C C . PRO A 1 667 ? -68.369 6.901 -13.259 1.00 29.52 667 PRO A C 1
ATOM 5314 O O . PRO A 1 667 ? -68.142 6.888 -12.046 1.00 29.52 667 PRO A O 1
ATOM 5317 N N . PRO A 1 668 ? -68.281 8.031 -13.981 1.00 35.34 668 PRO A N 1
ATOM 5318 C CA . PRO A 1 668 ? -67.847 9.293 -13.402 1.00 35.34 668 PRO A CA 1
ATOM 5319 C C . PRO A 1 668 ? -68.898 9.779 -12.400 1.00 35.34 668 PRO A C 1
ATOM 5321 O O . PRO A 1 668 ? -70.009 10.164 -12.772 1.00 35.34 668 PRO A O 1
ATOM 5324 N N . MET A 1 669 ? -68.555 9.763 -11.112 1.00 33.88 669 MET A N 1
ATOM 5325 C CA . MET A 1 669 ? -69.373 10.411 -10.095 1.00 33.88 669 MET A CA 1
ATOM 5326 C C . MET A 1 669 ? -69.283 11.929 -10.291 1.00 33.88 669 MET A C 1
ATOM 5328 O O . MET A 1 669 ? -68.200 12.513 -10.319 1.00 33.88 669 MET A O 1
ATOM 5332 N N . ARG A 1 670 ? -70.450 12.556 -10.471 1.00 34.56 670 ARG A N 1
ATOM 5333 C CA . ARG A 1 670 ? -70.641 14.006 -10.583 1.00 34.56 670 ARG A CA 1
ATOM 5334 C C . ARG A 1 670 ? -69.907 14.744 -9.458 1.00 34.56 670 ARG A C 1
ATOM 5336 O O . ARG A 1 670 ? -70.284 14.633 -8.295 1.00 34.56 670 ARG A O 1
ATOM 5343 N N . ARG A 1 671 ? -68.924 15.566 -9.836 1.00 37.53 671 ARG A N 1
ATOM 5344 C CA . ARG A 1 671 ? -68.407 16.676 -9.026 1.00 37.53 671 ARG A CA 1
ATOM 5345 C C . ARG A 1 671 ? -69.545 17.674 -8.812 1.00 37.53 671 ARG A C 1
ATOM 5347 O O . ARG A 1 671 ? -69.884 18.420 -9.726 1.00 37.53 671 ARG A O 1
ATOM 5354 N N . ASN A 1 672 ? -70.132 17.680 -7.620 1.00 33.00 672 ASN A N 1
ATOM 5355 C CA . ASN A 1 672 ? -70.842 18.854 -7.136 1.00 33.00 672 ASN A CA 1
ATOM 5356 C C . ASN A 1 672 ? -69.843 19.722 -6.376 1.00 33.00 672 ASN A C 1
ATOM 5358 O O . ASN A 1 672 ? -69.183 19.267 -5.445 1.00 33.00 672 ASN A O 1
ATOM 5362 N N . ASN A 1 673 ? -69.730 20.962 -6.841 1.00 40.25 673 ASN A N 1
ATOM 5363 C CA . ASN A 1 673 ? -68.961 22.035 -6.237 1.00 40.25 673 ASN A CA 1
ATOM 5364 C C . ASN A 1 673 ? -69.386 22.252 -4.784 1.00 40.25 673 ASN A C 1
ATOM 5366 O O . ASN A 1 673 ? -70.560 22.523 -4.547 1.00 40.25 673 ASN A O 1
ATOM 5370 N N . LEU A 1 674 ? -68.426 22.240 -3.863 1.00 37.22 674 LEU A N 1
ATOM 5371 C CA . LEU A 1 674 ? -68.447 23.049 -2.648 1.00 37.22 674 LEU A CA 1
ATOM 5372 C C . LEU A 1 674 ? -66.992 23.373 -2.289 1.00 37.22 674 LEU A C 1
ATOM 5374 O O . LEU A 1 674 ? -66.187 22.487 -2.020 1.00 37.22 674 LEU A O 1
ATOM 5378 N N . HIS A 1 675 ? -66.666 24.661 -2.386 1.00 42.22 675 HIS A N 1
ATOM 5379 C CA . HIS A 1 675 ? -65.501 25.267 -1.757 1.00 42.22 675 HIS A CA 1
ATOM 5380 C C . HIS A 1 675 ? -65.617 25.114 -0.239 1.00 42.22 675 HIS A C 1
ATOM 5382 O O . HIS A 1 675 ? -66.650 25.459 0.333 1.00 42.22 675 HIS A O 1
ATOM 5388 N N . GLY A 1 676 ? -64.535 24.662 0.381 1.00 34.19 676 GLY A N 1
ATOM 5389 C CA . GLY A 1 676 ? -64.326 24.657 1.820 1.00 34.19 676 GLY A CA 1
ATOM 5390 C C . GLY A 1 676 ? -62.993 23.984 2.103 1.00 34.19 676 GLY A C 1
ATOM 5391 O O . GLY A 1 676 ? -62.886 22.771 1.944 1.00 34.19 676 GLY A O 1
ATOM 5392 N N . ASP A 1 677 ? -61.981 24.785 2.433 1.00 47.50 677 ASP A N 1
ATOM 5393 C CA . ASP A 1 677 ? -60.772 24.314 3.103 1.00 47.50 677 ASP A CA 1
ATOM 5394 C C . ASP A 1 677 ? -61.200 23.649 4.415 1.00 47.50 677 ASP A C 1
ATOM 5396 O O . ASP A 1 677 ? -61.626 24.338 5.337 1.00 47.50 677 ASP A O 1
ATOM 5400 N N . ASP A 1 678 ? -61.106 22.325 4.486 1.00 38.50 678 ASP A N 1
ATOM 5401 C CA . ASP A 1 678 ? -61.094 21.592 5.747 1.00 38.50 678 ASP A CA 1
ATOM 5402 C C . ASP A 1 678 ? -60.022 20.503 5.638 1.00 38.50 678 ASP A C 1
ATOM 5404 O O . ASP A 1 678 ? -60.098 19.575 4.825 1.00 38.50 678 ASP A O 1
ATOM 5408 N N . GLU A 1 679 ? -58.966 20.672 6.434 1.00 46.75 679 GLU A N 1
ATOM 5409 C CA . GLU A 1 679 ? -57.945 19.663 6.677 1.00 46.75 679 GLU A CA 1
ATOM 5410 C C . GLU A 1 679 ? -58.619 18.396 7.218 1.00 46.75 679 GLU A C 1
ATOM 5412 O O . GLU A 1 679 ? -59.125 18.375 8.340 1.00 46.75 679 GLU A O 1
ATOM 5417 N N . LEU A 1 680 ? -58.599 17.316 6.432 1.00 46.25 680 LEU A N 1
ATOM 5418 C CA . LEU A 1 680 ? -59.034 15.996 6.887 1.00 46.25 680 LEU A CA 1
ATOM 5419 C C . LEU A 1 680 ? -58.218 15.594 8.123 1.00 46.25 680 LEU A C 1
ATOM 5421 O O . LEU A 1 680 ? -57.015 15.324 8.047 1.00 46.25 680 LEU A O 1
ATOM 5425 N N . SER A 1 681 ? -58.883 15.545 9.274 1.00 48.47 681 SER A N 1
ATOM 5426 C CA . SER A 1 681 ? -58.254 15.248 10.559 1.00 48.47 681 SER A CA 1
ATOM 5427 C C . SER A 1 681 ? -57.648 13.835 10.553 1.00 48.47 681 SER A C 1
ATOM 5429 O O . SER A 1 681 ? -58.172 12.914 9.923 1.00 48.47 681 SER A O 1
ATOM 5431 N N . GLN A 1 682 ? -56.573 13.592 11.318 1.00 49.34 682 GLN A N 1
ATOM 5432 C CA . GLN A 1 682 ? -56.019 12.234 11.506 1.00 49.34 682 GLN A CA 1
ATOM 5433 C C . GLN A 1 682 ? -57.086 11.209 11.944 1.00 49.34 682 GLN A C 1
ATOM 5435 O O . GLN A 1 682 ? -56.954 10.012 11.671 1.00 49.34 682 GLN A O 1
ATOM 5440 N N . SER A 1 683 ? -58.168 11.674 12.580 1.00 49.44 683 SER A N 1
ATOM 5441 C CA . SER A 1 683 ? -59.315 10.845 12.940 1.00 49.44 683 SER A CA 1
ATOM 5442 C C . SER A 1 683 ? -60.056 10.317 11.705 1.00 49.44 683 SER A C 1
ATOM 5444 O O . SER A 1 683 ? -60.409 9.140 11.673 1.00 49.44 683 SER A O 1
ATOM 5446 N N . GLU A 1 684 ? -60.203 11.109 10.642 1.00 50.16 684 GLU A N 1
ATOM 5447 C CA . GLU A 1 684 ? -60.869 10.705 9.400 1.00 50.16 684 GLU A CA 1
ATOM 5448 C C . GLU A 1 684 ? -60.010 9.735 8.594 1.00 50.16 684 GLU A C 1
ATOM 5450 O O . GLU A 1 684 ? -60.527 8.742 8.094 1.00 50.16 684 GLU A O 1
ATOM 5455 N N . LEU A 1 685 ? -58.686 9.908 8.579 1.00 52.84 685 LEU A N 1
ATOM 5456 C CA . LEU A 1 685 ? -57.749 8.940 7.989 1.00 52.84 685 LEU A CA 1
ATOM 5457 C C . LEU A 1 685 ? -57.762 7.590 8.724 1.00 52.84 685 LEU A C 1
ATOM 5459 O O . LEU A 1 685 ? -57.760 6.527 8.094 1.00 52.84 685 LEU A O 1
ATOM 5463 N N . HIS A 1 686 ? -57.845 7.608 10.057 1.00 53.56 686 HIS A N 1
ATOM 5464 C CA . HIS A 1 686 ? -58.077 6.396 10.844 1.00 53.56 686 HIS A CA 1
ATOM 5465 C C . HIS A 1 686 ? -59.460 5.799 10.586 1.00 53.56 686 HIS A C 1
ATOM 5467 O O . HIS A 1 686 ? -59.592 4.576 10.560 1.00 53.56 686 HIS A O 1
ATOM 5473 N N . THR A 1 687 ? -60.470 6.631 10.342 1.00 54.25 687 THR A N 1
ATOM 5474 C CA . THR A 1 687 ? -61.829 6.188 10.024 1.00 54.25 687 THR A CA 1
ATOM 5475 C C . THR A 1 687 ? -61.889 5.568 8.630 1.00 54.25 687 THR A C 1
ATOM 5477 O O . THR A 1 687 ? -62.484 4.511 8.481 1.00 54.25 687 THR A O 1
ATOM 5480 N N . VAL A 1 688 ? -61.178 6.106 7.636 1.00 55.38 688 VAL A N 1
ATOM 5481 C CA . VAL A 1 688 ? -61.037 5.528 6.288 1.00 55.38 688 VAL A CA 1
ATOM 5482 C C . VAL A 1 688 ? -60.242 4.223 6.325 1.00 55.38 688 VAL A C 1
ATOM 5484 O O . VAL A 1 688 ? -60.658 3.245 5.710 1.00 55.38 688 VAL A O 1
ATOM 5487 N N . ARG A 1 689 ? -59.153 4.145 7.102 1.00 54.09 689 ARG A N 1
ATOM 5488 C CA . ARG A 1 689 ? -58.369 2.906 7.275 1.00 54.09 689 ARG A CA 1
ATOM 5489 C C . ARG A 1 689 ? -59.176 1.815 7.979 1.00 54.09 689 ARG A C 1
ATOM 5491 O O . ARG A 1 689 ? -59.163 0.662 7.549 1.00 54.09 689 ARG A O 1
ATOM 5498 N N . ARG A 1 690 ? -59.923 2.193 9.020 1.00 58.31 690 ARG A N 1
ATOM 5499 C CA . ARG A 1 690 ? -60.848 1.311 9.739 1.00 58.31 690 ARG A CA 1
ATOM 5500 C C . ARG A 1 690 ? -62.031 0.924 8.842 1.00 58.31 690 ARG A C 1
ATOM 5502 O O . ARG A 1 690 ? -62.423 -0.234 8.854 1.00 58.31 690 ARG A O 1
ATOM 5509 N N . ASN A 1 691 ? -62.512 1.819 7.977 1.00 52.44 691 ASN A N 1
ATOM 5510 C CA . ASN A 1 691 ? -63.542 1.535 6.976 1.00 52.44 691 ASN A CA 1
ATOM 5511 C C . ASN A 1 691 ? -63.037 0.595 5.877 1.00 52.44 691 ASN A C 1
ATOM 5513 O O . ASN A 1 691 ? -63.766 -0.311 5.513 1.00 52.44 691 ASN A O 1
ATOM 5517 N N . LEU A 1 692 ? -61.795 0.712 5.403 1.00 56.62 692 LEU A N 1
ATOM 5518 C CA . LEU A 1 692 ? -61.182 -0.219 4.441 1.00 56.62 692 LEU A CA 1
ATOM 5519 C C . LEU A 1 692 ? -60.989 -1.623 5.031 1.00 56.62 692 LEU A C 1
ATOM 5521 O O . LEU A 1 692 ? -61.260 -2.623 4.365 1.00 56.62 692 LEU A O 1
ATOM 5525 N N . GLN A 1 693 ? -60.580 -1.710 6.300 1.00 55.97 693 GLN A N 1
ATOM 5526 C CA . GLN A 1 693 ? -60.559 -2.974 7.042 1.00 55.97 693 GLN A CA 1
ATOM 5527 C C . GLN A 1 693 ? -61.973 -3.526 7.258 1.00 55.97 693 GLN A C 1
ATOM 5529 O O . GLN A 1 693 ? -62.191 -4.725 7.094 1.00 55.97 693 GLN A O 1
ATOM 5534 N N . ASN A 1 694 ? -62.950 -2.660 7.539 1.00 55.09 694 ASN A N 1
ATOM 5535 C CA . ASN A 1 694 ? -64.353 -3.041 7.649 1.00 55.09 694 ASN A CA 1
ATOM 5536 C C . ASN A 1 694 ? -64.945 -3.468 6.303 1.00 55.09 694 ASN A C 1
ATOM 5538 O O . ASN A 1 694 ? -65.731 -4.399 6.308 1.00 55.09 694 ASN A O 1
ATOM 5542 N N . TYR A 1 695 ? -64.541 -2.885 5.170 1.00 51.25 695 TYR A N 1
ATOM 5543 C CA . TYR A 1 695 ? -64.954 -3.295 3.823 1.00 51.25 695 TYR A CA 1
ATOM 5544 C C . TYR A 1 695 ? -64.357 -4.648 3.442 1.00 51.25 695 TYR A C 1
ATOM 5546 O O . TYR A 1 695 ? -65.074 -5.491 2.915 1.00 51.25 695 TYR A O 1
ATOM 5554 N N . ARG A 1 696 ? -63.084 -4.909 3.774 1.00 51.78 696 ARG A N 1
ATOM 5555 C CA . ARG A 1 696 ? -62.468 -6.239 3.607 1.00 51.78 696 ARG A CA 1
ATOM 5556 C C . ARG A 1 696 ? -63.142 -7.293 4.485 1.00 51.78 696 ARG A C 1
ATOM 5558 O O . ARG A 1 696 ? -63.427 -8.391 4.014 1.00 51.78 696 ARG A O 1
ATOM 5565 N N . ASN A 1 697 ? -63.477 -6.939 5.725 1.00 58.31 697 ASN A N 1
ATOM 5566 C CA . ASN A 1 697 ? -64.229 -7.814 6.620 1.00 58.31 697 ASN A CA 1
ATOM 5567 C C . ASN A 1 697 ? -65.691 -7.982 6.179 1.00 58.31 697 ASN A C 1
ATOM 5569 O O . ASN A 1 697 ? -66.212 -9.084 6.293 1.00 58.31 697 ASN A O 1
ATOM 5573 N N . LEU A 1 698 ? -66.342 -6.948 5.635 1.00 52.78 698 LEU A N 1
ATOM 5574 C CA . LEU A 1 698 ? -67.691 -7.008 5.063 1.00 52.78 698 LEU A CA 1
ATOM 5575 C C . LEU A 1 698 ? -67.712 -7.891 3.825 1.00 52.78 698 LEU A C 1
ATOM 5577 O O . LEU A 1 698 ? -68.578 -8.743 3.752 1.00 52.78 698 LEU A O 1
ATOM 5581 N N . PHE A 1 699 ? -66.735 -7.789 2.921 1.00 49.62 699 PHE A N 1
ATOM 5582 C CA . PHE A 1 699 ? -66.644 -8.672 1.756 1.00 49.62 699 PHE A CA 1
ATOM 5583 C C . PHE A 1 699 ? -66.389 -10.126 2.159 1.00 49.62 699 PHE A C 1
ATOM 5585 O O . PHE A 1 699 ? -67.046 -11.027 1.645 1.00 49.62 699 PHE A O 1
ATOM 5592 N N . ALA A 1 700 ? -65.495 -10.372 3.122 1.00 56.97 700 ALA A N 1
ATOM 5593 C CA . ALA A 1 700 ? -65.241 -11.718 3.640 1.00 56.97 700 ALA A CA 1
ATOM 5594 C C . ALA A 1 700 ? -66.460 -12.296 4.385 1.00 56.97 700 ALA A C 1
ATOM 5596 O O . ALA A 1 700 ? -66.753 -13.492 4.289 1.00 56.97 700 ALA A O 1
ATOM 5597 N N . LYS A 1 701 ? -67.202 -11.448 5.107 1.00 56.56 701 LYS A N 1
ATOM 5598 C CA . LYS A 1 701 ? -68.419 -11.830 5.832 1.00 56.56 701 LYS A CA 1
ATOM 5599 C C . LYS A 1 701 ? -69.610 -12.003 4.889 1.00 56.56 701 LYS A C 1
ATOM 5601 O O . LYS A 1 701 ? -70.357 -12.955 5.060 1.00 56.56 701 LYS A O 1
ATOM 5606 N N . GLU A 1 702 ? -69.726 -11.192 3.843 1.00 50.38 702 GLU A N 1
ATOM 5607 C CA . GLU A 1 702 ? -70.745 -11.286 2.794 1.00 50.38 702 GLU A CA 1
ATOM 5608 C C . GLU A 1 702 ? -70.495 -12.497 1.880 1.00 50.38 702 GLU A C 1
ATOM 5610 O O . GLU A 1 702 ? -71.447 -13.177 1.506 1.00 50.38 702 GLU A O 1
ATOM 5615 N N . LEU A 1 703 ? -69.234 -12.864 1.606 1.00 54.28 703 LEU A N 1
ATOM 5616 C CA . LEU A 1 703 ? -68.872 -14.137 0.962 1.00 54.28 703 LEU A CA 1
ATOM 5617 C C . LEU A 1 703 ? -69.241 -15.349 1.833 1.00 54.28 703 LEU A C 1
ATOM 5619 O O . LEU A 1 703 ? -69.755 -16.343 1.312 1.00 54.28 703 LEU A O 1
ATOM 5623 N N . LYS A 1 704 ? -69.048 -15.265 3.158 1.00 57.50 704 LYS A N 1
ATOM 5624 C CA . LYS A 1 704 ? -69.483 -16.305 4.110 1.00 57.50 704 LYS A CA 1
ATOM 5625 C C . LYS A 1 704 ? -71.010 -16.382 4.253 1.00 57.50 704 LYS A C 1
ATOM 5627 O O . LYS A 1 704 ? -71.562 -17.483 4.272 1.00 57.50 704 LYS A O 1
ATOM 5632 N N . GLU A 1 705 ? -71.706 -15.249 4.324 1.00 54.59 705 GLU A N 1
ATOM 5633 C CA . GLU A 1 705 ? -73.160 -15.172 4.529 1.00 54.59 705 GLU A CA 1
ATOM 5634 C C . GLU A 1 705 ? -73.961 -15.434 3.245 1.00 54.59 705 GLU A C 1
ATOM 5636 O O . GLU A 1 705 ? -75.006 -16.081 3.310 1.00 54.59 705 GLU A O 1
ATOM 5641 N N . LYS A 1 706 ? -73.475 -15.052 2.055 1.00 55.31 706 LYS A N 1
ATOM 5642 C CA . LYS A 1 706 ? -74.129 -15.414 0.782 1.00 55.31 706 LYS A CA 1
ATOM 5643 C C . LYS A 1 706 ? -74.005 -16.907 0.463 1.00 55.31 706 LYS A C 1
ATOM 5645 O O . LYS A 1 706 ? -74.918 -17.453 -0.155 1.00 55.31 706 LYS A O 1
ATOM 5650 N N . ARG A 1 707 ? -72.953 -17.602 0.927 1.00 54.12 707 ARG A N 1
ATOM 5651 C CA . ARG A 1 707 ? -72.846 -19.072 0.804 1.00 54.12 707 ARG A CA 1
ATOM 5652 C C . ARG A 1 707 ? -73.700 -19.826 1.829 1.00 54.12 707 ARG A C 1
ATOM 5654 O O . ARG A 1 707 ? -74.328 -20.812 1.459 1.00 54.12 707 ARG A O 1
ATOM 5661 N N . SER A 1 708 ? -73.802 -19.361 3.077 1.00 50.84 708 SER A N 1
ATOM 5662 C CA . SER A 1 708 ? -74.634 -20.028 4.097 1.00 50.84 708 SER A CA 1
ATOM 5663 C C . SER A 1 708 ? -76.128 -19.678 3.993 1.00 50.84 708 SER A C 1
ATOM 5665 O O . SER A 1 708 ? -76.991 -20.528 4.221 1.00 50.84 708 SER A O 1
ATOM 5667 N N . GLY A 1 709 ? -76.456 -18.454 3.571 1.00 51.62 709 GLY A N 1
ATOM 5668 C CA . GLY A 1 709 ? -77.824 -17.957 3.423 1.00 51.62 709 GLY A CA 1
ATOM 5669 C C . GLY A 1 709 ? -78.556 -18.492 2.191 1.00 51.62 709 GLY A C 1
ATOM 5670 O O . GLY A 1 709 ? -79.770 -18.680 2.247 1.00 51.62 709 GLY A O 1
ATOM 5671 N N . ARG A 1 710 ? -77.846 -18.805 1.096 1.00 46.06 710 ARG A N 1
ATOM 5672 C CA . ARG A 1 710 ? -78.456 -19.353 -0.132 1.00 46.06 710 ARG A CA 1
ATOM 5673 C C . ARG A 1 710 ? -78.702 -20.868 -0.064 1.00 46.06 710 ARG A C 1
ATOM 5675 O O . ARG A 1 710 ? -79.591 -21.355 -0.749 1.00 46.06 710 ARG A O 1
ATOM 5682 N N . LEU A 1 711 ? -78.009 -21.586 0.828 1.00 46.94 711 LEU A N 1
ATOM 5683 C CA . LEU A 1 711 ? -78.288 -22.997 1.139 1.00 46.94 711 LEU A CA 1
ATOM 5684 C C . LEU A 1 711 ? -79.417 -23.178 2.171 1.00 46.94 711 LEU A C 1
ATOM 5686 O O . LEU A 1 711 ? -80.117 -24.183 2.126 1.00 46.94 711 LEU A O 1
ATOM 5690 N N . ARG A 1 712 ? -79.662 -22.198 3.058 1.00 48.31 712 ARG A N 1
ATOM 5691 C CA . ARG A 1 712 ? -80.794 -22.241 4.011 1.00 48.31 712 ARG A CA 1
ATOM 5692 C C . ARG A 1 712 ? -82.090 -21.594 3.508 1.00 48.31 712 ARG A C 1
ATOM 5694 O O . ARG A 1 712 ? -83.153 -21.981 3.977 1.00 48.31 712 ARG A O 1
ATOM 5701 N N . LYS A 1 713 ? -82.046 -20.667 2.540 1.00 46.69 713 LYS A N 1
ATOM 5702 C CA . LYS A 1 713 ? -83.257 -20.036 1.966 1.00 46.69 713 LYS A CA 1
ATOM 5703 C C . LYS A 1 713 ? -83.928 -20.811 0.824 1.00 46.69 713 LYS A C 1
ATOM 5705 O O . LYS A 1 713 ? -85.008 -20.412 0.415 1.00 46.69 713 LYS A O 1
ATOM 5710 N N . MET A 1 714 ? -83.354 -21.921 0.351 1.00 40.00 714 MET A N 1
ATOM 5711 C CA . MET A 1 714 ? -84.060 -22.856 -0.548 1.00 40.00 714 MET A CA 1
ATOM 5712 C C . MET A 1 714 ? -84.780 -23.993 0.192 1.00 40.00 714 MET A C 1
ATOM 5714 O O . MET A 1 714 ? -85.431 -24.808 -0.446 1.00 40.00 714 MET A O 1
ATOM 5718 N N . ALA A 1 715 ? -84.676 -24.064 1.523 1.00 47.22 715 ALA A N 1
ATOM 5719 C CA . ALA A 1 715 ? -85.243 -25.169 2.294 1.00 47.22 715 ALA A CA 1
ATOM 5720 C C . ALA A 1 715 ? -86.561 -24.830 3.009 1.00 47.22 715 ALA A C 1
ATOM 5722 O O . ALA A 1 715 ? -87.195 -25.740 3.523 1.00 47.22 715 ALA A O 1
ATOM 5723 N N . LEU A 1 716 ? -86.970 -23.555 3.078 1.00 54.25 716 LEU A N 1
ATOM 5724 C CA . LEU A 1 716 ? -88.151 -23.124 3.839 1.00 54.25 716 LEU A CA 1
ATOM 5725 C C . LEU A 1 716 ? -88.786 -21.858 3.221 1.00 54.25 716 LEU A C 1
ATOM 5727 O O . LEU A 1 716 ? -88.678 -20.764 3.776 1.00 54.25 716 LEU A O 1
ATOM 5731 N N . GLN A 1 717 ? -89.436 -21.986 2.061 1.00 50.12 717 GLN A N 1
ATOM 5732 C CA . GLN A 1 717 ? -90.437 -21.014 1.594 1.00 50.12 717 GLN A CA 1
ATOM 5733 C C . GLN A 1 717 ? -91.743 -21.744 1.232 1.00 50.12 717 GLN A C 1
ATOM 5735 O O . GLN A 1 717 ? -91.679 -22.870 0.745 1.00 50.12 717 GLN A O 1
ATOM 5740 N N . PRO A 1 718 ? -92.918 -21.141 1.497 1.00 54.06 718 PRO A N 1
ATOM 5741 C CA . PRO A 1 718 ? -94.194 -21.845 1.542 1.00 54.06 718 PRO A CA 1
ATOM 5742 C C . PRO A 1 718 ? -94.768 -22.015 0.129 1.00 54.06 718 PRO A C 1
ATOM 5744 O O . PRO A 1 718 ? -95.547 -21.182 -0.330 1.00 54.06 718 PRO A O 1
ATOM 5747 N N . LEU A 1 719 ? -94.371 -23.087 -0.561 1.00 52.62 719 LEU A N 1
ATOM 5748 C CA . LEU A 1 719 ? -94.994 -23.529 -1.817 1.00 52.62 719 LEU A CA 1
ATOM 5749 C C . LEU A 1 719 ? -96.151 -24.526 -1.593 1.00 52.62 719 LEU A C 1
ATOM 5751 O O . LEU A 1 719 ? -96.833 -24.890 -2.544 1.00 52.62 719 LEU A O 1
ATOM 5755 N N . ASP A 1 720 ? -96.436 -24.906 -0.343 1.00 53.09 720 ASP A N 1
ATOM 5756 C CA . ASP A 1 720 ? -97.415 -25.949 0.020 1.00 53.09 720 ASP A CA 1
ATOM 5757 C C . ASP A 1 720 ? -98.892 -25.512 -0.081 1.00 53.09 720 ASP A C 1
ATOM 5759 O O . ASP A 1 720 ? -99.787 -26.187 0.423 1.00 53.09 720 ASP A O 1
ATOM 5763 N N . LYS A 1 721 ? -99.181 -24.357 -0.696 1.00 54.84 721 LYS A N 1
ATOM 5764 C CA . LYS A 1 721 ? -100.554 -23.842 -0.881 1.00 54.84 721 LYS A CA 1
ATOM 5765 C C . LYS A 1 721 ? -100.961 -23.660 -2.344 1.00 54.84 721 LYS A C 1
ATOM 5767 O O . LYS A 1 721 ? -101.973 -23.021 -2.618 1.00 54.84 721 LYS A O 1
ATOM 5772 N N . GLN A 1 722 ? -100.191 -24.200 -3.285 1.00 55.31 722 GLN A N 1
ATOM 5773 C CA . GLN A 1 722 ? -100.559 -24.235 -4.699 1.00 55.31 722 GLN A CA 1
ATOM 5774 C C . GLN A 1 722 ? -100.906 -25.674 -5.085 1.00 55.31 722 GLN A C 1
ATOM 5776 O O . GLN A 1 722 ? -100.030 -26.523 -5.168 1.00 55.31 722 GLN A O 1
ATOM 5781 N N . GLU A 1 723 ? -102.194 -25.937 -5.323 1.00 56.78 723 GLU A N 1
ATOM 5782 C CA . GLU A 1 723 ? -102.776 -27.269 -5.596 1.00 56.78 723 GLU A CA 1
ATOM 5783 C C . GLU A 1 723 ? -102.175 -27.996 -6.817 1.00 56.78 723 GLU A C 1
ATOM 5785 O O . GLU A 1 723 ? -102.422 -29.179 -7.028 1.00 56.78 723 GLU A O 1
ATOM 5790 N N . TRP A 1 724 ? -101.375 -27.302 -7.627 1.00 63.53 724 TRP A N 1
ATOM 5791 C CA . TRP A 1 724 ? -100.695 -27.836 -8.808 1.00 63.53 724 TRP A CA 1
ATOM 5792 C C . TRP A 1 724 ? -99.221 -28.211 -8.563 1.00 63.53 724 TRP A C 1
ATOM 5794 O O . TRP A 1 724 ? -98.550 -28.650 -9.496 1.00 63.53 724 TRP A O 1
ATOM 5804 N N . TYR A 1 725 ? -98.712 -28.074 -7.332 1.00 62.25 725 TYR A N 1
ATOM 5805 C CA . TYR A 1 725 ? -97.388 -28.554 -6.924 1.00 62.25 725 TYR A CA 1
ATOM 5806 C C . TYR A 1 725 ? -97.522 -29.693 -5.903 1.00 62.25 725 TYR A C 1
ATOM 5808 O O . TYR A 1 725 ? -98.182 -29.547 -4.878 1.00 62.25 725 TYR A O 1
ATOM 5816 N N . ILE A 1 726 ? -96.891 -30.835 -6.185 1.00 65.38 726 ILE A N 1
ATOM 5817 C CA . ILE A 1 726 ? -96.920 -32.034 -5.338 1.00 65.38 726 ILE A CA 1
ATOM 5818 C C . ILE A 1 726 ? -95.503 -32.287 -4.815 1.00 65.38 726 ILE A C 1
ATOM 5820 O O . ILE A 1 726 ? -94.579 -32.483 -5.603 1.00 65.38 726 ILE A O 1
ATOM 5824 N N . ASP A 1 727 ? -95.324 -32.316 -3.490 1.00 70.44 727 ASP A N 1
ATOM 5825 C CA . ASP A 1 727 ? -94.064 -32.758 -2.886 1.00 70.44 727 ASP A CA 1
ATOM 5826 C C . ASP A 1 727 ? -93.950 -34.286 -2.993 1.00 70.44 727 ASP A C 1
ATOM 5828 O O . ASP A 1 727 ? -94.580 -35.038 -2.247 1.00 70.44 727 ASP A O 1
ATOM 5832 N N . GLU A 1 728 ? -93.119 -34.759 -3.924 1.00 79.81 728 GLU A N 1
ATOM 5833 C CA . GLU A 1 728 ? -92.867 -36.188 -4.128 1.00 79.81 728 GLU A CA 1
ATOM 5834 C C . GLU A 1 728 ? -92.357 -36.897 -2.864 1.00 79.81 728 GLU A C 1
ATOM 5836 O O . GLU A 1 728 ? -92.576 -38.101 -2.706 1.00 79.81 728 GLU A O 1
ATOM 5841 N N . LYS A 1 729 ? -91.678 -36.185 -1.950 1.00 81.50 729 LYS A N 1
ATOM 5842 C CA . LYS A 1 729 ? -91.227 -36.773 -0.682 1.00 81.50 729 LYS A CA 1
ATOM 5843 C C . LYS A 1 729 ? -92.390 -36.972 0.285 1.00 81.50 729 LYS A C 1
ATOM 5845 O O . LYS A 1 729 ? -92.397 -37.983 0.986 1.00 81.50 729 LYS A O 1
ATOM 5850 N N . LEU A 1 730 ? -93.373 -36.069 0.286 1.00 80.38 730 LEU A N 1
ATOM 5851 C CA . LEU A 1 730 ? -94.611 -36.223 1.053 1.00 80.38 730 LEU A CA 1
ATOM 5852 C C . LEU A 1 730 ? -95.491 -37.335 0.468 1.00 80.38 730 LEU A C 1
ATOM 5854 O O . LEU A 1 730 ? -96.018 -38.154 1.209 1.00 80.38 730 LEU A O 1
ATOM 5858 N N . VAL A 1 731 ? -95.591 -37.438 -0.859 1.00 84.19 731 VAL A N 1
ATOM 5859 C CA . VAL A 1 731 ? -96.335 -38.540 -1.493 1.00 84.19 731 VAL A CA 1
ATOM 5860 C C . VAL A 1 731 ? -95.725 -39.893 -1.140 1.00 84.19 731 VAL A C 1
ATOM 5862 O O . VAL A 1 731 ? -96.458 -40.819 -0.811 1.00 84.19 731 VAL A O 1
ATOM 5865 N N . LYS A 1 732 ? -94.391 -40.005 -1.143 1.00 86.31 732 LYS A N 1
ATOM 5866 C CA . LYS A 1 732 ? -93.698 -41.242 -0.749 1.00 86.31 732 LYS A CA 1
ATOM 5867 C C . LYS A 1 732 ? -93.860 -41.574 0.736 1.00 86.31 732 LYS A C 1
ATOM 5869 O O . LYS A 1 732 ? -93.889 -42.750 1.092 1.00 86.31 732 LYS A O 1
ATOM 5874 N N . SER A 1 733 ? -93.952 -40.574 1.614 1.00 83.44 733 SER A N 1
ATOM 5875 C CA . SER A 1 733 ? -94.182 -40.826 3.040 1.00 83.44 733 SER A CA 1
ATOM 5876 C C . SER A 1 733 ? -95.639 -41.195 3.337 1.00 83.44 733 SER A C 1
ATOM 5878 O O . SER A 1 733 ? -95.876 -42.068 4.168 1.00 83.44 733 SER A O 1
ATOM 5880 N N . GLU A 1 734 ? -96.612 -40.611 2.633 1.00 86.31 734 GLU A N 1
ATOM 5881 C CA . GLU A 1 734 ? -98.023 -41.002 2.741 1.00 86.31 734 GLU A CA 1
ATOM 5882 C C . GLU A 1 734 ? -98.293 -42.370 2.096 1.00 86.31 734 GLU A C 1
ATOM 5884 O O . GLU A 1 734 ? -99.020 -43.179 2.671 1.00 86.31 734 GLU A O 1
ATOM 5889 N N . SER A 1 735 ? -97.650 -42.702 0.968 1.00 85.62 735 SER A N 1
ATOM 5890 C CA . SER A 1 735 ? -97.761 -44.045 0.383 1.00 85.62 735 SER A CA 1
ATOM 5891 C C . SER A 1 735 ? -97.222 -45.118 1.330 1.00 85.62 735 SER A C 1
ATOM 5893 O O . SER A 1 735 ? -97.845 -46.163 1.476 1.00 85.62 735 SER A O 1
ATOM 5895 N N . ALA A 1 736 ? -96.137 -44.834 2.060 1.00 86.50 736 ALA A N 1
ATOM 5896 C CA . ALA A 1 736 ? -95.617 -45.749 3.076 1.00 86.50 736 ALA A CA 1
ATOM 5897 C C . ALA A 1 736 ? -96.607 -45.982 4.236 1.00 86.50 736 ALA A C 1
ATOM 5899 O O . ALA A 1 736 ? -96.645 -47.074 4.799 1.00 86.50 736 ALA A O 1
ATOM 5900 N N . LYS A 1 737 ? -97.448 -44.996 4.587 1.00 91.06 737 LYS A N 1
ATOM 5901 C CA . LYS A 1 737 ? -98.531 -45.209 5.564 1.00 91.06 737 LYS A CA 1
ATOM 5902 C C . LYS A 1 737 ? -99.631 -46.102 5.003 1.00 91.06 737 LYS A C 1
ATOM 5904 O O . LYS A 1 737 ? -100.160 -46.930 5.737 1.00 91.06 737 LYS A O 1
ATOM 5909 N N . VAL A 1 738 ? -99.973 -45.949 3.725 1.00 89.19 738 VAL A N 1
ATOM 5910 C CA . VAL A 1 738 ? -100.948 -46.826 3.058 1.00 89.19 738 VAL A CA 1
ATOM 5911 C C . VAL A 1 738 ? -100.432 -48.261 3.004 1.00 89.19 738 VAL A C 1
ATOM 5913 O O . VAL A 1 738 ? -101.183 -49.179 3.317 1.00 89.19 738 VAL A O 1
ATOM 5916 N N . ASP A 1 739 ? -99.151 -48.457 2.698 1.00 88.81 739 ASP A N 1
ATOM 5917 C CA . ASP A 1 739 ? -98.528 -49.782 2.733 1.00 88.81 739 ASP A CA 1
ATOM 5918 C C . ASP A 1 739 ? -98.573 -50.386 4.143 1.00 88.81 739 ASP A C 1
ATOM 5920 O O . ASP A 1 739 ? -98.947 -51.548 4.295 1.00 88.81 739 ASP A O 1
ATOM 5924 N N . LEU A 1 740 ? -98.324 -49.584 5.184 1.00 90.12 740 LEU A N 1
ATOM 5925 C CA . LEU A 1 740 ? -98.475 -50.021 6.575 1.00 90.12 740 LEU A CA 1
ATOM 5926 C C . LEU A 1 740 ? -99.926 -50.418 6.907 1.00 90.12 740 LEU A C 1
ATOM 5928 O O . LEU A 1 740 ? -100.157 -51.426 7.570 1.00 90.12 740 LEU A O 1
ATOM 5932 N N . MET A 1 741 ? -100.922 -49.654 6.442 1.00 89.75 741 MET A N 1
ATOM 5933 C CA . MET A 1 741 ? -102.333 -50.020 6.626 1.00 89.75 741 MET A CA 1
ATOM 5934 C C . MET A 1 741 ? -102.699 -51.293 5.859 1.00 89.75 741 MET A C 1
ATOM 5936 O O . MET A 1 741 ? -103.465 -52.111 6.363 1.00 89.75 741 MET A O 1
ATOM 5940 N N . ASN A 1 742 ? -102.139 -51.490 4.665 1.00 89.38 742 ASN A N 1
ATOM 5941 C CA . ASN A 1 742 ? -102.327 -52.716 3.900 1.00 89.38 742 ASN A CA 1
ATOM 5942 C C . ASN A 1 742 ? -101.717 -53.915 4.633 1.00 89.38 742 ASN A C 1
ATOM 5944 O O . ASN A 1 742 ? -102.349 -54.967 4.685 1.00 89.38 742 ASN A O 1
ATOM 5948 N N . GLU A 1 743 ? -100.543 -53.769 5.248 1.00 89.25 743 GLU A N 1
ATOM 5949 C CA . GLU A 1 743 ? -99.967 -54.810 6.105 1.00 89.25 743 GLU A CA 1
ATOM 5950 C C . GLU A 1 743 ? -100.826 -55.080 7.344 1.00 89.25 743 GLU A C 1
ATOM 5952 O O . GLU A 1 743 ? -101.083 -56.240 7.659 1.00 89.25 743 GLU A O 1
ATOM 5957 N N . LEU A 1 744 ? -101.360 -54.041 7.991 1.00 86.19 744 LEU A N 1
ATOM 5958 C CA . LEU A 1 744 ? -102.310 -54.193 9.099 1.00 86.19 744 LEU A CA 1
ATOM 5959 C C . LEU A 1 744 ? -103.603 -54.910 8.675 1.00 86.19 744 LEU A C 1
ATOM 5961 O O . LEU A 1 744 ? -104.157 -55.684 9.448 1.00 86.19 744 LEU A O 1
ATOM 5965 N N . SER A 1 745 ? -104.069 -54.714 7.440 1.00 83.19 745 SER A N 1
ATOM 5966 C CA . SER A 1 745 ? -105.251 -55.414 6.915 1.00 83.19 745 SER A CA 1
ATOM 5967 C C . SER A 1 745 ? -105.012 -56.895 6.598 1.00 83.19 745 SER A C 1
ATOM 5969 O O . SER A 1 745 ? -105.968 -57.636 6.391 1.00 83.19 745 SER A O 1
ATOM 5971 N N . ARG A 1 746 ? -103.746 -57.340 6.553 1.00 83.88 746 ARG A N 1
ATOM 5972 C CA . ARG A 1 746 ? -103.387 -58.751 6.337 1.00 83.88 746 ARG A CA 1
ATOM 5973 C C . ARG A 1 746 ? -103.464 -59.593 7.608 1.00 83.88 746 ARG A C 1
ATOM 5975 O O . ARG A 1 746 ? -103.316 -60.809 7.511 1.00 83.88 746 ARG A O 1
ATOM 5982 N N . PHE A 1 747 ? -103.666 -58.984 8.777 1.00 80.94 747 PHE A N 1
ATOM 5983 C CA . PHE A 1 747 ? -103.960 -59.745 9.985 1.00 80.94 747 PHE A CA 1
ATOM 5984 C C . PHE A 1 747 ? -105.363 -60.342 9.872 1.00 80.94 747 PHE A C 1
ATOM 5986 O O . PHE A 1 747 ? -106.351 -59.620 9.759 1.00 80.94 747 PHE A O 1
ATOM 5993 N N . ASP A 1 748 ? -105.436 -61.670 9.898 1.00 75.19 748 ASP A N 1
ATOM 5994 C CA . ASP A 1 748 ? -106.701 -62.385 9.988 1.00 75.19 748 ASP A CA 1
ATOM 5995 C C . ASP A 1 748 ? -107.221 -62.265 11.426 1.00 75.19 748 ASP A C 1
ATOM 5997 O O . ASP A 1 748 ? -106.607 -62.779 12.359 1.00 75.19 748 ASP A O 1
ATOM 6001 N N . MET A 1 749 ? -108.301 -61.502 11.609 1.00 74.88 749 MET A N 1
ATOM 6002 C CA . MET A 1 749 ? -108.941 -61.287 12.913 1.00 74.88 749 MET A CA 1
ATOM 6003 C C . MET A 1 749 ? -110.129 -62.229 13.142 1.00 74.88 749 MET A C 1
ATOM 6005 O O . MET A 1 749 ? -111.003 -61.925 13.954 1.00 74.88 749 MET A O 1
ATOM 6009 N N . GLN A 1 750 ? -110.207 -63.350 12.418 1.00 74.25 750 GLN A N 1
ATOM 6010 C CA . GLN A 1 750 ? -111.090 -64.434 12.833 1.00 74.25 750 GLN A CA 1
ATOM 6011 C C . GLN A 1 750 ? -110.595 -65.006 14.165 1.00 74.25 750 GLN A C 1
ATOM 6013 O O . GLN A 1 750 ? -109.498 -65.558 14.241 1.00 74.25 750 GLN A O 1
ATOM 6018 N N . ASP A 1 751 ? -111.419 -64.875 15.207 1.00 64.69 751 ASP A N 1
ATOM 6019 C CA . ASP A 1 751 ? -111.307 -65.709 16.401 1.00 64.69 751 ASP A CA 1
ATOM 6020 C C . ASP A 1 751 ? -111.543 -67.153 15.958 1.00 64.69 751 ASP A C 1
ATOM 6022 O O . ASP A 1 751 ? -112.623 -67.516 15.487 1.00 64.69 751 ASP A O 1
ATOM 6026 N N . TRP A 1 752 ? -110.501 -67.968 16.059 1.00 60.44 752 TRP A N 1
ATOM 6027 C CA . TRP A 1 752 ? -110.588 -69.413 15.872 1.00 60.44 752 TRP A CA 1
ATOM 6028 C C . TRP A 1 752 ? -110.920 -70.118 17.199 1.00 60.44 752 TRP A C 1
ATOM 6030 O O . TRP A 1 752 ? -110.455 -71.235 17.414 1.00 60.44 752 TRP A O 1
ATOM 6040 N N . ASP A 1 753 ? -111.720 -69.459 18.052 1.00 55.78 753 ASP A N 1
ATOM 6041 C CA . ASP A 1 753 ? -112.280 -69.948 19.322 1.00 55.78 753 ASP A CA 1
ATOM 6042 C C . ASP A 1 753 ? -113.709 -69.418 19.559 1.00 55.78 753 ASP A C 1
ATOM 6044 O O . ASP A 1 753 ? -113.951 -68.205 19.349 1.00 55.78 753 ASP A O 1
#

Solvent-accessible surface area (backbone atoms only — not comparable to full-atom values): 46694 Å² total; per-residue (Å²): 140,83,88,83,89,81,86,80,85,84,79,84,82,83,84,86,88,82,89,88,90,82,93,88,88,90,90,81,93,74,87,81,78,82,76,79,73,86,72,72,66,42,75,40,52,32,64,69,59,42,50,52,53,54,54,56,61,46,69,76,54,49,62,23,72,43,52,51,48,32,42,56,36,50,56,51,48,53,52,44,38,46,65,31,35,29,30,55,55,55,40,68,85,63,23,49,67,42,42,67,46,51,26,62,53,68,77,34,86,61,53,47,60,52,46,51,52,50,49,58,74,73,44,64,91,83,53,66,57,39,25,45,36,55,53,21,51,48,52,36,28,50,53,30,31,77,71,30,43,71,44,46,66,92,86,38,90,78,45,46,70,44,63,40,46,72,66,26,39,71,71,45,46,70,60,65,36,46,60,60,50,53,51,45,26,49,56,60,73,48,70,81,79,77,79,82,78,76,72,83,73,88,70,90,79,82,90,78,92,80,90,82,94,72,89,78,72,83,71,52,76,64,58,54,41,35,61,75,66,48,36,78,66,77,72,69,48,46,64,55,71,80,39,87,87,57,71,97,74,64,46,40,36,33,36,36,38,54,30,32,24,18,64,63,56,53,48,39,43,58,52,41,41,27,36,38,40,36,28,27,68,45,71,68,30,48,51,27,18,50,51,43,51,52,50,43,62,74,68,53,73,41,84,78,91,53,83,68,48,78,45,78,45,79,36,86,77,70,83,80,67,75,67,80,69,76,82,75,74,89,64,78,89,62,96,66,53,72,65,57,54,50,51,52,47,53,53,49,33,54,76,68,68,64,56,69,91,52,81,83,76,54,80,73,77,76,72,74,74,52,22,27,32,38,39,41,48,46,53,64,58,67,83,63,76,57,79,69,38,57,70,56,38,46,68,52,88,64,59,56,50,58,66,43,29,36,90,40,84,63,45,35,70,69,51,51,52,51,53,52,52,60,71,65,53,70,73,73,83,70,85,70,90,82,62,94,67,84,75,73,75,59,67,53,68,56,37,66,48,10,40,40,36,39,41,39,35,37,56,68,52,58,62,63,54,39,56,52,65,72,46,56,87,64,59,87,57,84,87,79,89,78,75,78,83,75,40,45,62,56,54,51,52,67,69,41,51,89,60,35,42,85,34,30,67,48,77,42,56,36,46,66,50,68,36,84,86,35,54,47,30,54,51,54,52,47,51,45,70,59,18,34,24,82,92,31,41,74,55,29,54,49,51,51,52,44,37,30,54,73,66,41,32,39,33,35,38,31,32,32,34,51,66,81,77,73,78,72,81,86,78,80,94,67,94,77,79,96,71,92,73,84,73,78,75,79,71,80,69,78,72,68,79,78,51,63,89,76,35,71,44,49,77,71,73,45,64,95,89,56,80,80,60,77,84,38,68,79,68,66,49,89,80,61,72,93,46,43,58,78,75,69,41,84,74,73,72,84,81,74,77,82,82,81,90,84,79,96,73,84,89,83,80,78,91,77,77,70,90,75,73,84,84,71,89,75,79,86,77,80,85,74,89,75,93,73,97,69,84,81,46,73,66,51,58,51,47,50,54,50,46,52,52,47,49,54,50,45,51,55,46,48,58,52,45,57,58,54,49,59,66,57,62,76,75,74,70,94,62,90,82,44,95,89,63,80,61,67,69,57,51,54,54,53,50,51,50,51,52,49,52,54,57,60,66,66,58,79,82,74,73,94,118

Organism: NCBI:txid67003

InterPro domains:
  IPR029063 S-adenosyl-L-methionine-dependent methyltransferase superfamily [G3DSA:3.40.50.150] (234-455)
  IPR029063 S-adenosyl-L-methionine-dependent methyltransferase superfamily [SSF53335] (149-473)

Radius of gyration: 41.73 Å; Cα contacts (8 Å, |Δi|>4): 804; chains: 1; bounding box: 143×117×79 Å

Mean predicted aligned error: 18.04 Å

Nearest PDB structures (foldseek):
  6sg9-assembly1_F4  TM=8.747E-01  e=5.746E-54  Trypanosoma brucei brucei
  4ckb-assembly2_A  TM=4.133E-01  e=1.422E-04  Orthopoxvirus vaccinia
  4ckb-assembly1_D  TM=4.210E-01  e=2.014E-04  Orthopoxvirus vaccinia

Sequence (753 aa):
MLLPRRQFCAVGMYASCRLHSLMLCPKQHQRCSYHHSHRSPVVCRGVGECQQHIRLLRQEMGGARTLLAVHEAAVRFVAAVHTTVLFPRDVVGGVEDFAARLARAHAELTAVEEFGAWLQAAVPPTAEFISAAELTRLVLSFGRYHRGVRWGGEWHRGGYLLHPWHNTYCPATHAEQMPYVHLLQWMLHTKPRRHNTSQHINTNNEDTNDCGGLLNEPFSSRDEAMRIWNALETFTPPSWKNAASTGSNTGFTALDCGCHSGYMTDLLLKAGAHHIVGVDVSKHTLGSAEATVHEHLQERRSTGHVAKRVHFMRCDILPEWETVAPKENGGTPLKESVLTVAAKRRRREARQHNIAVDPDSVEKEKNFDPVDFLVFHPPAKPLFPSWPSLEDAFNSRDFAGSDLGISHPHSSLPVLREILQQLLFVSSNEMDNSSSRQHRRKIPLIKEGGYVAFILPRTFDPKSILEYTSLEPLLDSGGFGVTPVMPLGDVVVTTLEGSYELVLRRRYSLKEMLDDSEATHRQDMRYIRAFAHPQFHKRIERELQDFYKVHQMIDLLVLRKKKLSKNTDTFYNGDHNNVNEKSHSNNGRTTEPLQYEESFEFTEYIPANAPSPAHHWTEVTPSYSYLEEEFFGGNKVITASGLEKGTISTPGVTHEQNFLAVGHTIPPMRRNNLHGDDELSQSELHTVRRNLQNYRNLFAKELKEKRSGRLRKMALQPLDKQEWYIDEKLVKSESAKVDLMNELSRFDMQDWD

Foldseek 3Di:
DDDDDDDDDDDDDDDDDDDDDDDDDDDDDDDPPPPPPPAAADEAQEQVVLVVVLLVLLVVQFADQALLSLLVSQVVSLVCQQHRYKYFLPCLPRHPCPLVLQCVLVVDNCSSVVLVVLSPVVPDPPDGIGGLLVVLLSLLLSVCQVVFAWDAPQFHPPIDGARAHFQFDDQRDPLSCVLVSLVLCLLQVHAGDPDPPPPPPDDDDDDDDDDDDDDDDPPDPSVVRCVRQVFPDGDDFPQNVVPVPDPPLGAFEEEEWRCGQQPSVLSSQQSRHAHYEYEAQDPSRLVNSVVRVVVCVVVVNHDPSHHHDYHYDYDDADDFQDPPPPPPPDDDPDPDDPVVVVVVVVVVCVVVVVPDPDPVPPPPVSRDAAGQEYEDEQAAAASGAFDSRNVCSSVDPRSNQHRRNNPGPCLDPVSLVVVLVLQPDDQPPDPPVDDPPPPRRGHRNHDAQGKYKYWHKQHSDLSLLSVVVVCVVVPVPDDDDDDPDHGPVVVNCVSCPPQKAWGGKDKRQQLVCCDPPHPNVVRSVVSLVSHHDPVSSVVNVVVVNCCRGPPIIIIITMITGHDPPPPPPPPDPDDDDDDDDPDPDPPPPPPDPQDPCRDPCVVQVNDPPDPGPCPRVVNVDDDDPVCCCVVVVPDPPPPPPDDDDDDDDDDDDDPPCPVPPPDDDDDDDDDDDDDDDDDCDVVNVVVVVVVVVVVVVVVVVCVVCVVVVVVVVVPDDPPVPDPPDDDPVVVVVVVVVVVVVVVVVPDDPDDPD

pLDDT: mean 73.45, std 22.97, range [23.5, 98.19]

Secondary structure (DSSP, 8-state):
--------------------------------------PPPEE-SBHHHHHHHHHHHHHTT--B-SHHHHHHHHHHHHHHHHHHEEEES-HHHHSBTHHHHHHHHHT-STHHHHHHHHHHHHS-TT-SEEEHHHHHHHHHHHHHHHH-EEESTTTSSS-EEE-PPTT-----SHHHHHHHHHHHHHHHTPPPPPP-------------------------HHHHHHHHHTBSS----HHHHT-TTS-S---EEEEEET-TTSHHHHHHHHHTEEEEEEEES-HHHHHHHHHHHHHHHHTT-S--SS--EEEEEE-SSS----------------S--HHHHHHHHHHHHHHTT-S-S-TTSS-GGG-PPPEEEEEE-PPPPPSSPPP--HHHHHH-S--TT--TT-S-TTSSHHHHHHHHHHHH--------TT--S----PPPSEEEEEEEEEEEES-S-HHHHHHHHHHGGGTTS----------HHHHHHHHHBTTEEEEEEEEEE-GGGG-TTSHHHHHHHHHHHHHB-GGGHHHHHHHHHHIIIII-EEEEEEEEEPPP---------------------------PPP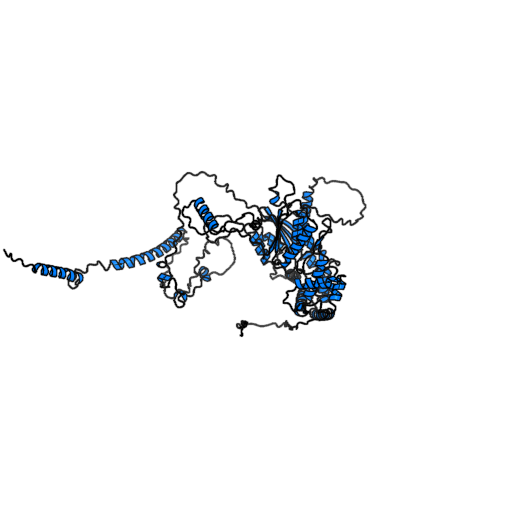PGGGSHHHHTT--TTS---TTSHHHHSPP-HHHHHHHTS----SSS--------------S---TT--S------------------HHHHHHHHHHHHHHHHHHHHHHHHHHHHHHHTTS----TT-TT---HHHHHHHHHHHHHHHHHHTS------